Protein AF-0000000077055969 (afdb_homodimer)

Secondary structure (DSSP, 8-state):
----TT-HHHHHHHHHHHHT--HHHHHHHTB---SSSSEEE--BGGGTB--EEEEE-SSS-SS-SS---PPPHHHHHHHT-HHHHHHHHHHHHHHHHHTT-SEEE--B-SS---STT-TTGGGS--SSHHHHHHHHHHHHHHHHHTT-EEEEEEETT---STT-S-EE-TTS-EEPPPEEE--HHHIIIIISHHHHHHHHTT-SEEEEPSSEETTEEGGG-TIIIIIIIIIIS---SEEE--TT----SHHHHHTT--BBSS-S-TTSTT--SSHHHHHHHHHTTSS-HHHHHHHHHHHHHHHHHTTTTSSPPPBPTTHHHHTT--GGG-SS---B--SS----TTHHHHHHHHHHHT-EEEEEGGG-PSP---SEEEEESTTSS--SS-S-GGG-TT-TTT--SSS---S-BSTT----S----HHHHHHHHHHHTSS--EEEEE--HHHHHTT-GGGG-SSSS-SEEEEEEEE--BTTB--S-SSPTTTHHHHHHHHHHH-SSEEEEEEESS----TTTT-TTEEEEEE-----TTHHHHHHHHHTTSS------SS-B-SSGGGGGGG-----HHHHT---TT--EEE-TTTT--THHHHHHTT---SB-TT----SS-EEEEEEEEEES--S---SSPPP---BTTB-GGGG-EEEEEEEEEEE-SSS-EEE--EEEEE----TT-----S-EEEEE--EEE-TT-EEEEEEEEEGGGG-EEETTTTEEE--SS-EEEEEESSTT-EEEEEEE-TT-/----TT-HHHHHHHHHHHHT--HHHHHHHTB---SSSSEEE--BGGGTB--EEEEE-SSS-SS-SS---PPPHHHHHHHT-HHHHHHHHHHHHHHHHHTT-SEEE--B-SS---STT-TTGGGS--SSHHHHHHHHHHHHHHHHHTT-EEEEEEETT---STT-S-EE-TTS-EEPPPEEE--HHHIIIIISHHHHHHHHTT-SEEEEPSSEETTEEGGG-HIIIIIIIIIIS---SEEE--TT----SHHHHHTT--BBSS-S-TTSTT--SSHHHHHHHHHTTSS-HHHHHHHHHHHHHHHHHTTTTSSPPPBPTTHHHHTT--GGG-SS---B--SS----TTHHHHHHHHHHHT-EEEEEGGG-PSP---SEEEEESTTSS--SS-S-GGG-TT-TTT--SSS---S-BSTT----S----HHHHHHHHHHHTSS--EEEEE--HHHHHTT-SGGG-SSSS-SEEEEEEEE--BTTB--S-SSPTTTHHHHHHHHHHH-SSEEEEEEESS----TTTT-TTEEEEEE-----TTHHHHHHHHHTTSS------SS-B-SSGGGGGGG-----HHHHT---TT--EEE-TTTT--THHHHHHTT---SB-TT----SS-EEEEEEEEEES--S---SSPPP---BTTB-GGGG-EEEEEEEEEEE-SSS-EEE--EEEEE----TT-----S-EEEEE--EEE-TT-EEEEEEEEEGGGG-EEETTTTEEE--SS-EEEEEESSTT-EEEEEEE-TT-

Radius of gyration: 39.45 Å; Cα contacts (8 Å, |Δi|>4): 4148; chains: 2; bounding box: 65×119×87 Å

Foldseek 3Di:
DFDCVVLNVLLVVLLVVLVPDDLQLLLQQQFWFDDLAQTWGFADVVVLRQTAHEAEADQWRALAFQTFGFAAQQLLLLLLALVLLLVSLQLRLLVCQQQQHQEYADQECVVVAQFQQAQQLRSFHFQFLQSRLSSRLSSQLNNLVSLHAYEYDDPFDNNHQVQLQWDAAPVRFIAGGFEEEFDDQLCPNGTCSSVLSCLVSPHQEYEYGQHHYNHHQRLQALCRAVNVACAFQVRNAAYEYDANRDDAAVSSLVSHHQHYPNQDDPPDPPDGNTNPVSVVCCVVVVHPVVSSSSSSSRHSSSCVSSPVSPPGHFRAPCSNVSVPHDNVPGPHDGGYDYHPDNSHPVVLVSLLVSLLSSKFWQFAAPCPPQPDLFQEEEEEAQQQAADPVAQRQAVPPPCPQAHDGHYHFQFAADSHGHGHPAAQGQNNLCVVVSVVSPPNHDYHYDHQLVCLLVVNRQVVDPPPDGPAYEYEFEEHGYRNDTHPAQATHPPSLSSQVSNLVGALHYEYEYAYSGHHQRLCLPPRSHRIYMYSHNSTRHSNSSVNCPNNVVAWHATFRSFFAFNDPVVSVLRDDPDDPDSSNDSDSNPNYRYPPLRNQGTLLVCVVVVPDGSGAGLDGDTPFDKAKADKDKAFPDPDADAFFFDDDDADNSRGVQQFDFGMKIKMKMATQTAAKHKAKKWKWKQADDDPPDDNGGRIGTQDIDIDIAGHGGMDMDMDTGGNNNQWGQDPVVRGTGHDQDKMKMFIASGPPGTRDIDIDGRRD/DFDCVVLNVLLVVLLVVLVPDDLQLLLQQQFWFDDLAQTWGFADVVSLRQTAHEAEADQWRALAFQTFGFAAQQLLLLLLALVLLLVSLQLRLLLCQQQQHQEYADQECVVVAQFQQAQQLRSFHFQFLQSRLSSRLSSQLNNLVSLHAYEYDDPFDNNHQPQLQWDAAPVRFIAGRFEEEFDDQLCPNGTCSSVLSCLVSPHQEYEFGQHHYNHHQRLQALCRAVNVACAFQVHNAAYEYDANRDDAAVSSLVSHHQHYPNQDDPPDPPDGNTNPVVVVCCVVVVHPVVSSSSSSSRHSSSCVSSPVSPPGHFRAPCSNVSVPHDNVPGPHDGGYDYHPDNSHPVCLVSLLVSLLSSKFWQFAAPCPPQPDLFQEEEEEAQQQAADPVAQRQAVPPPCPQAHDGHYHFQFAADSHGHGHPAAQGQNNLCVVVSVVSPPNHDYHYDHQLVCLLVVNRQVVDPPPDGPAYEYEFEEHGYRNDTHPAQATHPPSLSSQVSNLVGALHYEYEYAYSGHHQRLCLPPRSHRIYMYSHNSTRHSNSSVNCGNNVVAWHATFRSFFAFNDPVVSVLSDDPDDPPSSNDSDSNPNYRYPPLRNQGTLLVCVVVVPDGSGAGLDGDTSFDKAKADKDKAFPDPDADAFFFDDDDADNSRGVQQFDFGMKIKMKMATQTAAKHKAKKWKWKQADDDPPDDNGGRIHTQDIDIDIAGHGGMDMDMDTGGNNNQWGQDPVVRGTGHDQDKMKMFIASGPPGTRDIDIDGRRD

InterPro domains:
  IPR001764 Glycoside hydrolase, family 3, N-terminal [PF00933] (67-301)
  IPR001764 Glycoside hydrolase, family 3, N-terminal [PR00133] (46-62)
  IPR001764 Glycoside hydrolase, family 3, N-terminal [PR00133] (70-89)
  IPR001764 Glycoside hydrolase, family 3, N-terminal [PR00133] (117-133)
  IPR001764 Glycoside hydrolase, family 3, N-terminal [PR00133] (148-164)
  IPR001764 Glycoside hydrolase, family 3, N-terminal [PR00133] (228-246)
  IPR002772 Glycoside hydrolase family 3 C-terminal domain [PF01915] (359-620)
  IPR013783 Immunoglobulin-like fold [G3DSA:2.60.40.10] (623-758)
  IPR017853 Glycoside hydrolase superfamily [SSF51445] (7-317)
  IPR026891 Fibronectin type III-like domain [PF14310] (677-748)
  IPR026891 Fibronectin type III-like domain [SM01217] (676-748)
  IPR036881 Glycoside hydrolase family 3 C-terminal domain superfamily [G3DSA:3.40.50.1700] (344-622)
  IPR036881 Glycoside hydrolase family 3 C-terminal domain superfamily [SSF52279] (359-623)
  IPR036962 Glycoside hydrolase, family 3, N-terminal domain superfamily [G3DSA:3.20.20.300] (1-311)
  IPR050288 Cellulose-degrading glycosyl hydrolase 3 [PTHR42715] (7-758)

Solvent-accessible surface area (backbone atoms only — not comparable to full-atom values): 74194 Å² total; per-residue (Å²): 135,69,78,25,81,97,38,52,71,22,32,52,52,17,49,55,53,52,72,72,49,50,69,66,53,49,28,39,62,30,19,23,38,70,50,48,41,83,30,20,30,54,44,42,70,96,76,71,36,61,45,45,28,29,35,42,16,61,34,15,61,26,68,46,52,53,38,57,34,37,39,25,32,28,24,48,36,10,26,55,36,66,66,58,31,21,49,51,15,30,54,49,12,47,34,35,30,66,40,21,30,44,30,39,49,21,51,41,54,31,24,42,41,64,21,81,42,31,14,48,37,28,54,5,34,25,57,44,38,52,63,27,14,51,48,49,22,30,25,42,43,20,15,37,74,50,42,17,35,26,23,43,23,27,42,58,72,39,49,55,37,63,48,28,56,61,47,62,37,95,88,64,48,66,29,48,29,28,17,36,33,68,54,70,46,35,39,52,71,40,70,42,39,26,51,31,36,29,32,48,56,57,41,32,24,36,23,27,12,52,24,18,44,66,78,29,39,31,31,44,22,38,62,58,37,42,37,49,40,35,54,50,21,24,42,53,40,28,31,29,35,35,79,77,20,64,88,50,34,65,64,16,42,74,15,42,38,28,31,39,31,46,26,58,41,80,100,42,87,82,39,33,50,38,36,68,49,42,50,51,29,38,74,72,60,77,32,57,64,67,58,53,50,48,30,46,28,20,55,37,17,48,42,48,61,40,40,55,82,55,92,53,55,44,27,31,46,45,29,24,60,63,63,74,40,59,76,88,72,33,87,51,68,70,62,66,38,66,54,70,54,73,51,38,85,70,48,65,62,55,27,24,50,48,21,30,35,12,21,20,31,74,40,61,48,90,59,56,58,46,47,78,74,70,54,33,36,30,41,31,22,28,27,23,38,67,51,31,79,30,52,18,63,80,33,40,81,80,31,75,90,69,46,75,74,53,17,41,50,34,63,53,37,45,71,48,18,42,33,42,57,55,68,41,22,41,44,60,33,46,55,55,54,45,64,68,62,73,73,76,41,40,66,46,48,37,23,38,39,68,50,37,55,69,67,38,41,66,60,37,50,65,78,70,63,40,73,34,33,38,37,29,34,35,32,74,31,20,58,78,34,48,48,92,62,42,56,49,42,83,60,34,65,54,35,52,53,48,49,29,74,64,22,69,42,20,33,40,38,35,24,24,38,59,73,46,40,55,88,60,70,78,38,83,21,42,25,28,32,36,46,41,28,22,14,12,37,31,36,9,53,13,50,47,31,38,47,54,45,81,36,48,33,36,3,24,33,45,52,47,30,41,64,46,71,75,76,50,58,80,40,56,78,76,76,47,73,64,66,74,67,46,86,53,40,76,66,44,66,39,70,50,80,49,56,67,36,46,60,50,27,35,34,57,59,68,65,52,84,54,68,42,53,28,32,36,50,43,53,81,42,44,69,48,78,43,72,77,42,81,41,70,67,56,93,62,79,46,68,47,53,66,69,91,57,75,62,34,52,38,8,48,59,52,38,67,40,62,42,33,37,40,34,32,33,40,31,25,72,29,88,45,61,40,40,44,48,53,32,33,29,32,29,57,62,54,61,94,90,46,87,78,50,42,63,49,43,67,68,41,71,52,59,47,74,31,45,54,69,33,68,48,77,46,79,40,70,35,25,42,51,74,63,32,38,65,34,77,85,81,67,42,56,30,40,57,89,64,64,29,39,36,36,35,20,54,26,80,81,45,67,75,44,80,49,71,47,59,72,65,100,135,69,77,26,80,97,37,52,69,22,32,52,52,18,48,55,52,52,73,72,50,52,68,67,54,50,28,39,62,31,19,24,39,72,50,47,41,83,31,20,30,55,42,43,70,96,75,71,38,59,45,45,30,30,36,41,15,60,34,15,60,25,70,48,53,54,36,58,32,37,39,24,32,29,24,47,37,9,26,55,37,66,67,57,31,20,49,51,15,30,55,48,11,47,33,35,29,66,41,21,31,44,29,38,50,19,50,42,56,32,25,42,41,66,22,82,40,31,15,49,36,27,53,6,32,24,57,44,35,52,63,27,16,51,49,49,23,28,26,41,42,20,15,38,75,50,39,17,35,26,22,42,22,27,42,60,73,40,47,55,38,63,49,26,56,62,49,60,38,96,88,63,48,66,29,50,29,29,16,35,32,66,55,71,44,36,39,53,69,40,72,44,41,26,51,32,37,30,31,48,56,57,42,32,25,35,23,27,11,51,24,19,45,66,77,30,39,31,32,43,22,38,61,58,37,42,38,48,40,35,54,50,21,24,42,52,41,29,30,29,36,36,79,77,19,62,90,52,33,64,63,17,42,74,16,43,38,29,30,39,31,45,24,59,42,79,102,42,86,83,39,33,51,39,37,69,48,43,51,51,30,38,74,71,60,77,30,58,64,66,58,52,49,48,30,47,28,20,55,37,17,48,42,47,62,41,40,55,82,54,92,52,54,43,27,30,48,43,28,24,61,63,63,74,40,60,77,89,72,33,87,48,68,70,62,66,38,65,57,72,54,73,50,38,82,72,47,64,61,54,26,24,51,47,24,31,35,13,21,20,33,75,40,59,48,90,59,55,56,45,47,79,72,70,53,33,36,30,41,32,23,28,25,22,37,65,52,31,78,31,52,17,63,80,34,39,82,79,31,74,90,69,45,75,73,53,16,42,49,34,64,54,38,46,70,47,17,42,33,42,56,57,67,41,21,41,45,58,34,46,56,54,53,46,65,68,61,72,71,76,43,41,66,46,50,38,25,38,41,69,50,36,53,69,67,38,40,66,60,37,52,66,76,69,63,39,74,34,32,37,37,30,35,36,30,74,30,21,56,78,34,50,48,92,63,43,57,50,43,84,59,33,65,54,33,50,53,50,49,30,74,62,21,68,41,19,32,39,38,34,24,23,40,60,70,47,38,55,89,60,70,78,40,82,21,42,25,28,32,35,45,39,28,20,15,11,37,31,37,8,50,14,51,46,31,38,46,54,46,81,36,48,33,35,3,24,34,44,51,47,30,42,64,47,72,73,74,50,58,79,40,57,78,76,76,49,73,66,65,74,66,47,87,54,38,75,65,42,67,38,71,50,80,48,56,67,37,46,61,49,28,34,33,58,58,68,65,51,85,55,70,41,52,29,34,37,48,42,53,80,42,44,70,48,78,45,72,78,44,79,42,70,67,56,92,62,80,46,67,47,52,66,70,90,55,76,64,36,51,38,7,48,58,53,40,66,40,61,43,34,36,40,35,32,33,39,30,24,72,29,87,46,62,40,41,45,46,51,30,33,29,33,28,56,61,55,61,94,90,47,87,79,51,44,63,50,43,68,70,42,69,52,61,47,76,32,47,52,70,34,68,48,76,45,79,38,70,34,25,41,51,73,62,33,38,63,35,77,84,81,68,43,55,30,41,56,89,63,62,30,40,37,36,35,19,55,26,79,79,46,65,76,42,80,50,71,47,58,73,65,101

Organism: Zymoseptoria tritici (strain CBS 115943 / IPO323) (NCBI:txid336722)

pLDDT: mean 96.11, std 5.22, range [54.56, 98.94]

Nearest PDB structures (foldseek):
  4i8d-assembly1_A  TM=9.399E-01  e=2.768E-88  Trichoderma reesei
  7ms2-assembly1_A  TM=8.892E-01  e=9.272E-70  Acetivibrio thermocellus AD2
  7ms2-assembly1_B  TM=8.950E-01  e=7.472E-69  Acetivibrio thermocellus AD2
  8j9f-assembly2_A  TM=8.873E-01  e=6.009E-66  Paenibacillus relictisesami
  5wab-assembly1_A  TM=9.094E-01  e=1.252E-63  Bifidobacterium adolescentis ATCC 15703

Structure (mmCIF, N/CA/C/O backbone):
data_AF-0000000077055969-model_v1
#
loop_
_entity.id
_entity.type
_entity.pdbx_description
1 polymer 'Probable beta-glucosidase G'
#
loop_
_atom_site.group_PDB
_atom_site.id
_atom_site.type_symbol
_atom_site.label_atom_id
_atom_site.label_alt_id
_atom_site.label_comp_id
_atom_site.label_asym_id
_atom_site.label_entity_id
_atom_site.label_seq_id
_atom_site.pdbx_PDB_ins_code
_atom_site.Cartn_x
_atom_site.Cartn_y
_atom_site.Cartn_z
_atom_site.occupancy
_atom_site.B_iso_or_equiv
_atom_site.auth_seq_id
_atom_site.auth_comp_id
_atom_site.auth_asym_id
_atom_site.auth_atom_id
_atom_site.pdbx_PDB_model_num
ATOM 1 N N . ASN A 1 1 ? 8.477 51.219 23.203 1 72 1 ASN A N 1
ATOM 2 C CA . ASN A 1 1 ? 7.367 51.188 24.156 1 72 1 ASN A CA 1
ATOM 3 C C . ASN A 1 1 ? 7.348 49.906 24.969 1 72 1 ASN A C 1
ATOM 5 O O . ASN A 1 1 ? 6.375 49.625 25.672 1 72 1 ASN A O 1
ATOM 9 N N . ALA A 1 2 ? 8.266 49 24.688 1 85.5 2 ALA A N 1
ATOM 10 C CA . ALA A 1 2 ? 8.273 47.781 25.516 1 85.5 2 ALA A CA 1
ATOM 11 C C . ALA A 1 2 ? 8.734 48.125 26.938 1 85.5 2 ALA A C 1
ATOM 13 O O . ALA A 1 2 ? 9.695 48.844 27.141 1 85.5 2 ALA A O 1
ATOM 14 N N . THR A 1 3 ? 7.949 47.594 27.844 1 85.44 3 THR A N 1
ATOM 15 C CA . THR A 1 3 ? 8.266 47.844 29.25 1 85.44 3 THR A CA 1
ATOM 16 C C . THR A 1 3 ? 8.727 46.562 29.938 1 85.44 3 THR A C 1
ATOM 18 O O . THR A 1 3 ? 9.281 46.594 31.047 1 85.44 3 THR A O 1
ATOM 21 N N . GLY A 1 4 ? 8.516 45.531 29.297 1 88.25 4 GLY A N 1
ATOM 22 C CA . GLY A 1 4 ? 8.828 44.219 29.891 1 88.25 4 GLY A CA 1
ATOM 23 C C . GLY A 1 4 ? 7.742 43.719 30.812 1 88.25 4 GLY A C 1
ATOM 24 O O . GLY A 1 4 ? 7.965 42.781 31.578 1 88.25 4 GLY A O 1
ATOM 25 N N . SER A 1 5 ? 6.629 44.281 30.781 1 88.12 5 SER A N 1
ATOM 26 C CA . SER A 1 5 ? 5.535 43.844 31.656 1 88.12 5 SER A CA 1
ATOM 27 C C . SER A 1 5 ? 5.301 42.344 31.562 1 88.12 5 SER A C 1
ATOM 29 O O . SER A 1 5 ? 5.109 41.812 30.469 1 88.12 5 SER A O 1
ATOM 31 N N . GLY A 1 6 ? 5.359 41.719 32.688 1 87.69 6 GLY A N 1
ATOM 32 C CA . GLY A 1 6 ? 5.203 40.281 32.75 1 87.69 6 GLY A CA 1
ATOM 33 C C . GLY A 1 6 ? 6.516 39.531 32.594 1 87.69 6 GLY A C 1
ATOM 34 O O . GLY A 1 6 ? 6.59 38.312 32.875 1 87.69 6 GLY A O 1
ATOM 35 N N . TRP A 1 7 ? 7.551 40.219 32.031 1 96.62 7 TRP A N 1
ATOM 36 C CA . TRP A 1 7 ? 8.875 39.625 31.828 1 96.62 7 TRP A CA 1
ATOM 37 C C . TRP A 1 7 ? 9.961 40.5 32.438 1 96.62 7 TRP A C 1
ATOM 39 O O . TRP A 1 7 ? 11.023 40.688 31.859 1 96.62 7 TRP A O 1
ATOM 49 N N . ASP A 1 8 ? 9.719 41.031 33.531 1 96.25 8 ASP A N 1
ATOM 50 C CA . ASP A 1 8 ? 10.516 42.125 34.125 1 96.25 8 ASP A CA 1
ATOM 51 C C . ASP A 1 8 ? 11.977 41.688 34.281 1 96.25 8 ASP A C 1
ATOM 53 O O . ASP A 1 8 ? 12.891 42.406 33.875 1 96.25 8 ASP A O 1
ATOM 57 N N . GLU A 1 9 ? 12.164 40.562 34.906 1 97.25 9 GLU A N 1
ATOM 58 C CA . GLU A 1 9 ? 13.531 40.094 35.125 1 97.25 9 GLU A CA 1
ATOM 59 C C . GLU A 1 9 ? 14.266 39.875 33.812 1 97.25 9 GLU A C 1
ATOM 61 O O . GLU A 1 9 ? 15.422 40.281 33.656 1 97.25 9 GLU A O 1
ATOM 66 N N . ALA A 1 10 ? 13.625 39.219 32.875 1 98.06 10 ALA A N 1
ATOM 67 C CA . ALA A 1 10 ? 14.219 38.938 31.578 1 98.06 10 ALA A CA 1
ATOM 68 C C . ALA A 1 10 ? 14.469 40.25 30.812 1 98.06 10 ALA A C 1
ATOM 70 O O . ALA A 1 10 ? 15.477 40.375 30.109 1 98.06 10 ALA A O 1
ATOM 71 N N . PHE A 1 11 ? 13.555 41.156 30.938 1 97.81 11 PHE A N 1
ATOM 72 C CA . PHE A 1 11 ? 13.68 42.438 30.281 1 97.81 11 PHE A CA 1
ATOM 73 C C . PHE A 1 11 ? 14.898 43.188 30.797 1 97.81 11 PHE A C 1
ATOM 75 O O . PHE A 1 11 ? 15.641 43.812 30.031 1 97.81 11 PHE A O 1
ATOM 82 N N . ALA A 1 12 ? 15.133 43.188 32.062 1 98 12 ALA A N 1
ATOM 83 C CA . ALA A 1 12 ? 16.297 43.812 32.656 1 98 12 ALA A CA 1
ATOM 84 C C . ALA A 1 12 ? 17.594 43.156 32.188 1 98 12 ALA A C 1
ATOM 86 O O . ALA A 1 12 ? 18.562 43.844 31.859 1 98 12 ALA A O 1
ATOM 87 N N . LYS A 1 13 ? 17.516 41.875 32.188 1 98.06 13 LYS A N 1
ATOM 88 C CA . LYS A 1 13 ? 18.688 41.125 31.719 1 98.06 13 LYS A CA 1
ATOM 89 C C . LYS A 1 13 ? 18.984 41.469 30.25 1 98.06 13 LYS A C 1
ATOM 91 O O . LYS A 1 13 ? 20.141 41.625 29.859 1 98.06 13 LYS A O 1
ATOM 96 N N . ALA A 1 14 ? 17.953 41.531 29.453 1 98.5 14 ALA A N 1
ATOM 97 C CA . ALA A 1 14 ? 18.094 41.875 28.047 1 98.5 14 ALA A CA 1
ATOM 98 C C . ALA A 1 14 ? 18.672 43.281 27.891 1 98.5 14 ALA A C 1
ATOM 100 O O . ALA A 1 14 ? 19.484 43.531 27 1 98.5 14 ALA A O 1
ATOM 101 N N . SER A 1 15 ? 18.25 44.188 28.734 1 97.88 15 SER A N 1
ATOM 102 C CA . SER A 1 15 ? 18.734 45.562 28.672 1 97.88 15 SER A CA 1
ATOM 103 C C . SER A 1 15 ? 20.234 45.625 28.969 1 97.88 15 SER A C 1
ATOM 105 O O . SER A 1 15 ? 20.969 46.375 28.312 1 97.88 15 SER A O 1
ATOM 107 N N . VAL A 1 16 ? 20.609 44.906 29.938 1 98.19 16 VAL A N 1
ATOM 108 C CA . VAL A 1 16 ? 22.031 44.844 30.25 1 98.19 16 VAL A CA 1
ATOM 109 C C . VAL A 1 16 ? 22.797 44.25 29.062 1 98.19 16 VAL A C 1
ATOM 111 O O . VAL A 1 16 ? 23.875 44.75 28.703 1 98.19 16 VAL A O 1
ATOM 114 N N . PHE A 1 17 ? 22.312 43.25 28.516 1 98 17 PHE A N 1
ATOM 115 C CA . PHE A 1 17 ? 22.938 42.625 27.359 1 98 17 PHE A CA 1
ATOM 116 C C . PHE A 1 17 ? 23.094 43.625 26.219 1 98 17 PHE A C 1
ATOM 118 O O . PHE A 1 17 ? 24.156 43.688 25.609 1 98 17 PHE A O 1
ATOM 125 N N . VAL A 1 18 ? 22.016 44.344 25.906 1 97.94 18 VAL A N 1
ATOM 126 C CA . VAL A 1 18 ? 22 45.344 24.812 1 97.94 18 VAL A CA 1
ATOM 127 C C . VAL A 1 18 ? 23.078 46.375 25.047 1 97.94 18 VAL A C 1
ATOM 129 O O . VAL A 1 18 ? 23.766 46.781 24.109 1 97.94 18 VAL A O 1
ATOM 132 N N . SER A 1 19 ? 23.266 46.781 26.234 1 97.88 19 SER A N 1
ATOM 133 C CA . SER A 1 19 ? 24.203 47.844 26.562 1 97.88 19 SER A CA 1
ATOM 134 C C . SER A 1 19 ? 25.656 47.406 26.328 1 97.88 19 SER A C 1
ATOM 136 O O . SER A 1 19 ? 26.547 48.25 26.219 1 97.88 19 SER A O 1
ATOM 138 N N . ARG A 1 20 ? 25.859 46.156 26.219 1 98.31 20 ARG A N 1
ATOM 139 C CA . ARG A 1 20 ? 27.203 45.625 26.078 1 98.31 20 ARG A CA 1
ATOM 140 C C . ARG A 1 20 ? 27.547 45.375 24.625 1 98.31 20 ARG A C 1
ATOM 142 O O . ARG A 1 20 ? 28.672 45.031 24.281 1 98.31 20 ARG A O 1
ATOM 149 N N . LEU A 1 21 ? 26.609 45.531 23.734 1 98.5 21 LEU A N 1
ATOM 150 C CA . LEU A 1 21 ? 26.797 45.188 22.312 1 98.5 21 LEU A CA 1
ATOM 151 C C . LEU A 1 21 ? 27.359 46.406 21.547 1 98.5 21 LEU A C 1
ATOM 153 O O . LEU A 1 21 ? 27.016 47.531 21.828 1 98.5 21 LEU A O 1
ATOM 157 N N . THR A 1 22 ? 28.188 46.125 20.578 1 97.88 22 THR A N 1
ATOM 158 C CA . THR A 1 22 ? 28.578 47.125 19.609 1 97.88 22 THR A CA 1
ATOM 159 C C . THR A 1 22 ? 27.469 47.375 18.594 1 97.88 22 THR A C 1
ATOM 161 O O . THR A 1 22 ? 26.516 46.594 18.516 1 97.88 22 THR A O 1
ATOM 164 N N . LEU A 1 23 ? 27.594 48.469 17.875 1 97.75 23 LEU A N 1
ATOM 165 C CA . LEU A 1 23 ? 26.609 48.781 16.828 1 97.75 23 LEU A CA 1
ATOM 166 C C . LEU A 1 23 ? 26.516 47.625 15.82 1 97.75 23 LEU A C 1
ATOM 168 O O . LEU A 1 23 ? 25.406 47.25 15.406 1 97.75 23 LEU A O 1
ATOM 172 N N . GLU A 1 24 ? 27.641 47.062 15.445 1 96.06 24 GLU A N 1
ATOM 173 C CA . GLU A 1 24 ? 27.672 45.969 14.477 1 96.06 24 GLU A CA 1
ATOM 174 C C . GLU A 1 24 ? 27.016 44.719 15.047 1 96.06 24 GLU A C 1
ATOM 176 O O . GLU A 1 24 ? 26.281 44.031 14.336 1 96.06 24 GLU A O 1
ATOM 181 N N . GLU A 1 25 ? 27.266 44.469 16.266 1 97.19 25 GLU A N 1
ATOM 182 C CA . GLU A 1 25 ? 26.672 43.312 16.922 1 97.19 25 GLU A CA 1
ATOM 183 C C . GLU A 1 25 ? 25.156 43.438 17.031 1 97.19 25 GLU A C 1
ATOM 185 O O . GLU A 1 25 ? 24.406 42.469 16.875 1 97.19 25 GLU A O 1
ATOM 190 N N . LYS A 1 26 ? 24.688 44.625 17.344 1 97.88 26 LYS A N 1
ATOM 191 C CA . LYS A 1 26 ? 23.25 44.906 17.359 1 97.88 26 LYS A CA 1
ATOM 192 C C . LYS A 1 26 ? 22.625 44.625 15.992 1 97.88 26 LYS A C 1
ATOM 194 O O . LYS A 1 26 ? 21.578 44 15.898 1 97.88 26 LYS A O 1
ATOM 199 N N . ALA A 1 27 ? 23.25 45.125 14.969 1 96.69 27 ALA A N 1
ATOM 200 C CA . ALA A 1 27 ? 22.75 44.969 13.602 1 96.69 27 ALA A CA 1
ATOM 201 C C . ALA A 1 27 ? 22.672 43.469 13.219 1 96.69 27 ALA A C 1
ATOM 203 O O . ALA A 1 27 ? 21.719 43.062 12.555 1 96.69 27 ALA A O 1
ATOM 204 N N . THR A 1 28 ? 23.578 42.719 13.664 1 93.44 28 THR A N 1
ATOM 205 C CA . THR A 1 28 ? 23.625 41.312 13.32 1 93.44 28 THR A CA 1
ATOM 206 C C . THR A 1 28 ? 22.562 40.531 14.094 1 93.44 28 THR A C 1
ATOM 208 O O . THR A 1 28 ? 22 39.562 13.586 1 93.44 28 THR A O 1
ATOM 211 N N . LEU A 1 29 ? 22.266 40.906 15.219 1 97.06 29 LEU A N 1
ATOM 212 C CA . LEU A 1 29 ? 21.328 40.219 16.094 1 97.06 29 LEU A CA 1
ATOM 213 C C . LEU A 1 29 ? 19.891 40.375 15.578 1 97.06 29 LEU A C 1
ATOM 215 O O . LEU A 1 29 ? 19.016 39.594 15.953 1 97.06 29 LEU A O 1
ATOM 219 N N . VAL A 1 30 ? 19.625 41.406 14.773 1 98.12 30 VAL A N 1
ATOM 220 C CA . VAL A 1 30 ? 18.266 41.625 14.281 1 98.12 30 VAL A CA 1
ATOM 221 C C . VAL A 1 30 ? 18.172 41.156 12.828 1 98.12 30 VAL A C 1
ATOM 223 O O . VAL A 1 30 ? 17.141 41.375 12.18 1 98.12 30 VAL A O 1
ATOM 226 N N . THR A 1 31 ? 19.266 40.562 12.273 1 97.38 31 THR A N 1
ATOM 227 C CA . THR A 1 31 ? 19.359 40.156 10.875 1 97.38 31 THR A CA 1
ATOM 228 C C . THR A 1 31 ? 19.625 38.656 10.766 1 97.38 31 THR A C 1
ATOM 230 O O . THR A 1 31 ? 20.656 38.156 11.258 1 97.38 31 THR A O 1
ATOM 233 N N . GLY A 1 32 ? 18.688 37.938 10.102 1 96.62 32 GLY A N 1
ATOM 234 C CA . GLY A 1 32 ? 18.938 36.531 9.852 1 96.62 32 GLY A CA 1
ATOM 235 C C . GLY A 1 32 ? 20.219 36.281 9.07 1 96.62 32 GLY A C 1
ATOM 236 O O . GLY A 1 32 ? 20.656 37.125 8.289 1 96.62 32 GLY A O 1
ATOM 237 N N . THR A 1 33 ? 20.797 35.125 9.289 1 94.19 33 THR A N 1
ATOM 238 C CA . THR A 1 33 ? 22.016 34.719 8.594 1 94.19 33 THR A CA 1
ATOM 239 C C . THR A 1 33 ? 21.953 33.25 8.195 1 94.19 33 THR A C 1
ATOM 241 O O . THR A 1 33 ? 21.094 32.5 8.664 1 94.19 33 THR A O 1
ATOM 244 N N . GLY A 1 34 ? 22.844 32.875 7.281 1 92.75 34 GLY A N 1
ATOM 245 C CA . GLY A 1 34 ? 22.984 31.453 7 1 92.75 34 GLY A CA 1
ATOM 246 C C . GLY A 1 34 ? 23.438 30.656 8.211 1 92.75 34 GLY A C 1
ATOM 247 O O . GLY A 1 34 ? 24.25 31.125 9.008 1 92.75 34 GLY A O 1
ATOM 248 N N . GLY A 1 35 ? 22.938 29.484 8.344 1 95.19 35 GLY A N 1
ATOM 249 C CA . GLY A 1 35 ? 23.234 28.609 9.469 1 95.19 35 GLY A CA 1
ATOM 250 C C . GLY A 1 35 ? 22.547 27.25 9.375 1 95.19 35 GLY A C 1
ATOM 251 O O . GLY A 1 35 ? 22.062 26.875 8.305 1 95.19 35 GLY A O 1
ATOM 252 N N . PRO A 1 36 ? 22.547 26.484 10.492 1 96.25 36 PRO A N 1
ATOM 253 C CA . PRO A 1 36 ? 22.094 25.094 10.453 1 96.25 36 PRO A CA 1
ATOM 254 C C . PRO A 1 36 ? 20.562 24.969 10.359 1 96.25 36 PRO A C 1
ATOM 256 O O . PRO A 1 36 ? 20.047 23.922 9.984 1 96.25 36 PRO A O 1
ATOM 259 N N . CYS A 1 37 ? 19.875 25.969 10.742 1 97.19 37 CYS A N 1
ATOM 260 C CA . CYS A 1 37 ? 18.422 25.875 10.82 1 97.19 37 CYS A CA 1
ATOM 261 C C . CYS A 1 37 ? 17.75 26.656 9.688 1 97.19 37 CYS A C 1
ATOM 263 O O . CYS A 1 37 ? 18.438 27.25 8.867 1 97.19 37 CYS A O 1
ATOM 265 N N . VAL A 1 38 ? 16.406 26.578 9.57 1 96.69 38 VAL A N 1
ATOM 266 C CA . VAL A 1 38 ? 15.688 27.312 8.531 1 96.69 38 VAL A CA 1
ATOM 267 C C . VAL A 1 38 ? 15.992 28.797 8.641 1 96.69 38 VAL A C 1
ATOM 269 O O . VAL A 1 38 ? 16.234 29.469 7.629 1 96.69 38 VAL A O 1
ATOM 272 N N . GLY A 1 39 ? 15.938 29.312 9.859 1 97 39 GLY A N 1
ATOM 273 C CA . GLY A 1 39 ? 16.375 30.656 10.211 1 97 39 GLY A CA 1
ATOM 274 C C . GLY A 1 39 ? 17.391 30.672 11.344 1 97 39 GLY A C 1
ATOM 275 O O . GLY A 1 39 ? 17.328 29.828 12.25 1 97 39 GLY A O 1
ATOM 276 N N . ASN A 1 40 ? 18.375 31.672 11.25 1 97.19 40 ASN A N 1
ATOM 277 C CA . ASN A 1 40 ? 19.453 31.734 12.242 1 97.19 40 ASN A CA 1
ATOM 278 C C . ASN A 1 40 ? 19.797 33.188 12.609 1 97.19 40 ASN A C 1
ATOM 280 O O . ASN A 1 40 ? 19.797 34.062 11.75 1 97.19 40 ASN A O 1
ATOM 284 N N . ILE A 1 41 ? 20.094 33.344 13.875 1 97.44 41 ILE A N 1
ATOM 285 C CA . ILE A 1 41 ? 20.766 34.531 14.359 1 97.44 41 ILE A CA 1
ATOM 286 C C . ILE A 1 41 ? 22.188 34.188 14.781 1 97.44 41 ILE A C 1
ATOM 288 O O . ILE A 1 41 ? 22.422 33.188 15.469 1 97.44 41 ILE A O 1
ATOM 292 N N . GLY A 1 42 ? 23.109 34.969 14.375 1 95.5 42 GLY A N 1
ATOM 293 C CA . GLY A 1 42 ? 24.516 34.719 14.641 1 95.5 42 GLY A CA 1
ATOM 294 C C . GLY A 1 42 ? 24.875 34.844 16.109 1 95.5 42 GLY A C 1
ATOM 295 O O . GLY A 1 42 ? 24.172 35.5 16.875 1 95.5 42 GLY A O 1
ATOM 296 N N . SER A 1 43 ? 26.031 34.312 16.453 1 95.75 43 SER A N 1
ATOM 297 C CA . SER A 1 43 ? 26.516 34.281 17.828 1 95.75 43 SER A CA 1
ATOM 298 C C . SER A 1 43 ? 27.266 35.594 18.156 1 95.75 43 SER A C 1
ATOM 300 O O . SER A 1 43 ? 27.672 36.312 17.25 1 95.75 43 SER A O 1
ATOM 302 N N . VAL A 1 44 ? 27.328 35.875 19.422 1 96.06 44 VAL A N 1
ATOM 303 C CA . VAL A 1 44 ? 28.203 36.875 20.016 1 96.06 44 VAL A CA 1
ATOM 304 C C . VAL A 1 44 ? 29.094 36.219 21.078 1 96.06 44 VAL A C 1
ATOM 306 O O . VAL A 1 44 ? 28.812 36.344 22.281 1 96.06 44 VAL A O 1
ATOM 309 N N . PRO A 1 45 ? 30.172 35.688 20.688 1 93.38 45 PRO A N 1
ATOM 310 C CA . PRO A 1 45 ? 30.969 34.844 21.578 1 93.38 45 PRO A CA 1
ATOM 311 C C . PRO A 1 45 ? 31.469 35.562 22.812 1 93.38 45 PRO A C 1
ATOM 313 O O . PRO A 1 45 ? 31.516 35 23.906 1 93.38 45 PRO A O 1
ATOM 316 N N . ARG A 1 46 ? 31.875 36.812 22.625 1 94.31 46 ARG A N 1
ATOM 317 C CA . ARG A 1 46 ? 32.438 37.562 23.734 1 94.31 46 ARG A CA 1
ATOM 318 C C . ARG A 1 46 ? 31.438 37.719 24.875 1 94.31 46 ARG A C 1
ATOM 320 O O . ARG A 1 46 ? 31.828 37.875 26.031 1 94.31 46 ARG A O 1
ATOM 327 N N . LEU A 1 47 ? 30.172 37.594 24.516 1 95.81 47 LEU A N 1
ATOM 328 C CA . LEU A 1 47 ? 29.141 37.75 25.531 1 95.81 47 LEU A CA 1
ATOM 329 C C . LEU A 1 47 ? 28.469 36.406 25.844 1 95.81 47 LEU A C 1
ATOM 331 O O . LEU A 1 47 ? 27.438 36.375 26.516 1 95.81 47 LEU A O 1
ATOM 335 N N . GLY A 1 48 ? 28.938 35.312 25.266 1 93.38 48 GLY A N 1
ATOM 336 C CA . GLY A 1 48 ? 28.422 33.969 25.531 1 93.38 48 GLY A CA 1
ATOM 337 C C . GLY A 1 48 ? 27.109 33.688 24.859 1 93.38 48 GLY A C 1
ATOM 338 O O . GLY A 1 48 ? 26.359 32.812 25.266 1 93.38 48 GLY A O 1
ATOM 339 N N . PHE A 1 49 ? 26.688 34.469 23.922 1 96.19 49 PHE A N 1
ATOM 340 C CA . PHE A 1 49 ? 25.484 34.219 23.141 1 96.19 49 PHE A CA 1
ATOM 341 C C . PHE A 1 49 ? 25.797 33.375 21.922 1 96.19 49 PHE A C 1
ATOM 343 O O . PHE A 1 49 ? 26.562 33.781 21.047 1 96.19 49 PHE A O 1
ATOM 350 N N . ASN A 1 50 ? 25.219 32.219 21.859 1 94.81 50 ASN A N 1
ATOM 351 C CA . ASN A 1 50 ? 25.578 31.234 20.859 1 94.81 50 ASN A CA 1
ATOM 352 C C . ASN A 1 50 ? 24.672 31.312 19.641 1 94.81 50 ASN A C 1
ATOM 354 O O . ASN A 1 50 ? 24.75 30.484 18.734 1 94.81 50 ASN A O 1
ATOM 358 N N . GLY A 1 51 ? 23.797 32.312 19.609 1 96.44 51 GLY A N 1
ATOM 359 C CA . GLY A 1 51 ? 22.875 32.469 18.484 1 96.44 51 GLY A CA 1
ATOM 360 C C . GLY A 1 51 ? 21.516 31.828 18.766 1 96.44 51 GLY A C 1
ATOM 361 O O . GLY A 1 51 ? 21.25 31.391 19.891 1 96.44 51 GLY A O 1
ATOM 362 N N . MET A 1 52 ? 20.641 31.828 17.719 1 97.75 52 MET A N 1
ATOM 363 C CA . MET A 1 52 ? 19.297 31.25 17.812 1 97.75 52 MET A CA 1
ATOM 364 C C . MET A 1 52 ? 18.984 30.422 16.578 1 97.75 52 MET A C 1
ATOM 366 O O . MET A 1 52 ? 19.359 30.797 15.461 1 97.75 52 MET A O 1
ATOM 370 N N . CYS A 1 53 ? 18.344 29.344 16.844 1 97.81 53 CYS A N 1
ATOM 371 C CA . CYS A 1 53 ? 17.859 28.438 15.812 1 97.81 53 CYS A CA 1
ATOM 372 C C . CYS A 1 53 ? 16.344 28.5 15.68 1 97.81 53 CYS A C 1
ATOM 374 O O . CYS A 1 53 ? 15.617 28.188 16.625 1 97.81 53 CYS A O 1
ATOM 376 N N . LEU A 1 54 ? 15.828 28.953 14.5 1 98.38 54 LEU A N 1
ATOM 377 C CA . LEU A 1 54 ? 14.406 28.953 14.18 1 98.38 54 LEU A CA 1
ATOM 378 C C . LEU A 1 54 ? 14.055 27.812 13.219 1 98.38 54 LEU A C 1
ATOM 380 O O . LEU A 1 54 ? 14.719 27.641 12.195 1 98.38 54 LEU A O 1
ATOM 384 N N . GLN A 1 55 ? 13.047 27.062 13.57 1 98.19 55 GLN A N 1
ATOM 385 C CA . GLN A 1 55 ? 12.609 25.984 12.703 1 98.19 55 GLN A CA 1
ATOM 386 C C . GLN A 1 55 ? 11.117 26.078 12.398 1 98.19 55 GLN A C 1
ATOM 388 O O . GLN A 1 55 ? 10.352 26.609 13.203 1 98.19 55 GLN A O 1
ATOM 393 N N . ASP A 1 56 ? 10.758 25.516 11.273 1 97.31 56 ASP A N 1
ATOM 394 C CA . ASP A 1 56 ? 9.367 25.5 10.828 1 97.31 56 ASP A CA 1
ATOM 395 C C . ASP A 1 56 ? 8.516 24.609 11.727 1 97.31 56 ASP A C 1
ATOM 397 O O . ASP A 1 56 ? 8.945 23.531 12.148 1 97.31 56 ASP A O 1
ATOM 401 N N . GLY A 1 57 ? 7.375 25.125 12.109 1 93.38 57 GLY A N 1
ATOM 402 C CA . GLY A 1 57 ? 6.184 24.406 12.516 1 93.38 57 GLY A CA 1
ATOM 403 C C . GLY A 1 57 ? 5.062 24.469 11.492 1 93.38 57 GLY A C 1
ATOM 404 O O . GLY A 1 57 ? 5.309 24.75 10.312 1 93.38 57 GLY A O 1
ATOM 405 N N . PRO A 1 58 ? 3.717 24.156 11.672 1 94.94 58 PRO A N 1
ATOM 406 C CA . PRO A 1 58 ? 3.162 24.234 13.023 1 94.94 58 PRO A CA 1
ATOM 407 C C . PRO A 1 58 ? 2.848 22.859 13.609 1 94.94 58 PRO A C 1
ATOM 409 O O . PRO A 1 58 ? 2.566 22.734 14.805 1 94.94 58 PRO A O 1
ATOM 412 N N . LEU A 1 59 ? 2.84 21.781 12.75 1 98.12 59 LEU A N 1
ATOM 413 C CA . LEU A 1 59 ? 2.35 20.516 13.281 1 98.12 59 LEU A CA 1
ATOM 414 C C . LEU A 1 59 ? 3.506 19.562 13.586 1 98.12 59 LEU A C 1
ATOM 416 O O . LEU A 1 59 ? 3.299 18.484 14.148 1 98.12 59 LEU A O 1
ATOM 420 N N . ALA A 1 60 ? 4.707 19.984 13.234 1 98.5 60 ALA A N 1
ATOM 421 C CA . ALA A 1 60 ? 5.938 19.234 13.453 1 98.5 60 ALA A CA 1
ATOM 422 C C . ALA A 1 60 ? 7.16 20.141 13.336 1 98.5 60 ALA A C 1
ATOM 424 O O . ALA A 1 60 ? 7.074 21.25 12.789 1 98.5 60 ALA A O 1
ATOM 425 N N . ILE A 1 61 ? 8.289 19.719 13.969 1 98.31 61 ILE A N 1
ATOM 426 C CA . ILE A 1 61 ? 9.539 20.297 13.492 1 98.31 61 ILE A CA 1
ATOM 427 C C . ILE A 1 61 ? 9.852 19.766 12.094 1 98.31 61 ILE A C 1
ATOM 429 O O . ILE A 1 61 ? 10.25 18.609 11.938 1 98.31 61 ILE A O 1
ATOM 433 N N . ARG A 1 62 ? 9.562 20.547 11.117 1 96.31 62 ARG A N 1
ATOM 434 C CA . ARG A 1 62 ? 9.531 20.078 9.727 1 96.31 62 ARG A CA 1
ATOM 435 C C . ARG A 1 62 ? 10.891 19.516 9.305 1 96.31 62 ARG A C 1
ATOM 437 O O . ARG A 1 62 ? 10.961 18.438 8.742 1 96.31 62 ARG A O 1
ATOM 444 N N . VAL A 1 63 ? 11.938 20.281 9.57 1 93.88 63 VAL A N 1
ATOM 445 C CA . VAL A 1 63 ? 13.273 19.906 9.109 1 93.88 63 VAL A CA 1
ATOM 446 C C . VAL A 1 63 ? 13.992 19.125 10.211 1 93.88 63 VAL A C 1
ATOM 448 O O . VAL A 1 63 ? 14.945 19.609 10.805 1 93.88 63 VAL A O 1
ATOM 451 N N . ALA A 1 64 ? 13.531 17.969 10.406 1 96.44 64 ALA A N 1
ATOM 452 C CA . ALA A 1 64 ? 14.086 17.078 11.422 1 96.44 64 ALA A CA 1
ATOM 453 C C . ALA A 1 64 ? 13.898 15.609 11.031 1 96.44 64 ALA A C 1
ATOM 455 O O . ALA A 1 64 ? 12.961 15.273 10.305 1 96.44 64 ALA A O 1
ATOM 456 N N . ASP A 1 65 ? 14.836 14.805 11.414 1 96.12 65 ASP A N 1
ATOM 457 C CA . ASP A 1 65 ? 14.68 13.352 11.43 1 96.12 65 ASP A CA 1
ATOM 458 C C . ASP A 1 65 ? 14.336 12.852 12.828 1 96.12 65 ASP A C 1
ATOM 460 O O . ASP A 1 65 ? 14.531 13.562 13.812 1 96.12 65 ASP A O 1
ATOM 464 N N . TYR A 1 66 ? 13.734 11.734 12.953 1 97.19 66 TYR A N 1
ATOM 465 C CA . TYR A 1 66 ? 13.375 11.117 14.219 1 97.19 66 TYR A CA 1
ATOM 466 C C . TYR A 1 66 ? 12.531 12.055 15.07 1 97.19 66 TYR A C 1
ATOM 468 O O . TYR A 1 66 ? 12.812 12.258 16.25 1 97.19 66 TYR A O 1
ATOM 476 N N . ALA A 1 67 ? 11.594 12.703 14.484 1 98.12 67 ALA A N 1
ATOM 477 C CA . ALA A 1 67 ? 10.57 13.539 15.117 1 98.12 67 ALA A CA 1
ATOM 478 C C . ALA A 1 67 ? 9.172 13.094 14.711 1 98.12 67 ALA A C 1
ATOM 480 O O . ALA A 1 67 ? 9.016 12.258 13.812 1 98.12 67 ALA A O 1
ATOM 481 N N . SER A 1 68 ? 8.133 13.555 15.398 1 98.5 68 SER A N 1
ATOM 482 C CA . SER A 1 68 ? 6.75 13.148 15.148 1 98.5 68 SER A CA 1
ATOM 483 C C . SER A 1 68 ? 6.035 14.141 14.234 1 98.5 68 SER A C 1
ATOM 485 O O . SER A 1 68 ? 6.457 15.289 14.102 1 98.5 68 SER A O 1
ATOM 487 N N . VAL A 1 69 ? 5.055 13.664 13.57 1 98.75 69 VAL A N 1
ATOM 488 C CA . VAL A 1 69 ? 4.109 14.508 12.844 1 98.75 69 VAL A CA 1
ATOM 489 C C . VAL A 1 69 ? 2.746 14.461 13.523 1 98.75 69 VAL A C 1
ATOM 491 O O . VAL A 1 69 ? 2.084 13.422 13.531 1 98.75 69 VAL A O 1
ATOM 494 N N . PHE A 1 70 ? 2.324 15.523 14.062 1 98.88 70 PHE A N 1
ATOM 495 C CA . PHE A 1 70 ? 1.117 15.641 14.875 1 98.88 70 PHE A CA 1
ATOM 496 C C . PHE A 1 70 ? -0.077 16.047 14.023 1 98.88 70 PHE A C 1
ATOM 498 O O . PHE A 1 70 ? 0.085 16.406 12.852 1 98.88 70 PHE A O 1
ATOM 505 N N . PRO A 1 71 ? -1.326 15.953 14.555 1 98.81 71 PRO A N 1
ATOM 506 C CA . PRO A 1 71 ? -2.502 16.438 13.82 1 98.81 71 PRO A CA 1
ATOM 507 C C . PRO A 1 71 ? -2.43 17.922 13.5 1 98.81 71 PRO A C 1
ATOM 509 O O . PRO A 1 71 ? -1.912 18.703 14.297 1 98.81 71 PRO A O 1
ATOM 512 N N . ALA A 1 72 ? -2.98 18.312 12.383 1 98.69 72 ALA A N 1
ATOM 513 C CA . ALA A 1 72 ? -2.977 19.703 11.914 1 98.69 72 ALA A CA 1
ATOM 514 C C . ALA A 1 72 ? -3.842 20.578 12.805 1 98.69 72 ALA A C 1
ATOM 516 O O . ALA A 1 72 ? -4.684 20.078 13.555 1 98.69 72 ALA A O 1
ATOM 517 N N . GLY A 1 73 ? -3.59 21.891 12.703 1 98.56 73 GLY A N 1
ATOM 518 C CA . GLY A 1 73 ? -4.383 22.844 13.469 1 98.56 73 GLY A CA 1
ATOM 519 C C . GLY A 1 73 ? -5.879 22.656 13.281 1 98.56 73 GLY A C 1
ATOM 520 O O . GLY A 1 73 ? -6.641 22.719 14.242 1 98.56 73 GLY A O 1
ATOM 521 N N . LEU A 1 74 ? -6.258 22.406 12.109 1 98.5 74 LEU A N 1
ATOM 522 C CA . LEU A 1 74 ? -7.668 22.172 11.797 1 98.5 74 LEU A CA 1
ATOM 523 C C . LEU A 1 74 ? -8.211 21 12.594 1 98.5 74 LEU A C 1
ATOM 525 O O . LEU A 1 74 ? -9.328 21.062 13.117 1 98.5 74 LEU A O 1
ATOM 529 N N . THR A 1 75 ? -7.441 19.922 12.656 1 98.75 75 THR A N 1
ATOM 530 C CA . THR A 1 75 ? -7.84 18.734 13.398 1 98.75 75 THR A CA 1
ATOM 531 C C . THR A 1 75 ? -7.922 19.016 14.898 1 98.75 75 THR A C 1
ATOM 533 O O . THR A 1 75 ? -8.82 18.531 15.586 1 98.75 75 THR A O 1
ATOM 536 N N . VAL A 1 76 ? -7.02 19.828 15.367 1 98.75 76 VAL A N 1
ATOM 537 C CA . VAL A 1 76 ? -7.035 20.25 16.766 1 98.75 76 VAL A CA 1
ATOM 538 C C . VAL A 1 76 ? -8.32 21.016 17.062 1 98.75 76 VAL A C 1
ATOM 540 O O . VAL A 1 76 ? -8.984 20.75 18.078 1 98.75 76 VAL A O 1
ATOM 543 N N . ALA A 1 77 ? -8.648 21.922 16.188 1 98.81 77 ALA A N 1
ATOM 544 C CA . ALA A 1 77 ? -9.867 22.688 16.375 1 98.81 77 ALA A CA 1
ATOM 545 C C . ALA A 1 77 ? -11.102 21.797 16.328 1 98.81 77 ALA A C 1
ATOM 547 O O . ALA A 1 77 ? -12.062 22.016 17.078 1 98.81 77 ALA A O 1
ATOM 548 N N . ALA A 1 78 ? -11.062 20.812 15.508 1 98.88 78 ALA A N 1
ATOM 549 C CA . ALA A 1 78 ? -12.195 19.906 15.375 1 98.88 78 ALA A CA 1
ATOM 550 C C . ALA A 1 78 ? -12.391 19.094 16.656 1 98.88 78 ALA A C 1
ATOM 552 O O . ALA A 1 78 ? -13.492 18.578 16.906 1 98.88 78 ALA A O 1
ATOM 553 N N . SER A 1 79 ? -11.391 18.953 17.438 1 98.81 79 SER A N 1
ATOM 554 C CA . SER A 1 79 ? -11.508 18.234 18.703 1 98.81 79 SER A CA 1
ATOM 555 C C . SER A 1 79 ? -12.234 19.078 19.75 1 98.81 79 SER A C 1
ATOM 557 O O . SER A 1 79 ? -12.766 18.531 20.734 1 98.81 79 SER A O 1
ATOM 559 N N . TRP A 1 80 ? -12.141 20.453 19.625 1 98.81 80 TRP A N 1
ATOM 560 C CA . TRP A 1 80 ? -12.695 21.391 20.594 1 98.81 80 TRP A CA 1
ATOM 561 C C . TRP A 1 80 ? -12.18 21.078 22 1 98.81 80 TRP A C 1
ATOM 563 O O . TRP A 1 80 ? -12.914 21.203 22.984 1 98.81 80 TRP A O 1
ATOM 573 N N . ASP A 1 81 ? -11.008 20.547 22.109 1 98.81 81 ASP A N 1
ATOM 574 C CA . ASP A 1 81 ? -10.445 20.094 23.375 1 98.81 81 ASP A CA 1
ATOM 575 C C . ASP A 1 81 ? -9.242 20.938 23.781 1 98.81 81 ASP A C 1
ATOM 577 O O . ASP A 1 81 ? -8.125 20.719 23.297 1 98.81 81 ASP A O 1
ATOM 581 N N . ARG A 1 82 ? -9.438 21.812 24.797 1 98 82 ARG A N 1
ATOM 582 C CA . ARG A 1 82 ? -8.391 22.719 25.25 1 98 82 ARG A CA 1
ATOM 583 C C . ARG A 1 82 ? -7.191 21.953 25.797 1 98 82 ARG A C 1
ATOM 585 O O . ARG A 1 82 ? -6.043 22.359 25.578 1 98 82 ARG A O 1
ATOM 592 N N . LYS A 1 83 ? -7.445 20.922 26.453 1 98.5 83 LYS A N 1
ATOM 593 C CA . LYS A 1 83 ? -6.383 20.141 27.094 1 98.5 83 LYS A CA 1
ATOM 594 C C . LYS A 1 83 ? -5.512 19.453 26.047 1 98.5 83 LYS A C 1
ATOM 596 O O . LYS A 1 83 ? -4.289 19.391 26.188 1 98.5 83 LYS A O 1
ATOM 601 N N . LEU A 1 84 ? -6.152 18.906 25.031 1 98.69 84 LEU A N 1
ATOM 602 C CA . LEU A 1 84 ? -5.395 18.234 23.984 1 98.69 84 LEU A CA 1
ATOM 603 C C . LEU A 1 84 ? -4.594 19.234 23.156 1 98.69 84 LEU A C 1
ATOM 605 O O . LEU A 1 84 ? -3.494 18.922 22.688 1 98.69 84 LEU A O 1
ATOM 609 N N . ALA A 1 85 ? -5.145 20.438 22.938 1 98.81 85 ALA A N 1
ATOM 610 C CA . ALA A 1 85 ? -4.387 21.484 22.25 1 98.81 85 ALA A CA 1
ATOM 611 C C . ALA A 1 85 ? -3.127 21.828 23.031 1 98.81 85 ALA A C 1
ATOM 613 O O . ALA A 1 85 ? -2.045 21.953 22.453 1 98.81 85 ALA A O 1
ATOM 614 N N . TYR A 1 86 ? -3.293 21.969 24.328 1 98.88 86 TYR A N 1
ATOM 615 C CA . TYR A 1 86 ? -2.172 22.281 25.219 1 98.88 86 TYR A CA 1
ATOM 616 C C . TYR A 1 86 ? -1.143 21.156 25.203 1 98.88 86 TYR A C 1
ATOM 618 O O . TYR A 1 86 ? 0.059 21.406 25.078 1 98.88 86 TYR A O 1
ATOM 626 N N . GLN A 1 87 ? -1.628 19.938 25.281 1 98.81 87 GLN A N 1
ATOM 627 C CA . GLN A 1 87 ? -0.743 18.766 25.281 1 98.81 87 GLN A CA 1
ATOM 628 C C . GLN A 1 87 ? 0.038 18.688 23.969 1 98.81 87 GLN A C 1
ATOM 630 O O . GLN A 1 87 ? 1.232 18.375 23.969 1 98.81 87 GLN A O 1
ATOM 635 N N . ARG A 1 88 ? -0.602 18.906 22.859 1 98.75 88 ARG A N 1
ATOM 636 C CA . ARG A 1 88 ? 0.098 18.953 21.594 1 98.75 88 ARG A CA 1
ATOM 637 C C . ARG A 1 88 ? 1.174 20.031 21.594 1 98.75 88 ARG A C 1
ATOM 639 O O . ARG A 1 88 ? 2.273 19.812 21.078 1 98.75 88 ARG A O 1
ATOM 646 N N . GLY A 1 89 ? 0.838 21.188 22.156 1 98.81 89 GLY A N 1
ATOM 647 C CA . GLY A 1 89 ? 1.83 22.234 22.312 1 98.81 89 GLY A CA 1
ATOM 648 C C . GLY A 1 89 ? 3.043 21.797 23.109 1 98.81 89 GLY A C 1
ATOM 649 O O . GLY A 1 89 ? 4.18 22.078 22.734 1 98.81 89 GLY A O 1
ATOM 650 N N . GLN A 1 90 ? 2.775 21.062 24.172 1 98.81 90 GLN A N 1
ATOM 651 C CA . GLN A 1 90 ? 3.867 20.562 25 1 98.81 90 GLN A CA 1
ATOM 652 C C . GLN A 1 90 ? 4.742 19.578 24.219 1 98.81 90 GLN A C 1
ATOM 654 O O . GLN A 1 90 ? 5.973 19.656 24.281 1 98.81 90 GLN A O 1
ATOM 659 N N . ASN A 1 91 ? 4.094 18.672 23.531 1 98.81 91 ASN A N 1
ATOM 660 C CA . ASN A 1 91 ? 4.836 17.688 22.75 1 98.81 91 ASN A CA 1
ATOM 661 C C . ASN A 1 91 ? 5.691 18.344 21.672 1 98.81 91 ASN A C 1
ATOM 663 O O . ASN A 1 91 ? 6.84 17.953 21.469 1 98.81 91 ASN A O 1
ATOM 667 N N . LEU A 1 92 ? 5.137 19.328 21.016 1 98.81 92 LEU A N 1
ATOM 668 C CA . LEU A 1 92 ? 5.898 20.109 20.047 1 98.81 92 LEU A CA 1
ATOM 669 C C . LEU A 1 92 ? 7.059 20.828 20.703 1 98.81 92 LEU A C 1
ATOM 671 O O . LEU A 1 92 ? 8.188 20.797 20.219 1 98.81 92 LEU A O 1
ATOM 675 N N . GLY A 1 93 ? 6.781 21.5 21.797 1 98.75 93 GLY A N 1
ATOM 676 C CA . GLY A 1 93 ? 7.832 22.188 22.547 1 98.75 93 GLY A CA 1
ATOM 677 C C . GLY A 1 93 ? 8.992 21.281 22.906 1 98.75 93 GLY A C 1
ATOM 678 O O . GLY A 1 93 ? 10.156 21.641 22.75 1 98.75 93 GLY A O 1
ATOM 679 N N . ASP A 1 94 ? 8.641 20.047 23.359 1 98.75 94 ASP A N 1
ATOM 680 C CA . ASP A 1 94 ? 9.656 19.062 23.719 1 98.75 94 ASP A CA 1
ATOM 681 C C . ASP A 1 94 ? 10.523 18.703 22.516 1 98.75 94 ASP A C 1
ATOM 683 O O . ASP A 1 94 ? 11.75 18.625 22.625 1 98.75 94 ASP A O 1
ATOM 687 N N . GLU A 1 95 ? 9.891 18.484 21.438 1 98.75 95 GLU A N 1
ATOM 688 C CA . GLU A 1 95 ? 10.664 18.062 20.266 1 98.75 95 GLU A CA 1
ATOM 689 C C . GLU A 1 95 ? 11.523 19.188 19.734 1 98.75 95 GLU A C 1
ATOM 691 O O . GLU A 1 95 ? 12.68 18.984 19.359 1 98.75 95 GLU A O 1
ATOM 696 N N . PHE A 1 96 ? 11 20.391 19.672 1 98.81 96 PHE A N 1
ATOM 697 C CA . PHE A 1 96 ? 11.781 21.531 19.219 1 98.81 96 PHE A CA 1
ATOM 698 C C . PHE A 1 96 ? 12.977 21.766 20.156 1 98.81 96 PHE A C 1
ATOM 700 O O . PHE A 1 96 ? 14.109 21.906 19.688 1 98.81 96 PHE A O 1
ATOM 707 N N . LYS A 1 97 ? 12.75 21.781 21.422 1 98.69 97 LYS A N 1
ATOM 708 C CA . LYS A 1 97 ? 13.812 22.016 22.391 1 98.69 97 LYS A CA 1
ATOM 709 C C . LYS A 1 97 ? 14.898 20.953 22.297 1 98.69 97 LYS A C 1
ATOM 711 O O . LYS A 1 97 ? 16.078 21.266 22.219 1 98.69 97 LYS A O 1
ATOM 716 N N . ASN A 1 98 ? 14.453 19.734 22.219 1 98.5 98 ASN A N 1
ATOM 717 C CA . ASN A 1 98 ? 15.414 18.641 22.266 1 98.5 98 ASN A CA 1
ATOM 718 C C . ASN A 1 98 ? 16.156 18.484 20.953 1 98.5 98 ASN A C 1
ATOM 720 O O . ASN A 1 98 ? 17.188 17.812 20.891 1 98.5 98 ASN A O 1
ATOM 724 N N . LYS A 1 99 ? 15.68 19.156 19.922 1 98.56 99 LYS A N 1
ATOM 725 C CA . LYS A 1 99 ? 16.422 19.25 18.672 1 98.56 99 LYS A CA 1
ATOM 726 C C . LYS A 1 99 ? 17.312 20.484 18.641 1 98.56 99 LYS A C 1
ATOM 728 O O . LYS A 1 99 ? 18.016 20.734 17.656 1 98.56 99 LYS A O 1
ATOM 733 N N . GLY A 1 100 ? 17.266 21.281 19.672 1 98.31 100 GLY A N 1
ATOM 734 C CA . GLY A 1 100 ? 18.109 22.453 19.828 1 98.31 100 GLY A CA 1
ATOM 735 C C . GLY A 1 100 ? 17.516 23.688 19.172 1 98.31 100 GLY A C 1
ATOM 736 O O . GLY A 1 100 ? 18.234 24.688 18.953 1 98.31 100 GLY A O 1
ATOM 737 N N . ALA A 1 101 ? 16.297 23.641 18.781 1 98.5 101 ALA A N 1
ATOM 738 C CA . ALA A 1 101 ? 15.641 24.812 18.188 1 98.5 101 ALA A CA 1
ATOM 739 C C . ALA A 1 101 ? 15.102 25.75 19.266 1 98.5 101 ALA A C 1
ATOM 741 O O . ALA A 1 101 ? 14.508 25.312 20.25 1 98.5 101 ALA A O 1
ATOM 742 N N . HIS A 1 102 ? 15.305 27 19.094 1 98.62 102 HIS A N 1
ATOM 743 C CA . HIS A 1 102 ? 14.883 28 20.062 1 98.62 102 HIS A CA 1
ATOM 744 C C . HIS A 1 102 ? 13.461 28.469 19.781 1 98.62 102 HIS A C 1
ATOM 746 O O . HIS A 1 102 ? 12.734 28.859 20.703 1 98.62 102 HIS A O 1
ATOM 752 N N . VAL A 1 103 ? 13.117 28.516 18.5 1 98.81 103 VAL A N 1
ATOM 753 C CA . VAL A 1 103 ? 11.859 29.125 18.078 1 98.81 103 VAL A CA 1
ATOM 754 C C . VAL A 1 103 ? 11.078 28.141 17.203 1 98.81 103 VAL A C 1
ATOM 756 O O . VAL A 1 103 ? 11.609 27.594 16.234 1 98.81 103 VAL A O 1
ATOM 759 N N . MET A 1 104 ? 9.867 27.859 17.578 1 98.75 104 MET A N 1
ATOM 760 C CA . MET A 1 104 ? 8.891 27.188 16.75 1 98.75 104 MET A CA 1
ATOM 761 C C . MET A 1 104 ? 8.109 28.172 15.898 1 98.75 104 MET A C 1
ATOM 763 O O . MET A 1 104 ? 7.344 28.984 16.438 1 98.75 104 MET A O 1
ATOM 767 N N . LEU A 1 105 ? 8.312 28.156 14.609 1 98.62 105 LEU A N 1
ATOM 768 C CA . LEU A 1 105 ? 7.543 29.031 13.734 1 98.62 105 LEU A CA 1
ATOM 769 C C . LEU A 1 105 ? 6.102 28.547 13.602 1 98.62 105 LEU A C 1
ATOM 771 O O . LEU A 1 105 ? 5.719 27.984 12.57 1 98.62 105 LEU A O 1
ATOM 775 N N . GLY A 1 106 ? 5.273 28.797 14.547 1 97.75 106 GLY A N 1
ATOM 776 C CA . GLY A 1 106 ? 3.891 28.438 14.789 1 97.75 106 GLY A CA 1
ATOM 777 C C . GLY A 1 106 ? 3.439 28.703 16.203 1 97.75 106 GLY A C 1
ATOM 778 O O . GLY A 1 106 ? 4.262 29 17.078 1 97.75 106 GLY A O 1
ATOM 779 N N . PRO A 1 107 ? 2.186 28.641 16.422 1 98.31 107 PRO A N 1
ATOM 780 C CA . PRO A 1 107 ? 1.058 28.141 15.633 1 98.31 107 PRO A CA 1
ATOM 781 C C . PRO A 1 107 ? 0.503 29.188 14.672 1 98.31 107 PRO A C 1
ATOM 783 O O . PRO A 1 107 ? 1.049 30.281 14.562 1 98.31 107 PRO A O 1
ATOM 786 N N . VAL A 1 108 ? -0.63 28.812 13.953 1 98.5 108 VAL A N 1
ATOM 787 C CA . VAL A 1 108 ? -1.097 29.625 12.836 1 98.5 108 VAL A CA 1
ATOM 788 C C . VAL A 1 108 ? -2.531 30.078 13.094 1 98.5 108 VAL A C 1
ATOM 790 O O . VAL A 1 108 ? -3.404 29.25 13.398 1 98.5 108 VAL A O 1
ATOM 793 N N . ALA A 1 109 ? -2.738 31.375 12.977 1 97.38 109 ALA A N 1
ATOM 794 C CA . ALA A 1 109 ? -4.09 31.938 12.977 1 97.38 109 ALA A CA 1
ATOM 795 C C . ALA A 1 109 ? -4.348 32.75 11.719 1 97.38 109 ALA A C 1
ATOM 797 O O . ALA A 1 109 ? -5.465 33.219 11.492 1 97.38 109 ALA A O 1
ATOM 798 N N . GLY A 1 110 ? -3.309 33.156 10.977 1 93.5 110 GLY A N 1
ATOM 799 C CA . GLY A 1 110 ? -3.352 33.719 9.641 1 93.5 110 GLY A CA 1
ATOM 800 C C . GLY A 1 110 ? -2.873 32.75 8.57 1 93.5 110 GLY A C 1
ATOM 801 O O . GLY A 1 110 ? -1.672 32.656 8.305 1 93.5 110 GLY A O 1
ATOM 802 N N . PRO A 1 111 ? -3.732 32.062 7.789 1 95.88 111 PRO A N 1
ATOM 803 C CA . PRO A 1 111 ? -5.094 32.562 7.543 1 95.88 111 PRO A CA 1
ATOM 804 C C . PRO A 1 111 ? -6.062 32.188 8.664 1 95.88 111 PRO A C 1
ATOM 806 O O . PRO A 1 111 ? -5.875 31.156 9.328 1 95.88 111 PRO A O 1
ATOM 809 N N . LEU A 1 112 ? -6.988 33 8.82 1 97.62 112 LEU A N 1
ATOM 810 C CA . LEU A 1 112 ? -8.102 32.688 9.703 1 97.62 112 LEU A CA 1
ATOM 811 C C . LEU A 1 112 ? -9.07 31.719 9.023 1 97.62 112 LEU A C 1
ATOM 813 O O . LEU A 1 112 ? -9.695 30.891 9.688 1 97.62 112 LEU A O 1
ATOM 817 N N . GLY A 1 113 ? -9.227 31.828 7.809 1 96.94 113 GLY A N 1
ATOM 818 C CA . GLY A 1 113 ? -10.094 30.938 7.055 1 96.94 113 GLY A CA 1
ATOM 819 C C . GLY A 1 113 ? -11.25 31.656 6.391 1 96.94 113 GLY A C 1
ATOM 820 O O . GLY A 1 113 ? -12.367 31.141 6.348 1 96.94 113 GLY A O 1
ATOM 821 N N . ARG A 1 114 ? -10.945 32.875 5.91 1 96.25 114 ARG A N 1
ATOM 822 C CA . ARG A 1 114 ? -11.922 33.688 5.199 1 96.25 114 ARG A CA 1
ATOM 823 C C . ARG A 1 114 ? -12.484 32.938 3.992 1 96.25 114 ARG A C 1
ATOM 825 O O . ARG A 1 114 ? -13.695 32.844 3.809 1 96.25 114 ARG A O 1
ATOM 832 N N . SER A 1 115 ? -11.609 32.469 3.199 1 97.69 115 SER A N 1
ATOM 833 C CA . SER A 1 115 ? -12 31.734 1.996 1 97.69 115 SER A CA 1
ATOM 834 C C . SER A 1 115 ? -11.93 30.234 2.219 1 97.69 115 SER A C 1
ATOM 836 O O . SER A 1 115 ? -10.922 29.719 2.705 1 97.69 115 SER A O 1
ATOM 838 N N . ALA A 1 116 ? -12.961 29.578 1.733 1 97.5 116 ALA A N 1
ATOM 839 C CA . ALA A 1 116 ? -13 28.125 1.839 1 97.5 116 ALA A CA 1
ATOM 840 C C . ALA A 1 116 ? -11.906 27.484 0.985 1 97.5 116 ALA A C 1
ATOM 842 O O . ALA A 1 116 ? -11.516 26.344 1.22 1 97.5 116 ALA A O 1
ATOM 843 N N . TYR A 1 117 ? -11.328 28.234 0.053 1 97.38 117 TYR A N 1
ATOM 844 C CA . TYR A 1 117 ? -10.398 27.703 -0.941 1 97.38 117 TYR A CA 1
ATOM 845 C C . TYR A 1 117 ? -8.953 27.906 -0.491 1 97.38 117 TYR A C 1
ATOM 847 O O . TYR A 1 117 ? -8.023 27.469 -1.168 1 97.38 117 TYR A O 1
ATOM 855 N N . GLY A 1 118 ? -8.75 28.5 0.66 1 97.06 118 GLY A N 1
ATOM 856 C CA . GLY A 1 118 ? -7.398 28.797 1.101 1 97.06 118 GLY A CA 1
ATOM 857 C C . GLY A 1 118 ? -6.504 27.578 1.173 1 97.06 118 GLY A C 1
ATOM 858 O O . GLY A 1 118 ? -6.895 26.547 1.733 1 97.06 118 GLY A O 1
ATOM 859 N N . GLY A 1 119 ? -5.34 27.672 0.649 1 96.19 119 GLY A N 1
ATOM 860 C CA . GLY A 1 119 ? -4.422 26.547 0.553 1 96.19 119 GLY A CA 1
ATOM 861 C C . GLY A 1 119 ? -3.76 26.203 1.874 1 96.19 119 GLY A C 1
ATOM 862 O O . GLY A 1 119 ? -3.252 25.094 2.049 1 96.19 119 GLY A O 1
ATOM 863 N N . ARG A 1 120 ? -3.75 27.109 2.824 1 96.94 120 ARG A N 1
ATOM 864 C CA . ARG A 1 120 ? -3.066 26.875 4.094 1 96.94 120 ARG A CA 1
ATOM 865 C C . ARG A 1 120 ? -4.059 26.844 5.25 1 96.94 120 ARG A C 1
ATOM 867 O O . ARG A 1 120 ? -3.658 26.906 6.418 1 96.94 120 ARG A O 1
ATOM 874 N N . ASN A 1 121 ? -5.352 26.688 4.914 1 97.81 121 ASN A N 1
ATOM 875 C CA . ASN A 1 121 ? -6.367 26.672 5.965 1 97.81 121 ASN A CA 1
ATOM 876 C C . ASN A 1 121 ? -6.125 25.547 6.969 1 97.81 121 ASN A C 1
ATOM 878 O O . ASN A 1 121 ? -6.441 25.688 8.148 1 97.81 121 ASN A O 1
ATOM 882 N N . TRP A 1 122 ? -5.535 24.438 6.504 1 97.69 122 TRP A N 1
ATOM 883 C CA . TRP A 1 122 ? -5.348 23.266 7.363 1 97.69 122 TRP A CA 1
ATOM 884 C C . TRP A 1 122 ? -4.352 23.562 8.477 1 97.69 122 TRP A C 1
ATOM 886 O O . TRP A 1 122 ? -4.352 22.906 9.516 1 97.69 122 TRP A O 1
ATOM 896 N N . GLU A 1 123 ? -3.465 24.562 8.273 1 97.88 123 GLU A 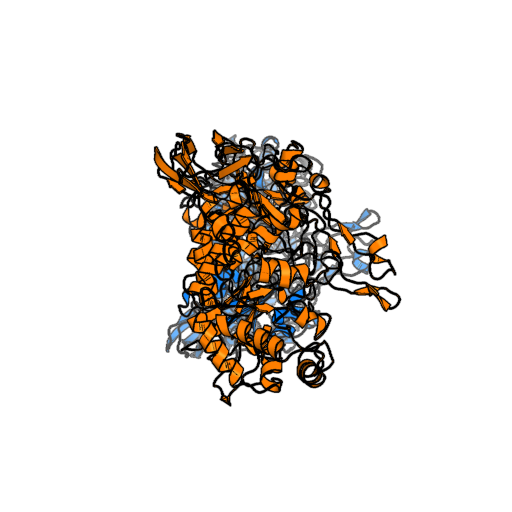N 1
ATOM 897 C CA . GLU A 1 123 ? -2.459 24.922 9.273 1 97.88 123 GLU A CA 1
ATOM 898 C C . GLU A 1 123 ? -3.09 25.656 10.445 1 97.88 123 GLU A C 1
ATOM 900 O O . GLU A 1 123 ? -2.586 25.594 11.57 1 97.88 123 GLU A O 1
ATOM 905 N N . GLY A 1 124 ? -4.148 26.406 10.125 1 97.5 124 GLY A N 1
ATOM 906 C CA . GLY A 1 124 ? -4.852 27.156 11.1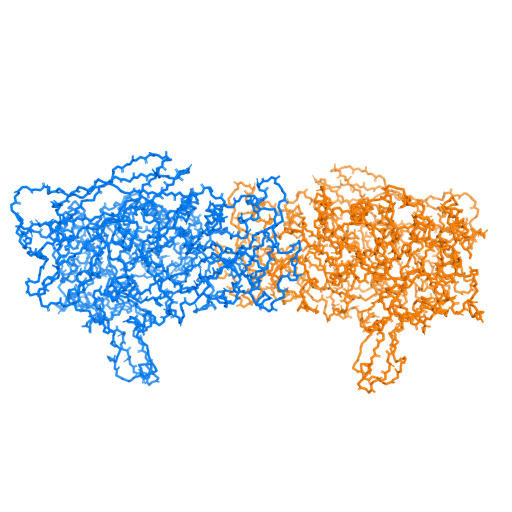64 1 97.5 124 GLY A CA 1
ATOM 907 C C . GLY A 1 124 ? -5.844 26.297 11.93 1 97.5 124 GLY A C 1
ATOM 908 O O . GLY A 1 124 ? -5.734 25.062 11.945 1 97.5 124 GLY A O 1
ATOM 909 N N . PHE A 1 125 ? -6.758 26.938 12.633 1 98.44 125 PHE A N 1
ATOM 910 C CA . PHE A 1 125 ? -7.68 26.203 13.492 1 98.44 125 PHE A CA 1
ATOM 911 C C . PHE A 1 125 ? -9.102 26.266 12.938 1 98.44 125 PHE A C 1
ATOM 913 O O . PHE A 1 125 ? -9.648 25.25 12.508 1 98.44 125 PHE A O 1
ATOM 920 N N . SER A 1 126 ? -9.641 27.469 12.898 1 98.62 126 SER A N 1
ATOM 921 C CA . SER A 1 126 ? -11.039 27.672 12.531 1 98.62 126 SER A CA 1
ATOM 922 C C . SER A 1 126 ? -11.281 29.094 12.031 1 98.62 126 SER A C 1
ATOM 924 O O . SER A 1 126 ? -10.586 30.031 12.438 1 98.62 126 SER A O 1
ATOM 926 N N . PRO A 1 127 ? -12.281 29.266 11.164 1 98.25 127 PRO A N 1
ATOM 927 C CA . PRO A 1 127 ? -12.68 30.641 10.805 1 98.25 127 PRO A CA 1
ATOM 928 C C . PRO A 1 127 ? -13.352 31.375 11.953 1 98.25 127 PRO A C 1
ATOM 930 O O . PRO A 1 127 ? -13.547 32.594 11.883 1 98.25 127 PRO A O 1
ATOM 933 N N . ASP A 1 128 ? -13.734 30.703 12.938 1 98.69 128 ASP A N 1
ATOM 934 C CA . ASP A 1 128 ? -14.273 31.375 14.125 1 98.69 128 ASP A CA 1
ATOM 935 C C . ASP A 1 128 ? -13.148 31.953 14.984 1 98.69 128 ASP A C 1
ATOM 937 O O . ASP A 1 128 ? -12.273 31.219 15.445 1 98.69 128 ASP A O 1
ATOM 941 N N . PRO A 1 129 ? -13.195 33.25 15.242 1 98.38 129 PRO A N 1
ATOM 942 C CA . PRO A 1 129 ? -12.07 33.875 15.945 1 98.38 129 PRO A CA 1
ATOM 943 C C . PRO A 1 129 ? -11.953 33.438 17.406 1 98.38 129 PRO A C 1
ATOM 945 O O . PRO A 1 129 ? -10.852 33.375 17.938 1 98.38 129 PRO A O 1
ATOM 948 N N . HIS A 1 130 ? -13.07 33.094 18.062 1 98.62 130 HIS A N 1
ATOM 949 C CA . HIS A 1 130 ? -13.023 32.656 19.453 1 98.62 130 HIS A CA 1
ATOM 950 C C . HIS A 1 130 ? -12.398 31.266 19.562 1 98.62 130 HIS A C 1
ATOM 952 O O . HIS A 1 130 ? -11.523 31.047 20.406 1 98.62 130 HIS A O 1
ATOM 958 N N . LEU A 1 131 ? -12.891 30.328 18.734 1 98.81 131 LEU A N 1
ATOM 959 C CA . LEU A 1 131 ? -12.305 28.984 18.734 1 98.81 131 LEU A CA 1
ATOM 960 C C . LEU A 1 131 ? -10.812 29.047 18.422 1 98.81 131 LEU A C 1
ATOM 962 O O . LEU A 1 131 ? -10.008 28.391 19.078 1 98.81 131 LEU A O 1
ATOM 966 N N . THR A 1 132 ? -10.477 29.797 17.406 1 98.81 132 THR A N 1
ATOM 967 C CA . THR A 1 132 ? -9.07 29.953 17.031 1 98.81 132 THR A CA 1
ATOM 968 C C . THR A 1 132 ? -8.281 30.594 18.188 1 98.81 132 THR A C 1
ATOM 970 O O . THR A 1 132 ? -7.164 30.172 18.469 1 98.81 132 THR A O 1
ATOM 973 N N . ALA A 1 133 ? -8.852 31.578 18.797 1 98.75 133 ALA A N 1
ATOM 974 C CA . ALA A 1 133 ? -8.164 32.25 19.891 1 98.75 133 ALA A CA 1
ATOM 975 C C . ALA A 1 133 ? -7.805 31.281 21.016 1 98.75 133 ALA A C 1
ATOM 977 O O . ALA A 1 133 ? -6.68 31.297 21.516 1 98.75 133 ALA A O 1
ATOM 978 N N . VAL A 1 134 ? -8.734 30.438 21.359 1 98.62 134 VAL A N 1
ATOM 979 C CA . VAL A 1 134 ? -8.531 29.516 22.469 1 98.62 134 VAL A CA 1
ATOM 980 C C . VAL A 1 134 ? -7.488 28.469 22.078 1 98.62 134 VAL A C 1
ATOM 982 O O . VAL A 1 134 ? -6.574 28.172 22.844 1 98.62 134 VAL A O 1
ATOM 985 N N . MET A 1 135 ? -7.613 27.875 20.906 1 98.75 135 MET A N 1
ATOM 986 C CA . MET A 1 135 ? -6.672 26.859 20.469 1 98.75 135 MET A CA 1
ATOM 987 C C . MET A 1 135 ? -5.277 27.438 20.281 1 98.75 135 MET A C 1
ATOM 989 O O . MET A 1 135 ? -4.277 26.781 20.578 1 98.75 135 MET A O 1
ATOM 993 N N . PHE A 1 136 ? -5.262 28.641 19.781 1 98.56 136 PHE A N 1
ATOM 994 C CA . PHE A 1 136 ? -4.031 29.391 19.578 1 98.56 136 PHE A CA 1
ATOM 995 C C . PHE A 1 136 ? -3.322 29.625 20.906 1 98.56 136 PHE A C 1
ATOM 997 O O . PHE A 1 136 ? -2.139 29.312 21.062 1 98.56 136 PHE A O 1
ATOM 1004 N N . GLU A 1 137 ? -4.07 30.078 21.875 1 98.69 137 GLU A N 1
ATOM 1005 C CA . GLU A 1 137 ? -3.584 30.375 23.219 1 98.69 137 GLU A CA 1
ATOM 1006 C C . GLU A 1 137 ? -3.045 29.109 23.891 1 98.69 137 GLU A C 1
ATOM 1008 O O . GLU A 1 137 ? -1.921 29.109 24.406 1 98.69 137 GLU A O 1
ATOM 1013 N N . GLU A 1 138 ? -3.814 28.031 23.859 1 98.81 138 GLU A N 1
ATOM 1014 C CA . GLU A 1 138 ? -3.43 26.781 24.516 1 98.81 138 GLU A CA 1
ATOM 1015 C C . GLU A 1 138 ? -2.164 26.203 23.891 1 98.81 138 GLU A C 1
ATOM 1017 O O . GLU A 1 138 ? -1.31 25.656 24.609 1 98.81 138 GLU A O 1
ATOM 1022 N N . THR A 1 139 ? -2.031 26.25 22.609 1 98.81 139 THR A N 1
ATOM 1023 C CA . THR A 1 139 ? -0.846 25.75 21.922 1 98.81 139 THR A CA 1
ATOM 1024 C C . THR A 1 139 ? 0.392 26.547 22.328 1 98.81 139 THR A C 1
ATOM 1026 O O . THR A 1 139 ? 1.452 25.969 22.578 1 98.81 139 THR A O 1
ATOM 1029 N N . ILE A 1 140 ? 0.268 27.875 22.375 1 98.88 140 ILE A N 1
ATOM 1030 C CA . ILE A 1 140 ? 1.375 28.75 22.734 1 98.88 140 ILE A CA 1
ATOM 1031 C C . ILE A 1 140 ? 1.819 28.469 24.172 1 98.88 140 ILE A C 1
ATOM 1033 O O . ILE A 1 140 ? 3.014 28.312 24.438 1 98.88 140 ILE A O 1
ATOM 1037 N N . LEU A 1 141 ? 0.826 28.359 25.047 1 98.88 141 LEU A N 1
ATOM 1038 C CA . LEU A 1 141 ? 1.135 28.062 26.453 1 98.88 141 LEU A CA 1
ATOM 1039 C C . LEU A 1 141 ? 1.863 26.719 26.562 1 98.88 141 LEU A C 1
ATOM 1041 O O . LEU A 1 141 ? 2.881 26.625 27.25 1 98.88 141 LEU A O 1
ATOM 1045 N N . GLY A 1 142 ? 1.387 25.734 25.875 1 98.81 142 GLY A N 1
ATOM 1046 C CA . GLY A 1 142 ? 2.004 24.422 25.922 1 98.81 142 GLY A CA 1
ATOM 1047 C C . GLY A 1 142 ? 3.443 24.422 25.438 1 98.81 142 GLY A C 1
ATOM 1048 O O . GLY A 1 142 ? 4.324 23.875 26.109 1 98.81 142 GLY A O 1
ATOM 1049 N N . ALA A 1 143 ? 3.697 25 24.328 1 98.75 143 ALA A N 1
ATOM 1050 C CA . ALA A 1 143 ? 5.035 25.016 23.75 1 98.75 143 ALA A CA 1
ATOM 1051 C C . ALA A 1 143 ? 6.008 25.797 24.641 1 98.75 143 ALA A C 1
ATOM 1053 O O . ALA A 1 143 ? 7.125 25.328 24.891 1 98.75 143 ALA A O 1
ATOM 1054 N N . GLN A 1 144 ? 5.582 26.969 25.109 1 98.75 144 GLN A N 1
ATOM 1055 C CA . GLN A 1 144 ? 6.477 27.844 25.859 1 98.75 144 GLN A CA 1
ATOM 1056 C C . GLN A 1 144 ? 6.699 27.328 27.281 1 98.75 144 GLN A C 1
ATOM 1058 O O . GLN A 1 144 ? 7.711 27.641 27.906 1 98.75 144 GLN A O 1
ATOM 1063 N N . ASP A 1 145 ? 5.742 26.469 27.781 1 98.62 145 ASP A N 1
ATOM 1064 C CA . ASP A 1 145 ? 5.953 25.781 29.047 1 98.62 145 ASP A CA 1
ATOM 1065 C C . ASP A 1 145 ? 7.164 24.859 28.984 1 98.62 145 ASP A C 1
ATOM 1067 O O . ASP A 1 145 ? 7.754 24.516 30.016 1 98.62 145 ASP A O 1
ATOM 1071 N N . ARG A 1 146 ? 7.52 24.547 27.766 1 98.31 146 ARG A N 1
ATOM 1072 C CA . ARG A 1 146 ? 8.656 23.656 27.578 1 98.31 146 ARG A CA 1
ATOM 1073 C C . ARG A 1 146 ? 9.914 24.438 27.234 1 98.31 146 ARG A C 1
ATOM 1075 O O . ARG A 1 146 ? 10.953 23.844 26.922 1 98.31 146 ARG A O 1
ATOM 1082 N N . GLY A 1 147 ? 9.82 25.734 27.219 1 98.44 147 GLY A N 1
ATOM 1083 C CA . GLY A 1 147 ? 11 26.562 27.078 1 98.44 147 GLY A CA 1
ATOM 1084 C C . GLY A 1 147 ? 11.289 26.953 25.641 1 98.44 147 GLY A C 1
ATOM 1085 O O . GLY A 1 147 ? 12.383 27.422 25.328 1 98.44 147 GLY A O 1
ATOM 1086 N N . VAL A 1 148 ? 10.383 26.75 24.766 1 98.69 148 VAL A N 1
ATOM 1087 C CA . VAL A 1 148 ? 10.547 27.109 23.359 1 98.69 148 VAL A CA 1
ATOM 1088 C C . VAL A 1 148 ? 9.719 28.344 23.031 1 98.69 148 VAL A C 1
ATOM 1090 O O . VAL A 1 148 ? 8.609 28.516 23.547 1 98.69 148 VAL A O 1
ATOM 1093 N N . GLN A 1 149 ? 10.289 29.203 22.203 1 98.81 149 GLN A N 1
ATOM 1094 C CA . GLN A 1 149 ? 9.547 30.391 21.781 1 98.81 149 GLN A CA 1
ATOM 1095 C C . GLN A 1 149 ? 8.5 30.047 20.734 1 98.81 149 GLN A C 1
ATOM 1097 O O . GLN A 1 149 ? 8.805 29.406 19.734 1 98.81 149 GLN A O 1
ATOM 1102 N N . ALA A 1 150 ? 7.293 30.438 20.969 1 98.75 150 ALA A N 1
ATOM 1103 C CA . ALA A 1 150 ? 6.258 30.344 19.953 1 98.75 150 ALA A CA 1
ATOM 1104 C C . ALA A 1 150 ? 6.262 31.578 19.062 1 98.75 150 ALA A C 1
ATOM 1106 O O . ALA A 1 150 ? 6.496 32.688 19.531 1 98.75 150 ALA A O 1
ATOM 1107 N N . CYS A 1 151 ? 6.051 31.391 17.828 1 98.81 151 CYS A N 1
ATOM 1108 C CA . CYS A 1 151 ? 5.891 32.469 16.844 1 98.81 151 CYS A CA 1
ATOM 1109 C C . CYS A 1 151 ? 4.488 32.438 16.25 1 98.81 151 CYS A C 1
ATOM 1111 O O . CYS A 1 151 ? 4.23 31.75 15.266 1 98.81 151 CYS A O 1
ATOM 1113 N N . ALA A 1 152 ? 3.617 33.219 16.797 1 98.62 152 ALA A N 1
ATOM 1114 C CA . ALA A 1 152 ? 2.24 33.281 16.328 1 98.62 152 ALA A CA 1
ATOM 1115 C C . ALA A 1 152 ? 2.18 33.906 14.93 1 98.62 152 ALA A C 1
ATOM 1117 O O . ALA A 1 152 ? 2.734 35 14.703 1 98.62 152 ALA A O 1
ATOM 1118 N N . LYS A 1 153 ? 1.54 33.281 13.969 1 98.12 153 LYS A N 1
ATOM 1119 C CA . LYS A 1 153 ? 1.636 33.719 12.578 1 98.12 153 LYS A CA 1
ATOM 1120 C C . LYS A 1 153 ? 0.353 33.406 11.812 1 98.12 153 LYS A C 1
ATOM 1122 O O . LYS A 1 153 ? -0.451 32.594 12.242 1 98.12 153 LYS A O 1
ATOM 1127 N N . HIS A 1 154 ? 0.181 33.969 10.672 1 98 154 HIS A N 1
ATOM 1128 C CA . HIS A 1 154 ? 0.812 35.188 10.148 1 98 154 HIS A CA 1
ATOM 1129 C C . HIS A 1 154 ? 0.012 36.438 10.516 1 98 154 HIS A C 1
ATOM 1131 O O . HIS A 1 154 ? -1.198 36.469 10.281 1 98 154 HIS A O 1
ATOM 1137 N N . TYR A 1 155 ? 0.702 37.312 10.953 1 98.44 155 TYR A N 1
ATOM 1138 C CA . TYR A 1 155 ? 0.078 38.562 11.383 1 98.44 155 TYR A CA 1
ATOM 1139 C C . TYR A 1 155 ? 0.127 39.625 10.281 1 98.44 155 TYR A C 1
ATOM 1141 O O . TYR A 1 155 ? 1.208 40.062 9.898 1 98.44 155 TYR A O 1
ATOM 1149 N N . ILE A 1 156 ? -0.908 40.062 9.586 1 97.62 156 ILE A N 1
ATOM 1150 C CA . ILE A 1 156 ? -2.332 39.781 9.734 1 97.62 156 ILE A CA 1
ATOM 1151 C C . ILE A 1 156 ? -3.027 39.875 8.383 1 97.62 156 ILE A C 1
ATOM 1153 O O . ILE A 1 156 ? -2.504 40.5 7.457 1 97.62 156 ILE A O 1
ATOM 1157 N N . GLY A 1 157 ? -4.004 39.188 8.156 1 97.56 157 GLY A N 1
ATOM 1158 C CA . GLY A 1 157 ? -4.812 39.281 6.957 1 97.56 157 GLY A CA 1
ATOM 1159 C C . GLY A 1 157 ? -4.289 38.406 5.82 1 97.56 157 GLY A C 1
ATOM 1160 O O . GLY A 1 157 ? -4.605 38.656 4.652 1 97.56 157 GLY A O 1
ATOM 1161 N N . ASN A 1 158 ? -3.438 37.438 6.09 1 97.69 158 ASN A N 1
ATOM 1162 C CA . ASN A 1 158 ? -2.885 36.5 5.109 1 97.69 158 ASN A CA 1
ATOM 1163 C C . ASN A 1 158 ? -3.9 35.438 4.715 1 97.69 158 ASN A C 1
ATOM 1165 O O . ASN A 1 158 ? -3.758 34.281 5.09 1 97.69 158 ASN A O 1
ATOM 1169 N N . GLU A 1 159 ? -4.828 35.75 3.834 1 98 159 GLU A N 1
ATOM 1170 C CA . GLU A 1 159 ? -6.02 34.906 3.68 1 98 159 GLU A CA 1
ATOM 1171 C C . GLU A 1 159 ? -6.027 34.188 2.332 1 98 159 GLU A C 1
ATOM 1173 O O . GLU A 1 159 ? -6.969 33.469 2.014 1 98 159 GLU A O 1
ATOM 1178 N N . GLN A 1 160 ? -4.988 34.375 1.43 1 97.94 160 GLN A N 1
ATOM 1179 C CA . GLN A 1 160 ? -4.844 33.625 0.19 1 97.94 160 GLN A CA 1
ATOM 1180 C C . GLN A 1 160 ? -3.375 33.469 -0.195 1 97.94 160 GLN A C 1
ATOM 1182 O O . GLN A 1 160 ? -2.527 34.25 0.26 1 97.94 160 GLN A O 1
ATOM 1187 N N . GLU A 1 161 ? -3.066 32.406 -0.988 1 97.12 161 GLU A N 1
ATOM 1188 C CA . GLU A 1 161 ? -1.716 32.156 -1.476 1 97.12 161 GLU A CA 1
ATOM 1189 C C . GLU A 1 161 ? -1.458 32.875 -2.799 1 97.12 161 GLU A C 1
ATOM 1191 O O . GLU A 1 161 ? -0.345 33.344 -3.051 1 97.12 161 GLU A O 1
ATOM 1196 N N . VAL A 1 162 ? -2.479 33 -3.605 1 96.69 162 VAL A N 1
ATOM 1197 C CA . VAL A 1 162 ? -2.348 33.625 -4.914 1 96.69 162 VAL A CA 1
ATOM 1198 C C . VAL A 1 162 ? -1.866 35.062 -4.75 1 96.69 162 VAL A C 1
ATOM 1200 O O . VAL A 1 162 ? -2.477 35.844 -4.023 1 96.69 162 VAL A O 1
ATOM 1203 N N . GLN A 1 163 ? -0.794 35.438 -5.383 1 97.06 163 GLN A N 1
ATOM 1204 C CA . GLN A 1 163 ? -0.186 36.75 -5.422 1 97.06 163 GLN A CA 1
ATOM 1205 C C . GLN A 1 163 ? 0.143 37.25 -4.016 1 97.06 163 GLN A C 1
ATOM 1207 O O . GLN A 1 163 ? 0.135 38.438 -3.762 1 97.06 163 GLN A O 1
ATOM 1212 N N . ARG A 1 164 ? 0.391 36.375 -3.09 1 96.25 164 ARG A N 1
ATOM 1213 C CA . ARG A 1 164 ? 0.753 36.781 -1.731 1 96.25 164 ARG A CA 1
ATOM 1214 C C . ARG A 1 164 ? 2.098 37.5 -1.71 1 96.25 164 ARG A C 1
ATOM 1216 O O . ARG A 1 164 ? 2.355 38.312 -0.821 1 96.25 164 ARG A O 1
ATOM 1223 N N . ASN A 1 165 ? 2.955 37.219 -2.615 1 96.25 165 ASN A N 1
ATOM 1224 C CA . ASN A 1 165 ? 4.223 37.906 -2.855 1 96.25 165 ASN A CA 1
ATOM 1225 C C . ASN A 1 165 ? 4.207 38.656 -4.172 1 96.25 165 ASN A C 1
ATOM 1227 O O . ASN A 1 165 ? 3.469 38.312 -5.094 1 96.25 165 ASN A O 1
ATOM 1231 N N . PRO A 1 166 ? 5.016 39.719 -4.215 1 96.12 166 PRO A N 1
ATOM 1232 C CA . PRO A 1 166 ? 5.09 40.438 -5.492 1 96.12 166 PRO A CA 1
ATOM 1233 C C . PRO A 1 166 ? 5.746 39.594 -6.594 1 96.12 166 PRO A C 1
ATOM 1235 O O . PRO A 1 166 ? 6.488 38.656 -6.297 1 96.12 166 PRO A O 1
ATOM 1238 N N . GLY A 1 167 ? 5.277 39.875 -7.82 1 93.31 167 GLY A N 1
ATOM 1239 C CA . GLY A 1 167 ? 5.867 39.25 -8.992 1 93.31 167 GLY A CA 1
ATOM 1240 C C . GLY A 1 167 ? 6.148 40.219 -10.117 1 93.31 167 GLY A C 1
ATOM 1241 O O . GLY A 1 167 ? 6.152 41.438 -9.914 1 93.31 167 GLY A O 1
ATOM 1242 N N . ASN A 1 168 ? 6.613 39.594 -11.211 1 93.75 168 ASN A N 1
ATOM 1243 C CA . ASN A 1 168 ? 6.805 40.406 -12.43 1 93.75 168 ASN A CA 1
ATOM 1244 C C . ASN A 1 168 ? 5.855 39.938 -13.539 1 93.75 168 ASN A C 1
ATOM 1246 O O . ASN A 1 168 ? 5.566 38.75 -13.672 1 93.75 168 ASN A O 1
ATOM 1250 N N . ASN A 1 169 ? 5.348 40.906 -14.188 1 92.12 169 ASN A N 1
ATOM 1251 C CA . ASN A 1 169 ? 4.551 40.5 -15.352 1 92.12 169 ASN A CA 1
ATOM 1252 C C . ASN A 1 169 ? 5.438 40.156 -16.547 1 92.12 169 ASN A C 1
ATOM 1254 O O . ASN A 1 169 ? 6.66 40.094 -16.406 1 92.12 169 ASN A O 1
ATOM 1258 N N . ASP A 1 170 ? 4.805 39.906 -17.641 1 89.62 170 ASP A N 1
ATOM 1259 C CA . ASP A 1 170 ? 5.516 39.438 -18.828 1 89.62 170 ASP A CA 1
ATOM 1260 C C . ASP A 1 170 ? 6.48 40.469 -19.359 1 89.62 170 ASP A C 1
ATOM 1262 O O . ASP A 1 170 ? 7.469 40.156 -20.016 1 89.62 170 ASP A O 1
ATOM 1266 N N . ASN A 1 171 ? 6.254 41.781 -19.109 1 91.75 171 ASN A N 1
ATOM 1267 C CA . ASN A 1 171 ? 7.102 42.875 -19.562 1 91.75 171 ASN A CA 1
ATOM 1268 C C . ASN A 1 171 ? 8.203 43.188 -18.562 1 91.75 171 ASN A C 1
ATOM 1270 O O . ASN A 1 171 ? 8.969 44.125 -18.734 1 91.75 171 ASN A O 1
ATOM 1274 N N . GLY A 1 172 ? 8.164 42.469 -17.438 1 92.25 172 GLY A N 1
ATOM 1275 C CA . GLY A 1 172 ? 9.195 42.625 -16.438 1 92.25 172 GLY A CA 1
ATOM 1276 C C . GLY A 1 172 ? 8.844 43.656 -15.383 1 92.25 172 GLY A C 1
ATOM 1277 O O . GLY A 1 172 ? 9.664 44 -14.523 1 92.25 172 GLY A O 1
ATOM 1278 N N . GLU A 1 173 ? 7.773 44.25 -15.5 1 93.44 173 GLU A N 1
ATOM 1279 C CA . GLU A 1 173 ? 7.332 45.219 -14.516 1 93.44 173 GLU A CA 1
ATOM 1280 C C . GLU A 1 173 ? 6.914 44.531 -13.211 1 93.44 173 GLU A C 1
ATOM 1282 O O . GLU A 1 173 ? 6.273 43.5 -13.234 1 93.44 173 GLU A O 1
ATOM 1287 N N . ARG A 1 174 ? 7.328 45.156 -12.102 1 95.5 174 ARG A N 1
ATOM 1288 C CA . ARG A 1 174 ? 6.973 44.625 -10.797 1 95.5 174 ARG A CA 1
ATOM 1289 C C . ARG A 1 174 ? 5.488 44.812 -10.508 1 95.5 174 ARG A C 1
ATOM 1291 O O . ARG A 1 174 ? 4.961 45.906 -10.664 1 95.5 174 ARG A O 1
ATOM 1298 N N . ILE A 1 175 ? 4.844 43.75 -10.25 1 97.12 175 ILE A N 1
ATOM 1299 C CA . ILE A 1 175 ? 3.461 43.75 -9.781 1 97.12 175 ILE A CA 1
ATOM 1300 C C . ILE A 1 175 ? 3.42 43.438 -8.289 1 97.12 175 ILE A C 1
ATOM 1302 O O . ILE A 1 175 ? 3.895 42.375 -7.855 1 97.12 175 ILE A O 1
ATOM 1306 N N . GLU A 1 176 ? 2.861 44.312 -7.445 1 97.75 176 GLU A N 1
ATOM 1307 C CA . GLU A 1 176 ? 2.883 44.219 -5.992 1 97.75 176 GLU A CA 1
ATOM 1308 C C . GLU A 1 176 ? 1.981 43.062 -5.52 1 97.75 176 GLU A C 1
ATOM 1310 O O . GLU A 1 176 ? 1.083 42.625 -6.246 1 97.75 176 GLU A O 1
ATOM 1315 N N . ALA A 1 177 ? 2.236 42.625 -4.348 1 98.19 177 ALA A N 1
ATOM 1316 C CA . ALA A 1 177 ? 1.412 41.625 -3.717 1 98.19 177 ALA A CA 1
ATOM 1317 C C . ALA A 1 177 ? -0.019 42.094 -3.516 1 98.19 177 ALA A C 1
ATOM 1319 O O . ALA A 1 177 ? -0.276 43.312 -3.533 1 98.19 177 ALA A O 1
ATOM 1320 N N . VAL A 1 178 ? -0.903 41.156 -3.387 1 98.5 178 VAL A N 1
ATOM 1321 C CA . VAL A 1 178 ? -2.307 41.469 -3.152 1 98.5 178 VAL A CA 1
ATOM 1322 C C . VAL A 1 178 ? -2.443 42.281 -1.867 1 98.5 178 VAL A C 1
ATOM 1324 O O . VAL A 1 178 ? -1.696 42.094 -0.909 1 98.5 178 VAL A O 1
ATOM 1327 N N . SER A 1 179 ? -3.342 43.281 -1.847 1 98.69 179 SER A N 1
ATOM 1328 C CA . SER A 1 179 ? -3.658 44.062 -0.648 1 98.69 179 SER A CA 1
ATOM 1329 C C . SER A 1 179 ? -4.949 43.562 -0.001 1 98.69 179 SER A C 1
ATOM 1331 O O . SER A 1 179 ? -6.023 43.656 -0.598 1 98.69 179 SER A O 1
ATOM 1333 N N . SER A 1 180 ? -4.84 43 1.128 1 98.69 180 SER A N 1
ATOM 1334 C CA . SER A 1 180 ? -6.02 42.719 1.939 1 98.69 180 SER A CA 1
ATOM 1335 C C . SER A 1 180 ? -6.574 44 2.551 1 98.69 180 SER A C 1
ATOM 1337 O O . SER A 1 180 ? -5.969 44.562 3.461 1 98.69 180 SER A O 1
ATOM 1339 N N . ASN A 1 181 ? -7.664 44.375 2.072 1 98.75 181 ASN A N 1
ATOM 1340 C CA . ASN A 1 181 ? -8.273 45.594 2.557 1 98.75 181 ASN A CA 1
ATOM 1341 C C . ASN A 1 181 ? -9.391 45.312 3.561 1 98.75 181 ASN A C 1
ATOM 1343 O O . ASN A 1 181 ? -10.469 44.875 3.18 1 98.75 181 ASN A O 1
ATOM 1347 N N . ILE A 1 182 ? -9.117 45.656 4.809 1 98.44 182 ILE A N 1
ATOM 1348 C CA . ILE A 1 182 ? -9.969 45.281 5.93 1 98.44 182 ILE A CA 1
ATOM 1349 C C . ILE A 1 182 ? -10.43 46.531 6.676 1 98.44 182 ILE A C 1
ATOM 1351 O O . ILE A 1 182 ? -9.617 47.375 7.031 1 98.44 182 ILE A O 1
ATOM 1355 N N . ASP A 1 183 ? -11.734 46.656 6.883 1 97.12 183 ASP A N 1
ATOM 1356 C CA . ASP A 1 183 ? -12.227 47.812 7.641 1 97.12 183 ASP A CA 1
ATOM 1357 C C . ASP A 1 183 ? -11.914 47.656 9.125 1 97.12 183 ASP A C 1
ATOM 1359 O O . ASP A 1 183 ? -11.578 46.562 9.594 1 97.12 183 ASP A O 1
ATOM 1363 N N . ASP A 1 184 ? -12.086 48.688 9.891 1 97.19 184 ASP A N 1
ATOM 1364 C CA . ASP A 1 184 ? -11.617 48.812 11.266 1 97.19 184 ASP A CA 1
ATOM 1365 C C . ASP A 1 184 ? -12.352 47.844 12.188 1 97.19 184 ASP A C 1
ATOM 1367 O O . ASP A 1 184 ? -11.727 47.156 13.008 1 97.19 184 ASP A O 1
ATOM 1371 N N . ARG A 1 185 ? -13.633 47.75 12.141 1 97 185 ARG A N 1
ATOM 1372 C CA . ARG A 1 185 ? -14.414 46.844 12.992 1 97 185 ARG A CA 1
ATOM 1373 C C . ARG A 1 185 ? -14.07 45.375 12.719 1 97 185 ARG A C 1
ATOM 1375 O O . ARG A 1 185 ? -13.883 44.594 13.648 1 97 185 ARG A O 1
ATOM 1382 N N . THR A 1 186 ? -14.055 45.094 11.43 1 97.69 186 THR A N 1
ATOM 1383 C CA . THR A 1 186 ? -13.703 43.719 11.023 1 97.69 186 THR A CA 1
ATOM 1384 C C . THR A 1 186 ? -12.305 43.344 11.516 1 97.69 186 THR A C 1
ATOM 1386 O O . THR A 1 186 ? -12.094 42.25 12 1 97.69 186 THR A O 1
ATOM 1389 N N . MET A 1 187 ? -11.352 44.25 11.391 1 98.31 187 MET A N 1
ATOM 1390 C CA . MET A 1 187 ? -9.992 44 11.867 1 98.31 187 MET A CA 1
ATOM 1391 C C . MET A 1 187 ? -9.992 43.625 13.344 1 98.31 187 MET A C 1
ATOM 1393 O O . MET A 1 187 ? -9.375 42.625 13.719 1 98.31 187 MET A O 1
ATOM 1397 N N . HIS A 1 188 ? -10.734 44.312 14.172 1 98.06 188 HIS A N 1
ATOM 1398 C CA . HIS A 1 188 ? -10.688 44.125 15.617 1 98.06 188 HIS A CA 1
ATOM 1399 C C . HIS A 1 188 ? -11.492 42.906 16.047 1 98.06 188 HIS A C 1
ATOM 1401 O O . HIS A 1 188 ? -11.039 42.125 16.875 1 98.06 188 HIS A O 1
ATOM 1407 N N . GLU A 1 189 ? -12.648 42.719 15.477 1 97.56 189 GLU A N 1
ATOM 1408 C CA . GLU A 1 189 ? -13.586 41.719 15.977 1 97.56 189 GLU A CA 1
ATOM 1409 C C . GLU A 1 189 ? -13.281 40.344 15.391 1 97.56 189 GLU A C 1
ATOM 1411 O O . GLU A 1 189 ? -13.734 39.312 15.914 1 97.56 189 GLU A O 1
ATOM 1416 N N . LEU A 1 190 ? -12.531 40.344 14.289 1 97.69 190 LEU A N 1
ATOM 1417 C CA . LEU A 1 190 ? -12.289 39.062 13.625 1 97.69 190 LEU A CA 1
ATOM 1418 C C . LEU A 1 190 ? -10.797 38.75 13.609 1 97.69 190 LEU A C 1
ATOM 1420 O O . LEU A 1 190 ? -10.352 37.844 14.344 1 97.69 190 LEU A O 1
ATOM 1424 N N . TYR A 1 191 ? -10 39.469 12.945 1 98.5 191 TYR A N 1
ATOM 1425 C CA . TYR A 1 191 ? -8.648 39.062 12.594 1 98.5 191 TYR A CA 1
ATOM 1426 C C . TYR A 1 191 ? -7.676 39.344 13.727 1 98.5 191 TYR A C 1
ATOM 1428 O O . TYR A 1 191 ? -6.75 38.562 13.969 1 98.5 191 TYR A O 1
ATOM 1436 N N . LEU A 1 192 ? -7.836 40.406 14.445 1 98.62 192 LEU A N 1
ATOM 1437 C CA . LEU A 1 192 ? -6.957 40.781 15.555 1 98.62 192 LEU A CA 1
ATOM 1438 C C . LEU A 1 192 ? -7.32 40 16.812 1 98.62 192 LEU A C 1
ATOM 1440 O O . LEU A 1 192 ? -6.488 39.844 17.703 1 98.62 192 LEU A O 1
ATOM 1444 N N . TYR A 1 193 ? -8.516 39.531 16.859 1 98.25 193 TYR A N 1
ATOM 1445 C CA . TYR A 1 193 ? -9.117 38.906 18.047 1 98.25 193 TYR A CA 1
ATOM 1446 C C . TYR A 1 193 ? -8.258 37.781 18.562 1 98.25 193 TYR A C 1
ATOM 1448 O O . TYR A 1 193 ? -7.879 37.75 19.734 1 98.25 193 TYR A O 1
ATOM 1456 N N . PRO A 1 194 ? -7.852 36.781 17.734 1 98.69 194 PRO A N 1
ATOM 1457 C CA . PRO A 1 194 ? -7.02 35.688 18.234 1 98.69 194 PRO A CA 1
ATOM 1458 C C . PRO A 1 194 ? -5.637 36.156 18.688 1 98.69 194 PRO A C 1
ATOM 1460 O O . PRO A 1 194 ? -5.055 35.562 19.609 1 98.69 194 PRO A O 1
ATOM 1463 N N . PHE A 1 195 ? -5.117 37.125 18.062 1 98.81 195 PHE A N 1
ATOM 1464 C CA . PHE A 1 195 ? -3.781 37.594 18.406 1 98.81 195 PHE A CA 1
ATOM 1465 C C . PHE A 1 195 ? -3.775 38.281 19.766 1 98.81 195 PHE A C 1
ATOM 1467 O O . PHE A 1 195 ? -2.762 38.281 20.469 1 98.81 195 PHE A O 1
ATOM 1474 N N . ALA A 1 196 ? -4.902 38.875 20.141 1 98.75 196 ALA A N 1
ATOM 1475 C CA . ALA A 1 196 ? -4.992 39.375 21.5 1 98.75 196 ALA A CA 1
ATOM 1476 C C . ALA A 1 196 ? -4.762 38.281 22.516 1 98.75 196 ALA A C 1
ATOM 1478 O O . ALA A 1 196 ? -4.062 38.469 23.516 1 98.75 196 ALA A O 1
ATOM 1479 N N . ASN A 1 197 ? -5.352 37.156 22.25 1 98.62 197 ASN A N 1
ATOM 1480 C CA . ASN A 1 197 ? -5.148 36 23.094 1 98.62 197 ASN A CA 1
ATOM 1481 C C . ASN A 1 197 ? -3.697 35.531 23.078 1 98.62 197 ASN A C 1
ATOM 1483 O O . ASN A 1 197 ? -3.141 35.156 24.125 1 98.62 197 ASN A O 1
ATOM 1487 N N . ALA A 1 198 ? -3.119 35.469 21.906 1 98.62 198 ALA A N 1
ATOM 1488 C CA . ALA A 1 198 ? -1.726 35.062 21.781 1 98.62 198 ALA A CA 1
ATOM 1489 C C . ALA A 1 198 ? -0.804 35.938 22.609 1 98.62 198 ALA A C 1
ATOM 1491 O O . ALA A 1 198 ? 0.095 35.438 23.297 1 98.62 198 ALA A O 1
ATOM 1492 N N . ILE A 1 199 ? -1.036 37.219 22.547 1 98.25 199 ILE A N 1
ATOM 1493 C CA . ILE A 1 199 ? -0.19 38.188 23.25 1 98.25 199 ILE A CA 1
ATOM 1494 C C . ILE A 1 199 ? -0.42 38.094 24.75 1 98.25 199 ILE A C 1
ATOM 1496 O O . ILE A 1 199 ? 0.528 38.125 25.547 1 98.25 199 ILE A O 1
ATOM 1500 N N . ARG A 1 200 ? -1.669 37.906 25.078 1 97.88 200 ARG A N 1
ATOM 1501 C CA . ARG A 1 200 ? -1.977 37.688 26.5 1 97.88 200 ARG A CA 1
ATOM 1502 C C . ARG A 1 200 ? -1.308 36.438 27.016 1 97.88 200 ARG A C 1
ATOM 1504 O O . ARG A 1 200 ? -0.87 36.406 28.172 1 97.88 200 ARG A O 1
ATOM 1511 N N . ALA A 1 201 ? -1.217 35.438 26.188 1 97.81 201 ALA A N 1
ATOM 1512 C CA . ALA A 1 201 ? -0.6 34.188 26.547 1 97.81 201 ALA A CA 1
ATOM 1513 C C . ALA A 1 201 ? 0.92 34.281 26.594 1 97.81 201 ALA A C 1
ATOM 1515 O O . ALA A 1 201 ? 1.609 33.375 27.031 1 97.81 201 ALA A O 1
ATOM 1516 N N . GLY A 1 202 ? 1.419 35.406 26.172 1 97.81 202 GLY A N 1
ATOM 1517 C CA . GLY A 1 202 ? 2.852 35.656 26.25 1 97.81 202 GLY A CA 1
ATOM 1518 C C . GLY A 1 202 ? 3.604 35.156 25.031 1 97.81 202 GLY A C 1
ATOM 1519 O O . GLY A 1 202 ? 4.734 34.688 25.141 1 97.81 202 GLY A O 1
ATOM 1520 N N . ALA A 1 203 ? 2.986 35.188 23.875 1 98.5 203 ALA A N 1
ATOM 1521 C CA . ALA A 1 203 ? 3.713 34.781 22.672 1 98.5 203 ALA A CA 1
ATOM 1522 C C . ALA A 1 203 ? 5.051 35.5 22.562 1 98.5 203 ALA A C 1
ATOM 1524 O O . ALA A 1 203 ? 5.109 36.75 22.703 1 98.5 203 ALA A O 1
ATOM 1525 N N . ALA A 1 204 ? 6.039 34.75 22.297 1 98.69 204 ALA A N 1
ATOM 1526 C CA . ALA A 1 204 ? 7.391 35.312 22.234 1 98.69 204 ALA A CA 1
ATOM 1527 C C . ALA A 1 204 ? 7.574 36.188 21 1 98.69 204 ALA A C 1
ATOM 1529 O O . ALA A 1 204 ? 8.266 37.188 21.047 1 98.69 204 ALA A O 1
ATOM 1530 N N . SER A 1 205 ? 7.008 35.719 19.969 1 98.75 205 SER A N 1
ATOM 1531 C CA . SER A 1 205 ? 7.191 36.438 18.703 1 98.75 205 SER A CA 1
ATOM 1532 C C . SER A 1 205 ? 5.938 36.375 17.844 1 98.75 205 SER A C 1
ATOM 1534 O O . SER A 1 205 ? 5.074 35.5 18.062 1 98.75 205 SER A O 1
ATOM 1536 N N . ILE A 1 206 ? 5.836 37.344 16.969 1 98.69 206 ILE A N 1
ATOM 1537 C CA . ILE A 1 206 ? 4.785 37.438 15.953 1 98.69 206 ILE A CA 1
ATOM 1538 C C . ILE A 1 206 ? 5.41 37.5 14.562 1 98.69 206 ILE A C 1
ATOM 1540 O O . ILE A 1 206 ? 6.398 38.219 14.352 1 98.69 206 ILE A O 1
ATOM 1544 N N . MET A 1 207 ? 4.863 36.719 13.672 1 98.81 207 MET A N 1
ATOM 1545 C CA . MET A 1 207 ? 5.34 36.781 12.289 1 98.81 207 MET A CA 1
ATOM 1546 C C . MET A 1 207 ? 4.43 37.688 11.445 1 98.81 207 MET A C 1
ATOM 1548 O O . MET A 1 207 ? 3.24 37.406 11.305 1 98.81 207 MET A O 1
ATOM 1552 N N . CYS A 1 208 ? 5.008 38.719 10.906 1 98.38 208 CYS A N 1
ATOM 1553 C CA . CYS A 1 208 ? 4.227 39.594 10.031 1 98.38 208 CYS A CA 1
ATOM 1554 C C . CYS A 1 208 ? 3.922 38.875 8.711 1 98.38 208 CYS A C 1
ATOM 1556 O O . CYS A 1 208 ? 4.602 37.938 8.336 1 98.38 208 CYS A O 1
ATOM 1558 N N . SER A 1 209 ? 2.887 39.312 8.055 1 97.62 209 SER A N 1
ATOM 1559 C CA . SER A 1 209 ? 2.396 38.625 6.863 1 97.62 209 SER A CA 1
ATOM 1560 C C . SER A 1 209 ? 3.1 39.125 5.609 1 97.62 209 SER A C 1
ATOM 1562 O O . SER A 1 209 ? 3.771 40.156 5.641 1 97.62 209 SER A O 1
ATOM 1564 N N . TYR A 1 210 ? 2.883 38.469 4.508 1 97.31 210 TYR A N 1
ATOM 1565 C CA . TYR A 1 210 ? 3.553 38.719 3.24 1 97.31 210 TYR A CA 1
ATOM 1566 C C . TYR A 1 210 ? 2.9 39.906 2.51 1 97.31 210 TYR A C 1
ATOM 1568 O O . TYR A 1 210 ? 3.588 40.812 2.039 1 97.31 210 TYR A O 1
ATOM 1576 N N . GLN A 1 211 ? 1.619 39.812 2.463 1 97.75 211 GLN A N 1
ATOM 1577 C CA . GLN A 1 211 ? 0.838 40.656 1.557 1 97.75 211 GLN A CA 1
ATOM 1578 C C . GLN A 1 211 ? 0.693 42.062 2.102 1 97.75 211 GLN A C 1
ATOM 1580 O O . GLN A 1 211 ? 1.191 42.375 3.188 1 97.75 211 GLN A O 1
ATOM 1585 N N . ARG A 1 212 ? 0.111 42.875 1.262 1 98.44 212 ARG A N 1
ATOM 1586 C CA . ARG A 1 212 ? -0.225 44.219 1.73 1 98.44 212 ARG A CA 1
ATOM 1587 C C . ARG A 1 212 ? -1.514 44.219 2.547 1 98.44 212 ARG A C 1
ATOM 1589 O O . ARG A 1 212 ? -2.391 43.375 2.318 1 98.44 212 ARG A O 1
ATOM 1596 N N . VAL A 1 213 ? -1.545 45.062 3.545 1 98.56 213 VAL A N 1
ATOM 1597 C CA . VAL A 1 213 ? -2.732 45.281 4.359 1 98.56 213 VAL A CA 1
ATOM 1598 C C . VAL A 1 213 ? -3.154 46.75 4.258 1 98.56 213 VAL A C 1
ATOM 1600 O O . VAL A 1 213 ? -2.439 47.625 4.719 1 98.56 213 VAL A O 1
ATOM 1603 N N . ASN A 1 214 ? -4.281 46.938 3.623 1 98.25 214 ASN A N 1
ATOM 1604 C CA . ASN A 1 214 ? -4.785 48.281 3.361 1 98.25 214 ASN A CA 1
ATOM 1605 C C . ASN A 1 214 ? -3.738 49.125 2.662 1 98.25 214 ASN A C 1
ATOM 1607 O O . ASN A 1 214 ? -3.518 50.281 3.049 1 98.25 214 ASN A O 1
ATOM 1611 N N . GLY A 1 215 ? -3.041 48.531 1.852 1 97.38 215 GLY A N 1
ATOM 1612 C CA . GLY A 1 215 ? -2.205 49.281 0.927 1 97.38 215 GLY A CA 1
ATOM 1613 C C . GLY A 1 215 ? -0.73 49.219 1.282 1 97.38 215 GLY A C 1
ATOM 1614 O O . GLY A 1 215 ? 0.121 49.594 0.477 1 97.38 215 GLY A O 1
ATOM 1615 N N . SER A 1 216 ? -0.425 48.719 2.449 1 97.62 216 SER A N 1
ATOM 1616 C CA . SER A 1 216 ? 0.969 48.656 2.877 1 97.62 216 SER A CA 1
ATOM 1617 C C . SER A 1 216 ? 1.376 47.25 3.225 1 97.62 216 SER A C 1
ATOM 1619 O O . SER A 1 216 ? 0.579 46.469 3.777 1 97.62 216 SER A O 1
ATOM 1621 N N . TYR A 1 217 ? 2.641 46.906 2.918 1 98.25 217 TYR A N 1
ATOM 1622 C CA . TYR A 1 217 ? 3.102 45.562 3.199 1 98.25 217 TYR A CA 1
ATOM 1623 C C . TYR A 1 217 ? 3.008 45.25 4.688 1 98.25 217 TYR A C 1
ATOM 1625 O O . TYR A 1 217 ? 3.297 46.094 5.527 1 98.25 217 TYR A O 1
ATOM 1633 N N . GLY A 1 218 ? 2.617 44 4.992 1 98.38 218 GLY A N 1
ATOM 1634 C CA . GLY A 1 218 ? 2.4 43.594 6.371 1 98.38 218 GLY A CA 1
ATOM 1635 C C . GLY A 1 218 ? 3.615 43.812 7.254 1 98.38 218 GLY A C 1
ATOM 1636 O O . GLY A 1 218 ? 3.482 44.188 8.422 1 98.38 218 GLY A O 1
ATOM 1637 N N . CYS A 1 219 ? 4.805 43.656 6.754 1 98.38 219 CYS A N 1
ATOM 1638 C CA . CYS A 1 219 ? 6.035 43.75 7.527 1 98.38 219 CYS A CA 1
ATOM 1639 C C . CYS A 1 219 ? 6.547 45.188 7.539 1 98.38 219 CYS A C 1
ATOM 1641 O O . CYS A 1 219 ? 7.617 45.469 8.086 1 98.38 219 CYS A O 1
ATOM 1643 N N . GLN A 1 220 ? 5.824 46.062 6.938 1 98.06 220 GLN A N 1
ATOM 1644 C CA . GLN A 1 220 ? 6.125 47.5 6.922 1 98.06 220 GLN A CA 1
ATOM 1645 C C . GLN A 1 220 ? 4.863 48.312 7.121 1 98.06 220 GLN A C 1
ATOM 1647 O O . GLN A 1 220 ? 4.645 49.312 6.414 1 98.06 220 GLN A O 1
ATOM 1652 N N . ASN A 1 221 ? 4.059 47.875 7.918 1 98.56 221 ASN A N 1
ATOM 1653 C CA . ASN A 1 221 ? 2.789 48.531 8.195 1 98.56 221 ASN A CA 1
ATOM 1654 C C . ASN A 1 221 ? 2.736 49.062 9.625 1 98.56 221 ASN A C 1
ATOM 1656 O O . ASN A 1 221 ? 2.359 48.344 10.547 1 98.56 221 ASN A O 1
ATOM 1660 N N . SER A 1 222 ? 3.01 50.312 9.82 1 98.38 222 SER A N 1
ATOM 1661 C CA . SER A 1 222 ? 3.123 50.906 11.156 1 98.38 222 SER A CA 1
ATOM 1662 C C . SER A 1 222 ? 1.789 50.844 11.898 1 98.38 222 SER A C 1
ATOM 1664 O O . SER A 1 222 ? 1.755 50.656 13.117 1 98.38 222 SER A O 1
ATOM 1666 N N . LYS A 1 223 ? 0.723 51 11.203 1 98.19 223 LYS A N 1
ATOM 1667 C CA . LYS A 1 223 ? -0.587 50.938 11.844 1 98.19 223 LYS A CA 1
ATOM 1668 C C . LYS A 1 223 ? -0.829 49.562 12.469 1 98.19 223 LYS A C 1
ATOM 1670 O O . LYS A 1 223 ? -1.296 49.469 13.602 1 98.19 223 LYS A O 1
ATOM 1675 N N . THR A 1 224 ? -0.54 48.531 11.75 1 98.5 224 THR A N 1
ATOM 1676 C CA . THR A 1 224 ? -0.804 47.188 12.25 1 98.5 224 THR A CA 1
ATOM 1677 C C . THR A 1 224 ? 0.26 46.75 13.266 1 98.5 224 THR A C 1
ATOM 1679 O O . THR A 1 224 ? -0.053 46.125 14.281 1 98.5 224 THR A O 1
ATOM 1682 N N . LEU A 1 225 ? 1.54 47.094 13.078 1 98.69 225 LEU A N 1
ATOM 1683 C CA . LEU A 1 225 ? 2.615 46.625 13.938 1 98.69 225 LEU A CA 1
ATOM 1684 C C . LEU A 1 225 ? 2.771 47.5 15.164 1 98.69 225 LEU A C 1
ATOM 1686 O O . LEU A 1 225 ? 2.494 47.094 16.281 1 98.69 225 LEU A O 1
ATOM 1690 N N . ASN A 1 226 ? 3.113 48.75 14.953 1 98.38 226 ASN A N 1
ATOM 1691 C CA . ASN A 1 226 ? 3.277 49.656 16.094 1 98.38 226 ASN A CA 1
ATOM 1692 C C . ASN A 1 226 ? 1.938 50 16.75 1 98.38 226 ASN A C 1
ATOM 1694 O O . ASN A 1 226 ? 1.83 50.031 17.969 1 98.38 226 ASN A O 1
ATOM 1698 N N . GLY A 1 227 ? 0.952 50.219 15.953 1 98.25 227 GLY A N 1
ATOM 1699 C CA . GLY A 1 227 ? -0.348 50.656 16.438 1 98.25 227 GLY A CA 1
ATOM 1700 C C . GLY A 1 227 ? -1.135 49.531 17.094 1 98.25 227 GLY A C 1
ATOM 1701 O O . GLY A 1 227 ? -1.149 49.406 18.328 1 98.25 227 GLY A O 1
ATOM 1702 N N . LEU A 1 228 ? -1.653 48.656 16.344 1 98.56 228 LEU A N 1
ATOM 1703 C CA . LEU A 1 228 ? -2.545 47.625 16.828 1 98.56 228 LEU A CA 1
ATOM 1704 C C . LEU A 1 228 ? -1.781 46.625 17.688 1 98.56 228 LEU A C 1
ATOM 1706 O O . LEU A 1 228 ? -2.191 46.312 18.812 1 98.56 228 LEU A O 1
ATOM 1710 N N . LEU A 1 229 ? -0.678 46.094 17.266 1 98.56 229 LEU A N 1
ATOM 1711 C CA . LEU A 1 229 ? 0.04 45 17.906 1 98.56 229 LEU A CA 1
ATOM 1712 C C . LEU A 1 229 ? 0.781 45.5 19.156 1 98.56 229 LEU A C 1
ATOM 1714 O O . LEU A 1 229 ? 0.527 45.031 20.266 1 98.56 229 LEU A O 1
ATOM 1718 N N . LYS A 1 230 ? 1.691 46.5 19.031 1 98.19 230 LYS A N 1
ATOM 1719 C CA . LYS A 1 230 ? 2.57 46.875 20.125 1 98.19 230 LYS A CA 1
ATOM 1720 C C . LYS A 1 230 ? 1.867 47.875 21.078 1 98.19 230 LYS A C 1
ATOM 1722 O O . LYS A 1 230 ? 1.943 47.719 22.297 1 98.19 230 LYS A O 1
ATOM 1727 N N . ASP A 1 231 ? 1.145 48.844 20.5 1 97.44 231 ASP A N 1
ATOM 1728 C CA . ASP A 1 231 ? 0.518 49.844 21.344 1 97.44 231 ASP A CA 1
ATOM 1729 C C . ASP A 1 231 ? -0.801 49.344 21.922 1 97.44 231 ASP A C 1
ATOM 1731 O O . ASP A 1 231 ? -0.969 49.281 23.141 1 97.44 231 ASP A O 1
ATOM 1735 N N . GLU A 1 232 ? -1.674 48.938 21.094 1 97.5 232 GLU A N 1
ATOM 1736 C CA . GLU A 1 232 ? -3.014 48.594 21.547 1 97.5 232 GLU A CA 1
ATOM 1737 C C . GLU A 1 232 ? -3.006 47.281 22.312 1 97.5 232 GLU A C 1
ATOM 1739 O O . GLU A 1 232 ? -3.637 47.156 23.375 1 97.5 232 GLU A O 1
ATOM 1744 N N . LEU A 1 233 ? -2.297 46.219 21.828 1 98.06 233 LEU A N 1
ATOM 1745 C CA . LEU A 1 233 ? -2.332 44.906 22.453 1 98.06 233 LEU A CA 1
ATOM 1746 C C . LEU A 1 233 ? -1.184 44.75 23.438 1 98.06 233 LEU A C 1
ATOM 1748 O O . LEU A 1 233 ? -1.123 43.75 24.156 1 98.06 233 LEU A O 1
ATOM 1752 N N . GLY A 1 234 ? -0.295 45.719 23.453 1 97.38 234 GLY A N 1
ATOM 1753 C CA . GLY A 1 234 ? 0.774 45.688 24.438 1 97.38 234 GLY A CA 1
ATOM 1754 C C . GLY A 1 234 ? 1.796 44.594 24.188 1 97.38 234 GLY A C 1
ATOM 1755 O O . GLY A 1 234 ? 2.297 44 25.141 1 97.38 234 GLY A O 1
ATOM 1756 N N . PHE A 1 235 ? 2.064 44.312 23.016 1 98 235 PHE A N 1
ATOM 1757 C CA . PHE A 1 235 ? 3.012 43.25 22.688 1 98 235 PHE A CA 1
ATOM 1758 C C . PHE A 1 235 ? 4.418 43.625 23.141 1 98 235 PHE A C 1
ATOM 1760 O O . PHE A 1 235 ? 4.906 44.719 22.828 1 98 235 PHE A O 1
ATOM 1767 N N . GLN A 1 236 ? 5.02 42.656 23.844 1 97 236 GLN A N 1
ATOM 1768 C CA . GLN A 1 236 ? 6.324 42.906 24.438 1 97 236 GLN A CA 1
ATOM 1769 C C . GLN A 1 236 ? 7.426 42.156 23.703 1 97 236 GLN A C 1
ATOM 1771 O O . GLN A 1 236 ? 8.609 42.469 23.859 1 97 236 GLN A O 1
ATOM 1776 N N . GLY A 1 237 ? 7.062 41.156 22.875 1 98.31 237 GLY A N 1
ATOM 1777 C CA . GLY A 1 237 ? 8.031 40.344 22.156 1 98.31 237 GLY A CA 1
ATOM 1778 C C . GLY A 1 237 ? 8.508 41 20.875 1 98.31 237 GLY A C 1
ATOM 1779 O O . GLY A 1 237 ? 8.602 42.219 20.797 1 98.31 237 GLY A O 1
ATOM 1780 N N . TYR A 1 238 ? 8.906 40.219 19.906 1 98.75 238 TYR A N 1
ATOM 1781 C CA . TYR A 1 238 ? 9.469 40.781 18.688 1 98.75 238 TYR A CA 1
ATOM 1782 C C . TYR A 1 238 ? 8.688 40.344 17.453 1 98.75 238 TYR A C 1
ATOM 1784 O O . TYR A 1 238 ? 8.086 39.281 17.438 1 98.75 238 TYR A O 1
ATOM 1792 N N . VAL A 1 239 ? 8.672 41.219 16.438 1 98.81 239 VAL A N 1
ATOM 1793 C CA . VAL A 1 239 ? 8.062 40.938 15.148 1 98.81 239 VAL A CA 1
ATOM 1794 C C . VAL A 1 239 ? 9.133 40.438 14.172 1 98.81 239 VAL A C 1
ATOM 1796 O O . VAL A 1 239 ? 10.133 41.125 13.938 1 98.81 239 VAL A O 1
ATOM 1799 N N . VAL A 1 240 ? 8.906 39.25 13.68 1 98.81 240 VAL A N 1
ATOM 1800 C CA . VAL A 1 240 ? 9.828 38.688 12.703 1 98.81 240 VAL A CA 1
ATOM 1801 C C . VAL A 1 240 ? 9.141 38.562 11.344 1 98.81 240 VAL A C 1
ATOM 1803 O O . VAL A 1 240 ? 7.941 38.281 11.266 1 98.81 240 VAL A O 1
ATOM 1806 N N . SER A 1 241 ? 9.906 38.812 10.281 1 98.12 241 SER A N 1
ATOM 1807 C CA . SER A 1 241 ? 9.352 38.594 8.945 1 98.12 241 SER A CA 1
ATOM 1808 C C . SER A 1 241 ? 9.305 37.125 8.586 1 98.12 241 SER A C 1
ATOM 1810 O O . SER A 1 241 ? 10.07 36.312 9.133 1 98.12 241 SER A O 1
ATOM 1812 N N . ASP A 1 242 ? 8.391 36.781 7.723 1 96.44 242 ASP A N 1
ATOM 1813 C CA . ASP A 1 242 ? 8.531 35.531 6.992 1 96.44 242 ASP A CA 1
ATOM 1814 C C . ASP A 1 242 ? 9.578 35.656 5.891 1 96.44 242 ASP A C 1
ATOM 1816 O O . ASP A 1 242 ? 10.062 36.75 5.605 1 96.44 242 ASP A O 1
ATOM 1820 N N . TRP A 1 243 ? 10.039 34.562 5.43 1 95.06 243 TRP A N 1
ATOM 1821 C CA . TRP A 1 243 ? 11.055 34.531 4.379 1 95.06 243 TRP A CA 1
ATOM 1822 C C . TRP A 1 243 ? 10.555 35.219 3.109 1 95.06 243 TRP A C 1
ATOM 1824 O O . TRP A 1 243 ? 9.602 34.719 2.48 1 95.06 243 TRP A O 1
ATOM 1834 N N . GLY A 1 244 ? 11.133 36.312 2.834 1 90.38 244 GLY A N 1
ATOM 1835 C CA . GLY A 1 244 ? 10.727 37.094 1.684 1 90.38 244 GLY A CA 1
ATOM 1836 C C . GLY A 1 244 ? 9.656 38.125 2.012 1 90.38 244 GLY A C 1
ATOM 1837 O O . GLY A 1 244 ? 9.18 38.844 1.126 1 90.38 244 GLY A O 1
ATOM 1838 N N . GLY A 1 245 ? 9.328 38.312 3.316 1 95.44 245 GLY A N 1
ATOM 1839 C CA . GLY A 1 245 ? 8.25 39.188 3.711 1 95.44 245 GLY A CA 1
ATOM 1840 C C . GLY A 1 245 ? 8.711 40.625 3.889 1 95.44 245 GLY A C 1
ATOM 1841 O O . GLY A 1 245 ? 7.895 41.562 3.92 1 95.44 245 GLY A O 1
ATOM 1842 N N . THR A 1 246 ? 10.016 40.875 4.031 1 96.69 246 THR A N 1
ATOM 1843 C CA . THR A 1 246 ? 10.578 42.219 4.184 1 96.69 246 THR A CA 1
ATOM 1844 C C . THR A 1 246 ? 10.891 42.844 2.824 1 96.69 246 THR A C 1
ATOM 1846 O O . THR A 1 246 ? 11.531 42.219 1.981 1 96.69 246 THR A O 1
ATOM 1849 N N . HIS A 1 247 ? 10.523 44.156 2.65 1 95.38 247 HIS A N 1
ATOM 1850 C CA . HIS A 1 247 ? 10.711 44.781 1.343 1 95.38 247 HIS A CA 1
ATOM 1851 C C . HIS A 1 247 ? 11.492 46.062 1.454 1 95.38 247 HIS A C 1
ATOM 1853 O O . HIS A 1 247 ? 11.656 46.781 0.463 1 95.38 247 HIS A O 1
ATOM 1859 N N . SER A 1 248 ? 11.93 46.438 2.674 1 95.06 248 SER A N 1
ATOM 1860 C CA . SER A 1 248 ? 12.711 47.656 2.869 1 95.06 248 SER A CA 1
ATOM 1861 C C . SER A 1 248 ? 13.602 47.531 4.102 1 95.06 248 SER A C 1
ATOM 1863 O O . SER A 1 248 ? 13.547 46.562 4.832 1 95.06 248 SER A O 1
ATOM 1865 N N . GLY A 1 249 ? 14.43 48.625 4.289 1 95.25 249 GLY A N 1
ATOM 1866 C CA . GLY A 1 249 ? 15.352 48.625 5.414 1 95.25 249 GLY A CA 1
ATOM 1867 C C . GLY A 1 249 ? 14.805 49.344 6.633 1 95.25 249 GLY A C 1
ATOM 1868 O O . GLY A 1 249 ? 13.859 48.875 7.27 1 95.25 249 GLY A O 1
ATOM 1869 N N . TYR A 1 250 ? 15.328 50.562 6.863 1 95.94 250 TYR A N 1
ATOM 1870 C CA . TYR A 1 250 ? 14.984 51.281 8.086 1 95.94 250 TYR A CA 1
ATOM 1871 C C . TYR A 1 250 ? 13.508 51.656 8.109 1 95.94 250 TYR A C 1
ATOM 1873 O O . TYR A 1 250 ? 12.922 51.812 9.188 1 95.94 250 TYR A O 1
ATOM 1881 N N . GLN A 1 251 ? 12.812 51.688 6.922 1 96.81 251 GLN A N 1
ATOM 1882 C CA . GLN A 1 251 ? 11.383 51.969 6.902 1 96.81 251 GLN A CA 1
ATOM 1883 C C . GLN A 1 251 ? 10.602 50.844 7.582 1 96.81 251 GLN A C 1
ATOM 1885 O O . GLN A 1 251 ? 9.672 51.094 8.352 1 96.81 251 GLN A O 1
ATOM 1890 N N . ALA A 1 252 ? 10.953 49.594 7.242 1 98.12 252 ALA A N 1
ATOM 1891 C CA . ALA A 1 252 ? 10.312 48.469 7.887 1 98.12 252 ALA A CA 1
ATOM 1892 C C . ALA A 1 252 ? 10.617 48.438 9.383 1 98.12 252 ALA A C 1
ATOM 1894 O O . ALA A 1 252 ? 9.742 48.094 10.188 1 98.12 252 ALA A O 1
ATOM 1895 N N . ILE A 1 253 ? 11.844 48.781 9.742 1 98.44 253 ILE A N 1
ATOM 1896 C CA . ILE A 1 253 ? 12.266 48.812 11.133 1 98.44 253 ILE A CA 1
ATOM 1897 C C . ILE A 1 253 ? 11.422 49.844 11.898 1 98.44 253 ILE A C 1
ATOM 1899 O O . ILE A 1 253 ? 10.867 49.531 12.961 1 98.44 253 ILE A O 1
ATOM 1903 N N . ASN A 1 254 ? 11.32 50.969 11.312 1 98.06 254 ASN A N 1
ATOM 1904 C CA . ASN A 1 254 ? 10.57 52.031 11.977 1 98.06 254 ASN A CA 1
ATOM 1905 C C . ASN A 1 254 ? 9.078 51.719 12.016 1 98.06 254 ASN A C 1
ATOM 1907 O O . ASN A 1 254 ? 8.359 52.219 12.883 1 98.06 254 ASN A O 1
ATOM 1911 N N . ALA A 1 255 ? 8.672 50.875 11.062 1 98.31 255 ALA A N 1
ATOM 1912 C CA . ALA A 1 255 ? 7.266 50.5 11.016 1 98.31 255 ALA A CA 1
ATOM 1913 C C . ALA A 1 255 ? 6.965 49.406 12.039 1 98.31 255 ALA A C 1
ATOM 1915 O O . ALA A 1 255 ? 5.805 49.062 12.258 1 98.31 255 ALA A O 1
ATOM 1916 N N . GLY A 1 256 ? 7.938 48.875 12.688 1 98.25 256 GLY A N 1
ATOM 1917 C CA . GLY A 1 256 ? 7.668 47.969 13.805 1 98.25 256 GLY A CA 1
ATOM 1918 C C . GLY A 1 256 ? 8.32 46.625 13.656 1 98.25 256 GLY A C 1
ATOM 1919 O O . GLY A 1 256 ? 8.297 45.812 14.586 1 98.25 256 GLY A O 1
ATOM 1920 N N . GLN A 1 257 ? 8.938 46.281 12.531 1 98.62 257 GLN A N 1
ATOM 1921 C CA . GLN A 1 257 ? 9.625 45 12.375 1 98.62 257 GLN A CA 1
ATOM 1922 C C . GLN A 1 257 ? 10.883 44.938 13.234 1 98.62 257 GLN A C 1
ATOM 1924 O O . GLN A 1 257 ? 11.617 45.938 13.336 1 98.62 257 GLN A O 1
ATOM 1929 N N . ASP A 1 258 ? 11.156 43.812 13.797 1 98.69 258 ASP A N 1
ATOM 1930 C CA . ASP A 1 258 ? 12.258 43.719 14.75 1 98.69 258 ASP A CA 1
ATOM 1931 C C . ASP A 1 258 ? 13.344 42.781 14.234 1 98.69 258 ASP A C 1
ATOM 1933 O O . ASP A 1 258 ? 14.516 42.906 14.609 1 98.69 258 ASP A O 1
ATOM 1937 N N . MET A 1 259 ? 12.969 41.812 13.508 1 98.62 259 MET A N 1
ATOM 1938 C CA . MET A 1 259 ? 13.898 40.812 12.977 1 98.62 259 MET A CA 1
ATOM 1939 C C . MET A 1 259 ? 13.602 40.5 11.508 1 98.62 259 MET A C 1
ATOM 1941 O O . MET A 1 259 ? 12.445 40.312 11.141 1 98.62 259 MET A O 1
ATOM 1945 N N . ASP A 1 260 ? 14.633 40.5 10.688 1 97.81 260 ASP A N 1
ATOM 1946 C CA . ASP A 1 260 ? 14.492 40.188 9.273 1 97.81 260 ASP A CA 1
ATOM 1947 C C . ASP A 1 260 ? 14.984 38.781 8.969 1 97.81 260 ASP A C 1
ATOM 1949 O O . ASP A 1 260 ? 16.156 38.469 9.203 1 97.81 260 ASP A O 1
ATOM 1953 N N . MET A 1 261 ? 14.094 37.938 8.5 1 96.31 261 MET A N 1
ATOM 1954 C CA . MET A 1 261 ? 14.477 36.625 8.031 1 96.31 261 MET A CA 1
ATOM 1955 C C . MET A 1 261 ? 14.242 36.469 6.527 1 96.31 261 MET A C 1
ATOM 1957 O O . MET A 1 261 ? 13.25 37 6.004 1 96.31 261 MET A O 1
ATOM 1961 N N . PRO A 1 262 ? 15.055 35.781 5.75 1 93.81 262 PRO A N 1
ATOM 1962 C CA . PRO A 1 262 ? 16.25 35.156 6.312 1 93.81 262 PRO A CA 1
ATOM 1963 C C . PRO A 1 262 ? 17.438 36.094 6.402 1 93.81 262 PRO A C 1
ATOM 1965 O O . PRO A 1 262 ? 18.562 35.656 6.625 1 93.81 262 PRO A O 1
ATOM 1968 N N . GLY A 1 263 ? 17.219 37.406 6.176 1 92.5 263 GLY A N 1
ATOM 1969 C CA . GLY A 1 263 ? 18.25 38.438 6.266 1 92.5 263 GLY A CA 1
ATOM 1970 C C . GLY A 1 263 ? 18.891 38.75 4.93 1 92.5 263 GLY A C 1
ATOM 1971 O O . GLY A 1 263 ? 18.984 39.906 4.539 1 92.5 263 GLY A O 1
ATOM 1972 N N . SER A 1 264 ? 19.266 37.781 4.242 1 83.06 264 SER A N 1
ATOM 1973 C CA . SER A 1 264 ? 19.938 37.938 2.961 1 83.06 264 SER A CA 1
ATOM 1974 C C . SER A 1 264 ? 18.938 38.125 1.826 1 83.06 264 SER A C 1
ATOM 1976 O O . SER A 1 264 ? 17.812 37.594 1.894 1 83.06 264 SER A O 1
ATOM 1978 N N . LEU A 1 265 ? 19.359 39.031 0.946 1 72.44 265 LEU A N 1
ATOM 1979 C CA . LEU A 1 265 ? 18.547 39.219 -0.256 1 72.44 265 LEU A CA 1
ATOM 1980 C C . LEU A 1 265 ? 19.016 38.312 -1.382 1 72.44 265 LEU A C 1
ATOM 1982 O O . LEU A 1 265 ? 20.156 38.406 -1.837 1 72.44 265 LEU A O 1
ATOM 1986 N N . GLY A 1 266 ? 18.172 37.312 -1.651 1 62.44 266 GLY A N 1
ATOM 1987 C CA . GLY A 1 266 ? 18.406 36.375 -2.729 1 62.44 266 GLY A CA 1
ATOM 1988 C C . GLY A 1 266 ? 19.656 36.688 -3.537 1 62.44 266 GLY A C 1
ATOM 1989 O O . GLY A 1 266 ? 19.969 37.844 -3.773 1 62.44 266 GLY A O 1
ATOM 1990 N N . GLY A 1 267 ? 20.594 35.844 -4.207 1 54.56 267 GLY A N 1
ATOM 1991 C CA . GLY A 1 267 ? 21.656 35.812 -5.191 1 54.56 267 GLY A CA 1
ATOM 1992 C C . GLY A 1 267 ? 22.828 36.719 -4.816 1 54.56 267 GLY A C 1
ATOM 1993 O O . GLY A 1 267 ? 23.891 36.625 -5.438 1 54.56 267 GLY A O 1
ATOM 1994 N N . SER A 1 268 ? 22.578 37.781 -3.975 1 56.41 268 SER A N 1
ATOM 1995 C CA . SER A 1 268 ? 23.703 38.656 -3.715 1 56.41 268 SER A CA 1
ATOM 1996 C C . SER A 1 268 ? 24.203 38.5 -2.281 1 56.41 268 SER A C 1
ATOM 1998 O O . SER A 1 268 ? 23.547 38.969 -1.341 1 56.41 268 SER A O 1
ATOM 2000 N N . PRO A 1 269 ? 25.188 37.812 -2.117 1 56.91 269 PRO A N 1
ATOM 2001 C CA . PRO A 1 269 ? 25.781 37.656 -0.788 1 56.91 269 PRO A CA 1
ATOM 2002 C C . PRO A 1 269 ? 26.031 38.969 -0.08 1 56.91 269 PRO A C 1
ATOM 2004 O O . PRO A 1 269 ? 26.484 39.938 -0.703 1 56.91 269 PRO A O 1
ATOM 2007 N N . GLY A 1 270 ? 25.469 39.094 1.058 1 62.72 270 GLY A N 1
ATOM 2008 C CA . G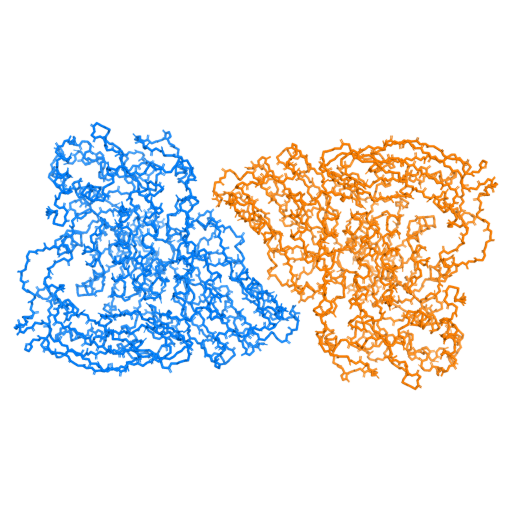LY A 1 270 ? 25.75 40.25 1.894 1 62.72 270 GLY A CA 1
ATOM 2009 C C . GLY A 1 270 ? 24.688 41.344 1.791 1 62.72 270 GLY A C 1
ATOM 2010 O O . GLY A 1 270 ? 24.594 42.219 2.654 1 62.72 270 GLY A O 1
ATOM 2011 N N . ALA A 1 271 ? 23.953 41.219 0.742 1 80.38 271 ALA A N 1
ATOM 2012 C CA . ALA A 1 271 ? 22.906 42.219 0.62 1 80.38 271 ALA A CA 1
ATOM 2013 C C . ALA A 1 271 ? 21.719 41.938 1.543 1 80.38 271 ALA A C 1
ATOM 2015 O O . ALA A 1 271 ? 21.281 40.781 1.627 1 80.38 271 ALA A O 1
ATOM 2016 N N . SER A 1 272 ? 21.391 42.812 2.264 1 92.06 272 SER A N 1
ATOM 2017 C CA . SER A 1 272 ? 20.297 42.75 3.225 1 92.06 272 SER A CA 1
ATOM 2018 C C . SER A 1 272 ? 19.578 44.062 3.35 1 92.06 272 SER A C 1
ATOM 2020 O O . SER A 1 272 ? 20.188 45.125 3.148 1 92.06 272 SER A O 1
ATOM 2022 N N . PHE A 1 273 ? 18.266 43.969 3.484 1 95.06 273 PHE A N 1
ATOM 2023 C CA . PHE A 1 273 ? 17.562 45.188 3.848 1 95.06 273 PHE A CA 1
ATOM 2024 C C . PHE A 1 273 ? 18.016 45.688 5.219 1 95.06 273 PHE A C 1
ATOM 2026 O O . PHE A 1 273 ? 17.938 46.875 5.508 1 95.06 273 PHE A O 1
ATOM 2033 N N . PHE A 1 274 ? 18.422 44.844 6.035 1 96.88 274 PHE A N 1
ATOM 2034 C CA . PHE A 1 274 ? 18.953 45.125 7.363 1 96.88 274 PHE A CA 1
ATOM 2035 C C . PHE A 1 274 ? 20.469 45.062 7.363 1 96.88 274 PHE A C 1
ATOM 2037 O O . PHE A 1 274 ? 21.125 45.875 6.695 1 96.88 274 PHE A O 1
ATOM 2044 N N . GLY A 1 275 ? 21.078 44.125 8.125 1 93.75 275 GLY A N 1
ATOM 2045 C CA . GLY A 1 275 ? 22.531 43.906 8.117 1 93.75 275 GLY A CA 1
ATOM 2046 C C . GLY A 1 275 ? 23.312 45.219 8.133 1 93.75 275 GLY A C 1
ATOM 2047 O O . GLY A 1 275 ? 23.047 46.094 8.945 1 93.75 275 GLY A O 1
ATOM 2048 N N . GLY A 1 276 ? 24.297 45.25 7.266 1 93.88 276 GLY A N 1
ATOM 2049 C CA . GLY A 1 276 ? 25.188 46.406 7.199 1 93.88 276 GLY A CA 1
ATOM 2050 C C . GLY A 1 276 ? 24.438 47.719 6.957 1 93.88 276 GLY A C 1
ATOM 2051 O O . GLY A 1 276 ? 24.891 48.781 7.379 1 93.88 276 GLY A O 1
ATOM 2052 N N . ASN A 1 277 ? 23.328 47.688 6.371 1 96 277 ASN A N 1
ATOM 2053 C CA . ASN A 1 277 ? 22.531 48.875 6.121 1 96 277 ASN A CA 1
ATOM 2054 C C . ASN A 1 277 ? 22.062 49.5 7.426 1 96 277 ASN A C 1
ATOM 2056 O O . ASN A 1 277 ? 21.906 50.719 7.508 1 96 277 ASN A O 1
ATOM 2060 N N . ILE A 1 278 ? 21.859 48.688 8.414 1 97.31 278 ILE A N 1
ATOM 2061 C CA . ILE A 1 278 ? 21.453 49.219 9.711 1 97.31 278 ILE A CA 1
ATOM 2062 C C . ILE A 1 278 ? 22.578 50.062 10.297 1 97.31 278 ILE A C 1
ATOM 2064 O O . ILE A 1 278 ? 22.328 51.188 10.789 1 97.31 278 ILE A O 1
ATOM 2068 N N . THR A 1 279 ? 23.797 49.594 10.266 1 96.62 279 THR A N 1
ATOM 2069 C CA . THR A 1 279 ? 24.938 50.344 10.758 1 96.62 279 THR A CA 1
ATOM 2070 C C . THR A 1 279 ? 25.047 51.688 10.039 1 96.62 279 THR A C 1
ATOM 2072 O O . THR A 1 279 ? 25.25 52.719 10.672 1 96.62 279 THR A O 1
ATOM 2075 N N . ILE A 1 280 ? 24.891 51.625 8.766 1 96.56 280 ILE A N 1
ATOM 2076 C CA . ILE A 1 280 ? 24.984 52.812 7.941 1 96.56 280 ILE A CA 1
ATOM 2077 C C . ILE A 1 280 ? 23.859 53.781 8.328 1 96.56 280 ILE A C 1
ATOM 2079 O O . ILE A 1 280 ? 24.109 55 8.5 1 96.56 280 ILE A O 1
ATOM 2083 N N . ASN A 1 281 ? 22.688 53.312 8.461 1 97.56 281 ASN A N 1
ATOM 2084 C CA . ASN A 1 281 ? 21.531 54.125 8.734 1 97.56 281 ASN A CA 1
ATOM 2085 C C . ASN A 1 281 ? 21.594 54.75 10.125 1 97.56 281 ASN A C 1
ATOM 2087 O O . ASN A 1 281 ? 21.125 55.875 10.328 1 97.56 281 ASN A O 1
ATOM 2091 N N . VAL A 1 282 ? 22.141 54.062 11.086 1 97.81 282 VAL A N 1
ATOM 2092 C CA . VAL A 1 282 ? 22.312 54.625 12.414 1 97.81 282 VAL A CA 1
ATOM 2093 C C . VAL A 1 282 ? 23.359 55.75 12.352 1 97.81 282 VAL A C 1
ATOM 2095 O O . VAL A 1 282 ? 23.172 56.812 12.945 1 97.81 282 VAL A O 1
ATOM 2098 N N . GLN A 1 283 ? 24.391 55.531 11.672 1 97.5 283 GLN A N 1
ATOM 2099 C CA . GLN A 1 283 ? 25.484 56.5 11.57 1 97.5 283 GLN A CA 1
ATOM 2100 C C . GLN A 1 283 ? 25.062 57.75 10.836 1 97.5 283 GLN A C 1
ATOM 2102 O O . GLN A 1 283 ? 25.5 58.844 11.164 1 97.5 283 GLN A O 1
ATOM 2107 N N . ASN A 1 284 ? 24.219 57.531 9.891 1 97.12 284 ASN A N 1
ATOM 2108 C CA . ASN A 1 284 ? 23.828 58.719 9.125 1 97.12 284 ASN A CA 1
ATOM 2109 C C . ASN A 1 284 ? 22.562 59.344 9.68 1 97.12 284 ASN A C 1
ATOM 2111 O O . ASN A 1 284 ? 22.047 60.312 9.117 1 97.12 284 ASN A O 1
ATOM 2115 N N . GLY A 1 285 ? 21.969 58.719 10.711 1 96.06 285 GLY A N 1
ATOM 2116 C CA . GLY A 1 285 ? 20.875 59.344 11.445 1 96.06 285 GLY A CA 1
ATOM 2117 C C . GLY A 1 285 ? 19.516 58.906 10.945 1 96.06 285 GLY A C 1
ATOM 2118 O O . GLY A 1 285 ? 18.484 59.25 11.539 1 96.06 285 GLY A O 1
ATOM 2119 N N . SER A 1 286 ? 19.406 58.125 9.883 1 95.62 286 SER A N 1
ATOM 2120 C CA . SER A 1 286 ? 18.125 57.688 9.328 1 95.62 286 SER A CA 1
ATOM 2121 C C . SER A 1 286 ? 17.438 56.719 10.273 1 95.62 286 SER A C 1
ATOM 2123 O O . SER A 1 286 ? 16.219 56.531 10.211 1 95.62 286 SER A O 1
ATOM 2125 N N . LEU A 1 287 ? 18.156 56.062 11.086 1 97.81 287 LEU A N 1
ATOM 2126 C CA . LEU A 1 287 ? 17.672 55.156 12.109 1 97.81 287 LEU A CA 1
ATOM 2127 C C . LEU A 1 287 ? 18.281 55.469 13.469 1 97.81 287 LEU A C 1
ATOM 2129 O O . LEU A 1 287 ? 19.5 55.688 13.586 1 97.81 287 LEU A O 1
ATOM 2133 N N . SER A 1 288 ? 17.422 55.625 14.477 1 97.88 288 SER A N 1
ATOM 2134 C CA . SER A 1 288 ? 17.938 55.969 15.797 1 97.88 288 SER A CA 1
ATOM 2135 C C . SER A 1 288 ? 18.562 54.75 16.469 1 97.88 288 SER A C 1
ATOM 2137 O O . SER A 1 288 ? 18.062 53.625 16.312 1 97.88 288 SER A O 1
ATOM 2139 N N . ILE A 1 289 ? 19.578 54.906 17.219 1 97.44 289 ILE A N 1
ATOM 2140 C CA . ILE A 1 289 ? 20.219 53.812 17.953 1 97.44 289 ILE A CA 1
ATOM 2141 C C . ILE A 1 289 ? 19.234 53.281 18.984 1 97.44 289 ILE A C 1
ATOM 2143 O O . ILE A 1 289 ? 19.25 52.094 19.281 1 97.44 289 ILE A O 1
ATOM 2147 N N . GLU A 1 290 ? 18.344 54.125 19.516 1 97.19 290 GLU A N 1
ATOM 2148 C CA . GLU A 1 290 ? 17.359 53.688 20.5 1 97.19 290 GLU A CA 1
ATOM 2149 C C . GLU A 1 290 ? 16.391 52.688 19.906 1 97.19 290 GLU A C 1
ATOM 2151 O O . GLU A 1 290 ? 15.977 51.75 20.578 1 97.19 290 GLU A O 1
ATOM 2156 N N . ARG A 1 291 ? 16.016 52.906 18.672 1 97.88 291 ARG A N 1
ATOM 2157 C CA . ARG A 1 291 ? 15.133 51.969 17.984 1 97.88 291 ARG A CA 1
ATOM 2158 C C . ARG A 1 291 ? 15.82 50.625 17.766 1 97.88 291 ARG A C 1
ATOM 2160 O O . ARG A 1 291 ? 15.203 49.594 17.938 1 97.88 291 ARG A O 1
ATOM 2167 N N . LEU A 1 292 ? 17.016 50.656 17.375 1 98.31 292 LEU A N 1
ATOM 2168 C CA . LEU A 1 292 ? 17.797 49.438 17.234 1 98.31 292 LEU A CA 1
ATOM 2169 C C . LEU A 1 292 ? 17.938 48.688 18.562 1 98.31 292 LEU A C 1
ATOM 2171 O O . LEU A 1 292 ? 17.797 47.469 18.625 1 98.31 292 LEU A O 1
ATOM 2175 N N . ASP A 1 293 ? 18.266 49.469 19.594 1 98.25 293 ASP A N 1
ATOM 2176 C CA . ASP A 1 293 ? 18.328 48.906 20.938 1 98.25 293 ASP A CA 1
ATOM 2177 C C . ASP A 1 293 ? 17.016 48.219 21.312 1 98.25 293 ASP A C 1
ATOM 2179 O O . ASP A 1 293 ? 17.016 47.156 21.922 1 98.25 293 ASP A O 1
ATOM 2183 N N . ASP A 1 294 ? 15.977 48.844 20.953 1 98.19 294 ASP A N 1
ATOM 2184 C CA . ASP A 1 294 ? 14.648 48.281 21.234 1 98.19 294 ASP A CA 1
ATOM 2185 C C . ASP A 1 294 ? 14.445 46.969 20.516 1 98.19 294 ASP A C 1
ATOM 2187 O O . ASP A 1 294 ? 13.898 46.031 21.078 1 98.19 294 ASP A O 1
ATOM 2191 N N . GLN A 1 295 ? 14.836 46.875 19.219 1 98.5 295 GLN A N 1
ATOM 2192 C CA . GLN A 1 295 ? 14.75 45.625 18.469 1 98.5 295 GLN A CA 1
ATOM 2193 C C . GLN A 1 295 ? 15.469 44.5 19.203 1 98.5 295 GLN A C 1
ATOM 2195 O O . GLN A 1 295 ? 14.898 43.438 19.422 1 98.5 295 GLN A O 1
ATOM 2200 N N . VAL A 1 296 ? 16.688 44.75 19.562 1 98.56 296 VAL A N 1
ATOM 2201 C CA . VAL A 1 296 ? 17.531 43.719 20.203 1 98.56 296 VAL A CA 1
ATOM 2202 C C . VAL A 1 296 ? 16.938 43.312 21.547 1 98.56 296 VAL A C 1
ATOM 2204 O O . VAL A 1 296 ? 16.906 42.156 21.906 1 98.56 296 VAL A O 1
ATOM 2207 N N . ARG A 1 297 ? 16.516 44.25 22.297 1 98.38 297 ARG A N 1
ATOM 2208 C CA . ARG A 1 297 ? 15.938 43.969 23.609 1 98.38 297 ARG A CA 1
ATOM 2209 C C . ARG A 1 297 ? 14.703 43.094 23.469 1 98.38 297 ARG A C 1
ATOM 2211 O O . ARG A 1 297 ? 14.516 42.156 24.25 1 98.38 297 ARG A O 1
ATOM 2218 N N . ARG A 1 298 ? 13.844 43.375 22.547 1 98.5 298 ARG A N 1
ATOM 2219 C CA . ARG A 1 298 ? 12.641 42.594 22.297 1 98.5 298 ARG A CA 1
ATOM 2220 C C . ARG A 1 298 ? 13 41.156 21.938 1 98.5 298 ARG A C 1
ATOM 2222 O O . ARG A 1 298 ? 12.297 40.219 22.312 1 98.5 298 ARG A O 1
ATOM 2229 N N . ILE A 1 299 ? 14.031 41 21.156 1 98.69 299 ILE A N 1
ATOM 2230 C CA . ILE A 1 299 ? 14.453 39.688 20.703 1 98.69 299 ILE A CA 1
ATOM 2231 C C . ILE A 1 299 ? 15.039 38.875 21.859 1 98.69 299 ILE A C 1
ATOM 2233 O O . ILE A 1 299 ? 14.75 37.688 22.031 1 98.69 299 ILE A O 1
ATOM 2237 N N . MET A 1 300 ? 15.781 39.531 22.719 1 98.5 300 MET A N 1
ATOM 2238 C CA . MET A 1 300 ? 16.531 38.844 23.766 1 98.5 300 MET A CA 1
ATOM 2239 C C . MET A 1 300 ? 15.656 38.594 25 1 98.5 300 MET A C 1
ATOM 2241 O O . MET A 1 300 ? 15.938 37.719 25.812 1 98.5 300 MET A O 1
ATOM 2245 N N . THR A 1 301 ? 14.617 39.375 25.172 1 98.5 301 THR A N 1
ATOM 2246 C CA . THR A 1 301 ? 13.766 39.219 26.344 1 98.5 301 THR A CA 1
ATOM 2247 C C . THR A 1 301 ? 13.141 37.844 26.406 1 98.5 301 THR A C 1
ATOM 2249 O O . THR A 1 301 ? 13.266 37.125 27.406 1 98.5 301 THR A O 1
ATOM 2252 N N . PRO A 1 302 ? 12.43 37.375 25.391 1 98.38 302 PRO A N 1
ATOM 2253 C CA . PRO A 1 302 ? 11.906 36 25.469 1 98.38 302 PRO A CA 1
ATOM 2254 C C . PRO A 1 302 ? 13.008 34.969 25.562 1 98.38 302 PRO A C 1
ATOM 2256 O O . PRO A 1 302 ? 12.82 33.906 26.188 1 98.38 302 PRO A O 1
ATOM 2259 N N . TYR A 1 303 ? 14.172 35.188 24.953 1 98.38 303 TYR A N 1
ATOM 2260 C CA . TYR A 1 303 ? 15.328 34.281 25.062 1 98.38 303 TYR A CA 1
ATOM 2261 C C . TYR A 1 303 ? 15.688 34.062 26.516 1 98.38 303 TYR A C 1
ATOM 2263 O O . TYR A 1 303 ? 15.883 32.906 26.938 1 98.38 303 TYR A O 1
ATOM 2271 N N . PHE A 1 304 ? 15.734 35.125 27.297 1 98.31 304 PHE A N 1
ATOM 2272 C CA . PHE A 1 304 ? 16.078 35.031 28.719 1 98.31 304 PHE A CA 1
ATOM 2273 C C . PHE A 1 304 ? 14.883 34.531 29.531 1 98.31 304 PHE A C 1
ATOM 2275 O O . PHE A 1 304 ? 15.055 33.781 30.5 1 98.31 304 PHE A O 1
ATOM 2282 N N . HIS A 1 305 ? 13.688 34.969 29.188 1 98.06 305 HIS A N 1
ATOM 2283 C CA . HIS A 1 305 ? 12.484 34.594 29.922 1 98.06 305 HIS A CA 1
ATOM 2284 C C . HIS A 1 305 ? 12.273 33.094 29.906 1 98.06 305 HIS A C 1
ATOM 2286 O O . HIS A 1 305 ? 11.891 32.5 30.922 1 98.06 305 HIS A O 1
ATOM 2292 N N . LEU A 1 306 ? 12.523 32.469 28.797 1 98.31 306 LEU A N 1
ATOM 2293 C CA . LEU A 1 306 ? 12.297 31.047 28.625 1 98.31 306 LEU A CA 1
ATOM 2294 C C . LEU A 1 306 ? 13.562 30.25 28.938 1 98.31 306 LEU A C 1
ATOM 2296 O O . LEU A 1 306 ? 13.641 29.062 28.625 1 98.31 306 LEU A O 1
ATOM 2300 N N . LYS A 1 307 ? 14.531 30.922 29.453 1 97.88 307 LYS A N 1
ATOM 2301 C CA . LYS A 1 307 ? 15.758 30.328 29.984 1 97.88 307 LYS A CA 1
ATOM 2302 C C . LYS A 1 307 ? 16.531 29.594 28.891 1 97.88 307 LYS A C 1
ATOM 2304 O O . LYS A 1 307 ? 17.031 28.484 29.109 1 97.88 307 LYS A O 1
ATOM 2309 N N . GLN A 1 308 ? 16.562 30.156 27.75 1 98.12 308 GLN A N 1
ATOM 2310 C CA . GLN A 1 308 ? 17.281 29.547 26.641 1 98.12 308 GLN A CA 1
ATOM 2311 C C . GLN A 1 308 ? 18.781 29.797 26.75 1 98.12 308 GLN A C 1
ATOM 2313 O O . GLN A 1 308 ? 19.562 29.203 26 1 98.12 308 GLN A O 1
ATOM 2318 N N . ASP A 1 309 ? 19.172 30.562 27.75 1 95.88 309 ASP A N 1
ATOM 2319 C CA . ASP A 1 309 ? 20.578 30.844 28.016 1 95.88 309 ASP A CA 1
ATOM 2320 C C . ASP A 1 309 ? 21.156 29.875 29.031 1 95.88 309 ASP A C 1
ATOM 2322 O O . ASP A 1 309 ? 22.359 29.875 29.281 1 95.88 309 ASP A O 1
ATOM 2326 N N . THR A 1 310 ? 20.328 29.062 29.594 1 94 310 THR A N 1
ATOM 2327 C CA . THR A 1 310 ? 20.766 28.156 30.641 1 94 310 THR A CA 1
ATOM 2328 C C . THR A 1 310 ? 20.484 26.703 30.281 1 94 310 THR A C 1
ATOM 2330 O O . THR A 1 310 ? 19.328 26.281 30.297 1 94 310 THR A O 1
ATOM 2333 N N . ASP A 1 311 ? 21.438 25.906 30.078 1 93.38 311 ASP A N 1
ATOM 2334 C CA . ASP A 1 311 ? 21.375 24.469 29.875 1 93.38 311 ASP A CA 1
ATOM 2335 C C . ASP A 1 311 ? 20.406 24.125 28.734 1 93.38 311 ASP A C 1
ATOM 2337 O O . ASP A 1 311 ? 19.609 23.188 28.859 1 93.38 311 ASP A O 1
ATOM 2341 N N . TYR A 1 312 ? 20.312 24.938 27.75 1 96.88 312 TYR A N 1
ATOM 2342 C CA . TYR A 1 312 ? 19.516 24.625 26.562 1 96.88 312 TYR A CA 1
ATOM 2343 C C . TYR A 1 312 ? 20.25 23.641 25.672 1 96.88 312 TYR A C 1
ATOM 2345 O O . TYR A 1 312 ? 21.438 23.781 25.422 1 96.88 312 TYR A O 1
ATOM 2353 N N . PRO A 1 313 ? 19.562 22.609 25.172 1 97.88 313 PRO A N 1
ATOM 2354 C CA . PRO A 1 313 ? 20.25 21.594 24.359 1 97.88 313 PRO A CA 1
ATOM 2355 C C . PRO A 1 313 ? 20.875 22.156 23.094 1 97.88 313 PRO A C 1
ATOM 2357 O O . PRO A 1 313 ? 20.328 23.094 22.5 1 97.88 313 PRO A O 1
ATOM 2360 N N . PRO A 1 314 ? 22.016 21.609 22.688 1 97.56 314 PRO A N 1
ATOM 2361 C CA . PRO A 1 314 ? 22.609 22.062 21.422 1 97.56 314 PRO A CA 1
ATOM 2362 C C . PRO A 1 314 ? 21.781 21.672 20.203 1 97.56 314 PRO A C 1
ATOM 2364 O O . PRO A 1 314 ? 20.906 20.797 20.297 1 97.56 314 PRO A O 1
ATOM 2367 N N . ILE A 1 315 ? 22.062 22.281 19.078 1 97.88 315 ILE A N 1
ATOM 2368 C CA . ILE A 1 315 ? 21.375 22 17.812 1 97.88 315 ILE A CA 1
ATOM 2369 C C . ILE A 1 315 ? 21.734 20.594 17.344 1 97.88 315 ILE A C 1
ATOM 2371 O O . ILE A 1 315 ? 22.906 20.203 17.344 1 97.88 315 ILE A O 1
ATOM 2375 N N . ASP A 1 316 ? 20.75 19.797 16.938 1 98.06 316 ASP A N 1
ATOM 2376 C CA . ASP A 1 316 ? 20.953 18.469 16.375 1 98.06 316 ASP A CA 1
ATOM 2377 C C . ASP A 1 316 ? 21.969 18.5 15.234 1 98.06 316 ASP A C 1
ATOM 2379 O O . ASP A 1 316 ? 21.812 19.281 14.297 1 98.06 316 ASP A O 1
ATOM 2383 N N . GLY A 1 317 ? 22.922 17.609 15.32 1 97.25 317 GLY A N 1
ATOM 2384 C CA . GLY A 1 317 ? 23.984 17.594 14.328 1 97.25 317 GLY A CA 1
ATOM 2385 C C . GLY A 1 317 ? 23.484 17.297 12.922 1 97.25 317 GLY A C 1
ATOM 2386 O O . GLY A 1 317 ? 24.188 17.578 11.938 1 97.25 317 GLY A O 1
ATOM 2387 N N . SER A 1 318 ? 22.234 16.875 12.742 1 96.81 318 SER A N 1
ATOM 2388 C CA . SER A 1 318 ? 21.656 16.562 11.445 1 96.81 318 SER A CA 1
ATOM 2389 C C . SER A 1 318 ? 21.047 17.797 10.789 1 96.81 318 SER A C 1
ATOM 2391 O O . SER A 1 318 ? 20.75 17.797 9.594 1 96.81 318 SER A O 1
ATOM 2393 N N . SER A 1 319 ? 20.891 18.859 11.484 1 96.94 319 SER A N 1
ATOM 2394 C CA . SER A 1 319 ? 20.125 20.016 11.047 1 96.94 319 SER A CA 1
ATOM 2395 C C . SER A 1 319 ? 20.719 20.641 9.789 1 96.94 319 SER A C 1
ATOM 2397 O O . SER A 1 319 ? 19.984 20.969 8.852 1 96.94 319 SER A O 1
ATOM 2399 N N . PRO A 1 320 ? 22.094 20.844 9.719 1 95.94 320 PRO A N 1
ATOM 2400 C CA . PRO A 1 320 ? 22.641 21.453 8.508 1 95.94 320 PRO A CA 1
ATOM 2401 C C . PRO A 1 320 ? 22.312 20.656 7.246 1 95.94 320 PRO A C 1
ATOM 2403 O O . PRO A 1 320 ? 21.859 21.219 6.25 1 95.94 320 PRO A O 1
ATOM 2406 N N . ALA A 1 321 ? 22.453 19.344 7.332 1 94.12 321 ALA A N 1
ATOM 2407 C CA . ALA A 1 321 ? 22.203 18.484 6.176 1 94.12 321 ALA A CA 1
ATOM 2408 C C . ALA A 1 321 ? 20.719 18.484 5.809 1 94.12 321 ALA A C 1
ATOM 2410 O O . ALA A 1 321 ? 20.359 18.453 4.625 1 94.12 321 ALA A O 1
ATOM 2411 N N . LEU A 1 322 ? 19.875 18.516 6.738 1 94.19 322 LEU A N 1
ATOM 2412 C CA . LEU A 1 322 ? 18.438 18.516 6.535 1 94.19 322 LEU A CA 1
ATOM 2413 C C . LEU A 1 322 ? 17.984 19.797 5.855 1 94.19 322 LEU A C 1
ATOM 2415 O O . LEU A 1 322 ? 16.953 19.812 5.172 1 94.19 322 LEU A O 1
ATOM 2419 N N . ASN A 1 323 ? 18.719 20.797 6.082 1 90 323 ASN A N 1
ATOM 2420 C CA . ASN A 1 323 ? 18.406 22.078 5.461 1 90 323 ASN A CA 1
ATOM 2421 C C . ASN A 1 323 ? 19.25 22.312 4.203 1 90 323 ASN A C 1
ATOM 2423 O O . ASN A 1 323 ? 19.297 23.422 3.678 1 90 323 ASN A O 1
ATOM 2427 N N . ASN A 1 324 ? 19.969 21.219 3.771 1 83.5 324 ASN A N 1
ATOM 2428 C CA . ASN A 1 324 ? 20.844 21.25 2.596 1 83.5 324 ASN A CA 1
ATOM 2429 C C . ASN A 1 324 ? 21.859 22.375 2.688 1 83.5 324 ASN A C 1
ATOM 2431 O O . ASN A 1 324 ? 22.016 23.172 1.749 1 83.5 324 ASN A O 1
ATOM 2435 N N . ARG A 1 325 ? 22.438 22.5 3.865 1 88.69 325 ARG A N 1
ATOM 2436 C CA . ARG A 1 325 ? 23.406 23.547 4.105 1 88.69 325 ARG A CA 1
ATOM 2437 C C . ARG A 1 325 ? 24.781 22.953 4.43 1 88.69 325 ARG A C 1
ATOM 2439 O O . ARG A 1 325 ? 24.875 21.859 4.988 1 88.69 325 ARG A O 1
ATOM 2446 N N . ASN A 1 326 ? 25.828 23.688 4.047 1 90.06 326 ASN A N 1
ATOM 2447 C CA . ASN A 1 326 ? 27.203 23.359 4.359 1 90.06 326 ASN A CA 1
ATOM 2448 C C . ASN A 1 326 ? 27.75 24.219 5.492 1 90.06 326 ASN A C 1
ATOM 2450 O O . ASN A 1 326 ? 27.922 25.422 5.328 1 90.06 326 ASN A O 1
ATOM 2454 N N . PRO A 1 327 ? 28.078 23.594 6.531 1 90.56 327 PRO A N 1
ATOM 2455 C CA . PRO A 1 327 ? 28.547 24.359 7.684 1 90.56 327 PRO A CA 1
ATOM 2456 C C . PRO A 1 327 ? 29.719 25.266 7.344 1 90.56 327 PRO A C 1
ATOM 2458 O O . PRO A 1 327 ? 29.891 26.328 7.969 1 90.56 327 PRO A O 1
ATOM 2461 N N . SER A 1 328 ? 30.516 24.922 6.371 1 90.94 328 SER A N 1
ATOM 2462 C CA . SER A 1 328 ? 31.688 25.719 6 1 90.94 328 SER A CA 1
ATOM 2463 C C . SER A 1 328 ? 31.281 27.062 5.434 1 90.94 328 SER A C 1
ATOM 2465 O O . SER A 1 328 ? 32.094 27.984 5.363 1 90.94 328 SER A O 1
ATOM 2467 N N . SER A 1 329 ? 30.047 27.219 5.188 1 89.69 329 SER A N 1
ATOM 2468 C CA . SER A 1 329 ? 29.578 28.453 4.562 1 89.69 329 SER A CA 1
ATOM 2469 C C . SER A 1 329 ? 28.984 29.406 5.598 1 89.69 329 SER A C 1
ATOM 2471 O O . SER A 1 329 ? 28.578 30.516 5.262 1 89.69 329 SER A O 1
ATOM 2473 N N . PHE A 1 330 ? 28.984 28.953 6.836 1 92.44 330 PHE A N 1
ATOM 2474 C CA . PHE A 1 330 ? 28.359 29.781 7.859 1 92.44 330 PHE A CA 1
ATOM 2475 C C . PHE A 1 330 ? 29.266 30.922 8.266 1 92.44 330 PHE A C 1
ATOM 2477 O O . PHE A 1 330 ? 30.484 30.75 8.367 1 92.44 330 PHE A O 1
ATOM 2484 N N . ASN A 1 331 ? 28.672 32.031 8.5 1 90 331 ASN A N 1
ATOM 2485 C CA . ASN A 1 331 ? 29.422 33.188 8.93 1 90 331 ASN A CA 1
ATOM 2486 C C . ASN A 1 331 ? 29.688 33.188 10.43 1 90 331 ASN A C 1
ATOM 2488 O O . ASN A 1 331 ? 30.531 33.938 10.922 1 90 331 ASN A O 1
ATOM 2492 N N . TYR A 1 332 ? 28.938 32.312 11.102 1 93 332 TYR A N 1
ATOM 2493 C CA . TYR A 1 332 ? 29.031 32.25 12.555 1 93 332 TYR A CA 1
ATOM 2494 C C . TYR A 1 332 ? 29.188 30.812 13.031 1 93 332 TYR A C 1
ATOM 2496 O O . TYR A 1 332 ? 28.938 29.875 12.273 1 93 332 TYR A O 1
ATOM 2504 N N . THR A 1 333 ? 29.688 30.719 14.227 1 90.81 333 THR A N 1
ATOM 2505 C CA . THR A 1 333 ? 29.797 29.406 14.844 1 90.81 333 THR A CA 1
ATOM 2506 C C . THR A 1 333 ? 28.516 29.047 15.594 1 90.81 333 THR A C 1
ATOM 2508 O O . THR A 1 333 ? 27.953 29.875 16.297 1 90.81 333 THR A O 1
ATOM 2511 N N . PHE A 1 334 ? 28.062 27.906 15.375 1 94.25 334 PHE A N 1
ATOM 2512 C CA . PHE A 1 334 ? 26.906 27.359 16.078 1 94.25 334 PHE A CA 1
ATOM 2513 C C . PHE A 1 334 ? 27.297 26.125 16.875 1 94.25 334 PHE A C 1
ATOM 2515 O O . PHE A 1 334 ? 28.266 25.438 16.547 1 94.25 334 PHE A O 1
ATOM 2522 N N . THR A 1 335 ? 26.641 25.844 17.969 1 93.69 335 THR A N 1
ATOM 2523 C CA . THR A 1 335 ? 26.922 24.688 18.812 1 93.69 335 THR A CA 1
ATOM 2524 C C . THR A 1 335 ? 26.094 23.484 18.375 1 93.69 335 THR A C 1
ATOM 2526 O O . THR A 1 335 ? 24.859 23.531 18.406 1 93.69 335 THR A O 1
ATOM 2529 N N . PHE A 1 336 ? 26.797 22.453 18.062 1 95.75 336 PHE A N 1
ATOM 2530 C CA . PHE A 1 336 ? 26.141 21.234 17.578 1 95.75 336 PHE A CA 1
ATOM 2531 C C . PHE A 1 336 ? 26.203 20.141 18.641 1 95.75 336 PHE A C 1
ATOM 2533 O O . PHE A 1 336 ? 27.219 20 19.328 1 95.75 336 PHE A O 1
ATOM 2540 N N . GLY A 1 337 ? 25.109 19.469 18.797 1 97.19 337 GLY A N 1
ATOM 2541 C CA . GLY A 1 337 ? 25.094 18.219 19.516 1 97.19 337 GLY A CA 1
ATOM 2542 C C . GLY A 1 337 ? 25.219 17 18.609 1 97.19 337 GLY A C 1
ATOM 2543 O O . GLY A 1 337 ? 25.641 17.125 17.469 1 97.19 337 GLY A O 1
ATOM 2544 N N . PRO A 1 338 ? 24.953 15.805 19.234 1 97.12 338 PRO A N 1
ATOM 2545 C CA . PRO A 1 338 ? 24.953 14.602 18.391 1 97.12 338 PRO A CA 1
ATOM 2546 C C . PRO A 1 338 ? 23.938 14.695 17.25 1 97.12 338 PRO A C 1
ATOM 2548 O O . PRO A 1 338 ? 22.969 15.438 17.328 1 97.12 338 PRO A O 1
ATOM 2551 N N . ALA A 1 339 ? 24.188 14 16.172 1 96.56 339 ALA A N 1
ATOM 2552 C CA . ALA A 1 339 ? 23.234 13.891 15.07 1 96.56 339 ALA A CA 1
ATOM 2553 C C . ALA A 1 339 ? 22.141 12.859 15.391 1 96.56 339 ALA A C 1
ATOM 2555 O O . ALA A 1 339 ? 22.359 11.961 16.203 1 96.56 339 ALA A O 1
ATOM 2556 N N . ASP A 1 340 ? 20.953 13.047 14.773 1 96.44 340 ASP A N 1
ATOM 2557 C CA . ASP A 1 340 ? 19.891 12.055 14.781 1 96.44 340 ASP A CA 1
ATOM 2558 C C . ASP A 1 340 ? 19.328 11.852 16.188 1 96.44 340 ASP A C 1
ATOM 2560 O O . ASP A 1 340 ? 19.094 10.719 16.609 1 96.44 340 ASP A O 1
ATOM 2564 N N . VAL A 1 341 ? 19.203 12.938 16.906 1 97.31 341 VAL A N 1
ATOM 2565 C CA . VAL A 1 341 ? 18.578 12.859 18.219 1 97.31 341 VAL A CA 1
ATOM 2566 C C . VAL A 1 341 ? 17.125 12.43 18.078 1 97.31 341 VAL A C 1
ATOM 2568 O O . VAL A 1 341 ? 16.344 13.07 17.375 1 97.31 341 VAL A O 1
ATOM 2571 N N . ASP A 1 342 ? 16.75 11.297 18.734 1 96.94 342 ASP A N 1
ATOM 2572 C CA . ASP A 1 342 ? 15.375 10.797 18.703 1 96.94 342 ASP A CA 1
ATOM 2573 C C . ASP A 1 342 ? 14.508 11.523 19.734 1 96.94 342 ASP A C 1
ATOM 2575 O O . ASP A 1 342 ? 14.719 11.383 20.938 1 96.94 342 ASP A O 1
ATOM 2579 N N . VAL A 1 343 ? 13.562 12.305 19.25 1 98.38 343 VAL A N 1
ATOM 2580 C CA . VAL A 1 343 ? 12.75 13.109 20.156 1 98.38 343 VAL A CA 1
ATOM 2581 C C . VAL A 1 343 ? 11.297 12.633 20.125 1 98.38 343 VAL A C 1
ATOM 2583 O O . VAL A 1 343 ? 10.398 13.32 20.609 1 98.38 343 VAL A O 1
ATOM 2586 N N . ARG A 1 344 ? 10.969 11.508 19.75 1 97.88 344 ARG A N 1
ATOM 2587 C CA . ARG A 1 344 ? 9.617 11.031 19.5 1 97.88 344 ARG A CA 1
ATOM 2588 C C . ARG A 1 344 ? 8.938 10.594 20.797 1 97.88 344 ARG A C 1
ATOM 2590 O O . ARG A 1 344 ? 7.727 10.758 20.953 1 97.88 344 ARG A O 1
ATOM 2597 N N . GLU A 1 345 ? 9.672 9.969 21.594 1 97.06 345 GLU A N 1
ATOM 2598 C CA . GLU A 1 345 ? 9.164 9.469 22.875 1 97.06 345 GLU A CA 1
ATOM 2599 C C . GLU A 1 345 ? 7.887 8.656 22.672 1 97.06 345 GLU A C 1
ATOM 2601 O O . GLU A 1 345 ? 7.84 7.758 21.844 1 97.06 345 GLU A O 1
ATOM 2606 N N . ASN A 1 346 ? 6.836 8.906 23.547 1 96.88 346 ASN A N 1
ATOM 2607 C CA . ASN A 1 346 ? 5.559 8.219 23.406 1 96.88 346 ASN A CA 1
ATOM 2608 C C . ASN A 1 346 ? 4.512 9.102 22.734 1 96.88 346 ASN A C 1
ATOM 2610 O O . ASN A 1 346 ? 3.311 8.93 22.953 1 96.88 346 ASN A O 1
ATOM 2614 N N . HIS A 1 347 ? 4.977 10.016 21.906 1 98.5 347 HIS A N 1
ATOM 2615 C CA . HIS A 1 347 ? 4.074 10.992 21.297 1 98.5 347 HIS A CA 1
ATOM 2616 C C . HIS A 1 347 ? 3.037 10.312 20.422 1 98.5 347 HIS A C 1
ATOM 2618 O O . HIS A 1 347 ? 1.951 10.852 20.203 1 98.5 347 HIS A O 1
ATOM 2624 N N . ALA A 1 348 ? 3.314 9.102 19.938 1 98.06 348 ALA A N 1
ATOM 2625 C CA . ALA A 1 348 ? 2.383 8.352 19.109 1 98.06 348 ALA A CA 1
ATOM 2626 C C . ALA A 1 348 ? 1.036 8.18 19.797 1 98.06 348 ALA A C 1
ATOM 2628 O O . ALA A 1 348 ? -0.015 8.242 19.156 1 98.06 348 ALA A O 1
ATOM 2629 N N . ASP A 1 349 ? 1.038 7.969 21.094 1 98.5 349 ASP A N 1
ATOM 2630 C CA . ASP A 1 349 ? -0.187 7.777 21.875 1 98.5 349 ASP A CA 1
ATOM 2631 C C . ASP A 1 349 ? -1.045 9.039 21.859 1 98.5 349 ASP A C 1
ATOM 2633 O O . ASP A 1 349 ? -2.262 8.969 21.672 1 98.5 349 ASP A O 1
ATOM 2637 N N . HIS A 1 350 ? -0.407 10.133 22.031 1 98.56 350 HIS A N 1
ATOM 2638 C CA . HIS A 1 350 ? -1.119 11.406 22.062 1 98.56 350 HIS A CA 1
ATOM 2639 C C . HIS A 1 350 ? -1.616 11.797 20.672 1 98.56 350 HIS A C 1
ATOM 2641 O O . HIS A 1 350 ? -2.688 12.391 20.531 1 98.56 350 HIS A O 1
ATOM 2647 N N . ILE A 1 351 ? -0.815 11.477 19.656 1 98.88 351 ILE A N 1
ATOM 2648 C CA . ILE A 1 351 ? -1.214 11.75 18.266 1 98.88 351 ILE A CA 1
ATOM 2649 C C . ILE A 1 351 ? -2.465 10.938 17.938 1 98.88 351 ILE A C 1
ATOM 2651 O O . ILE A 1 351 ? -3.406 11.469 17.328 1 98.88 351 ILE A O 1
ATOM 2655 N N . ARG A 1 352 ? -2.477 9.664 18.312 1 98.88 352 ARG A N 1
ATOM 2656 C CA . ARG A 1 352 ? -3.629 8.797 18.094 1 98.88 352 ARG A CA 1
ATOM 2657 C C . ARG A 1 352 ? -4.855 9.32 18.828 1 98.88 352 ARG A C 1
ATOM 2659 O O . ARG A 1 352 ? -5.949 9.383 18.266 1 98.88 352 ARG A O 1
ATOM 2666 N N . GLU A 1 353 ? -4.668 9.734 20.047 1 98.81 353 GLU A N 1
ATOM 2667 C CA . GLU A 1 353 ? -5.762 10.242 20.875 1 98.81 353 GLU A CA 1
ATOM 2668 C C . GLU A 1 353 ? -6.352 11.516 20.266 1 98.81 353 GLU A C 1
ATOM 2670 O O . GLU A 1 353 ? -7.574 11.633 20.141 1 98.81 353 GLU A O 1
ATOM 2675 N N . LEU A 1 354 ? -5.5 12.445 19.906 1 98.88 354 LEU A N 1
ATOM 2676 C CA . LEU A 1 354 ? -5.961 13.719 19.359 1 98.88 354 LEU A CA 1
ATOM 2677 C C . LEU A 1 354 ? -6.602 13.516 18 1 98.88 354 LEU A C 1
ATOM 2679 O O . LEU A 1 354 ? -7.602 14.164 17.672 1 98.88 354 LEU A O 1
ATOM 2683 N N . GLY A 1 355 ? -5.957 12.641 17.203 1 98.88 355 GLY A N 1
ATOM 2684 C CA . GLY A 1 355 ? -6.566 12.328 15.914 1 98.88 355 GLY A CA 1
ATOM 2685 C C . GLY A 1 355 ? -7.988 11.812 16.047 1 98.88 355 GLY A C 1
ATOM 2686 O O . GLY A 1 355 ? -8.883 12.266 15.328 1 98.88 355 GLY A O 1
ATOM 2687 N N . ALA A 1 356 ? -8.195 10.93 16.953 1 98.88 356 ALA A N 1
ATOM 2688 C CA . ALA A 1 356 ? -9.523 10.359 17.172 1 98.88 356 ALA A CA 1
ATOM 2689 C C . ALA A 1 356 ? -10.484 11.398 17.734 1 98.88 356 ALA A C 1
ATOM 2691 O O . ALA A 1 356 ? -11.641 11.469 17.312 1 98.88 356 ALA A O 1
ATOM 2692 N N . ALA A 1 357 ? -10 12.25 18.594 1 98.88 357 ALA A N 1
ATOM 2693 C CA . ALA A 1 357 ? -10.82 13.281 19.219 1 98.88 357 ALA A CA 1
ATOM 2694 C C . ALA A 1 357 ? -11.297 14.305 18.203 1 98.88 357 ALA A C 1
ATOM 2696 O O . ALA A 1 357 ? -12.344 14.93 18.375 1 98.88 357 ALA A O 1
ATOM 2697 N N . GLY A 1 358 ? -10.516 14.438 17.125 1 98.75 358 GLY A N 1
ATOM 2698 C CA . GLY A 1 358 ? -10.82 15.453 16.125 1 98.75 358 GLY A CA 1
ATOM 2699 C C . GLY A 1 358 ? -11.688 14.93 14.992 1 98.75 358 GLY A C 1
ATOM 2700 O O . GLY A 1 358 ? -12.117 15.695 14.133 1 98.75 358 GLY A O 1
ATOM 2701 N N . ILE A 1 359 ? -11.969 13.641 14.961 1 98.88 359 ILE A N 1
ATOM 2702 C CA . ILE A 1 359 ? -12.812 13.078 13.914 1 98.88 359 ILE A CA 1
ATOM 2703 C C . ILE A 1 359 ? -14.266 13.469 14.164 1 98.88 359 ILE A C 1
ATOM 2705 O O . ILE A 1 359 ? -14.781 13.305 15.273 1 98.88 359 ILE A O 1
ATOM 2709 N N . VAL A 1 360 ? -14.953 14 13.141 1 98.94 360 VAL A N 1
ATOM 2710 C CA . VAL A 1 360 ? -16.344 14.438 13.25 1 98.94 360 VAL A CA 1
ATOM 2711 C C . VAL A 1 360 ? -17.25 13.438 12.547 1 98.94 360 VAL A C 1
ATOM 2713 O O . VAL A 1 360 ? -17.109 13.18 11.352 1 98.94 360 VAL A O 1
ATOM 2716 N N . LEU A 1 361 ? -18.141 12.828 13.297 1 98.88 361 LEU A N 1
ATOM 2717 C CA . LEU A 1 361 ? -19.188 12 12.711 1 98.88 361 LEU A CA 1
ATOM 2718 C C . LEU A 1 361 ? -20.312 12.867 12.148 1 98.88 361 LEU A C 1
ATOM 2720 O O . LEU A 1 361 ? -21.016 13.539 12.906 1 98.88 361 LEU A O 1
ATOM 2724 N N . LEU A 1 362 ? -20.469 12.805 10.883 1 98.81 362 LEU A N 1
ATOM 2725 C CA . LEU A 1 362 ? -21.391 13.719 10.211 1 98.81 362 LEU A CA 1
ATOM 2726 C C . LEU A 1 362 ? -22.734 13.047 9.945 1 98.81 362 LEU A C 1
ATOM 2728 O O . LEU A 1 362 ? -23.766 13.719 9.867 1 98.81 362 LEU A O 1
ATOM 2732 N N . LYS A 1 363 ? -22.672 11.789 9.727 1 98.81 363 LYS A N 1
ATOM 2733 C CA . LYS A 1 363 ? -23.844 10.984 9.422 1 98.81 363 LYS A CA 1
ATOM 2734 C C . LYS A 1 363 ? -23.734 9.586 10.031 1 98.81 363 LYS A C 1
ATOM 2736 O O . LYS A 1 363 ? -22.656 8.992 10.047 1 98.81 363 LYS A O 1
ATOM 2741 N N . ASN A 1 364 ? -24.766 9.125 10.555 1 98.62 364 ASN A N 1
ATOM 2742 C CA . ASN A 1 364 ? -24.828 7.773 11.094 1 98.62 364 ASN A CA 1
ATOM 2743 C C . ASN A 1 364 ? -26.266 7.246 11.125 1 98.62 364 ASN A C 1
ATOM 2745 O O . ASN A 1 364 ? -26.906 7.25 12.172 1 98.62 364 ASN A O 1
ATOM 2749 N N . VAL A 1 365 ? -26.625 6.715 10.062 1 96.75 365 VAL A N 1
ATOM 2750 C CA . VAL A 1 365 ? -28 6.23 9.961 1 96.75 365 VAL A CA 1
ATOM 2751 C C . VAL A 1 365 ? -28.062 4.781 10.438 1 96.75 365 VAL A C 1
ATOM 2753 O O . VAL A 1 365 ? -27.125 4.012 10.25 1 96.75 365 VAL A O 1
ATOM 2756 N N . ASN A 1 366 ? -29.094 4.379 11.141 1 92.62 366 ASN A N 1
ATOM 2757 C CA . ASN A 1 366 ? -29.375 3.023 11.609 1 92.62 366 ASN A CA 1
ATOM 2758 C C . ASN A 1 366 ? -28.281 2.512 12.531 1 92.62 366 ASN A C 1
ATOM 2760 O O . ASN A 1 366 ? -28 1.312 12.562 1 92.62 366 ASN A O 1
ATOM 2764 N N . ASN A 1 367 ? -27.578 3.453 13.172 1 94.38 367 ASN A N 1
ATOM 2765 C CA . ASN A 1 367 ? -26.484 3.064 14.055 1 94.38 367 ASN A CA 1
ATOM 2766 C C . ASN A 1 367 ? -25.516 2.125 13.359 1 94.38 367 ASN A C 1
ATOM 2768 O O . ASN A 1 367 ? -25.125 1.096 13.922 1 94.38 367 ASN A O 1
ATOM 2772 N N . THR A 1 368 ? -25.312 2.508 12.133 1 96.38 368 THR A N 1
ATOM 2773 C CA . THR A 1 368 ? -24.328 1.749 11.375 1 96.38 368 THR A CA 1
ATOM 2774 C C . THR A 1 368 ? -23.016 1.661 12.141 1 96.38 368 THR A C 1
ATOM 2776 O O . THR A 1 368 ? -22.359 0.621 12.125 1 96.38 368 THR A O 1
ATOM 2779 N N . LEU A 1 369 ? -22.562 2.75 12.719 1 98.44 369 LEU A N 1
ATOM 2780 C CA . LEU A 1 369 ? -21.391 2.799 13.586 1 98.44 369 LEU A CA 1
ATOM 2781 C C . LEU A 1 369 ? -21.797 2.877 15.055 1 98.44 369 LEU A C 1
ATOM 2783 O O . LEU A 1 369 ? -22.828 3.477 15.383 1 98.44 369 LEU A O 1
ATOM 2787 N N . PRO A 1 370 ? -21 2.295 15.922 1 98.38 370 PRO A N 1
ATOM 2788 C CA . PRO A 1 370 ? -19.734 1.597 15.641 1 98.38 370 PRO A CA 1
ATOM 2789 C C . PRO A 1 370 ? -19.953 0.227 15 1 98.38 370 PRO A C 1
ATOM 2791 O O . PRO A 1 370 ? -21.031 -0.359 15.141 1 98.38 370 PRO A O 1
ATOM 2794 N N . LEU A 1 371 ? -18.953 -0.225 14.328 1 98.38 371 LEU A N 1
ATOM 2795 C CA . LEU A 1 371 ? -19 -1.517 13.648 1 98.38 371 LEU A CA 1
ATOM 2796 C C . LEU A 1 371 ? -19.094 -2.654 14.664 1 98.38 371 LEU A C 1
ATOM 2798 O O . LEU A 1 371 ? -18.438 -2.619 15.703 1 98.38 371 LEU A O 1
ATOM 2802 N N . GLN A 1 372 ? -19.875 -3.57 14.406 1 95.12 372 GLN A N 1
ATOM 2803 C CA . GLN A 1 372 ? -20.094 -4.738 15.25 1 95.12 372 GLN A CA 1
ATOM 2804 C C . GLN A 1 372 ? -19.531 -6 14.602 1 95.12 372 GLN A C 1
ATOM 2806 O O . GLN A 1 372 ? -20.281 -6.891 14.203 1 95.12 372 GLN A O 1
ATOM 2811 N N . LYS A 1 373 ? -18.266 -6.199 14.477 1 95.75 373 LYS A N 1
ATOM 2812 C CA . LYS A 1 373 ? -17.484 -7.348 14.023 1 95.75 373 LYS A CA 1
ATOM 2813 C C . LYS A 1 373 ? -17.953 -7.84 12.664 1 95.75 373 LYS A C 1
ATOM 2815 O O . LYS A 1 373 ? -18.25 -9.023 12.492 1 95.75 373 LYS A O 1
ATOM 2820 N N . PRO A 1 374 ? -17.984 -6.895 11.664 1 97.56 374 PRO A N 1
ATOM 2821 C CA . PRO A 1 374 ? -18.359 -7.371 10.328 1 97.56 374 PRO A CA 1
ATOM 2822 C C . PRO A 1 374 ? -17.453 -8.5 9.828 1 97.56 374 PRO A C 1
ATOM 2824 O O . PRO A 1 374 ? -16.25 -8.484 10.078 1 97.56 374 PRO A O 1
ATOM 2827 N N . LYS A 1 375 ? -18.078 -9.484 9.102 1 96.69 375 LYS A N 1
ATOM 2828 C CA . LYS A 1 375 ? -17.359 -10.656 8.625 1 96.69 375 LYS A CA 1
ATOM 2829 C C . LYS A 1 375 ? -16.797 -10.43 7.219 1 96.69 375 LYS A C 1
ATOM 2831 O O . LYS A 1 375 ? -15.891 -11.141 6.781 1 96.69 375 LYS A O 1
ATOM 2836 N N . ASN A 1 376 ? -17.406 -9.508 6.426 1 97.38 376 ASN A N 1
ATOM 2837 C CA . ASN A 1 376 ? -17 -9.164 5.07 1 97.38 376 ASN A CA 1
ATOM 2838 C C . ASN A 1 376 ? -16.906 -7.652 4.879 1 97.38 376 ASN A C 1
ATOM 2840 O O . ASN A 1 376 ? -17.922 -6.98 4.727 1 97.38 376 ASN A O 1
ATOM 2844 N N . ILE A 1 377 ? -15.672 -7.145 4.848 1 98.44 377 ILE A N 1
ATOM 2845 C CA . ILE A 1 377 ? -15.398 -5.711 4.828 1 98.44 377 ILE A CA 1
ATOM 2846 C C . ILE A 1 377 ? -14.836 -5.309 3.467 1 98.44 377 ILE A C 1
ATOM 2848 O O . ILE A 1 377 ? -13.906 -5.941 2.957 1 98.44 377 ILE A O 1
ATOM 2852 N N . GLY A 1 378 ? -15.414 -4.371 2.801 1 98.38 378 GLY A N 1
ATOM 2853 C CA . GLY A 1 378 ? -14.875 -3.76 1.599 1 98.38 378 GLY A CA 1
ATOM 2854 C C . GLY A 1 378 ? -14.211 -2.418 1.856 1 98.38 378 GLY A C 1
ATOM 2855 O O . GLY A 1 378 ? -14.789 -1.554 2.52 1 98.38 378 GLY A O 1
ATOM 2856 N N . VAL A 1 379 ? -12.969 -2.217 1.458 1 98.81 379 VAL A N 1
ATOM 2857 C CA . VAL A 1 379 ? -12.234 -0.961 1.578 1 98.81 379 VAL A CA 1
ATOM 2858 C C . VAL A 1 379 ? -11.938 -0.403 0.189 1 98.81 379 VAL A C 1
ATOM 2860 O O . VAL A 1 379 ? -11.305 -1.069 -0.63 1 98.81 379 VAL A O 1
ATOM 2863 N N . PHE A 1 380 ? -12.375 0.8 -0.084 1 98.5 380 PHE A N 1
ATOM 2864 C CA . PHE A 1 380 ? -12.234 1.416 -1.398 1 98.5 380 PHE A CA 1
ATOM 2865 C C . PHE A 1 380 ? -11.562 2.779 -1.288 1 98.5 380 PHE A C 1
ATOM 2867 O O . PHE A 1 380 ? -11.742 3.49 -0.298 1 98.5 380 PHE A O 1
ATOM 2874 N N . GLY A 1 381 ? -10.773 3.162 -2.332 1 98.56 381 GLY A N 1
ATOM 2875 C CA . GLY A 1 381 ? -10.281 4.523 -2.471 1 98.56 381 GLY A CA 1
ATOM 2876 C C . GLY A 1 381 ? -8.773 4.629 -2.322 1 98.56 381 GLY A C 1
ATOM 2877 O O . GLY A 1 381 ? -8.172 3.898 -1.535 1 98.56 381 GLY A O 1
ATOM 2878 N N . ASN A 1 382 ? -8.188 5.609 -3 1 98.38 382 ASN A N 1
ATOM 2879 C CA . ASN A 1 382 ? -6.742 5.754 -3.127 1 98.38 382 ASN A CA 1
ATOM 2880 C C . ASN A 1 382 ? -6.129 6.375 -1.877 1 98.38 382 ASN A C 1
ATOM 2882 O O . ASN A 1 382 ? -4.91 6.523 -1.789 1 98.38 382 ASN A O 1
ATOM 2886 N N . ASP A 1 383 ? -6.969 6.676 -0.882 1 98.56 383 ASP A N 1
ATOM 2887 C CA . ASP A 1 383 ? -6.465 7.25 0.362 1 98.56 383 ASP A CA 1
ATOM 2888 C C . ASP A 1 383 ? -6.281 6.172 1.429 1 98.56 383 ASP A C 1
ATOM 2890 O O . ASP A 1 383 ? -5.824 6.461 2.537 1 98.56 383 ASP A O 1
ATOM 2894 N N . ALA A 1 384 ? -6.57 4.945 1.154 1 98.81 384 ALA A N 1
ATOM 2895 C CA . ALA A 1 384 ? -6.648 3.926 2.197 1 98.81 384 ALA A CA 1
ATOM 2896 C C . ALA A 1 384 ? -5.277 3.312 2.467 1 98.81 384 ALA A C 1
ATOM 2898 O O . ALA A 1 384 ? -4.988 2.887 3.588 1 98.81 384 ALA A O 1
ATOM 2899 N N . GLY A 1 385 ? -4.422 3.268 1.501 1 98.56 385 GLY A N 1
ATOM 2900 C CA . GLY A 1 385 ? -3.201 2.486 1.604 1 98.56 385 GLY A CA 1
ATOM 2901 C C . GLY A 1 385 ? -1.989 3.318 1.977 1 98.56 385 GLY A C 1
ATOM 2902 O O . GLY A 1 385 ? -2.115 4.508 2.271 1 98.56 385 GLY A O 1
ATOM 2903 N N . ASP A 1 386 ? -0.716 2.689 1.957 1 97.81 386 ASP A N 1
ATOM 2904 C CA . ASP A 1 386 ? 0.559 3.352 2.219 1 97.81 386 ASP A CA 1
ATOM 2905 C C . ASP A 1 386 ? 0.904 4.34 1.104 1 97.81 386 ASP A C 1
ATOM 2907 O O . ASP A 1 386 ? 0.423 4.203 -0.023 1 97.81 386 ASP A O 1
ATOM 2911 N N . LEU A 1 387 ? 1.782 5.254 1.442 1 97.06 387 LEU A N 1
ATOM 2912 C CA . LEU A 1 387 ? 2.219 6.27 0.488 1 97.06 387 LEU A CA 1
ATOM 2913 C C . LEU A 1 387 ? 3.109 5.652 -0.586 1 97.06 387 LEU A C 1
ATOM 2915 O O . LEU A 1 387 ? 4.082 4.961 -0.272 1 97.06 387 LEU A O 1
ATOM 2919 N N . THR A 1 388 ? 2.799 5.957 -1.86 1 96.19 388 THR A N 1
ATOM 2920 C CA . THR A 1 388 ? 3.66 5.445 -2.92 1 96.19 388 THR A CA 1
ATOM 2921 C C . THR A 1 388 ? 4.84 6.383 -3.16 1 96.19 388 THR A C 1
ATOM 2923 O O . THR A 1 388 ? 5.902 5.949 -3.609 1 96.19 388 THR A O 1
ATOM 2926 N N . ASP A 1 389 ? 4.664 7.688 -2.766 1 95.12 389 ASP A N 1
ATOM 2927 C CA . ASP A 1 389 ? 5.648 8.695 -3.139 1 95.12 389 ASP A CA 1
ATOM 2928 C C . ASP A 1 389 ? 6.574 9.023 -1.968 1 95.12 389 ASP A C 1
ATOM 2930 O O . ASP A 1 389 ? 7.371 9.961 -2.041 1 95.12 389 ASP A O 1
ATOM 2934 N N . GLY A 1 390 ? 6.438 8.297 -0.89 1 95.06 390 GLY A N 1
ATOM 2935 C CA . GLY A 1 390 ? 7.383 8.438 0.207 1 95.06 390 GLY A CA 1
ATOM 2936 C C . GLY A 1 390 ? 6.816 9.211 1.386 1 95.06 390 GLY A C 1
ATOM 2937 O O . GLY A 1 390 ? 5.668 9.648 1.353 1 95.06 390 GLY A O 1
ATOM 2938 N N . LEU A 1 391 ? 7.594 9.469 2.395 1 96.62 391 LEU A N 1
ATOM 2939 C CA . LEU A 1 391 ? 7.117 9.859 3.715 1 96.62 391 LEU A CA 1
ATOM 2940 C C . LEU A 1 391 ? 7.344 11.352 3.949 1 96.62 391 LEU A C 1
ATOM 2942 O O . LEU A 1 391 ? 7.152 11.844 5.062 1 96.62 391 LEU A O 1
ATOM 2946 N N . TYR A 1 392 ? 7.797 12.055 2.898 1 95.69 392 TYR A N 1
ATOM 2947 C CA . TYR A 1 392 ? 8.047 13.484 3.045 1 95.69 392 TYR A CA 1
ATOM 2948 C C . TYR A 1 392 ? 7.633 14.242 1.788 1 95.69 392 TYR A C 1
ATOM 2950 O O . TYR A 1 392 ? 8.336 14.203 0.774 1 95.69 392 TYR A O 1
ATOM 2958 N N . SER A 1 393 ? 6.574 14.93 1.816 1 89.69 393 SER A N 1
ATOM 2959 C CA . SER A 1 393 ? 5.988 15.578 0.644 1 89.69 393 SER A CA 1
ATOM 2960 C C . SER A 1 393 ? 6.895 16.688 0.112 1 89.69 393 SER A C 1
ATOM 2962 O O . SER A 1 393 ? 6.934 16.938 -1.094 1 89.69 393 SER A O 1
ATOM 2964 N N . ALA A 1 394 ? 7.648 17.344 0.978 1 86.75 394 ALA A N 1
ATOM 2965 C CA . ALA A 1 394 ? 8.469 18.469 0.541 1 86.75 394 ALA A CA 1
ATOM 2966 C C . ALA A 1 394 ? 9.695 17.984 -0.226 1 86.75 394 ALA A C 1
ATOM 2968 O O . ALA A 1 394 ? 10.359 18.766 -0.906 1 86.75 394 ALA A O 1
ATOM 2969 N N . GLY A 1 395 ? 9.961 16.719 -0.108 1 82.12 395 GLY A N 1
ATOM 2970 C CA . GLY A 1 395 ? 11.07 16.156 -0.857 1 82.12 395 GLY A CA 1
ATOM 2971 C C . GLY A 1 395 ? 10.703 15.781 -2.281 1 82.12 395 GLY A C 1
ATOM 2972 O O . GLY A 1 395 ? 11.57 15.453 -3.09 1 82.12 395 GLY A O 1
ATOM 2973 N N . ASN A 1 396 ? 9.414 15.82 -2.523 1 81.31 396 ASN A N 1
ATOM 2974 C CA . ASN A 1 396 ? 8.906 15.508 -3.857 1 81.31 396 ASN A CA 1
ATOM 2975 C C . ASN A 1 396 ? 8.453 16.766 -4.59 1 81.31 396 ASN A C 1
ATOM 2977 O O . ASN A 1 396 ? 7.293 17.172 -4.496 1 81.31 396 ASN A O 1
ATOM 2981 N N . ARG A 1 397 ? 9.195 17.328 -5.406 1 72.81 397 ARG A N 1
ATOM 2982 C CA . ARG A 1 397 ? 8.961 18.594 -6.086 1 72.81 397 ARG A CA 1
ATOM 2983 C C . ARG A 1 397 ? 7.84 18.469 -7.113 1 72.81 397 ARG A C 1
ATOM 2985 O O . ARG A 1 397 ? 7.305 19.469 -7.586 1 72.81 397 ARG A O 1
ATOM 2992 N N . ASP A 1 398 ? 7.438 17.203 -7.355 1 73.25 398 ASP A N 1
ATOM 2993 C CA . ASP A 1 398 ? 6.465 16.984 -8.422 1 73.25 398 ASP A CA 1
ATOM 2994 C C . ASP A 1 398 ? 5.035 17.047 -7.879 1 73.25 398 ASP A C 1
ATOM 2996 O O . ASP A 1 398 ? 4.074 17.078 -8.648 1 73.25 398 ASP A O 1
ATOM 3000 N N . LEU A 1 399 ? 4.852 17.062 -6.59 1 81.25 399 LEU A N 1
ATOM 3001 C CA . LEU A 1 399 ? 3.508 17.047 -6.027 1 81.25 399 LEU A CA 1
ATOM 3002 C C . LEU A 1 399 ? 2.738 18.297 -6.441 1 81.25 399 LEU A C 1
ATOM 3004 O O . LEU A 1 399 ? 1.535 18.234 -6.707 1 81.25 399 LEU A O 1
ATOM 3008 N N . GLY A 1 400 ? 3.514 19.531 -6.504 1 77.88 400 GLY A N 1
ATOM 3009 C CA . GLY A 1 400 ? 2.867 20.781 -6.879 1 77.88 400 GLY A CA 1
ATOM 3010 C C . GLY A 1 400 ? 1.549 21 -6.164 1 77.88 400 GLY A C 1
ATOM 3011 O O . GLY A 1 400 ? 1.467 20.859 -4.945 1 77.88 400 GLY A O 1
ATOM 3012 N N . ASN A 1 401 ? 0.506 21.422 -6.984 1 83 401 ASN A N 1
ATOM 3013 C CA . ASN A 1 401 ? -0.808 21.734 -6.438 1 83 401 ASN A CA 1
ATOM 3014 C C . ASN A 1 401 ? -1.752 20.531 -6.52 1 83 401 ASN A C 1
ATOM 3016 O O . ASN A 1 401 ? -2.938 20.656 -6.203 1 83 401 ASN A O 1
ATOM 3020 N N . VAL A 1 402 ? -1.231 19.391 -6.855 1 86.44 402 VAL A N 1
ATOM 3021 C CA . VAL A 1 402 ? -2.133 18.281 -7.129 1 86.44 402 VAL A CA 1
ATOM 3022 C C . VAL A 1 402 ? -1.974 17.203 -6.055 1 86.44 402 VAL A C 1
ATOM 3024 O O . VAL A 1 402 ? -2.91 16.453 -5.777 1 86.44 402 VAL A O 1
ATOM 3027 N N . GLY A 1 403 ? -0.806 17.141 -5.441 1 92.38 403 GLY A N 1
ATOM 3028 C CA . GLY A 1 403 ? -0.553 16.078 -4.488 1 92.38 403 GLY A CA 1
ATOM 3029 C C . GLY A 1 403 ? -0.166 14.766 -5.145 1 92.38 403 GLY A C 1
ATOM 3030 O O . GLY A 1 403 ? 0.532 14.758 -6.16 1 92.38 403 GLY A O 1
ATOM 3031 N N . TYR A 1 404 ? -0.444 13.609 -4.512 1 92.94 404 TYR A N 1
ATOM 3032 C CA . TYR A 1 404 ? -0.124 12.297 -5.062 1 92.94 404 TYR A CA 1
ATOM 3033 C C . TYR A 1 404 ? -1.355 11.398 -5.086 1 92.94 404 TYR A C 1
ATOM 3035 O O . TYR A 1 404 ? -2.266 11.562 -4.27 1 92.94 404 TYR A O 1
ATOM 3043 N N . ASP A 1 405 ? -1.411 10.453 -5.949 1 94 405 ASP A N 1
ATOM 3044 C CA . ASP A 1 405 ? -2.604 9.648 -6.203 1 94 405 ASP A CA 1
ATOM 3045 C C . ASP A 1 405 ? -2.779 8.578 -5.133 1 94 405 ASP A C 1
ATOM 3047 O O . ASP A 1 405 ? -3.744 8.609 -4.367 1 94 405 ASP A O 1
ATOM 3051 N N . PHE A 1 406 ? -1.778 7.66 -4.934 1 97.06 406 PHE A N 1
ATOM 3052 C CA . PHE A 1 406 ? -2.006 6.516 -4.059 1 97.06 406 PHE A CA 1
ATOM 3053 C C . PHE A 1 406 ? -1.291 6.703 -2.727 1 97.06 406 PHE A C 1
ATOM 3055 O O . PHE A 1 406 ? -0.077 6.918 -2.693 1 97.06 406 PHE A O 1
ATOM 3062 N N . GLY A 1 407 ? -2.105 6.539 -1.626 1 98 407 GLY A N 1
ATOM 3063 C CA . GLY A 1 407 ? -1.589 6.621 -0.27 1 98 407 GLY A CA 1
ATOM 3064 C C . GLY A 1 407 ? -2.379 7.566 0.613 1 98 407 GLY A C 1
ATOM 3065 O O . GLY A 1 407 ? -2.908 8.57 0.136 1 98 407 GLY A O 1
ATOM 3066 N N . VAL A 1 408 ? -2.391 7.297 1.881 1 98.44 408 VAL A N 1
ATOM 3067 C CA . VAL A 1 408 ? -3.1 8.102 2.867 1 98.44 408 VAL A CA 1
ATOM 3068 C C . VAL A 1 408 ? -2.512 9.516 2.898 1 98.44 408 VAL A C 1
ATOM 3070 O O . VAL A 1 408 ? -1.33 9.703 2.605 1 98.44 408 VAL A O 1
ATOM 3073 N N . LEU A 1 409 ? -3.365 10.484 3.215 1 97.88 409 LEU A N 1
ATOM 3074 C CA . LEU A 1 409 ? -2.943 11.875 3.314 1 97.88 409 LEU A CA 1
ATOM 3075 C C . LEU A 1 409 ? -2.99 12.359 4.762 1 97.88 409 LEU A C 1
ATOM 3077 O O . LEU A 1 409 ? -3.957 13 5.176 1 97.88 409 LEU A O 1
ATOM 3081 N N . PRO A 1 410 ? -1.875 12.242 5.5 1 97.88 410 PRO A N 1
ATOM 3082 C CA . PRO A 1 410 ? -1.869 12.594 6.922 1 97.88 410 PRO A CA 1
ATOM 3083 C C . PRO A 1 410 ? -1.503 14.055 7.168 1 97.88 410 PRO A C 1
ATOM 3085 O O . PRO A 1 410 ? -1.678 14.562 8.281 1 97.88 410 PRO A O 1
ATOM 3088 N N . VAL A 1 411 ? -0.966 14.758 6.195 1 97.44 411 VAL A N 1
ATOM 3089 C CA . VAL A 1 411 ? -0.436 16.109 6.332 1 97.44 411 VAL A CA 1
ATOM 3090 C C . VAL A 1 411 ? -0.414 16.797 4.969 1 97.44 411 VAL A C 1
ATOM 3092 O O . VAL A 1 411 ? -0.341 16.141 3.932 1 97.44 411 VAL A O 1
ATOM 3095 N N . GLY A 1 412 ? -0.486 18.141 4.949 1 96.38 412 GLY A N 1
ATOM 3096 C CA . GLY A 1 412 ? -0.445 18.906 3.715 1 96.38 412 GLY A CA 1
ATOM 3097 C C . GLY A 1 412 ? 0.965 19.234 3.26 1 96.38 412 GLY A C 1
ATOM 3098 O O . GLY A 1 412 ? 1.919 18.562 3.645 1 96.38 412 GLY A O 1
ATOM 3099 N N . GLY A 1 413 ? 1.104 20.203 2.293 1 95.56 413 GLY A N 1
ATOM 3100 C CA . GLY A 1 413 ? 2.389 20.578 1.724 1 95.56 413 GLY A CA 1
ATOM 3101 C C . GLY A 1 413 ? 2.875 21.938 2.184 1 95.56 413 GLY A C 1
ATOM 3102 O O . GLY A 1 413 ? 2.219 22.594 2.994 1 95.56 413 GLY A O 1
ATOM 3103 N N . GLY A 1 414 ? 4.051 22.312 1.763 1 94.56 414 GLY A N 1
ATOM 3104 C CA . GLY A 1 414 ? 4.621 23.609 2.1 1 94.56 414 GLY A CA 1
ATOM 3105 C C . GLY A 1 414 ? 5.477 23.578 3.352 1 94.56 414 GLY A C 1
ATOM 3106 O O . GLY A 1 414 ? 5.852 22.5 3.828 1 94.56 414 GLY A O 1
ATOM 3107 N N . SER A 1 415 ? 5.77 24.688 3.885 1 93.88 415 SER A N 1
ATOM 3108 C CA . SER A 1 415 ? 6.66 24.812 5.035 1 93.88 415 SER A CA 1
ATOM 3109 C C . SER A 1 415 ? 6 24.281 6.301 1 93.88 415 SER A C 1
ATOM 3111 O O . SER A 1 415 ? 6.68 24 7.293 1 93.88 415 SER A O 1
ATOM 3113 N N . GLY A 1 416 ? 4.668 24.094 6.254 1 95.31 416 GLY A N 1
ATOM 3114 C CA . GLY A 1 416 ? 3.959 23.609 7.426 1 95.31 416 GLY A CA 1
ATOM 3115 C C . GLY A 1 416 ? 3.895 22.094 7.492 1 95.31 416 GLY A C 1
ATOM 3116 O O . GLY A 1 416 ? 3.357 21.531 8.445 1 95.31 416 GLY A O 1
ATOM 3117 N N . THR A 1 417 ? 4.484 21.406 6.523 1 96.56 417 THR A N 1
ATOM 3118 C CA . THR A 1 417 ? 4.418 19.953 6.473 1 96.56 417 THR A CA 1
ATOM 3119 C C . THR A 1 417 ? 5.332 19.328 7.527 1 96.56 417 THR A C 1
ATOM 3121 O O . THR A 1 417 ? 5.852 20.031 8.398 1 96.56 417 THR A O 1
ATOM 3124 N N . GLY A 1 418 ? 5.406 18 7.609 1 96.88 418 GLY A N 1
ATOM 3125 C CA . GLY A 1 418 ? 6.312 17.25 8.469 1 96.88 418 GLY A CA 1
ATOM 3126 C C . GLY A 1 418 ? 6.879 16.016 7.801 1 96.88 418 GLY A C 1
ATOM 3127 O O . GLY A 1 418 ? 6.242 15.43 6.922 1 96.88 418 GLY A O 1
ATOM 3128 N N . ARG A 1 419 ? 8.047 15.742 8.219 1 96.75 419 ARG A N 1
ATOM 3129 C CA . ARG A 1 419 ? 8.664 14.5 7.766 1 96.75 419 ARG A CA 1
ATOM 3130 C C . ARG A 1 419 ? 8.203 13.32 8.609 1 96.75 419 ARG A C 1
ATOM 3132 O O . ARG A 1 419 ? 8.531 13.227 9.797 1 96.75 419 ARG A O 1
ATOM 3139 N N . LEU A 1 420 ? 7.52 12.406 7.961 1 97.75 420 LEU A N 1
ATOM 3140 C CA . LEU A 1 420 ? 7.043 11.227 8.68 1 97.75 420 LEU A CA 1
ATOM 3141 C C . LEU A 1 420 ? 8.18 10.242 8.914 1 97.75 420 LEU A C 1
ATOM 3143 O O . LEU A 1 420 ? 8.977 9.977 8.008 1 97.75 420 LEU A O 1
ATOM 3147 N N . THR A 1 421 ? 8.289 9.766 10.172 1 96.88 421 THR A N 1
ATOM 3148 C CA . THR A 1 421 ? 9.18 8.641 10.43 1 96.88 421 THR A CA 1
ATOM 3149 C C . THR A 1 421 ? 8.484 7.312 10.125 1 96.88 421 THR A C 1
ATOM 3151 O O . THR A 1 421 ? 9.141 6.285 9.945 1 96.88 421 THR A O 1
ATOM 3154 N N . TYR A 1 422 ? 7.215 7.293 10.164 1 96.94 422 TYR A N 1
ATOM 3155 C CA . TYR A 1 422 ? 6.293 6.246 9.742 1 96.94 422 TYR A CA 1
ATOM 3156 C C . TYR A 1 422 ? 4.875 6.789 9.609 1 96.94 422 TYR A C 1
ATOM 3158 O O . TYR A 1 422 ? 4.602 7.93 9.992 1 96.94 422 TYR A O 1
ATOM 3166 N N . VAL A 1 423 ? 4 6.09 9.016 1 97.94 423 VAL A N 1
ATOM 3167 C CA . VAL A 1 423 ? 2.572 6.395 9.023 1 97.94 423 VAL A CA 1
ATOM 3168 C C . VAL A 1 423 ? 1.765 5.102 9.07 1 97.94 423 VAL A C 1
ATOM 3170 O O . VAL A 1 423 ? 2.154 4.098 8.469 1 97.94 423 VAL A O 1
ATOM 3173 N N . ILE A 1 424 ? 0.72 5.066 9.867 1 98.56 424 ILE A N 1
ATOM 3174 C CA . ILE A 1 424 ? -0.25 3.979 9.844 1 98.56 424 ILE A CA 1
ATOM 3175 C C . ILE A 1 424 ? -1.411 4.344 8.922 1 98.56 424 ILE A C 1
ATOM 3177 O O . ILE A 1 424 ? -2.17 5.273 9.203 1 98.56 424 ILE A O 1
ATOM 3181 N N . SER A 1 425 ? -1.557 3.645 7.793 1 98.69 425 SER A N 1
ATOM 3182 C CA . SER A 1 425 ? -2.629 3.922 6.844 1 98.69 425 SER A CA 1
ATOM 3183 C C . SER A 1 425 ? -3.951 3.318 7.312 1 98.69 425 SER A C 1
ATOM 3185 O O . SER A 1 425 ? -3.963 2.416 8.148 1 98.69 425 SER A O 1
ATOM 3187 N N . PRO A 1 426 ? -5.09 3.793 6.789 1 98.88 426 PRO A N 1
ATOM 3188 C CA . PRO A 1 426 ? -6.383 3.201 7.129 1 98.88 426 PRO A CA 1
ATOM 3189 C C . PRO A 1 426 ? -6.453 1.709 6.809 1 98.88 426 PRO A C 1
ATOM 3191 O O . PRO A 1 426 ? -6.941 0.921 7.625 1 98.88 426 PRO A O 1
ATOM 3194 N N . LEU A 1 427 ? -5.949 1.297 5.66 1 98.88 427 LEU A N 1
ATOM 3195 C CA . LEU A 1 427 ? -6.004 -0.111 5.285 1 98.88 427 LEU A CA 1
ATOM 3196 C C . LEU A 1 427 ? -5.207 -0.967 6.262 1 98.88 427 LEU A C 1
ATOM 3198 O O . LEU A 1 427 ? -5.664 -2.031 6.68 1 98.88 427 LEU A O 1
ATOM 3202 N N . GLU A 1 428 ? -3.979 -0.535 6.57 1 98.5 428 GLU A N 1
ATOM 3203 C CA . GLU A 1 428 ? -3.15 -1.247 7.539 1 98.5 428 GLU A CA 1
ATOM 3204 C C . GLU A 1 428 ? -3.871 -1.398 8.875 1 98.5 428 GLU A C 1
ATOM 3206 O O . GLU A 1 428 ? -3.875 -2.482 9.469 1 98.5 428 GLU A O 1
ATOM 3211 N N . ALA A 1 429 ? -4.461 -0.311 9.375 1 98.75 429 ALA A N 1
ATOM 3212 C CA . ALA A 1 429 ? -5.16 -0.324 10.656 1 98.75 429 ALA A CA 1
ATOM 3213 C C . ALA A 1 429 ? -6.395 -1.221 10.594 1 98.75 429 ALA A C 1
ATOM 3215 O O . ALA A 1 429 ? -6.707 -1.922 11.562 1 98.75 429 ALA A O 1
ATOM 3216 N N . ILE A 1 430 ? -7.148 -1.191 9.508 1 98.81 430 ILE A N 1
ATOM 3217 C CA . ILE A 1 430 ? -8.352 -1.991 9.336 1 98.81 430 ILE A CA 1
ATOM 3218 C C . ILE A 1 430 ? -7.992 -3.475 9.312 1 98.81 430 ILE A C 1
ATOM 3220 O O . ILE A 1 430 ? -8.656 -4.293 9.953 1 98.81 430 ILE A O 1
ATOM 3224 N N . LYS A 1 431 ? -6.965 -3.854 8.492 1 98.25 431 LYS A N 1
ATOM 3225 C CA . LYS A 1 431 ? -6.504 -5.238 8.469 1 98.25 431 LYS A CA 1
ATOM 3226 C C . LYS A 1 431 ? -6.18 -5.734 9.875 1 98.25 431 LYS A C 1
ATOM 3228 O O . LYS A 1 431 ? -6.586 -6.832 10.258 1 98.25 431 LYS A O 1
ATOM 3233 N N . THR A 1 432 ? -5.457 -4.918 10.648 1 97.56 432 THR A N 1
ATOM 3234 C CA . THR A 1 432 ? -5.031 -5.285 11.992 1 97.56 432 THR A CA 1
ATOM 3235 C C . THR A 1 432 ? -6.234 -5.438 12.922 1 97.56 432 THR A C 1
ATOM 3237 O O . THR A 1 432 ? -6.359 -6.438 13.633 1 97.56 432 THR A O 1
ATOM 3240 N N . ARG A 1 433 ? -7.133 -4.426 12.906 1 97.94 433 ARG A N 1
ATOM 3241 C CA . ARG A 1 433 ? -8.289 -4.441 13.789 1 97.94 433 ARG A CA 1
ATOM 3242 C C . ARG A 1 433 ? -9.227 -5.594 13.453 1 97.94 433 ARG A C 1
ATOM 3244 O O . ARG A 1 433 ? -9.789 -6.234 14.344 1 97.94 433 ARG A O 1
ATOM 3251 N N . ALA A 1 434 ? -9.461 -5.801 12.148 1 97.62 434 ALA A N 1
ATOM 3252 C CA . ALA A 1 434 ? -10.305 -6.91 11.711 1 97.62 434 ALA A CA 1
ATOM 3253 C C . ALA A 1 434 ? -9.766 -8.242 12.219 1 97.62 434 ALA A C 1
ATOM 3255 O O . ALA A 1 434 ? -10.523 -9.102 12.664 1 97.62 434 ALA A O 1
ATOM 3256 N N . ALA A 1 435 ? -8.484 -8.438 12.117 1 95.38 435 ALA A N 1
ATOM 3257 C CA . ALA A 1 435 ? -7.855 -9.672 12.578 1 95.38 435 ALA A CA 1
ATOM 3258 C C . ALA A 1 435 ? -8.086 -9.883 14.078 1 95.38 435 ALA A C 1
ATOM 3260 O O . ALA A 1 435 ? -8.195 -11.016 14.539 1 95.38 435 ALA A O 1
ATOM 3261 N N . GLU A 1 436 ? -8.25 -8.852 14.805 1 96.06 436 GLU A N 1
ATOM 3262 C CA . GLU A 1 436 ? -8.406 -8.891 16.25 1 96.06 436 GLU A CA 1
ATOM 3263 C C . GLU A 1 436 ? -9.836 -9.242 16.656 1 96.06 436 GLU A C 1
ATOM 3265 O O . GLU A 1 436 ? -10.102 -9.602 17.797 1 96.06 436 GLU A O 1
ATOM 3270 N N . GLN A 1 437 ? -10.797 -9.195 15.68 1 94 437 GLN A N 1
ATOM 3271 C CA . GLN A 1 437 ? -12.211 -9.422 15.969 1 94 437 GLN A CA 1
ATOM 3272 C C . GLN A 1 437 ? -12.445 -10.852 16.453 1 94 437 GLN A C 1
ATOM 3274 O O . GLN A 1 437 ? -13.438 -11.125 17.141 1 94 437 GLN A O 1
ATOM 3279 N N . GLY A 1 438 ? -11.633 -11.867 15.992 1 90 438 GLY A N 1
ATOM 3280 C CA . GLY A 1 438 ? -11.75 -13.258 16.406 1 90 438 GLY A CA 1
ATOM 3281 C C . GLY A 1 438 ? -12.719 -14.055 15.555 1 90 438 GLY A C 1
ATOM 3282 O O . GLY A 1 438 ? -12.844 -15.273 15.727 1 90 438 GLY A O 1
ATOM 3283 N N . ASN A 1 439 ? -13.492 -13.461 14.648 1 93.19 439 ASN A N 1
ATOM 3284 C CA . ASN A 1 439 ? -14.461 -14.18 13.836 1 93.19 439 ASN A CA 1
ATOM 3285 C C . ASN A 1 439 ? -13.961 -14.375 12.406 1 93.19 439 ASN A C 1
ATOM 3287 O O . ASN A 1 439 ? -14.758 -14.477 11.469 1 93.19 439 ASN A O 1
ATOM 3291 N N . LYS A 1 440 ? -12.711 -14.25 12.07 1 89.44 440 LYS A N 1
ATOM 3292 C CA . LYS A 1 440 ? -12.008 -14.5 10.812 1 89.44 440 LYS A CA 1
ATOM 3293 C C . LYS A 1 440 ? -12.609 -13.68 9.672 1 89.44 440 LYS A C 1
ATOM 3295 O O . LYS A 1 440 ? -12.953 -14.219 8.625 1 89.44 440 LYS A O 1
ATOM 3300 N N . PRO A 1 441 ? -12.641 -12.383 9.773 1 95.25 441 PRO A N 1
ATOM 3301 C CA . PRO A 1 441 ? -13.242 -11.555 8.727 1 95.25 441 PRO A CA 1
ATOM 3302 C C . PRO A 1 441 ? -12.398 -11.516 7.453 1 95.25 441 PRO A C 1
ATOM 3304 O O . PRO A 1 441 ? -11.195 -11.766 7.496 1 95.25 441 PRO A O 1
ATOM 3307 N N . LEU A 1 442 ? -13.094 -11.305 6.27 1 96.81 442 LEU A N 1
ATOM 3308 C CA . LEU A 1 442 ? -12.438 -10.953 5.016 1 96.81 442 LEU A CA 1
ATOM 3309 C C . LEU A 1 442 ? -12.336 -9.438 4.867 1 96.81 442 LEU A C 1
ATOM 3311 O O . LEU A 1 442 ? -13.32 -8.727 5.062 1 96.81 442 LEU A O 1
ATOM 3315 N N . VAL A 1 443 ? -11.141 -8.953 4.68 1 98.31 443 VAL A N 1
ATOM 3316 C CA . VAL A 1 443 ? -10.938 -7.562 4.27 1 98.31 443 VAL A CA 1
ATOM 3317 C C . VAL A 1 443 ? -10.602 -7.508 2.781 1 98.31 443 VAL A C 1
ATOM 3319 O O . VAL A 1 443 ? -9.484 -7.84 2.381 1 98.31 443 VAL A O 1
ATOM 3322 N N . GLN A 1 444 ? -11.531 -7.133 1.941 1 97.88 444 GLN A N 1
ATOM 3323 C CA . GLN A 1 444 ? -11.344 -6.957 0.506 1 97.88 444 GLN A CA 1
ATOM 3324 C C . GLN A 1 444 ? -11.156 -5.484 0.152 1 97.88 444 GLN A C 1
ATOM 3326 O O . GLN A 1 444 ? -11.742 -4.605 0.787 1 97.88 444 GLN A O 1
ATOM 3331 N N . TYR A 1 445 ? -10.25 -5.195 -0.826 1 97.94 445 TYR A N 1
ATOM 3332 C CA . TYR A 1 445 ? -10.031 -3.777 -1.086 1 97.94 445 TYR A CA 1
ATOM 3333 C C . TYR A 1 445 ? -9.719 -3.535 -2.557 1 97.94 445 TYR A C 1
ATOM 3335 O O . TYR A 1 445 ? -9.195 -4.418 -3.24 1 97.94 445 TYR A O 1
ATOM 3343 N N . VAL A 1 446 ? -10.094 -2.469 -3.127 1 97.56 446 VAL A N 1
ATOM 3344 C CA . VAL A 1 446 ? -9.727 -1.863 -4.402 1 97.56 446 VAL A CA 1
ATOM 3345 C C . VAL A 1 446 ? -9.383 -0.389 -4.195 1 97.56 446 VAL A C 1
ATOM 3347 O O . VAL A 1 446 ? -10.273 0.433 -3.967 1 97.56 446 VAL A O 1
ATOM 3350 N N . LEU A 1 447 ? -8.148 -0.027 -4.316 1 98 447 LEU A N 1
ATOM 3351 C CA . LEU A 1 447 ? -7.676 1.296 -3.924 1 98 447 LEU A CA 1
ATOM 3352 C C . LEU A 1 447 ? -7.625 2.234 -5.125 1 98 447 LEU A C 1
ATOM 3354 O O . LEU A 1 447 ? -7.535 3.453 -4.961 1 98 447 LEU A O 1
ATOM 3358 N N . ASN A 1 448 ? -7.715 1.702 -6.344 1 96.75 448 ASN A N 1
ATOM 3359 C CA . ASN A 1 448 ? -7.66 2.455 -7.594 1 96.75 448 ASN A CA 1
ATOM 3360 C C . ASN A 1 448 ? -9.016 3.064 -7.938 1 96.75 448 ASN A C 1
ATOM 3362 O O . ASN A 1 448 ? -9.891 2.381 -8.469 1 96.75 448 ASN A O 1
ATOM 3366 N N . ASN A 1 449 ? -9.164 4.418 -7.715 1 97.5 449 ASN A N 1
ATOM 3367 C CA . ASN A 1 449 ? -10.438 5.094 -7.949 1 97.5 449 ASN A CA 1
ATOM 3368 C C . ASN A 1 449 ? -10.93 4.883 -9.375 1 97.5 449 ASN A C 1
ATOM 3370 O O . ASN A 1 449 ? -12.125 4.652 -9.602 1 97.5 449 ASN A O 1
ATOM 3374 N N . THR A 1 450 ? -10.016 4.996 -10.32 1 95.31 450 THR A N 1
ATOM 3375 C CA . THR A 1 450 ? -10.367 4.887 -11.727 1 95.31 450 THR A CA 1
ATOM 3376 C C . THR A 1 450 ? -10.961 3.514 -12.031 1 95.31 450 THR A C 1
ATOM 3378 O O . THR A 1 450 ? -11.977 3.408 -12.734 1 95.31 450 THR A O 1
ATOM 3381 N N . LEU A 1 451 ? -10.328 2.459 -11.492 1 94.38 451 LEU A N 1
ATOM 3382 C CA . LEU A 1 451 ? -10.805 1.096 -11.703 1 94.38 451 LEU A CA 1
ATOM 3383 C C . LEU A 1 451 ? -12.203 0.917 -11.125 1 94.38 451 LEU A C 1
ATOM 3385 O O . LEU A 1 451 ? -13.062 0.296 -11.75 1 94.38 451 LEU A O 1
ATOM 3389 N N . VAL A 1 452 ? -12.477 1.444 -9.938 1 95.56 452 VAL A N 1
ATOM 3390 C CA . VAL A 1 452 ? -13.773 1.313 -9.289 1 95.56 452 VAL A CA 1
ATOM 3391 C C . VAL A 1 452 ? -14.82 2.105 -10.07 1 95.56 452 VAL A C 1
ATOM 3393 O O . VAL A 1 452 ? -15.938 1.624 -10.289 1 95.56 452 VAL A O 1
ATOM 3396 N N . ASN A 1 453 ? -14.477 3.357 -10.469 1 94.19 453 ASN A N 1
ATOM 3397 C CA . ASN A 1 453 ? -15.406 4.254 -11.148 1 94.19 453 ASN A CA 1
ATOM 3398 C C . ASN A 1 453 ? -15.883 3.668 -12.469 1 94.19 453 ASN A C 1
ATOM 3400 O O . ASN A 1 453 ? -17 3.955 -12.914 1 94.19 453 ASN A O 1
ATOM 3404 N N . LEU A 1 454 ? -15.109 2.859 -13.062 1 87.12 454 LEU A N 1
ATOM 3405 C CA . LEU A 1 454 ? -15.5 2.234 -14.32 1 87.12 454 LEU A CA 1
ATOM 3406 C C . LEU A 1 454 ? -16.312 0.967 -14.062 1 87.12 454 LEU A C 1
ATOM 3408 O O . LEU A 1 454 ? -16.516 0.167 -14.977 1 87.12 454 LEU A O 1
ATOM 3412 N N . SER A 1 455 ? -16.812 0.779 -12.883 1 67.94 455 SER A N 1
ATOM 3413 C CA . SER A 1 455 ? -17.672 -0.306 -12.414 1 67.94 455 SER A CA 1
ATOM 3414 C C . SER A 1 455 ? -16.984 -1.656 -12.547 1 67.94 455 SER A C 1
ATOM 3416 O O . SER A 1 455 ? -17.641 -2.699 -12.57 1 67.94 455 SER A O 1
ATOM 3418 N N . ARG A 1 456 ? -15.812 -1.596 -12.539 1 74.31 456 ARG A N 1
ATOM 3419 C CA . ARG A 1 456 ? -15.055 -2.832 -12.688 1 74.31 456 ARG A CA 1
ATOM 3420 C C . ARG A 1 456 ? -14.5 -3.303 -11.352 1 74.31 456 ARG A C 1
ATOM 3422 O O . ARG A 1 456 ? -14.102 -4.461 -11.211 1 74.31 456 ARG A O 1
ATOM 3429 N N . GLY A 1 457 ? -14.547 -2.443 -10.422 1 76.75 457 GLY A N 1
ATOM 3430 C CA . GLY A 1 457 ? -13.945 -2.746 -9.141 1 76.75 457 GLY A CA 1
ATOM 3431 C C . GLY A 1 457 ? -14.719 -3.787 -8.352 1 76.75 457 GLY A C 1
ATOM 3432 O O . GLY A 1 457 ? -14.125 -4.586 -7.621 1 76.75 457 GLY A O 1
ATOM 3433 N N . PHE A 1 458 ? -15.977 -3.838 -8.484 1 84.25 458 PHE A N 1
ATOM 3434 C CA . PHE A 1 458 ? -16.781 -4.75 -7.684 1 84.25 458 PHE A CA 1
ATOM 3435 C C . PHE A 1 458 ? -16.688 -6.176 -8.219 1 84.25 458 PHE A C 1
ATOM 3437 O O . PHE A 1 458 ? -16.938 -7.137 -7.496 1 84.25 458 PHE A O 1
ATOM 3444 N N . ASN A 1 459 ? -16.281 -6.324 -9.469 1 85.12 459 ASN A N 1
ATOM 3445 C CA . ASN A 1 459 ? -16.078 -7.656 -10.031 1 85.12 459 ASN A CA 1
ATOM 3446 C C . ASN A 1 459 ? -14.891 -8.367 -9.398 1 85.12 459 ASN A C 1
ATOM 3448 O O . ASN A 1 459 ? -14.766 -9.586 -9.492 1 85.12 459 ASN A O 1
ATOM 3452 N N . ILE A 1 460 ? -14.148 -7.602 -8.773 1 91.31 460 ILE A N 1
ATOM 3453 C CA . ILE A 1 460 ? -12.93 -8.117 -8.156 1 91.31 460 ILE A CA 1
ATOM 3454 C C . ILE A 1 460 ? -13.258 -8.742 -6.801 1 91.31 460 ILE A C 1
ATOM 3456 O O . ILE A 1 460 ? -12.539 -9.617 -6.324 1 91.31 460 ILE A O 1
ATOM 3460 N N . LEU A 1 461 ? -14.359 -8.328 -6.211 1 94.25 461 LEU A N 1
ATOM 3461 C CA . LEU A 1 461 ? -14.711 -8.75 -4.855 1 94.25 461 LEU A CA 1
ATOM 3462 C C . LEU A 1 461 ? -15.57 -10.008 -4.879 1 94.25 461 LEU A C 1
ATOM 3464 O O . LEU A 1 461 ? -16.422 -10.172 -5.762 1 94.25 461 LEU A O 1
ATOM 3468 N N . PHE A 1 462 ? -15.352 -10.852 -3.902 1 95 462 PHE A N 1
ATOM 3469 C CA . PHE A 1 462 ? -16.25 -11.953 -3.576 1 95 462 PHE A CA 1
ATOM 3470 C C . PHE A 1 462 ? -15.992 -12.469 -2.166 1 95 462 PHE A C 1
ATOM 3472 O O . PHE A 1 462 ? -14.836 -12.664 -1.775 1 95 462 PHE A O 1
ATOM 3479 N N . PRO A 1 463 ? -17.016 -12.711 -1.391 1 94.88 463 PRO A N 1
ATOM 3480 C CA . PRO A 1 463 ? -18.438 -12.469 -1.665 1 94.88 463 PRO A CA 1
ATOM 3481 C C . PRO A 1 463 ? -18.766 -10.984 -1.832 1 94.88 463 PRO A C 1
ATOM 3483 O O . PRO A 1 463 ? -18.031 -10.133 -1.341 1 94.88 463 PRO A O 1
ATOM 3486 N N . ARG A 1 464 ? -19.766 -10.633 -2.596 1 92 464 ARG A N 1
ATOM 3487 C CA . ARG A 1 464 ? -20.203 -9.258 -2.797 1 92 464 ARG A CA 1
ATOM 3488 C C . ARG A 1 464 ? -21.734 -9.156 -2.748 1 92 464 ARG A C 1
ATOM 3490 O O . ARG A 1 464 ? -22.438 -10.102 -3.107 1 92 464 ARG A O 1
ATOM 3497 N N . PRO A 1 465 ? -22.281 -8.133 -2.283 1 94 465 PRO A N 1
ATOM 3498 C CA . PRO A 1 465 ? -21.5 -7.02 -1.731 1 94 465 PRO A CA 1
ATOM 3499 C C . PRO A 1 465 ? -21 -7.293 -0.315 1 94 465 PRO A C 1
ATOM 3501 O O . PRO A 1 465 ? -21.562 -8.133 0.393 1 94 465 PRO A O 1
ATOM 3504 N N . PRO A 1 466 ? -19.922 -6.57 0.079 1 96.69 466 PRO A N 1
ATOM 3505 C CA . PRO A 1 466 ? -19.531 -6.656 1.487 1 96.69 466 PRO A CA 1
ATOM 3506 C C . PRO A 1 466 ? -20.641 -6.207 2.439 1 96.69 466 PRO A C 1
ATOM 3508 O O . PRO A 1 466 ? -21.531 -5.453 2.043 1 96.69 466 PRO A O 1
ATOM 3511 N N . GLU A 1 467 ? -20.516 -6.75 3.707 1 97.25 467 GLU A N 1
ATOM 3512 C CA . GLU A 1 467 ? -21.453 -6.312 4.734 1 97.25 467 GLU A CA 1
ATOM 3513 C C . GLU A 1 467 ? -21.344 -4.809 4.973 1 97.25 467 GLU A C 1
ATOM 3515 O O . GLU A 1 467 ? -22.344 -4.156 5.297 1 97.25 467 GLU A O 1
ATOM 3520 N N . VAL A 1 468 ? -20.172 -4.277 4.816 1 98.25 468 VAL A N 1
ATOM 3521 C CA . VAL A 1 468 ? -19.891 -2.85 4.957 1 98.25 468 VAL A CA 1
ATOM 3522 C C . VAL A 1 468 ? -18.844 -2.426 3.938 1 98.25 468 VAL A C 1
ATOM 3524 O O . VAL A 1 468 ? -17.875 -3.158 3.688 1 98.25 468 VAL A O 1
ATOM 3527 N N . CYS A 1 469 ? -19.094 -1.358 3.229 1 98.5 469 CYS A N 1
ATOM 3528 C CA . CYS A 1 469 ? -18.141 -0.746 2.311 1 98.5 469 CYS A CA 1
ATOM 3529 C C . CYS A 1 469 ? -17.625 0.574 2.867 1 98.5 469 CYS A C 1
ATOM 3531 O O . CYS A 1 469 ? -18.406 1.478 3.17 1 98.5 469 CYS A O 1
ATOM 3533 N N . MET A 1 470 ? -16.359 0.664 3.051 1 98.88 470 MET A N 1
ATOM 3534 C CA . MET A 1 470 ? -15.719 1.897 3.508 1 98.88 470 MET A CA 1
ATOM 3535 C C . MET A 1 470 ? -14.984 2.59 2.363 1 98.88 470 MET A C 1
ATOM 3537 O O . MET A 1 470 ? -14.148 1.978 1.697 1 98.88 470 MET A O 1
ATOM 3541 N N . VAL A 1 471 ? -15.266 3.791 2.109 1 98.88 471 VAL A N 1
ATOM 3542 C CA . VAL A 1 471 ? -14.664 4.582 1.043 1 98.88 471 VAL A CA 1
ATOM 3543 C C . VAL A 1 471 ? -13.781 5.672 1.645 1 98.88 471 VAL A C 1
ATOM 3545 O O . VAL A 1 471 ? -14.266 6.531 2.389 1 98.88 471 VAL A O 1
ATOM 3548 N N . PHE A 1 472 ? -12.5 5.648 1.302 1 98.94 472 PHE A N 1
ATOM 3549 C CA . PHE A 1 472 ? -11.539 6.617 1.819 1 98.94 472 PHE A CA 1
ATOM 3550 C C . PHE A 1 472 ? -11.195 7.66 0.761 1 98.94 472 PHE A C 1
ATOM 3552 O O . PHE A 1 472 ? -10.688 7.32 -0.309 1 98.94 472 PHE A O 1
ATOM 3559 N N . LEU A 1 473 ? -11.453 8.914 1.082 1 98.75 473 LEU A N 1
ATOM 3560 C CA . LEU A 1 473 ? -11.258 10.062 0.197 1 98.75 473 LEU A CA 1
ATOM 3561 C C . LEU A 1 473 ? -10.234 11.031 0.773 1 98.75 473 LEU A C 1
ATOM 3563 O O . LEU A 1 473 ? -9.969 11.016 1.977 1 98.75 473 LEU A O 1
ATOM 3567 N N . LYS A 1 474 ? -9.656 11.875 -0.11 1 98.19 474 LYS A N 1
ATOM 3568 C CA . LYS A 1 474 ? -8.688 12.844 0.378 1 98.19 474 LYS A CA 1
ATOM 3569 C C . LYS A 1 474 ? -8.742 14.133 -0.436 1 98.19 474 LYS A C 1
ATOM 3571 O O . LYS A 1 474 ? -9.234 14.141 -1.564 1 98.19 474 LYS A O 1
ATOM 3576 N N . THR A 1 475 ? -8.258 15.219 0.102 1 98.06 475 THR A N 1
ATOM 3577 C CA . THR A 1 475 ? -8.07 16.516 -0.551 1 98.06 475 THR A CA 1
ATOM 3578 C C . THR A 1 475 ? -6.73 17.125 -0.152 1 98.06 475 THR A C 1
ATOM 3580 O O . THR A 1 475 ? -6.48 17.375 1.03 1 98.06 475 THR A O 1
ATOM 3583 N N . TRP A 1 476 ? -5.922 17.375 -1.123 1 97.25 476 TRP A N 1
ATOM 3584 C CA . TRP A 1 476 ? -4.594 17.969 -0.975 1 97.25 476 TRP A CA 1
ATOM 3585 C C . TRP A 1 476 ? -4.688 19.484 -0.77 1 97.25 476 TRP A C 1
ATOM 3587 O O . TRP A 1 476 ? -5.52 20.141 -1.389 1 97.25 476 TRP A O 1
ATOM 3597 N N . ALA A 1 477 ? -3.912 20.031 0.14 1 96.69 477 ALA A N 1
ATOM 3598 C CA . ALA A 1 477 ? -3.74 21.469 0.353 1 96.69 477 ALA A CA 1
ATOM 3599 C C . ALA A 1 477 ? -2.291 21.812 0.689 1 96.69 477 ALA A C 1
ATOM 3601 O O . ALA A 1 477 ? -1.623 21.062 1.404 1 96.69 477 ALA A O 1
ATOM 3602 N N . THR A 1 478 ? -1.789 22.953 0.165 1 96.25 478 THR A N 1
ATOM 3603 C CA . THR A 1 478 ? -0.371 23.25 0.323 1 96.25 478 THR A CA 1
ATOM 3604 C C . THR A 1 478 ? -0.13 24.766 0.269 1 96.25 478 THR A C 1
ATOM 3606 O O . THR A 1 478 ? -0.913 25.5 -0.333 1 96.25 478 THR A O 1
ATOM 3609 N N . GLU A 1 479 ? 0.92 25.172 0.943 1 95.56 479 GLU A N 1
ATOM 3610 C CA . GLU A 1 479 ? 1.451 26.516 0.75 1 95.56 479 GLU A CA 1
ATOM 3611 C C . GLU A 1 479 ? 1.822 26.766 -0.71 1 95.56 479 GLU A C 1
ATOM 3613 O O . GLU A 1 479 ? 2.355 25.875 -1.377 1 95.56 479 GLU A O 1
ATOM 3618 N N . GLY A 1 480 ? 1.505 27.922 -1.163 1 94.56 480 GLY A N 1
ATOM 3619 C CA . GLY A 1 480 ? 1.889 28.297 -2.514 1 94.56 480 GLY A CA 1
ATOM 3620 C C . GLY A 1 480 ? 0.748 28.203 -3.51 1 94.56 480 GLY A C 1
ATOM 3621 O O . GLY A 1 480 ? 0.788 28.812 -4.574 1 94.56 480 GLY A O 1
ATOM 3622 N N . ASP A 1 481 ? -0.337 27.469 -3.098 1 95.5 481 ASP A N 1
ATOM 3623 C CA . ASP A 1 481 ? -1.461 27.266 -4.008 1 95.5 481 ASP A CA 1
ATOM 3624 C C . ASP A 1 481 ? -2.783 27.219 -3.246 1 95.5 481 ASP A C 1
ATOM 3626 O O . ASP A 1 481 ? -2.926 26.469 -2.279 1 95.5 481 ASP A O 1
ATOM 3630 N N . ASP A 1 482 ? -3.754 28 -3.771 1 97.06 482 ASP A N 1
ATOM 3631 C CA . ASP A 1 482 ? -5.121 27.875 -3.273 1 97.06 482 ASP A CA 1
ATOM 3632 C C . ASP A 1 482 ? -5.871 26.781 -4.031 1 97.06 482 ASP A C 1
ATOM 3634 O O . ASP A 1 482 ? -5.543 26.469 -5.176 1 97.06 482 ASP A O 1
ATOM 3638 N N . ARG A 1 483 ? -6.793 26.141 -3.338 1 96.19 483 ARG A N 1
ATOM 3639 C CA . ARG A 1 483 ? -7.57 25.078 -3.967 1 96.19 483 ARG A CA 1
ATOM 3640 C C . ARG A 1 483 ? -8.469 25.625 -5.07 1 96.19 483 ARG A C 1
ATOM 3642 O O . ARG A 1 483 ? -8.938 26.766 -4.98 1 96.19 483 ARG A O 1
ATOM 3649 N N . THR A 1 484 ? -8.75 24.828 -6.062 1 94.5 484 THR A N 1
ATOM 3650 C CA . THR A 1 484 ? -9.562 25.266 -7.195 1 94.5 484 THR A CA 1
ATOM 3651 C C . THR A 1 484 ? -10.945 24.625 -7.145 1 94.5 484 THR A C 1
ATOM 3653 O O . THR A 1 484 ? -11.828 24.969 -7.93 1 94.5 484 THR A O 1
ATOM 3656 N N . SER A 1 485 ? -11.109 23.703 -6.25 1 96.25 485 SER A N 1
ATOM 3657 C CA . SER A 1 485 ? -12.367 23 -6.043 1 96.25 485 SER A CA 1
ATOM 3658 C C . SER A 1 485 ? -12.578 22.656 -4.57 1 96.25 485 SER A C 1
ATOM 3660 O O . SER A 1 485 ? -11.609 22.547 -3.814 1 96.25 485 SER A O 1
ATOM 3662 N N . LEU A 1 486 ? -13.828 22.609 -4.211 1 98 486 LEU A N 1
ATOM 3663 C CA . LEU A 1 486 ? -14.109 22.188 -2.842 1 98 486 LEU A CA 1
ATOM 3664 C C . LEU A 1 486 ? -14.648 20.766 -2.803 1 98 486 LEU A C 1
ATOM 3666 O O . LEU A 1 486 ? -15.078 20.281 -1.75 1 98 486 LEU A O 1
ATOM 3670 N N . LEU A 1 487 ? -14.625 20.047 -3.967 1 98.12 487 LEU A N 1
ATOM 3671 C CA . LEU A 1 487 ? -14.914 18.625 -4 1 98.12 487 LEU A CA 1
ATOM 3672 C C . LEU A 1 487 ? -13.711 17.812 -3.523 1 98.12 487 LEU A C 1
ATOM 3674 O O . LEU A 1 487 ? -12.586 18.312 -3.508 1 98.12 487 LEU A O 1
ATOM 3678 N N . VAL A 1 488 ? -13.992 16.609 -3.098 1 97.94 488 VAL A N 1
ATOM 3679 C CA . VAL A 1 488 ? -12.891 15.695 -2.803 1 97.94 488 VAL A CA 1
ATOM 3680 C C . VAL A 1 488 ? -12.117 15.391 -4.082 1 97.94 488 VAL A C 1
ATOM 3682 O O . VAL A 1 488 ? -12.688 15.383 -5.176 1 97.94 488 VAL A O 1
ATOM 3685 N N . ASP A 1 489 ? -10.812 15.125 -3.949 1 97.81 489 ASP A N 1
ATOM 3686 C CA . ASP A 1 489 ? -9.906 14.977 -5.082 1 97.81 489 ASP A CA 1
ATOM 3687 C C . ASP A 1 489 ? -10.062 13.609 -5.734 1 97.81 489 ASP A C 1
ATOM 3689 O O . ASP A 1 489 ? -10.695 12.719 -5.168 1 97.81 489 ASP A O 1
ATOM 3693 N N . TRP A 1 490 ? -9.492 13.414 -6.98 1 97.31 490 TRP A N 1
ATOM 3694 C CA . TRP A 1 490 ? -9.32 12.156 -7.711 1 97.31 490 TRP A CA 1
ATOM 3695 C C . TRP A 1 490 ? -10.664 11.516 -8.016 1 97.31 490 TRP A C 1
ATOM 3697 O O . TRP A 1 490 ? -10.836 10.305 -7.84 1 97.31 490 TRP A O 1
ATOM 3707 N N . ASN A 1 491 ? -11.656 12.367 -8.305 1 97.81 491 ASN A N 1
ATOM 3708 C CA . ASN A 1 491 ? -12.992 11.914 -8.664 1 97.81 491 ASN A CA 1
ATOM 3709 C C . ASN A 1 491 ? -13.625 11.102 -7.543 1 97.81 491 ASN A C 1
ATOM 3711 O O . ASN A 1 491 ? -14.25 10.07 -7.797 1 97.81 491 ASN A O 1
ATOM 3715 N N . GLY A 1 492 ? -13.414 11.57 -6.324 1 98.12 492 GLY A N 1
ATOM 3716 C CA . GLY A 1 492 ? -13.922 10.867 -5.156 1 98.12 492 GLY A CA 1
ATOM 3717 C C . GLY A 1 492 ? -15.438 10.828 -5.105 1 98.12 492 GLY A C 1
ATOM 3718 O O . GLY A 1 492 ? -16.031 9.867 -4.602 1 98.12 492 GLY A O 1
ATOM 3719 N N . THR A 1 493 ? -16.094 11.875 -5.594 1 98.44 493 THR A N 1
ATOM 3720 C CA . THR A 1 493 ? -17.547 11.891 -5.629 1 98.44 493 THR A CA 1
ATOM 3721 C C . THR A 1 493 ? -18.094 10.734 -6.469 1 98.44 493 THR A C 1
ATOM 3723 O O . THR A 1 493 ? -19.016 10.039 -6.055 1 98.44 493 THR A O 1
ATOM 3726 N N . ALA A 1 494 ? -17.484 10.531 -7.617 1 98 494 ALA A N 1
ATOM 3727 C CA . ALA A 1 494 ? -17.875 9.422 -8.477 1 98 494 ALA A CA 1
ATOM 3728 C C . ALA A 1 494 ? -17.609 8.078 -7.793 1 98 494 ALA A C 1
ATOM 3730 O O . ALA A 1 494 ? -18.406 7.141 -7.941 1 98 494 ALA A O 1
ATOM 3731 N N . LEU A 1 495 ? -16.531 7.98 -7.113 1 98.12 495 LEU A N 1
ATOM 3732 C CA . LEU A 1 495 ? -16.188 6.762 -6.383 1 98.12 495 LEU A CA 1
ATOM 3733 C C . LEU A 1 495 ? -17.281 6.414 -5.375 1 98.12 495 LEU A C 1
ATOM 3735 O O . LEU A 1 495 ? -17.734 5.266 -5.312 1 98.12 495 LEU A O 1
ATOM 3739 N N . VAL A 1 496 ? -17.734 7.402 -4.566 1 98.69 496 VAL A N 1
ATOM 3740 C CA . VAL A 1 496 ? -18.781 7.168 -3.562 1 98.69 496 VAL A CA 1
ATOM 3741 C C . VAL A 1 496 ? -20.062 6.707 -4.246 1 98.69 496 VAL A C 1
ATOM 3743 O O . VAL A 1 496 ? -20.703 5.75 -3.801 1 98.69 496 VAL A O 1
ATOM 3746 N N . ASN A 1 497 ? -20.422 7.395 -5.301 1 98.12 497 ASN A N 1
ATOM 3747 C CA . ASN A 1 497 ? -21.656 7.043 -6.008 1 98.12 497 ASN A CA 1
ATOM 3748 C C . ASN A 1 497 ? -21.594 5.617 -6.547 1 98.12 497 ASN A C 1
ATOM 3750 O O . ASN A 1 497 ? -22.578 4.879 -6.457 1 98.12 497 ASN A O 1
ATOM 3754 N N . THR A 1 498 ? -20.469 5.227 -7.105 1 97.56 498 THR A N 1
ATOM 3755 C CA . THR A 1 498 ? -20.312 3.887 -7.66 1 97.56 498 THR A CA 1
ATOM 3756 C C . THR A 1 498 ? -20.391 2.832 -6.559 1 97.56 498 THR A C 1
ATOM 3758 O O . THR A 1 498 ? -21.109 1.836 -6.695 1 97.56 498 THR A O 1
ATOM 3761 N N . VAL A 1 499 ? -19.672 3.041 -5.48 1 98.06 499 VAL A N 1
ATOM 3762 C CA . VAL A 1 499 ? -19.672 2.082 -4.379 1 98.06 499 VAL A CA 1
ATOM 3763 C C . VAL A 1 499 ? -21.062 2.012 -3.748 1 98.06 499 VAL A C 1
ATOM 3765 O O . VAL A 1 499 ? -21.578 0.921 -3.498 1 98.06 499 VAL A O 1
ATOM 3768 N N . ALA A 1 500 ? -21.703 3.152 -3.51 1 98 500 ALA A N 1
ATOM 3769 C CA . ALA A 1 500 ? -23 3.209 -2.857 1 98 500 ALA A CA 1
ATOM 3770 C C . ALA A 1 500 ? -24.078 2.566 -3.727 1 98 500 ALA A C 1
ATOM 3772 O O . ALA A 1 500 ? -25.094 2.066 -3.215 1 98 500 ALA A O 1
ATOM 3773 N N . SER A 1 501 ? -23.906 2.598 -5.004 1 96.81 501 SER A N 1
ATOM 3774 C CA . SER A 1 501 ? -24.875 1.969 -5.895 1 96.81 501 SER A CA 1
ATOM 3775 C C . SER A 1 501 ? -24.844 0.45 -5.766 1 96.81 501 SER A C 1
ATOM 3777 O O . SER A 1 501 ? -25.797 -0.232 -6.133 1 96.81 501 SER A O 1
ATOM 3779 N N . GLN A 1 502 ? -23.797 -0.092 -5.168 1 95.56 502 GLN A N 1
ATOM 3780 C CA . GLN A 1 502 ? -23.625 -1.539 -5.102 1 95.56 502 GLN A CA 1
ATOM 3781 C C . GLN A 1 502 ? -23.578 -2.023 -3.654 1 95.56 502 GLN A C 1
ATOM 3783 O O . GLN A 1 502 ? -23.594 -3.229 -3.396 1 95.56 502 GLN A O 1
ATOM 3788 N N . CYS A 1 503 ? -23.484 -1.139 -2.775 1 96.69 503 CYS A N 1
ATOM 3789 C CA . CYS A 1 503 ? -23.391 -1.438 -1.352 1 96.69 503 CYS A CA 1
ATOM 3790 C C . CYS A 1 503 ? -24.328 -0.541 -0.544 1 96.69 503 CYS A C 1
ATOM 3792 O O . CYS A 1 503 ? -24.094 0.665 -0.438 1 96.69 503 CYS A O 1
ATOM 3794 N N . SER A 1 504 ? -25.359 -1.076 0.116 1 97.81 504 SER A N 1
ATOM 3795 C CA . SER A 1 504 ? -26.391 -0.302 0.809 1 97.81 504 SER A CA 1
ATOM 3796 C C . SER A 1 504 ? -25.859 0.233 2.141 1 97.81 504 SER A C 1
ATOM 3798 O O . SER A 1 504 ? -26.484 1.114 2.742 1 97.81 504 SER A O 1
ATOM 3800 N N . ASN A 1 505 ? -24.75 -0.266 2.615 1 98.25 505 ASN A N 1
ATOM 3801 C CA . ASN A 1 505 ? -24.062 0.191 3.82 1 98.25 505 ASN A CA 1
ATOM 3802 C C . ASN A 1 505 ? -22.688 0.762 3.502 1 98.25 505 ASN A C 1
ATOM 3804 O O . ASN A 1 505 ? -21.672 0.102 3.725 1 98.25 505 ASN A O 1
ATOM 3808 N N . THR A 1 506 ? -22.672 1.973 2.963 1 98.69 506 THR A N 1
ATOM 3809 C CA . THR A 1 506 ? -21.453 2.654 2.555 1 98.69 506 THR A CA 1
ATOM 3810 C C . THR A 1 506 ? -21.047 3.707 3.584 1 98.69 506 THR A C 1
ATOM 3812 O O . THR A 1 506 ? -21.828 4.621 3.879 1 98.69 506 THR A O 1
ATOM 3815 N N . ILE A 1 507 ? -19.875 3.566 4.172 1 98.88 507 ILE A N 1
ATOM 3816 C CA . ILE A 1 507 ? -19.297 4.523 5.102 1 98.88 507 ILE A CA 1
ATOM 3817 C C . ILE A 1 507 ? -18.234 5.355 4.387 1 98.88 507 ILE A C 1
ATOM 3819 O O . ILE A 1 507 ? -17.297 4.805 3.789 1 98.88 507 ILE A O 1
ATOM 3823 N N . VAL A 1 508 ? -18.312 6.641 4.383 1 98.94 508 VAL A N 1
ATOM 3824 C CA . VAL A 1 508 ? -17.359 7.527 3.721 1 98.94 508 VAL A CA 1
ATOM 3825 C C . VAL A 1 508 ? -16.469 8.203 4.762 1 98.94 508 VAL A C 1
ATOM 3827 O O . VAL A 1 508 ? -16.969 8.75 5.754 1 98.94 508 VAL A O 1
ATOM 3830 N N . VAL A 1 509 ? -15.156 8.156 4.602 1 98.94 509 VAL A N 1
ATOM 3831 C CA . VAL A 1 509 ? -14.18 8.836 5.449 1 98.94 509 VAL A CA 1
ATOM 3832 C C . VAL A 1 509 ? -13.359 9.812 4.609 1 98.94 509 VAL A C 1
ATOM 3834 O O . VAL A 1 509 ? -12.812 9.438 3.566 1 98.94 509 VAL A O 1
ATOM 3837 N N . THR A 1 510 ? -13.203 11.031 5.02 1 98.69 510 THR A N 1
ATOM 3838 C CA . THR A 1 510 ? -12.43 12.023 4.285 1 98.69 510 THR A CA 1
ATOM 3839 C C . THR A 1 510 ? -11.203 12.453 5.09 1 98.69 510 THR A C 1
ATOM 3841 O O . THR A 1 510 ? -11.312 12.766 6.277 1 98.69 510 THR A O 1
ATOM 3844 N N . ASN A 1 511 ? -10.008 12.375 4.543 1 98.44 511 ASN A N 1
ATOM 3845 C CA . ASN A 1 511 ? -8.766 12.969 5.023 1 98.44 511 ASN A CA 1
ATOM 3846 C C . ASN A 1 511 ? -8.398 14.219 4.223 1 98.44 511 ASN A C 1
ATOM 3848 O O . ASN A 1 511 ? -7.602 14.141 3.285 1 98.44 511 ASN A O 1
ATOM 3852 N N . SER A 1 512 ? -8.914 15.398 4.66 1 96.94 512 SER A N 1
ATOM 3853 C CA . SER A 1 512 ? -8.883 16.594 3.818 1 96.94 512 SER A CA 1
ATOM 3854 C C . SER A 1 512 ? -8.25 17.766 4.559 1 96.94 512 SER A C 1
ATOM 3856 O O . SER A 1 512 ? -8.359 17.875 5.781 1 96.94 512 SER A O 1
ATOM 3858 N N . GLY A 1 513 ? -7.613 18.656 3.789 1 93.31 513 GLY A N 1
ATOM 3859 C CA . GLY A 1 513 ? -6.969 19.844 4.34 1 93.31 513 GLY A CA 1
ATOM 3860 C C . GLY A 1 513 ? -7.938 20.984 4.59 1 93.31 513 GLY A C 1
ATOM 3861 O O . GLY A 1 513 ? -7.52 22.094 4.91 1 93.31 513 GLY A O 1
ATOM 3862 N N . GLY A 1 514 ? -9.211 20.734 4.516 1 89.19 514 GLY A N 1
ATOM 3863 C CA . GLY A 1 514 ? -10.258 21.734 4.676 1 89.19 514 GLY A CA 1
ATOM 3864 C C . GLY A 1 514 ? -11.648 21.188 4.398 1 89.19 514 GLY A C 1
ATOM 3865 O O . GLY A 1 514 ? -11.828 19.969 4.277 1 89.19 514 GLY A O 1
ATOM 3866 N N . LEU A 1 515 ? -12.562 22.141 4.305 1 95.38 515 LEU A N 1
ATOM 3867 C CA . LEU A 1 515 ? -13.953 21.734 4.094 1 95.38 515 LEU A CA 1
ATOM 3868 C C . LEU A 1 515 ? -14.164 21.25 2.664 1 95.38 515 LEU A C 1
ATOM 3870 O O . LEU A 1 515 ? -13.531 21.75 1.732 1 95.38 515 LEU A O 1
ATOM 3874 N N . ASN A 1 516 ? -14.914 20.25 2.465 1 98.12 516 ASN A N 1
ATOM 3875 C CA . ASN A 1 516 ? -15.438 19.766 1.192 1 98.12 516 ASN A CA 1
ATOM 3876 C C . ASN A 1 516 ? -16.953 19.844 1.147 1 98.12 516 ASN A C 1
ATOM 3878 O O . ASN A 1 516 ? -17.625 19.594 2.152 1 98.12 516 ASN A O 1
ATOM 3882 N N . VAL A 1 517 ? -17.438 20.312 -0.005 1 98.44 517 VAL A N 1
ATOM 3883 C CA . VAL A 1 517 ? -18.844 19.984 -0.235 1 98.44 517 VAL A CA 1
ATOM 3884 C C . VAL A 1 517 ? -18.984 18.484 -0.497 1 98.44 517 VAL A C 1
ATOM 3886 O O . VAL A 1 517 ? -18.078 17.844 -1.027 1 98.44 517 VAL A O 1
ATOM 3889 N N . LEU A 1 518 ? -20.078 17.906 -0.038 1 98.5 518 LEU A N 1
ATOM 3890 C CA . LEU A 1 518 ? -20.281 16.453 -0.074 1 98.5 518 LEU A CA 1
ATOM 3891 C C . LEU A 1 518 ? -21.562 16.109 -0.821 1 98.5 518 LEU A C 1
ATOM 3893 O O . LEU A 1 518 ? -22.562 15.742 -0.204 1 98.5 518 LEU A O 1
ATOM 3897 N N . PRO A 1 519 ? -21.5 16.094 -2.113 1 98.25 519 PRO A N 1
ATOM 3898 C CA . PRO A 1 519 ? -22.719 15.867 -2.898 1 98.25 519 PRO A CA 1
ATOM 3899 C C . PRO A 1 519 ? -23.391 14.539 -2.57 1 98.25 519 PRO A C 1
ATOM 3901 O O . PRO A 1 519 ? -24.594 14.367 -2.824 1 98.25 519 PRO A O 1
ATOM 3904 N N . PHE A 1 520 ? -22.719 13.625 -1.954 1 98.5 520 PHE A N 1
ATOM 3905 C CA . PHE A 1 520 ? -23.219 12.289 -1.669 1 98.5 520 PHE A CA 1
ATOM 3906 C C . PHE A 1 520 ? -23.781 12.219 -0.254 1 98.5 520 PHE A C 1
ATOM 3908 O O . PHE A 1 520 ? -24.203 11.148 0.198 1 98.5 520 PHE A O 1
ATOM 3915 N N . ALA A 1 521 ? -23.859 13.289 0.495 1 98.44 521 ALA A N 1
ATOM 3916 C CA . ALA A 1 521 ? -24.188 13.273 1.916 1 98.44 521 ALA A CA 1
ATOM 3917 C C . ALA A 1 521 ? -25.609 12.742 2.145 1 98.44 521 ALA A C 1
ATOM 3919 O O . ALA A 1 521 ? -25.875 12.109 3.168 1 98.44 521 ALA A O 1
ATOM 3920 N N . ASP A 1 522 ? -26.516 12.969 1.202 1 97.56 522 ASP A N 1
ATOM 3921 C CA . ASP A 1 522 ? -27.906 12.578 1.39 1 97.56 522 ASP A CA 1
ATOM 3922 C C . ASP A 1 522 ? -28.203 11.266 0.676 1 97.56 522 ASP A C 1
ATOM 3924 O O . ASP A 1 522 ? -29.359 10.82 0.638 1 97.56 522 ASP A O 1
ATOM 3928 N N . HIS A 1 523 ? -27.219 10.664 0.056 1 98.19 523 HIS A N 1
ATOM 3929 C CA . HIS A 1 523 ? -27.422 9.383 -0.602 1 98.19 523 HIS A CA 1
ATOM 3930 C C . HIS A 1 523 ? -27.906 8.328 0.387 1 98.19 523 HIS A C 1
ATOM 3932 O O . HIS A 1 523 ? -27.312 8.156 1.456 1 98.19 523 HIS A O 1
ATOM 3938 N N . PRO A 1 524 ? -28.953 7.625 0.103 1 97.88 524 PRO A N 1
ATOM 3939 C CA . PRO A 1 524 ? -29.578 6.73 1.081 1 97.88 524 PRO A CA 1
ATOM 3940 C C . PRO A 1 524 ? -28.672 5.57 1.482 1 97.88 524 PRO A C 1
ATOM 3942 O O . PRO A 1 524 ? -28.781 5.043 2.59 1 97.88 524 PRO A O 1
ATOM 3945 N N . ASN A 1 525 ? -27.734 5.168 0.551 1 98.5 525 ASN A N 1
ATOM 3946 C CA . ASN A 1 525 ? -26.859 4.039 0.843 1 98.5 525 ASN A CA 1
ATOM 3947 C C . ASN A 1 525 ? -25.578 4.484 1.551 1 98.5 525 ASN A C 1
ATOM 3949 O O . ASN A 1 525 ? -24.781 3.65 1.974 1 98.5 525 ASN A O 1
ATOM 3953 N N . VAL A 1 526 ? -25.359 5.773 1.559 1 98.81 526 VAL A N 1
ATOM 3954 C CA . VAL A 1 526 ? -24.328 6.301 2.441 1 98.81 526 VAL A CA 1
ATOM 3955 C C . VAL A 1 526 ? -24.859 6.379 3.871 1 98.81 526 VAL A C 1
ATOM 3957 O O . VAL A 1 526 ? -25.625 7.285 4.203 1 98.81 526 VAL A O 1
ATOM 3960 N N . THR A 1 527 ? -24.375 5.484 4.664 1 98.75 527 THR A N 1
ATOM 3961 C CA . THR A 1 527 ? -25.031 5.305 5.957 1 98.75 527 THR A CA 1
ATOM 3962 C C . THR A 1 527 ? -24.266 6.039 7.055 1 98.75 527 THR A C 1
ATOM 3964 O O . THR A 1 527 ? -24.828 6.336 8.117 1 98.75 527 THR A O 1
ATOM 3967 N N . ALA A 1 528 ? -22.984 6.316 6.805 1 98.88 528 ALA A N 1
ATOM 3968 C CA . ALA A 1 528 ? -22.188 7.109 7.734 1 98.88 528 ALA A CA 1
ATOM 3969 C C . ALA A 1 528 ? -21.141 7.945 6.992 1 98.88 528 ALA A C 1
ATOM 3971 O O . ALA A 1 528 ? -20.688 7.559 5.914 1 98.88 528 ALA A O 1
ATOM 3972 N N . ILE A 1 529 ? -20.781 9.062 7.484 1 98.94 529 ILE A N 1
ATOM 3973 C CA . ILE A 1 529 ? -19.734 9.938 6.969 1 98.94 529 ILE A CA 1
ATOM 3974 C C . ILE A 1 529 ? -18.875 10.445 8.125 1 98.94 529 ILE A C 1
ATOM 3976 O O . ILE A 1 529 ? -19.391 10.938 9.125 1 98.94 529 ILE A O 1
ATOM 3980 N N . LEU A 1 530 ? -17.578 10.281 8.016 1 98.88 530 LEU A N 1
ATOM 3981 C CA . LEU A 1 530 ? -16.609 10.805 8.977 1 98.88 530 LEU A CA 1
ATOM 3982 C C . LEU A 1 530 ? -15.672 11.797 8.312 1 98.88 530 LEU A C 1
ATOM 3984 O O . LEU A 1 530 ? -15.109 11.516 7.25 1 98.88 530 LEU A O 1
ATOM 3988 N N . ALA A 1 531 ? -15.508 12.961 8.883 1 98.88 531 ALA A N 1
ATOM 3989 C CA . ALA A 1 531 ? -14.445 13.891 8.523 1 98.88 531 ALA A CA 1
ATOM 3990 C C . ALA A 1 531 ? -13.242 13.742 9.445 1 98.88 531 ALA A C 1
ATOM 3992 O O . ALA A 1 531 ? -13.297 14.133 10.617 1 98.88 531 ALA A O 1
ATOM 3993 N N . ALA A 1 532 ? -12.141 13.211 8.883 1 98.69 532 ALA A N 1
ATOM 3994 C CA . ALA A 1 532 ? -10.992 12.891 9.719 1 98.69 532 ALA A CA 1
ATOM 3995 C C . ALA A 1 532 ? -9.898 13.945 9.57 1 98.69 532 ALA A C 1
ATOM 3997 O O . ALA A 1 532 ? -8.992 14.031 10.406 1 98.69 532 ALA A O 1
ATOM 3998 N N . HIS A 1 533 ? -9.914 14.75 8.484 1 98.5 533 HIS A N 1
ATOM 3999 C CA . HIS A 1 533 ? -8.922 15.781 8.234 1 98.5 533 HIS A CA 1
ATOM 4000 C C . HIS A 1 533 ? -7.512 15.203 8.234 1 98.5 533 HIS A C 1
ATOM 4002 O O . HIS A 1 533 ? -7.297 14.086 7.758 1 98.5 533 HIS A O 1
ATOM 4008 N N . TYR A 1 534 ? -6.422 16.047 8.484 1 98.62 534 TYR A N 1
ATOM 4009 C CA . TYR A 1 534 ? -5.031 15.617 8.586 1 98.62 534 TYR A CA 1
ATOM 4010 C C . TYR A 1 534 ? -4.684 15.219 10.016 1 98.62 534 TYR A C 1
ATOM 4012 O O . TYR A 1 534 ? -4.355 16.078 10.836 1 98.62 534 TYR A O 1
ATOM 4020 N N . GLY A 1 535 ? -4.691 13.93 10.273 1 98.62 535 GLY A N 1
ATOM 4021 C CA . GLY A 1 535 ? -4.602 13.43 11.641 1 98.62 535 GLY A CA 1
ATOM 4022 C C . GLY A 1 535 ? -3.186 13.07 12.047 1 98.62 535 GLY A C 1
ATOM 4023 O O . GLY A 1 535 ? -2.943 12.688 13.195 1 98.62 535 GLY A O 1
ATOM 4024 N N . GLY A 1 536 ? -2.211 13.188 11.172 1 98.62 536 GLY A N 1
ATOM 4025 C CA . GLY A 1 536 ? -0.829 12.891 11.508 1 98.62 536 GLY A CA 1
ATOM 4026 C C . GLY A 1 536 ? -0.465 11.438 11.297 1 98.62 536 GLY A C 1
ATOM 4027 O O . GLY A 1 536 ? -1.114 10.734 10.523 1 98.62 536 GLY A O 1
ATOM 4028 N N . GLU A 1 537 ? 0.627 11.023 11.969 1 98.5 537 GLU A N 1
ATOM 4029 C CA . GLU A 1 537 ? 1.278 9.766 11.625 1 98.5 537 GLU A CA 1
ATOM 4030 C C . GLU A 1 537 ? 0.467 8.57 12.117 1 98.5 537 GLU A C 1
ATOM 4032 O O . GLU A 1 537 ? 0.719 7.434 11.719 1 98.5 537 GLU A O 1
ATOM 4037 N N . GLN A 1 538 ? -0.565 8.797 12.984 1 98.75 538 GLN A N 1
ATOM 4038 C CA . GLN A 1 538 ? -1.428 7.734 13.5 1 98.75 538 GLN A CA 1
ATOM 4039 C C . GLN A 1 538 ? -2.799 7.766 12.828 1 98.75 538 GLN A C 1
ATOM 4041 O O . GLN A 1 538 ? -3.775 7.254 13.383 1 98.75 538 GLN A O 1
ATOM 4046 N N . GLN A 1 539 ? -2.893 8.297 11.617 1 98.75 539 GLN A N 1
ATOM 4047 C CA . GLN A 1 539 ? -4.137 8.555 10.898 1 98.75 539 GLN A CA 1
ATOM 4048 C C . GLN A 1 539 ? -5.039 7.324 10.898 1 98.75 539 GLN A C 1
ATOM 4050 O O . GLN A 1 539 ? -6.215 7.406 11.25 1 98.75 539 GLN A O 1
ATOM 4055 N N . GLY A 1 540 ? -4.496 6.145 10.477 1 98.88 540 GLY A N 1
ATOM 4056 C CA . GLY A 1 540 ? -5.277 4.922 10.391 1 98.88 540 GLY A CA 1
ATOM 4057 C C . GLY A 1 540 ? -5.797 4.449 11.734 1 98.88 540 GLY A C 1
ATOM 4058 O O . GLY A 1 540 ? -6.969 4.078 11.859 1 98.88 540 GLY A O 1
ATOM 4059 N N . ASN A 1 541 ? -4.984 4.441 12.758 1 98.88 541 ASN A N 1
ATOM 4060 C CA . ASN A 1 541 ? -5.379 3.992 14.094 1 98.88 541 ASN A CA 1
ATOM 4061 C C . ASN A 1 541 ? -6.48 4.875 14.672 1 98.88 541 ASN A C 1
ATOM 4063 O O . ASN A 1 541 ? -7.414 4.375 15.297 1 98.88 541 ASN A O 1
ATOM 4067 N N . SER A 1 542 ? -6.336 6.199 14.5 1 98.94 542 SER A N 1
ATOM 4068 C CA . SER A 1 542 ? -7.359 7.113 14.992 1 98.94 542 SER A CA 1
ATOM 4069 C C . SER A 1 542 ? -8.719 6.816 14.359 1 98.94 542 SER A C 1
ATOM 4071 O O . SER A 1 542 ? -9.742 6.816 15.047 1 98.94 542 SER A O 1
ATOM 4073 N N . ILE A 1 543 ? -8.734 6.57 13.102 1 98.94 543 ILE A N 1
ATOM 4074 C CA . ILE A 1 543 ? -9.969 6.32 12.367 1 98.94 543 ILE A CA 1
ATOM 4075 C C . ILE A 1 543 ? -10.594 5.008 12.828 1 98.94 543 ILE A C 1
ATOM 4077 O O . ILE A 1 543 ? -11.797 4.941 13.086 1 98.94 543 ILE A O 1
ATOM 4081 N N . VAL A 1 544 ? -9.789 3.953 12.977 1 98.81 544 VAL A N 1
ATOM 4082 C CA . VAL A 1 544 ? -10.281 2.633 13.344 1 98.81 544 VAL A CA 1
ATOM 4083 C C . VAL A 1 544 ? -10.828 2.666 14.773 1 98.81 544 VAL A C 1
ATOM 4085 O O . VAL A 1 544 ? -11.812 1.989 15.086 1 98.81 544 VAL A O 1
ATOM 4088 N N . ASP A 1 545 ? -10.195 3.473 15.664 1 98.75 545 ASP A N 1
ATOM 4089 C CA . ASP A 1 545 ? -10.703 3.621 17.016 1 98.75 545 ASP A CA 1
ATOM 4090 C C . ASP A 1 545 ? -12.148 4.117 17.016 1 98.75 545 ASP A C 1
ATOM 4092 O O . ASP A 1 545 ? -12.961 3.689 17.844 1 98.75 545 ASP A O 1
ATOM 4096 N N . VAL A 1 546 ? -12.414 5.016 16.109 1 98.88 546 VAL A N 1
ATOM 4097 C CA . VAL A 1 546 ? -13.758 5.578 16.031 1 98.88 546 VAL A CA 1
ATOM 4098 C C . VAL A 1 546 ? -14.688 4.59 15.328 1 98.88 546 VAL A C 1
ATOM 4100 O O . VAL A 1 546 ? -15.805 4.336 15.789 1 98.88 546 VAL A O 1
ATOM 4103 N N . LEU A 1 547 ? -14.273 3.967 14.219 1 98.88 547 LEU A N 1
ATOM 4104 C CA . LEU A 1 547 ? -15.094 3.057 13.43 1 98.88 547 LEU A CA 1
ATOM 4105 C C . LEU A 1 547 ? -15.586 1.89 14.281 1 98.88 547 LEU A C 1
ATOM 4107 O O . LEU A 1 547 ? -16.734 1.458 14.156 1 98.88 547 LEU A O 1
ATOM 4111 N N . TRP A 1 548 ? -14.758 1.34 15.125 1 98.44 548 TRP A N 1
ATOM 4112 C CA . TRP A 1 548 ? -15.102 0.157 15.906 1 98.44 548 TRP A CA 1
ATOM 4113 C C . TRP A 1 548 ? -15.602 0.548 17.297 1 98.44 548 TRP A C 1
ATOM 4115 O O . TRP A 1 548 ? -15.977 -0.316 18.094 1 98.44 548 TRP A O 1
ATOM 4125 N N . GLY A 1 549 ? -15.523 1.865 17.719 1 98.25 549 GLY A N 1
ATOM 4126 C CA . GLY A 1 549 ? -16.156 2.359 18.922 1 98.25 549 GLY A CA 1
ATOM 4127 C C . GLY A 1 549 ? -15.258 2.324 20.141 1 98.25 549 GLY A C 1
ATOM 4128 O O . GLY A 1 549 ? -15.711 2.533 21.266 1 98.25 549 GLY A O 1
ATOM 4129 N N . ASP A 1 550 ? -13.961 1.992 19.875 1 97.81 550 ASP A N 1
ATOM 4130 C CA . ASP A 1 550 ? -13.031 2.164 20.984 1 97.81 550 ASP A CA 1
ATOM 4131 C C . ASP A 1 550 ? -13.039 3.605 21.5 1 97.81 550 ASP A C 1
ATOM 4133 O O . ASP A 1 550 ? -12.82 3.854 22.688 1 97.81 550 ASP A O 1
ATOM 4137 N N . VAL A 1 551 ? -13.273 4.516 20.578 1 98.5 551 VAL A N 1
ATOM 4138 C CA . VAL A 1 551 ? -13.477 5.926 20.891 1 98.5 551 VAL A CA 1
ATOM 4139 C C . VAL A 1 551 ? -14.844 6.375 20.391 1 98.5 551 VAL A C 1
ATOM 4141 O O . VAL A 1 551 ? -15.188 6.18 19.219 1 98.5 551 VAL A O 1
ATOM 4144 N N . ASN A 1 552 ? -15.695 6.852 21.328 1 98.81 552 ASN A N 1
ATOM 4145 C CA . ASN A 1 552 ? -16.922 7.527 20.938 1 98.81 552 ASN A CA 1
ATOM 4146 C C . ASN A 1 552 ? -16.641 8.891 20.312 1 98.81 552 ASN A C 1
ATOM 4148 O O . ASN A 1 552 ? -16.047 9.758 20.938 1 98.81 552 ASN A O 1
ATOM 4152 N N . PRO A 1 553 ? -17.016 9.031 19.031 1 98.69 553 PRO A N 1
ATOM 4153 C CA . PRO A 1 553 ? -16.688 10.305 18.391 1 98.69 553 PRO A CA 1
ATOM 4154 C C . PRO A 1 553 ? -17.25 11.508 19.156 1 98.69 553 PRO A C 1
ATOM 4156 O O . PRO A 1 553 ? -18.359 11.461 19.672 1 98.69 553 PRO A O 1
ATOM 4159 N N . SER A 1 554 ? -16.438 12.531 19.219 1 98.69 554 SER A N 1
ATOM 4160 C CA . SER A 1 554 ? -16.797 13.734 19.953 1 98.69 554 SER A CA 1
ATOM 4161 C C . SER A 1 554 ? -16.312 14.992 19.25 1 98.69 554 SER A C 1
ATOM 4163 O O . SER A 1 554 ? -16.359 16.094 19.812 1 98.69 554 SER A O 1
ATOM 4165 N N . GLY A 1 555 ? -15.703 14.852 18.062 1 98.81 555 GLY A N 1
ATOM 4166 C CA . GLY A 1 555 ? -15.312 16.016 17.281 1 98.81 555 GLY A CA 1
ATOM 4167 C C . GLY A 1 555 ? -16.484 16.859 16.828 1 98.81 555 GLY A C 1
ATOM 4168 O O . GLY A 1 555 ? -17.609 16.344 16.672 1 98.81 555 GLY A O 1
ATOM 4169 N N . ARG A 1 556 ? -16.312 18.125 16.672 1 98.88 556 ARG A N 1
ATOM 4170 C CA . ARG A 1 556 ? -17.281 19.062 16.125 1 98.88 556 ARG A CA 1
ATOM 4171 C C . ARG A 1 556 ? -16.672 19.859 14.969 1 98.88 556 ARG A C 1
ATOM 4173 O O . ARG A 1 556 ? -15.492 20.203 15 1 98.88 556 ARG A O 1
ATOM 4180 N N . LEU A 1 557 ? -17.469 20.156 14 1 98.88 557 LEU A N 1
ATOM 4181 C CA . LEU A 1 557 ? -16.969 20.906 12.852 1 98.88 557 LEU A CA 1
ATOM 4182 C C . LEU A 1 557 ? -16.469 22.281 13.273 1 98.88 557 LEU A C 1
ATOM 4184 O O . LEU A 1 557 ? -17.219 23.062 13.867 1 98.88 557 LEU A O 1
ATOM 4188 N N . PRO A 1 558 ? -15.258 22.578 12.914 1 98.69 558 PRO A N 1
ATOM 4189 C CA . PRO A 1 558 ? -14.766 23.938 13.148 1 98.69 558 PRO A CA 1
ATOM 4190 C C . PRO A 1 558 ? -15.062 24.875 11.984 1 98.69 558 PRO A C 1
ATOM 4192 O O . PRO A 1 558 ? -14.492 25.969 11.914 1 98.69 558 PRO A O 1
ATOM 4195 N N . TYR A 1 559 ? -15.852 24.516 11.023 1 98.62 559 TYR A N 1
ATOM 4196 C CA . TYR A 1 559 ? -16.328 25.25 9.867 1 98.62 559 TYR A CA 1
ATOM 4197 C C . TYR A 1 559 ? -17.703 24.734 9.438 1 98.62 559 TYR A C 1
ATOM 4199 O O . TYR A 1 559 ? -18.203 23.734 9.953 1 98.62 559 TYR A O 1
ATOM 4207 N N . THR A 1 560 ? -18.312 25.484 8.531 1 98.69 560 THR A N 1
ATOM 4208 C CA . THR A 1 560 ? -19.625 25.109 8 1 98.69 560 THR A CA 1
ATOM 4209 C C . THR A 1 560 ? -19.469 24.391 6.66 1 98.69 560 THR A C 1
ATOM 4211 O O . THR A 1 560 ? -18.656 24.797 5.824 1 98.69 560 THR A O 1
ATOM 4214 N N . VAL A 1 561 ? -20.156 23.297 6.484 1 98.75 561 VAL A N 1
ATOM 4215 C CA . VAL A 1 561 ? -20.219 22.641 5.184 1 98.75 561 VAL A CA 1
ATOM 4216 C C . VAL A 1 561 ? -21.516 23.031 4.477 1 98.75 561 VAL A C 1
ATOM 4218 O O . VAL A 1 561 ? -22.609 22.609 4.875 1 98.75 561 VAL A O 1
ATOM 4221 N N . ALA A 1 562 ? -21.375 23.797 3.455 1 98.44 562 ALA A N 1
ATOM 4222 C CA . ALA A 1 562 ? -22.531 24.203 2.666 1 98.44 562 ALA A CA 1
ATOM 4223 C C . ALA A 1 562 ? -22.953 23.125 1.683 1 98.44 562 ALA A C 1
ATOM 4225 O O . ALA A 1 562 ? -22.281 22.094 1.574 1 98.44 562 ALA A O 1
ATOM 4226 N N . LYS A 1 563 ? -24.078 23.344 1.013 1 97.94 563 LYS A N 1
ATOM 4227 C CA . LYS A 1 563 ? -24.594 22.359 0.07 1 97.94 563 LYS A CA 1
ATOM 4228 C C . LYS A 1 563 ? -23.828 22.422 -1.254 1 97.94 563 LYS A C 1
ATOM 4230 O O . LYS A 1 563 ? -23.594 21.391 -1.887 1 97.94 563 LYS A O 1
ATOM 4235 N N . ASN A 1 564 ? -23.484 23.688 -1.636 1 97.38 564 ASN A N 1
ATOM 4236 C CA . ASN A 1 564 ? -22.875 23.875 -2.945 1 97.38 564 ASN A CA 1
ATOM 4237 C C . ASN A 1 564 ? -21.594 24.703 -2.848 1 97.38 564 ASN A C 1
ATOM 4239 O O . ASN A 1 564 ? -21.453 25.547 -1.962 1 97.38 564 ASN A O 1
ATOM 4243 N N . GLU A 1 565 ? -20.703 24.438 -3.771 1 97.19 565 GLU A N 1
ATOM 4244 C CA . GLU A 1 565 ? -19.469 25.203 -3.836 1 97.19 565 GLU A CA 1
ATOM 4245 C C . GLU A 1 565 ? -19.766 26.703 -4 1 97.19 565 GLU A C 1
ATOM 4247 O O . GLU A 1 565 ? -19.078 27.531 -3.408 1 97.19 565 GLU A O 1
ATOM 4252 N N . SER A 1 566 ? -20.766 27.016 -4.785 1 97.38 566 SER A N 1
ATOM 4253 C CA . SER A 1 566 ? -21.094 28.406 -5.102 1 97.38 566 SER A CA 1
ATOM 4254 C C . SER A 1 566 ? -21.547 29.156 -3.859 1 97.38 566 SER A C 1
ATOM 4256 O O . SER A 1 566 ? -21.547 30.391 -3.846 1 97.38 566 SER A O 1
ATOM 4258 N N . ASP A 1 567 ? -21.922 28.438 -2.816 1 98.06 567 ASP A N 1
ATOM 4259 C CA . ASP A 1 567 ? -22.359 29.078 -1.579 1 98.06 567 ASP A CA 1
ATOM 4260 C C . ASP A 1 567 ? -21.188 29.812 -0.91 1 98.06 567 ASP A C 1
ATOM 4262 O O . ASP A 1 567 ? -21.406 30.641 -0.033 1 98.06 567 ASP A O 1
ATOM 4266 N N . TYR A 1 568 ? -19.984 29.531 -1.342 1 97.88 568 TYR A N 1
ATOM 4267 C CA . TYR A 1 568 ? -18.812 30.156 -0.736 1 97.88 568 TYR A CA 1
ATOM 4268 C C . TYR A 1 568 ? -18.312 31.312 -1.58 1 97.88 568 TYR A C 1
ATOM 4270 O O . TYR A 1 568 ? -17.25 31.891 -1.29 1 97.88 568 TYR A O 1
ATOM 4278 N N . ASP A 1 569 ? -19.047 31.766 -2.617 1 96.06 569 ASP A N 1
ATOM 4279 C CA . ASP A 1 569 ? -18.594 32.781 -3.574 1 96.06 569 ASP A CA 1
ATOM 4280 C C . ASP A 1 569 ? -18.484 34.156 -2.912 1 96.06 569 ASP A C 1
ATOM 4282 O O . ASP A 1 569 ? -17.844 35.062 -3.451 1 96.06 569 ASP A O 1
ATOM 4286 N N . PHE A 1 570 ? -19.062 34.281 -1.73 1 96.25 570 PHE A N 1
ATOM 4287 C CA . PHE A 1 570 ? -19.047 35.594 -1.045 1 96.25 570 PHE A CA 1
ATOM 4288 C C . PHE A 1 570 ? -17.641 35.969 -0.615 1 96.25 570 PHE A C 1
ATOM 4290 O O . PHE A 1 570 ? -17.328 37.125 -0.395 1 96.25 570 PHE A O 1
ATOM 4297 N N . ALA A 1 571 ? -16.75 35 -0.495 1 96.06 571 ALA A N 1
ATOM 4298 C CA . ALA A 1 571 ? -15.352 35.25 -0.12 1 96.06 571 ALA A CA 1
ATOM 4299 C C . ALA A 1 571 ? -14.398 34.438 -1.017 1 96.06 571 ALA A C 1
ATOM 4301 O O . ALA A 1 571 ? -13.555 33.688 -0.526 1 96.06 571 ALA A O 1
ATOM 4302 N N . ALA A 1 572 ? -14.469 34.656 -2.287 1 94.94 572 ALA A N 1
ATOM 4303 C CA . ALA A 1 572 ? -13.664 33.969 -3.281 1 94.94 572 ALA A CA 1
ATOM 4304 C C . ALA A 1 572 ? -12.211 34.438 -3.246 1 94.94 572 ALA A C 1
ATOM 4306 O O . ALA A 1 572 ? -11.93 35.531 -2.803 1 94.94 572 ALA A O 1
ATOM 4307 N N . ILE A 1 573 ? -11.312 33.562 -3.654 1 97.56 573 ILE A N 1
ATOM 4308 C CA . ILE A 1 573 ? -9.922 33.938 -3.861 1 97.56 573 ILE A CA 1
ATOM 4309 C C . ILE A 1 573 ? -9.844 35.031 -4.914 1 97.56 573 ILE A C 1
ATOM 4311 O O . ILE A 1 573 ? -10.438 34.938 -5.992 1 97.56 573 ILE A O 1
ATOM 4315 N N . THR A 1 574 ? -9.211 36.125 -4.59 1 97.5 574 THR A N 1
ATOM 4316 C CA . THR A 1 574 ? -8.992 37.156 -5.578 1 97.5 574 THR A CA 1
ATOM 4317 C C . THR A 1 574 ? -8.047 36.688 -6.676 1 97.5 574 THR A C 1
ATOM 4319 O O . THR A 1 574 ? -6.863 36.438 -6.426 1 97.5 574 THR A O 1
ATOM 4322 N N . ASN A 1 575 ? -8.641 36.469 -7.785 1 94.88 575 ASN A N 1
ATOM 4323 C CA . ASN A 1 575 ? -7.918 35.969 -8.953 1 94.88 575 ASN A CA 1
ATOM 4324 C C . ASN A 1 575 ? -8.734 36.156 -10.234 1 94.88 575 ASN A C 1
ATOM 4326 O O . ASN A 1 575 ? -9.953 35.969 -10.227 1 94.88 575 ASN A O 1
ATOM 4330 N N . SER A 1 576 ? -8.109 36.656 -11.312 1 93.31 576 SER A N 1
ATOM 4331 C CA . SER A 1 576 ? -8.727 36.75 -12.633 1 93.31 576 SER A CA 1
ATOM 4332 C C . SER A 1 576 ? -7.676 36.812 -13.734 1 93.31 576 SER A C 1
ATOM 4334 O O . SER A 1 576 ? -6.512 37.125 -13.469 1 93.31 576 SER A O 1
ATOM 4336 N N . THR A 1 577 ? -8.172 36.531 -14.906 1 92.25 577 THR A N 1
ATOM 4337 C CA . THR A 1 577 ? -7.297 36.688 -16.062 1 92.25 577 THR A CA 1
ATOM 4338 C C . THR A 1 577 ? -6.797 38.094 -16.203 1 92.25 577 THR A C 1
ATOM 4340 O O . THR A 1 577 ? -5.641 38.344 -16.578 1 92.25 577 THR A O 1
ATOM 4343 N N . ALA A 1 578 ? -7.664 39 -15.93 1 93.88 578 ALA A N 1
ATOM 4344 C CA . ALA A 1 578 ? -7.301 40.406 -16.031 1 93.88 578 ALA A CA 1
ATOM 4345 C C . ALA A 1 578 ? -6.211 40.781 -15.023 1 93.88 578 ALA A C 1
ATOM 4347 O O . ALA A 1 578 ? -5.285 41.531 -15.344 1 93.88 578 ALA A O 1
ATOM 4348 N N . LEU A 1 579 ? -6.316 40.344 -13.812 1 95.25 579 LEU A N 1
ATOM 4349 C CA . LEU A 1 579 ? -5.32 40.625 -12.781 1 95.25 579 LEU A CA 1
ATOM 4350 C C . LEU A 1 579 ? -3.984 39.969 -13.141 1 95.25 579 LEU A C 1
ATOM 4352 O O . LEU A 1 579 ? -2.93 40.594 -12.984 1 95.25 579 LEU A O 1
ATOM 4356 N N . LEU A 1 580 ? -4.004 38.75 -13.633 1 92.88 580 LEU A N 1
ATOM 4357 C CA . LEU A 1 580 ? -2.805 38 -14 1 92.88 580 LEU A CA 1
ATOM 4358 C C . LEU A 1 580 ? -2.061 38.719 -15.141 1 92.88 580 LEU A C 1
ATOM 4360 O O . LEU A 1 580 ? -0.84 38.594 -15.25 1 92.88 580 LEU A O 1
ATOM 4364 N N . ASN A 1 581 ? -2.783 39.562 -15.938 1 92.44 581 ASN A N 1
ATOM 4365 C CA . ASN A 1 581 ? -2.191 40.219 -17.094 1 92.44 581 ASN A CA 1
ATOM 4366 C C . ASN A 1 581 ? -2.053 41.719 -16.859 1 92.44 581 ASN A C 1
ATOM 4368 O O . ASN A 1 581 ? -1.768 42.469 -17.797 1 92.44 581 ASN A O 1
ATOM 4372 N N . SER A 1 582 ? -2.24 42.156 -15.688 1 94.81 582 SER A N 1
ATOM 4373 C CA . SER A 1 582 ? -2.246 43.594 -15.422 1 94.81 582 SER A CA 1
ATOM 4374 C C . SER A 1 582 ? -0.835 44.188 -15.469 1 94.81 582 SER A C 1
ATOM 4376 O O . SER A 1 582 ? 0.13 43.5 -15.117 1 94.81 582 SER A O 1
ATOM 4378 N N . SER A 1 583 ? -0.705 45.469 -15.844 1 94.81 583 SER A N 1
ATOM 4379 C CA . SER A 1 583 ? 0.55 46.219 -15.789 1 94.81 583 SER A CA 1
ATOM 4380 C C . SER A 1 583 ? 0.519 47.25 -14.688 1 94.81 583 SER A C 1
ATOM 4382 O O . SER A 1 583 ? 1.501 47.969 -14.477 1 94.81 583 SER A O 1
ATOM 4384 N N . ASP A 1 584 ? -0.565 47.438 -14.047 1 95.94 584 ASP A N 1
ATOM 4385 C CA . ASP A 1 584 ? -0.67 48.312 -12.883 1 95.94 584 ASP A CA 1
ATOM 4386 C C . ASP A 1 584 ? -0.055 47.656 -11.648 1 95.94 584 ASP A C 1
ATOM 4388 O O . ASP A 1 584 ? -0.551 46.625 -11.164 1 95.94 584 ASP A O 1
ATOM 4392 N N . PRO A 1 585 ? 0.958 48.219 -11.094 1 96.12 585 PRO A N 1
ATOM 4393 C CA . PRO A 1 585 ? 1.659 47.625 -9.953 1 96.12 585 PRO A CA 1
ATOM 4394 C C . PRO A 1 585 ? 0.747 47.406 -8.75 1 96.12 585 PRO A C 1
ATOM 4396 O O . PRO A 1 585 ? 1.016 46.5 -7.93 1 96.12 585 PRO A O 1
ATOM 4399 N N . ASN A 1 586 ? -0.294 48.094 -8.656 1 97.06 586 ASN A N 1
ATOM 4400 C CA . ASN A 1 586 ? -1.147 48 -7.473 1 97.06 586 ASN A CA 1
ATOM 4401 C C . ASN A 1 586 ? -2.51 47.406 -7.801 1 97.06 586 ASN A C 1
ATOM 4403 O O . ASN A 1 586 ? -3.477 47.625 -7.062 1 97.06 586 ASN A O 1
ATOM 4407 N N . ALA A 1 587 ? -2.561 46.625 -8.875 1 97.19 587 ALA A N 1
ATOM 4408 C CA . ALA A 1 587 ? -3.834 46.125 -9.398 1 97.19 587 ALA A CA 1
ATOM 4409 C C . ALA A 1 587 ? -4.488 45.156 -8.43 1 97.19 587 ALA A C 1
ATOM 4411 O O . ALA A 1 587 ? -5.719 45.062 -8.375 1 97.19 587 ALA A O 1
ATOM 4412 N N . TRP A 1 588 ? -3.742 44.438 -7.691 1 98.19 588 TRP A N 1
ATOM 4413 C CA . TRP A 1 588 ? -4.27 43.375 -6.863 1 98.19 588 TRP A CA 1
ATOM 4414 C C . TRP A 1 588 ? -4.824 43.906 -5.551 1 98.19 588 TRP A C 1
ATOM 4416 O O . TRP A 1 588 ? -4.074 44.188 -4.613 1 98.19 588 TRP A O 1
ATOM 4426 N N . GLN A 1 589 ? -6.133 44.062 -5.523 1 98.19 589 GLN A N 1
ATOM 4427 C CA . GLN A 1 589 ? -6.887 44.531 -4.363 1 98.19 589 GLN A CA 1
ATOM 4428 C C . GLN A 1 589 ? -7.902 43.469 -3.91 1 98.19 589 GLN A C 1
ATOM 4430 O O . GLN A 1 589 ? -8.805 43.125 -4.668 1 98.19 589 GLN A O 1
ATOM 4435 N N . SER A 1 590 ? -7.766 42.969 -2.789 1 98.44 590 SER A N 1
ATOM 4436 C CA . SER A 1 590 ? -8.75 42.062 -2.191 1 98.44 590 SER A CA 1
ATOM 4437 C C . SER A 1 590 ? -9.555 42.781 -1.105 1 98.44 590 SER A C 1
ATOM 4439 O O . SER A 1 590 ? -9.117 42.875 0.044 1 98.44 590 SER A O 1
ATOM 4441 N N . ASP A 1 591 ? -10.688 43.25 -1.475 1 98.19 591 ASP A N 1
ATOM 4442 C CA . ASP A 1 591 ? -11.562 43.938 -0.531 1 98.19 591 ASP A CA 1
ATOM 4443 C C . ASP A 1 591 ? -12.383 42.938 0.281 1 98.19 591 ASP A C 1
ATOM 4445 O O . ASP A 1 591 ? -13.102 42.094 -0.286 1 98.19 591 ASP A O 1
ATOM 4449 N N . PHE A 1 592 ? -12.211 43.031 1.566 1 97.94 592 PHE A N 1
ATOM 4450 C CA . PHE A 1 592 ? -12.977 42.156 2.451 1 97.94 592 PHE A CA 1
ATOM 4451 C C . PHE A 1 592 ? -14.391 42.656 2.639 1 97.94 592 PHE A C 1
ATOM 4453 O O . PHE A 1 592 ? -14.766 43.094 3.734 1 97.94 592 PHE A O 1
ATOM 4460 N N . LYS A 1 593 ? -15.203 42.438 1.674 1 96.81 593 LYS A N 1
ATOM 4461 C CA . LYS A 1 593 ? -16.531 43.031 1.602 1 96.81 593 LYS A CA 1
ATOM 4462 C C . LYS A 1 593 ? -17.516 42.344 2.523 1 96.81 593 LYS A C 1
ATOM 4464 O O . LYS A 1 593 ? -18.516 42.906 2.932 1 96.81 593 LYS A O 1
ATOM 4469 N N . GLU A 1 594 ? -17.219 41.094 2.834 1 96.94 594 GLU A N 1
ATOM 4470 C CA . GLU A 1 594 ? -18.094 40.312 3.707 1 96.94 594 GLU A CA 1
ATOM 4471 C C . GLU A 1 594 ? -17.984 40.781 5.156 1 96.94 594 GLU A C 1
ATOM 4473 O O . GLU A 1 594 ? -18.828 40.438 5.988 1 96.94 594 GLU A O 1
ATOM 4478 N N . ARG A 1 595 ? -16.906 41.562 5.453 1 96.69 595 ARG A N 1
ATOM 4479 C CA . ARG A 1 595 ? -16.688 42.125 6.781 1 96.69 595 ARG A CA 1
ATOM 4480 C C . ARG A 1 595 ? -16.734 41.062 7.855 1 96.69 595 ARG A C 1
ATOM 4482 O O . ARG A 1 595 ? -15.992 40.062 7.789 1 96.69 595 ARG A O 1
ATOM 4489 N N . LEU A 1 596 ? -17.703 41.156 8.812 1 97.25 596 LEU A N 1
ATOM 4490 C CA . LEU A 1 596 ? -17.719 40.219 9.945 1 97.25 596 LEU A CA 1
ATOM 4491 C C . LEU A 1 596 ? -18.375 38.906 9.555 1 97.25 596 LEU A C 1
ATOM 4493 O O . LEU A 1 596 ? -18.344 37.938 10.32 1 97.25 596 LEU A O 1
ATOM 4497 N N . LEU A 1 597 ? -18.891 38.844 8.352 1 98 597 LEU A N 1
ATOM 4498 C CA . LEU A 1 597 ? -19.672 37.688 7.953 1 98 597 LEU A CA 1
ATOM 4499 C C . LEU A 1 597 ? -18.828 36.688 7.184 1 98 597 LEU A C 1
ATOM 4501 O O . LEU A 1 597 ? -18.781 36.719 5.953 1 98 597 LEU A O 1
ATOM 4505 N N . ILE A 1 598 ? -18.172 35.781 7.879 1 97.56 598 ILE A N 1
ATOM 4506 C CA . ILE A 1 598 ? -17.531 34.656 7.246 1 97.56 598 ILE A CA 1
ATOM 4507 C C . ILE A 1 598 ? -18.031 33.344 7.883 1 97.56 598 ILE A C 1
ATOM 4509 O O . ILE A 1 598 ? -18.484 33.344 9.031 1 97.56 598 ILE A O 1
ATOM 4513 N N . ASP A 1 599 ? -18.016 32.281 7.098 1 97.81 599 ASP A N 1
ATOM 4514 C CA . ASP A 1 599 ? -18.438 30.969 7.547 1 97.81 599 ASP A CA 1
ATOM 4515 C C . ASP A 1 599 ? -19.859 31 8.125 1 97.81 599 ASP A C 1
ATOM 4517 O O . ASP A 1 599 ? -20.781 31.531 7.488 1 97.81 599 ASP A O 1
ATOM 4521 N N . TYR A 1 600 ? -20.078 30.406 9.352 1 98.25 600 TYR A N 1
ATOM 4522 C CA . TYR A 1 600 ? -21.438 30.281 9.867 1 98.25 600 TYR A CA 1
ATOM 4523 C C . TYR A 1 600 ? -22.062 31.656 10.078 1 98.25 600 TYR A C 1
ATOM 4525 O O . TYR A 1 600 ? -23.297 31.797 10.008 1 98.25 600 TYR A O 1
ATOM 4533 N N . ARG A 1 601 ? -21.25 32.688 10.336 1 98.19 601 ARG A N 1
ATOM 4534 C CA . ARG A 1 601 ? -21.766 34.031 10.508 1 98.19 601 ARG A CA 1
ATOM 4535 C C . ARG A 1 601 ? -22.484 34.531 9.242 1 98.19 601 ARG A C 1
ATOM 4537 O O . ARG A 1 601 ? -23.5 35.219 9.32 1 98.19 601 ARG A O 1
ATOM 4544 N N . TRP A 1 602 ? -21.906 34.188 8.109 1 98.25 602 TRP A N 1
ATOM 4545 C CA . TRP A 1 602 ? -22.531 34.5 6.828 1 98.25 602 TRP A CA 1
ATOM 4546 C C . TRP A 1 602 ? -23.812 33.688 6.645 1 98.25 602 TRP A C 1
ATOM 4548 O O . TRP A 1 602 ? -24.875 34.25 6.336 1 98.25 602 TRP A O 1
ATOM 4558 N N . PHE A 1 603 ? -23.75 32.406 6.828 1 98.38 603 PHE A N 1
ATOM 4559 C CA . PHE A 1 603 ? -24.859 31.516 6.547 1 98.38 603 PHE A CA 1
ATOM 4560 C C . PHE A 1 603 ? -26.031 31.766 7.5 1 98.38 603 PHE A C 1
ATOM 4562 O O . PHE A 1 603 ? -27.188 31.703 7.098 1 98.38 603 PHE A O 1
ATOM 4569 N N . ASP A 1 604 ? -25.734 32.031 8.742 1 97.44 604 ASP A N 1
ATOM 4570 C CA . ASP A 1 604 ? -26.781 32.312 9.711 1 97.44 604 ASP A CA 1
ATOM 4571 C C . ASP A 1 604 ? -27.422 33.688 9.445 1 97.44 604 ASP A C 1
ATOM 4573 O O . ASP A 1 604 ? -28.641 33.844 9.586 1 97.44 604 ASP A O 1
ATOM 4577 N N . TYR A 1 605 ? -26.594 34.688 9.156 1 97.12 605 TYR A N 1
ATOM 4578 C CA . TYR A 1 605 ? -27.078 36 8.859 1 97.12 605 TYR A CA 1
ATOM 4579 C C . TYR A 1 605 ? -28.094 35.969 7.719 1 97.12 605 TYR A C 1
ATOM 4581 O O . TYR A 1 605 ? -29.141 36.625 7.789 1 97.12 605 TYR A O 1
ATOM 4589 N N . PHE A 1 606 ? -27.812 35.219 6.703 1 97.31 606 PHE A N 1
ATOM 4590 C CA . PHE A 1 606 ? -28.688 35.156 5.535 1 97.31 606 PHE A CA 1
ATOM 4591 C C . PHE A 1 606 ? -29.625 33.969 5.621 1 97.31 606 PHE A C 1
ATOM 4593 O O . PHE A 1 606 ? -30.344 33.656 4.668 1 97.31 606 PHE A O 1
ATOM 4600 N N . ASN A 1 607 ? -29.594 33.281 6.691 1 96.44 607 ASN A N 1
ATOM 4601 C CA . ASN A 1 607 ? -30.438 32.125 6.941 1 96.44 607 ASN A CA 1
ATOM 4602 C C . ASN A 1 607 ? -30.359 31.125 5.793 1 96.44 607 ASN A C 1
ATOM 4604 O O . ASN A 1 607 ? -31.375 30.641 5.316 1 96.44 607 ASN A O 1
ATOM 4608 N N . THR A 1 608 ? -29.172 30.891 5.312 1 97.44 608 THR A N 1
ATOM 4609 C CA . THR A 1 608 ? -28.938 29.938 4.227 1 97.44 608 THR A CA 1
ATOM 4610 C C . THR A 1 608 ? -28.891 28.516 4.758 1 97.44 608 THR A C 1
ATOM 4612 O O . THR A 1 608 ? -28.25 28.234 5.766 1 97.44 608 THR A O 1
ATOM 4615 N N . THR A 1 609 ? -29.578 27.641 4.066 1 97.62 609 THR A N 1
ATOM 4616 C CA . THR A 1 609 ? -29.531 26.234 4.434 1 97.62 609 THR A CA 1
ATOM 4617 C C . THR A 1 609 ? -28.156 25.641 4.125 1 97.62 609 THR A C 1
ATOM 4619 O O . THR A 1 609 ? -27.625 25.859 3.041 1 97.62 609 THR A O 1
ATOM 4622 N N . VAL A 1 610 ? -27.578 24.906 5.074 1 98.44 610 VAL A N 1
ATOM 4623 C CA . VAL A 1 610 ? -26.266 24.281 4.898 1 98.44 610 VAL A CA 1
ATOM 4624 C C . VAL A 1 610 ? -26.375 22.781 5.09 1 98.44 610 VAL A C 1
ATOM 4626 O O . VAL A 1 610 ? -27.391 22.281 5.574 1 98.44 610 VAL A O 1
ATOM 4629 N N . GLN A 1 611 ? -25.422 22 4.609 1 98.56 611 GLN A N 1
ATOM 4630 C CA . GLN A 1 611 ? -25.375 20.547 4.809 1 98.56 611 GLN A CA 1
ATOM 4631 C C . GLN A 1 611 ? -25.094 20.203 6.266 1 98.56 611 GLN A C 1
ATOM 4633 O O . GLN A 1 611 ? -25.797 19.375 6.859 1 98.56 611 GLN A O 1
ATOM 4638 N N . TYR A 1 612 ? -24.078 20.781 6.824 1 98.75 612 TYR A N 1
ATOM 4639 C CA . TYR A 1 612 ? -23.703 20.656 8.234 1 98.75 612 TYR A CA 1
ATOM 4640 C C . TYR A 1 612 ? -23.297 22.016 8.812 1 98.75 612 TYR A C 1
ATOM 4642 O O . TYR A 1 612 ? -22.422 22.688 8.258 1 98.75 612 TYR A O 1
ATOM 4650 N N . GLU A 1 613 ? -23.875 22.438 9.953 1 98.75 613 GLU A N 1
ATOM 4651 C CA . GLU A 1 613 ? -23.625 23.75 10.555 1 98.75 613 GLU A CA 1
ATOM 4652 C C . GLU A 1 613 ? -22.344 23.734 11.383 1 98.75 613 GLU A C 1
ATOM 4654 O O . GLU A 1 613 ? -21.812 22.672 11.711 1 98.75 613 GLU A O 1
ATOM 4659 N N . PHE A 1 614 ? -21.859 24.891 11.695 1 98.69 614 PHE A N 1
ATOM 4660 C CA . PHE A 1 614 ? -20.703 25.078 12.57 1 98.69 614 PHE A CA 1
ATOM 4661 C C . PHE A 1 614 ? -20.969 24.453 13.938 1 98.69 614 PHE A C 1
ATOM 4663 O O . PHE A 1 614 ? -22.047 24.625 14.508 1 98.69 614 PHE A O 1
ATOM 4670 N N . GLY A 1 615 ? -20 23.641 14.383 1 98.81 615 GLY A N 1
ATOM 4671 C CA . GLY A 1 615 ? -20.109 23 15.688 1 98.81 615 GLY A CA 1
ATOM 4672 C C . GLY A 1 615 ? -20.828 21.672 15.648 1 98.81 615 GLY A C 1
ATOM 4673 O O . GLY A 1 615 ? -20.969 21 16.672 1 98.81 615 GLY A O 1
ATOM 4674 N N . PHE A 1 616 ? -21.25 21.266 14.492 1 98.69 616 PHE A N 1
ATOM 4675 C CA . PHE A 1 616 ? -22 20.031 14.32 1 98.69 616 PHE A CA 1
ATOM 4676 C C . PHE A 1 616 ? -21.109 18.812 14.531 1 98.69 616 PHE A C 1
ATOM 4678 O O . PHE A 1 616 ? -19.938 18.812 14.117 1 98.69 616 PHE A O 1
ATOM 4685 N N . GLY A 1 617 ? -21.609 17.781 15.023 1 98.81 617 GLY A N 1
ATOM 4686 C CA . GLY A 1 617 ? -21 16.453 15.141 1 98.81 617 GLY A CA 1
ATOM 4687 C C . GLY A 1 617 ? -21.828 15.484 15.945 1 98.81 617 GLY A C 1
ATOM 4688 O O . GLY A 1 617 ? -22.359 15.844 17 1 98.81 617 GLY A O 1
ATOM 4689 N N . LEU A 1 618 ? -21.922 14.289 15.453 1 98.69 618 LEU A N 1
ATOM 4690 C CA . LEU A 1 618 ? -22.703 13.258 16.109 1 98.69 618 LEU A CA 1
ATOM 4691 C C . LEU A 1 618 ? -21.875 12.492 17.125 1 98.69 618 LEU A C 1
ATOM 4693 O O . LEU A 1 618 ? -20.688 12.766 17.281 1 98.69 618 LEU A O 1
ATOM 4697 N N . SER A 1 619 ? -22.5 11.68 17.875 1 98.56 619 SER A N 1
ATOM 4698 C CA . SER A 1 619 ? -21.953 10.789 18.891 1 98.56 619 SER A CA 1
ATOM 4699 C C . SER A 1 619 ? -22.688 9.461 18.938 1 98.56 619 SER A C 1
ATOM 4701 O O . SER A 1 619 ? -23.781 9.336 18.375 1 98.56 619 SER A O 1
ATOM 4703 N N . TYR A 1 620 ? -22.062 8.422 19.516 1 98.44 620 TYR A N 1
ATOM 4704 C CA . TYR A 1 620 ? -22.75 7.137 19.688 1 98.44 620 TYR A CA 1
ATOM 4705 C C . TYR A 1 620 ? -23.656 7.16 20.906 1 98.44 620 TYR A C 1
ATOM 4707 O O . TYR A 1 620 ? -24.359 6.188 21.172 1 98.44 620 TYR A O 1
ATOM 4715 N N . THR A 1 621 ? -23.688 8.289 21.578 1 98.06 621 THR A N 1
ATOM 4716 C CA . THR A 1 621 ? -24.609 8.516 22.688 1 98.06 621 THR A CA 1
ATOM 4717 C C . THR A 1 621 ? -25.328 9.852 22.531 1 98.06 621 THR A C 1
ATOM 4719 O O . THR A 1 621 ? -25.266 10.469 21.453 1 98.06 621 THR A O 1
ATOM 4722 N N . THR A 1 622 ? -26.219 10.203 23.469 1 97.94 622 THR A N 1
ATOM 4723 C CA . THR A 1 622 ? -26.984 11.445 23.422 1 97.94 622 THR A CA 1
ATOM 4724 C C . THR A 1 622 ? -26.75 12.273 24.688 1 97.94 622 THR A C 1
ATOM 4726 O O . THR A 1 622 ? -26.344 11.734 25.719 1 97.94 622 THR A O 1
ATOM 4729 N N . PHE A 1 623 ? -26.938 13.5 24.547 1 98.62 623 PHE A N 1
ATOM 4730 C CA . PHE A 1 623 ? -26.75 14.422 25.672 1 98.62 623 PHE A CA 1
ATOM 4731 C C . PHE A 1 623 ? -27.891 15.422 25.75 1 98.62 623 PHE A C 1
ATOM 4733 O O . PHE A 1 623 ? -28.562 15.695 24.75 1 98.62 623 PHE A O 1
ATOM 4740 N N . SER A 1 624 ? -28.125 15.961 26.891 1 98.62 624 SER A N 1
ATOM 4741 C CA . SER A 1 624 ? -29.094 17.047 27.109 1 98.62 624 SER A CA 1
ATOM 4742 C C . SER A 1 624 ? -28.469 18.188 27.906 1 98.62 624 SER A C 1
ATOM 4744 O O . SER A 1 624 ? -27.438 18 28.547 1 98.62 624 SER A O 1
ATOM 4746 N N . LEU A 1 625 ? -29 19.344 27.766 1 98.69 625 LEU A N 1
ATOM 4747 C CA . LEU A 1 625 ? -28.641 20.531 28.531 1 98.69 625 LEU A CA 1
ATOM 4748 C C . LEU A 1 625 ? -29.828 21.016 29.375 1 98.69 625 LEU A C 1
ATOM 4750 O O . LEU A 1 625 ? -30.969 20.953 28.922 1 98.69 625 LEU A O 1
ATOM 4754 N N . ALA A 1 626 ? -29.469 21.484 30.562 1 98.38 626 ALA A N 1
ATOM 4755 C CA . ALA A 1 626 ? -30.516 22.031 31.453 1 98.38 626 ALA A CA 1
ATOM 4756 C C . ALA A 1 626 ? -29.938 23.062 32.406 1 98.38 626 ALA A C 1
ATOM 4758 O O . ALA A 1 626 ? -28.719 23.266 32.438 1 98.38 626 ALA A O 1
ATOM 4759 N N . ASP A 1 627 ? -30.781 23.828 33.062 1 97.75 627 ASP A N 1
ATOM 4760 C CA . ASP A 1 627 ? -30.438 24.672 34.219 1 97.75 627 ASP A CA 1
ATOM 4761 C C . ASP A 1 627 ? -29.562 25.844 33.812 1 97.75 627 ASP A C 1
ATOM 4763 O O . ASP A 1 627 ? -28.5 26.078 34.375 1 97.75 627 ASP A O 1
ATOM 4767 N N . LEU A 1 628 ? -30.062 26.547 32.812 1 98.44 628 LEU A N 1
ATOM 4768 C CA . LEU A 1 628 ? -29.312 27.734 32.406 1 98.44 628 LEU A CA 1
ATOM 4769 C C . LEU A 1 628 ? -29.375 28.812 33.469 1 98.44 628 LEU A C 1
ATOM 4771 O O . LEU A 1 628 ? -30.453 29.172 33.969 1 98.44 628 LEU A O 1
ATOM 4775 N N . ALA A 1 629 ? -28.234 29.203 33.906 1 98.38 629 ALA A N 1
ATOM 4776 C CA . ALA A 1 629 ? -28.125 30.312 34.844 1 98.38 629 ALA A CA 1
ATOM 4777 C C . ALA A 1 629 ? -27.141 31.359 34.344 1 98.38 629 ALA A C 1
ATOM 4779 O O . ALA A 1 629 ? -26.078 31.031 33.812 1 98.38 629 ALA A O 1
ATOM 4780 N N . ILE A 1 630 ? -27.562 32.594 34.406 1 97.69 630 ILE A N 1
ATOM 4781 C CA . ILE A 1 630 ? -26.719 33.75 34.062 1 97.69 630 ILE A CA 1
ATOM 4782 C C . ILE A 1 630 ? -26.547 34.625 35.281 1 97.69 630 ILE A C 1
ATOM 4784 O O . ILE A 1 630 ? -27.516 35.188 35.812 1 97.69 630 ILE A O 1
ATOM 4788 N N . THR A 1 631 ? -25.297 34.781 35.719 1 96.75 631 THR A N 1
ATOM 4789 C CA . THR A 1 631 ? -25.031 35.5 36.938 1 96.75 631 THR A CA 1
ATOM 4790 C C . THR A 1 631 ? -24.031 36.656 36.719 1 96.75 631 THR A C 1
ATOM 4792 O O . THR A 1 631 ? -22.969 36.438 36.125 1 96.75 631 THR A O 1
ATOM 4795 N N . ALA A 1 632 ? -24.344 37.812 37.125 1 95.44 632 ALA A N 1
ATOM 4796 C CA . ALA A 1 632 ? -23.375 38.906 37.125 1 95.44 632 ALA A CA 1
ATOM 4797 C C . ALA A 1 632 ? -22.297 38.688 38.188 1 95.44 632 ALA A C 1
ATOM 4799 O O . ALA A 1 632 ? -22.594 38.25 39.281 1 95.44 632 ALA A O 1
ATOM 4800 N N . LEU A 1 633 ? -21.109 38.875 37.875 1 94.94 633 LEU A N 1
ATOM 4801 C CA . LEU A 1 633 ? -20.016 38.562 38.781 1 94.94 633 LEU A CA 1
ATOM 4802 C C . LEU A 1 633 ? -19.609 39.812 39.562 1 94.94 633 LEU A C 1
ATOM 4804 O O . LEU A 1 633 ? -18.844 39.719 40.531 1 94.94 633 LEU A O 1
ATOM 4808 N N . SER A 1 634 ? -20 40.906 39.094 1 84.62 634 SER A N 1
ATOM 4809 C CA . SER A 1 634 ? -19.797 42.125 39.875 1 84.62 634 SER A CA 1
ATOM 4810 C C . SER A 1 634 ? -21.094 42.875 40.062 1 84.62 634 SER A C 1
ATOM 4812 O O . SER A 1 634 ? -21.984 42.812 39.219 1 84.62 634 SER A O 1
ATOM 4814 N N . THR A 1 635 ? -21.297 43.531 41.281 1 81.44 635 THR A N 1
ATOM 4815 C CA . THR A 1 635 ? -22.484 44.312 41.594 1 81.44 635 THR A CA 1
ATOM 4816 C C . THR A 1 635 ? -22.312 45.75 41.188 1 81.44 635 THR A C 1
ATOM 4818 O O . THR A 1 635 ? -23.266 46.531 41.25 1 81.44 635 THR A O 1
ATOM 4821 N N . SER A 1 636 ? -21.234 46.031 40.781 1 83.56 636 SER A N 1
ATOM 4822 C CA . SER A 1 636 ? -20.984 47.438 40.406 1 83.56 636 SER A CA 1
ATOM 4823 C C . SER A 1 636 ? -21.469 47.719 39 1 83.56 636 SER A C 1
ATOM 4825 O O . SER A 1 636 ? -21.562 46.812 38.156 1 83.56 636 SER A O 1
ATOM 4827 N N . ALA A 1 637 ? -21.828 49 38.906 1 86.25 637 ALA A N 1
ATOM 4828 C CA . ALA A 1 637 ? -22.234 49.406 37.562 1 86.25 637 ALA A CA 1
ATOM 4829 C C . ALA A 1 637 ? -21.109 49.219 36.562 1 86.25 637 ALA A C 1
ATOM 4831 O O . ALA A 1 637 ? -19.953 49.5 36.875 1 86.25 637 ALA A O 1
ATOM 4832 N N . VAL A 1 638 ? -21.438 48.625 35.406 1 91.5 638 VAL A N 1
ATOM 4833 C CA . VAL A 1 638 ? -20.484 48.406 34.312 1 91.5 638 VAL A CA 1
ATOM 4834 C C . VAL A 1 638 ? -20.609 49.5 33.281 1 91.5 638 VAL A C 1
ATOM 4836 O O . VAL A 1 638 ? -21.656 49.688 32.688 1 91.5 638 VAL A O 1
ATOM 4839 N N . PRO A 1 639 ? -19.625 50.344 33.125 1 93.5 639 PRO A N 1
ATOM 4840 C CA . PRO A 1 639 ? -19.703 51.375 32.094 1 93.5 639 PRO A CA 1
ATOM 4841 C C . PRO A 1 639 ? -19.672 50.781 30.688 1 93.5 639 PRO A C 1
ATOM 4843 O O . PRO A 1 639 ? -19.203 49.656 30.484 1 93.5 639 PRO A O 1
ATOM 4846 N N . SER A 1 640 ? -20.125 51.594 29.75 1 94.12 640 SER A N 1
ATOM 4847 C CA . SER A 1 640 ? -20.172 51.156 28.359 1 94.12 640 SER A CA 1
ATOM 4848 C C . SER A 1 640 ? -18.781 51 27.766 1 94.12 640 SER A C 1
ATOM 4850 O O . SER A 1 640 ? -18.531 50.094 26.953 1 94.12 640 SER A O 1
ATOM 4852 N N . THR A 1 641 ? -17.906 51.875 28.094 1 95.44 641 THR A N 1
ATOM 4853 C CA . THR A 1 641 ? -16.516 51.781 27.672 1 95.44 641 THR A CA 1
ATOM 4854 C C . THR A 1 641 ? -15.641 51.25 28.781 1 95.44 641 THR A C 1
ATOM 4856 O O . THR A 1 641 ? -15.898 51.5 29.969 1 95.44 641 THR A O 1
ATOM 4859 N N . PRO A 1 642 ? -14.695 50.5 28.406 1 96.12 642 PRO A N 1
ATOM 4860 C CA . PRO A 1 642 ? -13.836 49.969 29.469 1 96.12 642 PRO A CA 1
ATOM 4861 C C . PRO A 1 642 ? -13.07 51.062 30.219 1 96.12 642 PRO A C 1
ATOM 4863 O O . PRO A 1 642 ? -12.625 52.031 29.609 1 96.12 642 PRO A O 1
ATOM 4866 N N . PRO A 1 643 ? -12.953 50.875 31.547 1 94.75 643 PRO A N 1
ATOM 4867 C CA . PRO A 1 643 ? -12.102 51.812 32.281 1 94.75 643 PRO A CA 1
ATOM 4868 C C . PRO A 1 643 ? -10.68 51.875 31.719 1 94.75 643 PRO A C 1
ATOM 4870 O O . PRO A 1 643 ? -10.125 50.844 31.312 1 94.75 643 PRO A O 1
ATOM 4873 N N . ALA A 1 644 ? -10.172 53.031 31.734 1 93.44 644 ALA A N 1
ATOM 4874 C CA . ALA A 1 644 ? -8.82 53.219 31.219 1 93.44 644 ALA A CA 1
ATOM 4875 C C . ALA A 1 644 ? -7.785 52.656 32.188 1 93.44 644 ALA A C 1
ATOM 4877 O O . ALA A 1 644 ? -7.77 53 33.375 1 93.44 644 ALA A O 1
ATOM 4878 N N . HIS A 1 645 ? -7.125 51.719 31.719 1 93.75 645 HIS A N 1
ATOM 4879 C CA . HIS A 1 645 ? -5.992 51.156 32.438 1 93.75 645 HIS A CA 1
ATOM 4880 C C . HIS A 1 645 ? -4.723 51.219 31.578 1 93.75 645 HIS A C 1
ATOM 4882 O O . HIS A 1 645 ? -4.789 51.406 30.375 1 93.75 645 HIS A O 1
ATOM 4888 N N . SER A 1 646 ? -3.609 51.094 32.312 1 94.12 646 SER A N 1
ATOM 4889 C CA . SER A 1 646 ? -2.367 50.938 31.578 1 94.12 646 SER A CA 1
ATOM 4890 C C . SER A 1 646 ? -2.396 49.656 30.734 1 94.12 646 SER A C 1
ATOM 4892 O O . SER A 1 646 ? -2.854 48.625 31.203 1 94.12 646 SER A O 1
ATOM 4894 N N . ILE A 1 647 ? -1.933 49.781 29.547 1 95.06 647 ILE A N 1
ATOM 4895 C CA . ILE A 1 647 ? -1.945 48.656 28.609 1 95.06 647 ILE A CA 1
ATOM 4896 C C . ILE A 1 647 ? -1.001 47.562 29.078 1 95.06 647 ILE A C 1
ATOM 4898 O O . ILE A 1 647 ? 0.126 47.844 29.5 1 95.06 647 ILE A O 1
ATOM 4902 N N . ALA A 1 648 ? -1.449 46.344 29.125 1 95.06 648 ALA A N 1
ATOM 4903 C CA . ALA A 1 648 ? -0.709 45.125 29.391 1 95.06 648 ALA A CA 1
ATOM 4904 C C . ALA A 1 648 ? -0.807 44.156 28.203 1 95.06 648 ALA A C 1
ATOM 4906 O O . ALA A 1 648 ? -1.574 44.406 27.266 1 95.06 648 ALA A O 1
ATOM 4907 N N . PRO A 1 649 ? 0.068 43.125 28.234 1 96.38 649 PRO A N 1
ATOM 4908 C CA . PRO A 1 649 ? -0.095 42.156 27.156 1 96.38 649 PRO A CA 1
ATOM 4909 C C . PRO A 1 649 ? -1.534 41.656 27 1 96.38 649 PRO A C 1
ATOM 4911 O O . PRO A 1 649 ? -2.123 41.156 27.969 1 96.38 649 PRO A O 1
ATOM 4914 N N . GLY A 1 650 ? -2.053 41.75 25.797 1 96.81 650 GLY A N 1
ATOM 4915 C CA . GLY A 1 650 ? -3.449 41.469 25.531 1 96.81 650 GLY A CA 1
ATOM 4916 C C . GLY A 1 650 ? -4.324 42.719 25.469 1 96.81 650 GLY A C 1
ATOM 4917 O O . GLY A 1 650 ? -5.508 42.625 25.125 1 96.81 650 GLY A O 1
ATOM 4918 N N . GLY A 1 651 ? -3.721 43.875 25.781 1 96.88 651 GLY A N 1
ATOM 4919 C CA . GLY A 1 651 ? -4.422 45.156 25.719 1 96.88 651 GLY A CA 1
ATOM 4920 C C . GLY A 1 651 ? -4.926 45.625 27.062 1 96.88 651 GLY A C 1
ATOM 4921 O O . GLY A 1 651 ? -4.324 45.312 28.094 1 96.88 651 GLY A O 1
ATOM 4922 N N . ASN A 1 652 ? -6 46.406 27 1 97.5 652 ASN A N 1
ATOM 4923 C CA . ASN A 1 652 ? -6.621 46.906 28.219 1 97.5 652 ASN A CA 1
ATOM 4924 C C . ASN A 1 652 ? -7.09 45.781 29.125 1 97.5 652 ASN A C 1
ATOM 4926 O O . ASN A 1 652 ? -7.996 45.031 28.766 1 97.5 652 ASN A O 1
ATOM 4930 N N . PRO A 1 653 ? -6.477 45.688 30.328 1 97.19 653 PRO A N 1
ATOM 4931 C CA . PRO A 1 653 ? -6.82 44.562 31.219 1 97.19 653 PRO A CA 1
ATOM 4932 C C . PRO A 1 653 ? -8.312 44.5 31.531 1 97.19 653 PRO A C 1
ATOM 4934 O O . PRO A 1 653 ? -8.844 43.438 31.812 1 97.19 653 PRO A O 1
ATOM 4937 N N . ALA A 1 654 ? -8.984 45.594 31.438 1 96.75 654 ALA A N 1
ATOM 4938 C CA . ALA A 1 654 ? -10.414 45.625 31.734 1 96.75 654 ALA A CA 1
ATOM 4939 C C . ALA A 1 654 ? -11.203 44.75 30.766 1 96.75 654 ALA A C 1
ATOM 4941 O O . ALA A 1 654 ? -12.273 44.25 31.094 1 96.75 654 ALA A O 1
ATOM 4942 N N . LEU A 1 655 ? -10.68 44.594 29.625 1 97.69 655 LEU A N 1
ATOM 4943 C CA . LEU A 1 655 ? -11.359 43.812 28.609 1 97.69 655 LEU A CA 1
ATOM 4944 C C . LEU A 1 655 ? -11.414 42.344 29 1 97.69 655 LEU A C 1
ATOM 4946 O O . LEU A 1 655 ? -12.273 41.594 28.531 1 97.69 655 LEU A O 1
ATOM 4950 N N . TRP A 1 656 ? -10.531 41.938 29.844 1 97.56 656 TRP A N 1
ATOM 4951 C CA . TRP A 1 656 ? -10.406 40.531 30.188 1 97.56 656 TRP A CA 1
ATOM 4952 C C . TRP A 1 656 ? -11.117 40.219 31.516 1 97.56 656 TRP A C 1
ATOM 4954 O O . TRP A 1 656 ? -11.133 39.062 31.969 1 97.56 656 TRP A O 1
ATOM 4964 N N . GLN A 1 657 ? -11.688 41.219 32.125 1 95.94 657 GLN A N 1
ATOM 4965 C CA . GLN A 1 657 ? -12.43 41 33.375 1 95.94 657 GLN A CA 1
ATOM 4966 C C . GLN A 1 657 ? -13.727 40.25 33.125 1 95.94 657 GLN A C 1
ATOM 4968 O O . GLN A 1 657 ? -14.539 40.656 32.281 1 95.94 657 GLN A O 1
ATOM 4973 N N . ALA A 1 658 ? -13.867 39.156 33.844 1 96.94 658 ALA A N 1
ATOM 4974 C CA . ALA A 1 658 ? -15.133 38.438 33.75 1 96.94 658 ALA A CA 1
ATOM 4975 C C . ALA A 1 658 ? -16.266 39.25 34.375 1 96.94 658 ALA A C 1
ATOM 4977 O O . ALA A 1 658 ? -16.172 39.719 35.5 1 96.94 658 ALA A O 1
ATOM 4978 N N . LEU A 1 659 ? -17.344 39.438 33.594 1 96.38 659 LEU A N 1
ATOM 4979 C CA . LEU A 1 659 ? -18.469 40.25 34.062 1 96.38 659 LEU A CA 1
ATOM 4980 C C . LEU A 1 659 ? -19.672 39.344 34.375 1 96.38 659 LEU A C 1
ATOM 4982 O O . LEU A 1 659 ? -20.469 39.656 35.25 1 96.38 659 LEU A O 1
ATOM 4986 N N . PHE A 1 660 ? -19.844 38.344 33.656 1 97.25 660 PHE A N 1
ATOM 4987 C CA . PHE A 1 660 ? -20.953 37.406 33.812 1 97.25 660 PHE A CA 1
ATOM 4988 C C . PHE A 1 660 ? -20.453 35.969 33.781 1 97.25 660 PHE A C 1
ATOM 4990 O O . PHE A 1 660 ? -19.422 35.656 33.188 1 97.25 660 PHE A O 1
ATOM 4997 N N . ARG A 1 661 ? -21.062 35.094 34.438 1 98.31 661 ARG A N 1
ATOM 4998 C CA . ARG A 1 661 ? -20.875 33.656 34.375 1 98.31 661 ARG A CA 1
ATOM 4999 C C . ARG A 1 661 ? -22.156 32.938 33.906 1 98.31 661 ARG A C 1
ATOM 5001 O O . ARG A 1 661 ? -23.234 33.188 34.469 1 98.31 661 ARG A O 1
ATOM 5008 N N . VAL A 1 662 ? -22.078 32.219 32.875 1 98.44 662 VAL A N 1
ATOM 5009 C CA . VAL A 1 662 ? -23.172 31.375 32.375 1 98.44 662 VAL A CA 1
ATOM 5010 C C . VAL A 1 662 ? -22.922 29.922 32.75 1 98.44 662 VAL A C 1
ATOM 5012 O O . VAL A 1 662 ? -21.828 29.391 32.531 1 98.44 662 VAL A O 1
ATOM 5015 N N . THR A 1 663 ? -23.859 29.234 33.375 1 98.5 663 THR A N 1
ATOM 5016 C CA . THR A 1 663 ? -23.703 27.828 33.719 1 98.5 663 THR A CA 1
ATOM 5017 C C . THR A 1 663 ? -24.859 27.016 33.156 1 98.5 663 THR A C 1
ATOM 5019 O O . THR A 1 663 ? -25.969 27.531 32.969 1 98.5 663 THR A O 1
ATOM 5022 N N . THR A 1 664 ? -24.594 25.859 32.875 1 98.56 664 THR A N 1
ATOM 5023 C CA . THR A 1 664 ? -25.578 24.891 32.438 1 98.56 664 THR A CA 1
ATOM 5024 C C . THR A 1 664 ? -25.188 23.484 32.875 1 98.56 664 THR A C 1
ATOM 5026 O O . THR A 1 664 ? -24.031 23.25 33.25 1 98.56 664 THR A O 1
ATOM 5029 N N . THR A 1 665 ? -26.109 22.594 32.938 1 98.75 665 THR A N 1
ATOM 5030 C CA . THR A 1 665 ? -25.859 21.203 33.281 1 98.75 665 THR A CA 1
ATOM 5031 C C . THR A 1 665 ? -25.969 20.312 32.062 1 98.75 665 THR A C 1
ATOM 5033 O O . THR A 1 665 ? -26.969 20.359 31.328 1 98.75 665 THR A O 1
ATOM 5036 N N . VAL A 1 666 ? -24.922 19.578 31.766 1 98.75 666 VAL A N 1
ATOM 5037 C CA . VAL A 1 666 ? -24.922 18.609 30.672 1 98.75 666 VAL A CA 1
ATOM 5038 C C . VAL A 1 666 ? -25.125 17.203 31.219 1 98.75 666 VAL A C 1
ATOM 5040 O O . VAL A 1 666 ? -24.531 16.828 32.25 1 98.75 666 VAL A O 1
ATOM 5043 N N . THR A 1 667 ? -25.969 16.406 30.625 1 98.81 667 THR A N 1
ATOM 5044 C CA . THR A 1 667 ? -26.234 15.039 31.031 1 98.81 667 THR A CA 1
ATOM 5045 C C . THR A 1 667 ? -26.094 14.086 29.844 1 98.81 667 THR A C 1
ATOM 5047 O O . THR A 1 667 ? -26.594 14.359 28.766 1 98.81 667 THR A O 1
ATOM 5050 N N . ASN A 1 668 ? -25.297 12.984 30.016 1 98.75 668 ASN A N 1
ATOM 5051 C CA . ASN A 1 668 ? -25.328 11.891 29.047 1 98.75 668 ASN A CA 1
ATOM 5052 C C . ASN A 1 668 ? -26.594 11.07 29.156 1 98.75 668 ASN A C 1
ATOM 5054 O O . ASN A 1 668 ? -26.766 10.305 30.109 1 98.75 668 ASN A O 1
ATOM 5058 N N . THR A 1 669 ? -27.391 11.18 28.234 1 98.69 669 THR A N 1
ATOM 5059 C CA . THR A 1 669 ? -28.703 10.555 28.297 1 98.69 669 THR A CA 1
ATOM 5060 C C . THR A 1 669 ? -28.719 9.227 27.531 1 98.69 669 THR A C 1
ATOM 5062 O O . THR A 1 669 ? -29.75 8.57 27.438 1 98.69 669 THR A O 1
ATOM 5065 N N . GLY A 1 670 ? -27.562 8.922 26.969 1 98 670 GLY A N 1
ATOM 5066 C CA . GLY A 1 670 ? -27.484 7.684 26.203 1 98 670 GLY A CA 1
ATOM 5067 C C . GLY A 1 670 ? -26.953 6.52 27.016 1 98 670 GLY A C 1
ATOM 5068 O O . GLY A 1 670 ? -26.969 6.559 28.25 1 98 670 GLY A O 1
ATOM 5069 N N . SER A 1 671 ? -26.484 5.395 26.391 1 96.94 671 SER A N 1
ATOM 5070 C CA . SER A 1 671 ? -26.203 4.121 27.047 1 96.94 671 SER A CA 1
ATOM 5071 C C . SER A 1 671 ? -24.703 3.836 27.078 1 96.94 671 SER A C 1
ATOM 5073 O O . SER A 1 671 ? -24.266 2.859 27.688 1 96.94 671 SER A O 1
ATOM 5075 N N . VAL A 1 672 ? -23.844 4.656 26.391 1 98.06 672 VAL A N 1
ATOM 5076 C CA . VAL A 1 672 ? -22.406 4.453 26.391 1 98.06 672 VAL A CA 1
ATOM 5077 C C . VAL A 1 672 ? -21.703 5.742 26.812 1 98.06 672 VAL A C 1
ATOM 5079 O O . VAL A 1 672 ? -22.266 6.828 26.719 1 98.06 672 VAL A O 1
ATOM 5082 N N . PRO A 1 673 ? -20.469 5.57 27.391 1 98.5 673 PRO A N 1
ATOM 5083 C CA . PRO A 1 673 ? -19.734 6.785 27.734 1 98.5 673 PRO A CA 1
ATOM 5084 C C . PRO A 1 673 ? -19.359 7.613 26.5 1 98.5 673 PRO A C 1
ATOM 5086 O O . PRO A 1 673 ? -19.219 7.07 25.406 1 98.5 673 PRO A O 1
ATOM 5089 N N . GLY A 1 674 ? -19.281 8.875 26.656 1 98.5 674 GLY A N 1
ATOM 5090 C CA . GLY A 1 674 ? -18.891 9.758 25.578 1 98.5 674 GLY A CA 1
ATOM 5091 C C . GLY A 1 674 ? -18.625 11.18 26.016 1 98.5 674 GLY A C 1
ATOM 5092 O O . GLY A 1 674 ? -18.938 11.547 27.156 1 98.5 674 GLY A O 1
ATOM 5093 N N . ALA A 1 675 ? -17.984 11.867 25.172 1 98.75 675 ALA A N 1
ATOM 5094 C CA . ALA A 1 675 ? -17.734 13.281 25.391 1 98.75 675 ALA A CA 1
ATOM 5095 C C . ALA A 1 675 ? -18.594 14.156 24.484 1 98.75 675 ALA A C 1
ATOM 5097 O O . ALA A 1 675 ? -19 13.719 23.406 1 98.75 675 ALA A O 1
ATOM 5098 N N . THR A 1 676 ? -18.906 15.336 24.938 1 98.56 676 THR A N 1
ATOM 5099 C CA . THR A 1 676 ? -19.609 16.328 24.141 1 98.56 676 THR A CA 1
ATOM 5100 C C . THR A 1 676 ? -19.078 17.734 24.422 1 98.56 676 THR A C 1
ATOM 5102 O O . THR A 1 676 ? -18.188 17.906 25.266 1 98.56 676 THR A O 1
ATOM 5105 N N . VAL A 1 677 ? -19.531 18.688 23.609 1 98.81 677 VAL A N 1
ATOM 5106 C CA . VAL A 1 677 ? -19.047 20.062 23.719 1 98.81 677 VAL A CA 1
ATOM 5107 C C . VAL A 1 677 ? -20.234 21.016 23.812 1 98.81 677 VAL A C 1
ATOM 5109 O O . VAL A 1 677 ? -20.734 21.484 22.781 1 98.81 677 VAL A O 1
ATOM 5112 N N . PRO A 1 678 ? -20.719 21.359 25.031 1 98.75 678 PRO A N 1
ATOM 5113 C CA . PRO A 1 678 ? -21.609 22.516 25.109 1 98.75 678 PRO A CA 1
ATOM 5114 C C . PRO A 1 678 ? -20.984 23.797 24.547 1 98.75 678 PRO A C 1
ATOM 5116 O O . PRO A 1 678 ? -19.828 24.094 24.859 1 98.75 678 PRO A O 1
ATOM 5119 N N . GLN A 1 679 ? -21.734 24.5 23.719 1 98.81 679 GLN A N 1
ATOM 5120 C CA . GLN A 1 679 ? -21.281 25.703 23.047 1 98.81 679 GLN A CA 1
ATOM 5121 C C . GLN A 1 679 ? -22.141 26.906 23.422 1 98.81 679 GLN A C 1
ATOM 5123 O O . GLN A 1 679 ? -23.375 26.828 23.406 1 98.81 679 GLN A O 1
ATOM 5128 N N . LEU A 1 680 ? -21.531 28 23.781 1 98.88 680 LEU A N 1
ATOM 5129 C CA . LEU A 1 680 ? -22.234 29.219 24.141 1 98.88 680 LEU A CA 1
ATOM 5130 C C . LEU A 1 680 ? -22.109 30.266 23.031 1 98.88 680 LEU A C 1
ATOM 5132 O O . LEU A 1 680 ? -21 30.625 22.625 1 98.88 680 LEU A O 1
ATOM 5136 N N . TYR A 1 681 ? -23.219 30.734 22.562 1 98.69 681 TYR A N 1
ATOM 5137 C CA . TYR A 1 681 ? -23.281 31.781 21.547 1 98.69 681 TYR A CA 1
ATOM 5138 C C . TYR A 1 681 ? -23.969 33.031 22.094 1 98.69 681 TYR A C 1
ATOM 5140 O O . TYR A 1 681 ? -24.906 32.906 22.906 1 98.69 681 TYR A O 1
ATOM 5148 N N . LEU A 1 682 ? -23.547 34.188 21.656 1 98.31 682 LEU A N 1
ATOM 5149 C CA . LEU A 1 682 ? -24.172 35.438 22.031 1 98.31 682 LEU A CA 1
ATOM 5150 C C . LEU A 1 682 ? -24.719 36.156 20.812 1 98.31 682 LEU A C 1
ATOM 5152 O O . LEU A 1 682 ? -24.094 36.156 19.75 1 98.31 682 LEU A O 1
ATOM 5156 N N . ALA A 1 683 ? -25.891 36.656 20.953 1 96.69 683 ALA A N 1
ATOM 5157 C CA . ALA A 1 683 ? -26.438 37.625 19.984 1 96.69 683 ALA A CA 1
ATOM 5158 C C . ALA A 1 683 ? -26.062 39.031 20.391 1 96.69 683 ALA A C 1
ATOM 5160 O O . ALA A 1 683 ? -26.828 39.719 21.062 1 96.69 683 ALA A O 1
ATOM 5161 N N . LEU A 1 684 ? -24.953 39.469 19.953 1 94.44 684 LEU A N 1
ATOM 5162 C CA . LEU A 1 684 ? -24.406 40.781 20.328 1 94.44 684 LEU A CA 1
ATOM 5163 C C . LEU A 1 684 ? -25.047 41.906 19.516 1 94.44 684 LEU A C 1
ATOM 5165 O O . LEU A 1 684 ? -25.094 41.812 18.281 1 94.44 684 LEU A O 1
ATOM 5169 N N . PRO A 1 685 ? -25.578 42.844 20.219 1 90.44 685 PRO A N 1
ATOM 5170 C CA . PRO A 1 685 ? -26.016 44.031 19.453 1 90.44 685 PRO A CA 1
ATOM 5171 C C . PRO A 1 685 ? -24.844 44.781 18.828 1 90.44 685 PRO A C 1
ATOM 5173 O O . PRO A 1 685 ? -23.797 44.938 19.453 1 90.44 685 PRO A O 1
ATOM 5176 N N . GLY A 1 686 ? -24.938 45.156 17.562 1 83.69 686 GLY A N 1
ATOM 5177 C CA . GLY A 1 686 ? -23.938 46 16.906 1 83.69 686 GLY A CA 1
ATOM 5178 C C . GLY A 1 686 ? -24.172 47.469 17.109 1 83.69 686 GLY A C 1
ATOM 5179 O O . GLY A 1 686 ? -25.109 47.875 17.812 1 83.69 686 GLY A O 1
ATOM 5180 N N . PRO A 1 687 ? -23.25 48.188 16.547 1 87 687 PRO A N 1
ATOM 5181 C CA . PRO A 1 687 ? -23.469 49.625 16.594 1 87 687 PRO A CA 1
ATOM 5182 C C . PRO A 1 687 ? -24.75 50.031 15.883 1 87 687 PRO A C 1
ATOM 5184 O O . PRO A 1 687 ? -25.188 49.375 14.93 1 87 687 PRO A O 1
ATOM 5187 N N . PRO A 1 688 ? -25.469 51.094 16.359 1 78.88 688 PRO A N 1
ATOM 5188 C CA . PRO A 1 688 ? -26.75 51.5 15.789 1 78.88 688 PRO A CA 1
ATOM 5189 C C . PRO A 1 688 ? -26.672 51.75 14.281 1 78.88 688 PRO A C 1
ATOM 5191 O O . PRO A 1 688 ? -27.656 51.5 13.562 1 78.88 688 PRO A O 1
ATOM 5194 N N . ASN A 1 689 ? -25.672 52.125 13.711 1 74.38 689 ASN A N 1
ATOM 5195 C CA . ASN A 1 689 ? -25.641 52.469 12.297 1 74.38 689 ASN A CA 1
ATOM 5196 C C . ASN A 1 689 ? -24.859 51.438 11.484 1 74.38 689 ASN A C 1
ATOM 5198 O O . ASN A 1 689 ? -24.344 51.75 10.406 1 74.38 689 ASN A O 1
ATOM 5202 N N . ASP A 1 690 ? -24.719 50.312 12 1 71.88 690 ASP A N 1
ATOM 5203 C CA . ASP A 1 690 ? -24 49.281 11.25 1 71.88 690 ASP A CA 1
ATOM 5204 C C . ASP A 1 690 ? -24.844 48.031 11.094 1 71.88 690 ASP A C 1
ATOM 5206 O O . ASP A 1 690 ? -25.172 47.344 12.086 1 71.88 690 ASP A O 1
ATOM 5210 N N . ASP A 1 691 ? -24.984 47.719 9.859 1 70.5 691 ASP A N 1
ATOM 5211 C CA . ASP A 1 691 ? -25.938 46.656 9.555 1 70.5 691 ASP A CA 1
ATOM 5212 C C . ASP A 1 691 ? -25.234 45.312 9.422 1 70.5 691 ASP A C 1
ATOM 5214 O O . ASP A 1 691 ? -25.891 44.25 9.375 1 70.5 691 ASP A O 1
ATOM 5218 N N . ILE A 1 692 ? -24.078 45.25 9.469 1 89.25 692 ILE A N 1
ATOM 5219 C CA . ILE A 1 692 ? -23.406 43.969 9.273 1 89.25 692 ILE A CA 1
ATOM 5220 C C . ILE A 1 692 ? -22.938 43.406 10.617 1 89.25 692 ILE A C 1
ATOM 5222 O O . ILE A 1 692 ? -21.75 43.531 10.961 1 89.25 692 ILE A O 1
ATOM 5226 N N . THR A 1 693 ? -23.828 42.938 11.438 1 93.88 693 THR A N 1
ATOM 5227 C CA . THR A 1 693 ? -23.562 42.281 12.711 1 93.88 693 THR A CA 1
ATOM 5228 C C . THR A 1 693 ? -24.047 40.844 12.695 1 93.88 693 THR A C 1
ATOM 5230 O O . THR A 1 693 ? -25.219 40.562 12.422 1 93.88 693 THR A O 1
ATOM 5233 N N . PRO A 1 694 ? -23.156 39.906 12.93 1 96.56 694 PRO A N 1
ATOM 5234 C CA . PRO A 1 694 ? -23.562 38.5 12.953 1 96.56 694 PRO A CA 1
ATOM 5235 C C . PRO A 1 694 ? -24.719 38.25 13.93 1 96.56 694 PRO A C 1
ATOM 5237 O O . PRO A 1 694 ? -24.766 38.844 15 1 96.56 694 PRO A O 1
ATOM 5240 N N . VAL A 1 695 ? -25.609 37.25 13.641 1 95.31 695 VAL A N 1
ATOM 5241 C CA . VAL A 1 695 ? -26.797 36.938 14.438 1 95.31 695 VAL A CA 1
ATOM 5242 C C . VAL A 1 695 ? -26.375 36.312 15.758 1 95.31 695 VAL A C 1
ATOM 5244 O O . VAL A 1 695 ? -27.062 36.438 16.766 1 95.31 695 VAL A O 1
ATOM 5247 N N . ARG A 1 696 ? -25.312 35.625 15.742 1 97 696 ARG A N 1
ATOM 5248 C CA . ARG A 1 696 ? -24.734 34.969 16.906 1 97 696 ARG A CA 1
ATOM 5249 C C . ARG A 1 696 ? -23.234 34.75 16.734 1 97 696 ARG A C 1
ATOM 5251 O O . ARG A 1 696 ? -22.75 34.594 15.609 1 97 696 ARG A O 1
ATOM 5258 N N . VAL A 1 697 ? -22.5 34.781 17.797 1 98.19 697 VAL A N 1
ATOM 5259 C CA . VAL A 1 697 ? -21.062 34.562 17.766 1 98.19 697 VAL A CA 1
ATOM 5260 C C . VAL A 1 697 ? -20.656 33.656 18.938 1 98.19 697 VAL A C 1
ATOM 5262 O O . VAL A 1 697 ? -21.156 33.812 20.047 1 98.19 697 VAL A O 1
ATOM 5265 N N . LEU A 1 698 ? -19.812 32.594 18.672 1 98.81 698 LEU A N 1
ATOM 5266 C CA . LEU A 1 698 ? -19.297 31.703 19.703 1 98.81 698 LEU A CA 1
ATOM 5267 C C . LEU A 1 698 ? -18.484 32.5 20.734 1 98.81 698 LEU A C 1
ATOM 5269 O O . LEU A 1 698 ? -17.609 33.281 20.359 1 98.81 698 LEU A O 1
ATOM 5273 N N . LYS A 1 699 ? -18.766 32.312 22.016 1 98.69 699 LYS A N 1
ATOM 5274 C CA . LYS A 1 699 ? -18 33 23.062 1 98.69 699 LYS A CA 1
ATOM 5275 C C . LYS A 1 699 ? -17.656 32.062 24.203 1 98.69 699 LYS A C 1
ATOM 5277 O O . LYS A 1 699 ? -17.141 32.5 25.234 1 98.69 699 LYS A O 1
ATOM 5282 N N . GLY A 1 700 ? -17.891 30.766 24 1 98.5 700 GLY A N 1
ATOM 5283 C CA . GLY A 1 700 ? -17.516 29.781 25 1 98.5 700 GLY A CA 1
ATOM 5284 C C . GLY A 1 700 ? -17.734 28.344 24.562 1 98.5 700 GLY A C 1
ATOM 5285 O O . GLY A 1 700 ? -18.656 28.078 23.797 1 98.5 700 GLY A O 1
ATOM 5286 N N . PHE A 1 701 ? -17.016 27.422 25.094 1 98.69 701 PHE A N 1
ATOM 5287 C CA . PHE A 1 701 ? -17.188 25.984 24.922 1 98.69 701 PHE A CA 1
ATOM 5288 C C . PHE A 1 701 ? -16.391 25.219 25.969 1 98.69 701 PHE A C 1
ATOM 5290 O O . PHE A 1 701 ? -15.414 25.734 26.516 1 98.69 701 PHE A O 1
ATOM 5297 N N . GLU A 1 702 ? -16.812 24.062 26.25 1 98 702 GLU A N 1
ATOM 5298 C CA . GLU A 1 702 ? -16.125 23.156 27.156 1 98 702 GLU A CA 1
ATOM 5299 C C . GLU A 1 702 ? -16.422 21.688 26.828 1 98 702 GLU A C 1
ATOM 5301 O O . GLU A 1 702 ? -17.578 21.281 26.812 1 98 702 GLU A O 1
ATOM 5306 N N . LYS A 1 703 ? -15.375 20.891 26.5 1 98.44 703 LYS A N 1
ATOM 5307 C CA . LYS A 1 703 ? -15.57 19.469 26.266 1 98.44 703 LYS A CA 1
ATOM 5308 C C . LYS A 1 703 ? -15.672 18.688 27.578 1 98.44 703 LYS A C 1
ATOM 5310 O O . LYS A 1 703 ? -14.812 18.844 28.453 1 98.44 703 LYS A O 1
ATOM 5315 N N . VAL A 1 704 ? -16.641 17.844 27.719 1 98.12 704 VAL A N 1
ATOM 5316 C CA . VAL A 1 704 ? -16.859 17.094 28.953 1 98.12 704 VAL A CA 1
ATOM 5317 C C . VAL A 1 704 ? -17.109 15.625 28.609 1 98.12 704 VAL A C 1
ATOM 5319 O O . VAL A 1 704 ? -17.812 15.312 27.641 1 98.12 704 VAL A O 1
ATOM 5322 N N . PHE A 1 705 ? -16.469 14.75 29.297 1 98.5 705 PHE A N 1
ATOM 5323 C CA . PHE A 1 705 ? -16.672 13.312 29.172 1 98.5 705 PHE A CA 1
ATOM 5324 C C . PHE A 1 705 ? -17.578 12.797 30.281 1 98.5 705 PHE A C 1
ATOM 5326 O O . PHE A 1 705 ? -17.359 13.078 31.453 1 98.5 705 PHE A O 1
ATOM 5333 N N . LEU A 1 706 ? -18.625 12.047 29.969 1 98.75 706 LEU A N 1
ATOM 5334 C CA . LEU A 1 706 ? -19.641 11.633 30.938 1 98.75 706 LEU A CA 1
ATOM 5335 C C . LEU A 1 706 ? -20 10.164 30.766 1 98.75 706 LEU A C 1
ATOM 5337 O O . LEU A 1 706 ? -20.109 9.68 29.625 1 98.75 706 LEU A O 1
ATOM 5341 N N . GLN A 1 707 ? -20.141 9.5 31.844 1 98.62 707 GLN A N 1
ATOM 5342 C CA . GLN A 1 707 ? -20.734 8.164 31.844 1 98.62 707 GLN A CA 1
ATOM 5343 C C . GLN A 1 707 ? -22.234 8.234 31.578 1 98.62 707 GLN A C 1
ATOM 5345 O O . GLN A 1 707 ? -22.859 9.289 31.75 1 98.62 707 GLN A O 1
ATOM 5350 N N . PRO A 1 708 ? -22.797 7.102 31.203 1 98.5 708 PRO A N 1
ATOM 5351 C CA . PRO A 1 708 ? -24.25 7.098 31.047 1 98.5 708 PRO A CA 1
ATOM 5352 C C . PRO A 1 708 ? -24.984 7.57 32.312 1 98.5 708 PRO A C 1
ATOM 5354 O O . PRO A 1 708 ? -24.703 7.074 33.406 1 98.5 708 PRO A O 1
ATOM 5357 N N . GLY A 1 709 ? -25.781 8.539 32.156 1 98.5 709 GLY A N 1
ATOM 5358 C CA . GLY A 1 709 ? -26.578 9.039 33.25 1 98.5 709 GLY A CA 1
ATOM 5359 C C . GLY A 1 709 ? -25.859 10.094 34.094 1 98.5 709 GLY A C 1
ATOM 5360 O O . GLY A 1 709 ? -26.484 10.789 34.906 1 98.5 709 GLY A O 1
ATOM 5361 N N . GLU A 1 710 ? -24.641 10.242 33.844 1 98.75 710 GLU A N 1
ATOM 5362 C CA . GLU A 1 710 ? -23.844 11.203 34.594 1 98.75 710 GLU A CA 1
ATOM 5363 C C . GLU A 1 710 ? -24.125 12.633 34.156 1 98.75 710 GLU A C 1
ATOM 5365 O O . GLU A 1 710 ? -24.375 12.867 32.969 1 98.75 710 GLU A O 1
ATOM 5370 N N . SER A 1 711 ? -24.141 13.578 35.062 1 98.62 711 SER A N 1
ATOM 5371 C CA . SER A 1 711 ? -24.312 15.008 34.781 1 98.62 711 SER A CA 1
ATOM 5372 C C . SER A 1 711 ? -23.125 15.812 35.312 1 98.62 711 SER A C 1
ATOM 5374 O O . SER A 1 711 ? -22.5 15.43 36.312 1 98.62 711 SER A O 1
ATOM 5376 N N . GLN A 1 712 ? -22.844 16.875 34.688 1 98.56 712 GLN A N 1
ATOM 5377 C CA . GLN A 1 712 ? -21.797 17.797 35.094 1 98.56 712 GLN A CA 1
ATOM 5378 C C . GLN A 1 712 ? -22.172 19.234 34.75 1 98.56 712 GLN A C 1
ATOM 5380 O O . GLN A 1 712 ? -22.719 19.516 33.688 1 98.56 712 GLN A O 1
ATOM 5385 N N . GLU A 1 713 ? -21.953 20.094 35.625 1 98.44 713 GLU A N 1
ATOM 5386 C CA . GLU A 1 713 ? -22.125 21.516 35.375 1 98.44 713 GLU A CA 1
ATOM 5387 C C . GLU A 1 713 ? -20.953 22.078 34.562 1 98.44 713 GLU A C 1
ATOM 5389 O O . GLU A 1 713 ? -19.797 21.781 34.875 1 98.44 713 GLU A O 1
ATOM 5394 N N . VAL A 1 714 ? -21.297 22.797 33.594 1 98.19 714 VAL A N 1
ATOM 5395 C CA . VAL A 1 714 ? -20.312 23.516 32.781 1 98.19 714 VAL A CA 1
ATOM 5396 C C . VAL A 1 714 ? -20.438 25.016 33.031 1 98.19 714 VAL A C 1
ATOM 5398 O O . VAL A 1 714 ? -21.547 25.547 33.125 1 98.19 714 VAL A O 1
ATOM 5401 N N . CYS A 1 715 ? -19.328 25.625 33.094 1 97.62 715 CYS A N 1
ATOM 5402 C CA . CYS A 1 715 ? -19.266 27.047 33.375 1 97.62 715 CYS A CA 1
ATOM 5403 C C . CYS A 1 715 ? -18.562 27.812 32.25 1 97.62 715 CYS A C 1
ATOM 5405 O O . CYS A 1 715 ? -17.516 27.391 31.781 1 97.62 715 CYS A O 1
ATOM 5407 N N . PHE A 1 716 ? -19.188 28.984 31.844 1 98.25 716 PHE A N 1
ATOM 5408 C CA . PHE A 1 716 ? -18.609 29.922 30.891 1 98.25 716 PHE A CA 1
ATOM 5409 C C . PHE A 1 716 ? -18.484 31.312 31.516 1 98.25 716 PHE A C 1
ATOM 5411 O O . PHE A 1 716 ? -19.484 31.969 31.781 1 98.25 716 PHE A O 1
ATOM 5418 N N . ASP A 1 717 ? -17.281 31.719 31.75 1 97.81 717 ASP A N 1
ATOM 5419 C CA . ASP A 1 717 ? -17.062 33.094 32.156 1 97.81 717 ASP A CA 1
ATOM 5420 C C . ASP A 1 717 ? -16.969 34.031 30.969 1 97.81 717 ASP A C 1
ATOM 5422 O O . ASP A 1 717 ? -16.219 33.75 30.016 1 97.81 717 ASP A O 1
ATOM 5426 N N . LEU A 1 718 ? -17.734 35.062 30.969 1 97.94 718 LEU A N 1
ATOM 5427 C CA . LEU A 1 718 ? -17.75 36.031 29.875 1 97.94 718 LEU A CA 1
ATOM 5428 C C . LEU A 1 718 ? -16.969 37.312 30.281 1 97.94 718 LEU A C 1
ATOM 5430 O O . LEU A 1 718 ? -17.391 38.031 31.188 1 97.94 718 LEU A O 1
ATOM 5434 N N . ALA A 1 719 ? -15.922 37.531 29.578 1 97.62 719 ALA A N 1
ATOM 5435 C CA . ALA A 1 719 ? -15.133 38.75 29.781 1 97.62 719 ALA A CA 1
ATOM 5436 C C . ALA A 1 719 ? -15.82 39.938 29.172 1 97.62 719 ALA A C 1
ATOM 5438 O O . ALA A 1 719 ? -16.688 39.812 28.297 1 97.62 719 ALA A O 1
ATOM 5439 N N . ARG A 1 720 ? -15.484 41.125 29.609 1 96.75 720 ARG A N 1
ATOM 5440 C CA . ARG A 1 720 ? -16.016 42.375 29.047 1 96.75 720 ARG A CA 1
ATOM 5441 C C . ARG A 1 720 ? -15.898 42.375 27.516 1 96.75 720 ARG A C 1
ATOM 5443 O O . ARG A 1 720 ? -16.828 42.781 26.828 1 96.75 720 ARG A O 1
ATOM 5450 N N . ARG A 1 721 ? -14.727 41.969 27 1 97.56 721 ARG A N 1
ATOM 5451 C CA . ARG A 1 721 ? -14.492 41.906 25.562 1 97.56 721 ARG A CA 1
ATOM 5452 C C . ARG A 1 721 ? -15.547 41.062 24.859 1 97.56 721 ARG A C 1
ATOM 5454 O O . ARG A 1 721 ? -15.969 41.406 23.75 1 97.56 721 ARG A O 1
ATOM 5461 N N . ASP A 1 722 ? -15.945 39.969 25.516 1 97.56 722 ASP A N 1
ATOM 5462 C CA . ASP A 1 722 ? -16.906 39.031 24.922 1 97.56 722 ASP A CA 1
ATOM 5463 C C . ASP A 1 722 ? -18.266 39.688 24.75 1 97.56 722 ASP A C 1
ATOM 5465 O O . ASP A 1 722 ? -19.047 39.312 23.859 1 97.56 722 ASP A O 1
ATOM 5469 N N . LEU A 1 723 ? -18.531 40.688 25.516 1 96.94 723 LEU A N 1
ATOM 5470 C CA . LEU A 1 723 ? -19.844 41.344 25.531 1 96.94 723 LEU A CA 1
ATOM 5471 C C . LEU A 1 723 ? -19.797 42.656 24.75 1 96.94 723 LEU A C 1
ATOM 5473 O O . LEU A 1 723 ? -20.781 43.406 24.734 1 96.94 723 LEU A O 1
ATOM 5477 N N . SER A 1 724 ? -18.719 42.906 24.094 1 96.31 724 SER A N 1
ATOM 5478 C CA . SER A 1 724 ? -18.516 44.219 23.484 1 96.31 724 SER A CA 1
ATOM 5479 C C . SER A 1 724 ? -18.453 44.125 21.953 1 96.31 724 SER A C 1
ATOM 5481 O O . SER A 1 724 ? -18.156 43.031 21.422 1 96.31 724 SER A O 1
ATOM 5483 N N . TYR A 1 725 ? -18.781 45.188 21.281 1 95.44 725 TYR A N 1
ATOM 5484 C CA . TYR A 1 725 ? -18.438 45.406 19.875 1 95.44 725 TYR A CA 1
ATOM 5485 C C . TYR A 1 725 ? -17.391 46.5 19.734 1 95.44 725 TYR A C 1
ATOM 5487 O O . TYR A 1 725 ? -17.188 47.281 20.656 1 95.44 725 TYR A O 1
ATOM 5495 N N . TRP A 1 726 ? -16.656 46.5 18.641 1 96.25 726 TRP A N 1
ATOM 5496 C CA . TRP A 1 726 ? -15.695 47.562 18.391 1 96.25 726 TRP A CA 1
ATOM 5497 C C . TRP A 1 726 ? -16.391 48.781 17.812 1 96.25 726 TRP A C 1
ATOM 5499 O O . TRP A 1 726 ? -17.031 48.719 16.766 1 96.25 726 TRP A O 1
ATOM 5509 N N . ASP A 1 727 ? -16.25 49.844 18.469 1 95.06 727 ASP A N 1
ATOM 5510 C CA . ASP A 1 727 ? -16.812 51.125 18.016 1 95.06 727 ASP A CA 1
ATOM 5511 C C . ASP A 1 727 ? -15.781 51.938 17.219 1 95.06 727 ASP A C 1
ATOM 5513 O O . ASP A 1 727 ? -14.805 52.406 17.781 1 95.06 727 ASP A O 1
ATOM 5517 N N . VAL A 1 728 ? -16.047 52.188 16 1 94.12 728 VAL A N 1
ATOM 5518 C CA . VAL A 1 728 ? -15.078 52.781 15.094 1 94.12 728 VAL A CA 1
ATOM 5519 C C . VAL A 1 728 ? -14.977 54.281 15.375 1 94.12 728 VAL A C 1
ATOM 5521 O O . VAL A 1 728 ? -13.977 54.906 15.031 1 94.12 728 VAL A O 1
ATOM 5524 N N . VAL A 1 729 ? -15.953 54.812 15.977 1 92.88 729 VAL A N 1
ATOM 5525 C CA . VAL A 1 729 ? -15.961 56.25 16.25 1 92.88 729 VAL A CA 1
ATOM 5526 C C . VAL A 1 729 ? -15.125 56.531 17.5 1 92.88 729 VAL A C 1
ATOM 5528 O O . VAL A 1 729 ? -14.211 57.344 17.453 1 92.88 729 VAL A O 1
ATOM 5531 N N . THR A 1 730 ? -15.375 55.812 18.531 1 92.5 730 THR A N 1
ATOM 5532 C CA . THR A 1 730 ? -14.656 56.062 19.781 1 92.5 730 THR A CA 1
ATOM 5533 C C . THR A 1 730 ? -13.328 55.281 19.781 1 92.5 730 THR A C 1
ATOM 5535 O O . THR A 1 730 ? -12.477 55.531 20.641 1 92.5 730 THR A O 1
ATOM 5538 N N . GLN A 1 731 ? -13.188 54.375 18.844 1 94.5 731 GLN A N 1
ATOM 5539 C CA . GLN A 1 731 ? -11.977 53.562 18.719 1 94.5 731 GLN A CA 1
ATOM 5540 C C . GLN A 1 731 ? -11.719 52.75 19.984 1 94.5 731 GLN A C 1
ATOM 5542 O O . GLN A 1 731 ? -10.609 52.781 20.531 1 94.5 731 GLN A O 1
ATOM 5547 N N . ASP A 1 732 ? -12.734 52.094 20.453 1 95.38 732 ASP A N 1
ATOM 5548 C CA . ASP A 1 732 ? -12.664 51.281 21.656 1 95.38 732 ASP A CA 1
ATOM 5549 C C . ASP A 1 732 ? -13.766 50.219 21.672 1 95.38 732 ASP A C 1
ATOM 5551 O O . ASP A 1 732 ? -14.719 50.312 20.891 1 95.38 732 ASP A O 1
ATOM 5555 N N . TRP A 1 733 ? -13.555 49.219 22.484 1 96.62 733 TRP A N 1
ATOM 5556 C CA . TRP A 1 733 ? -14.578 48.219 22.703 1 96.62 733 TRP A CA 1
ATOM 5557 C C . TRP A 1 733 ? -15.719 48.781 23.547 1 96.62 733 TRP A C 1
ATOM 5559 O O . TRP A 1 733 ? -15.492 49.375 24.609 1 96.62 733 TRP A O 1
ATOM 5569 N N . ARG A 1 734 ? -16.922 48.562 23.078 1 95.5 734 ARG A N 1
ATOM 5570 C CA . ARG A 1 734 ? -18.062 49.156 23.766 1 95.5 734 ARG A CA 1
ATOM 5571 C C . ARG A 1 734 ? -19.156 48.094 24 1 95.5 734 ARG A C 1
ATOM 5573 O O . ARG A 1 734 ? -19.406 47.25 23.125 1 95.5 734 ARG A O 1
ATOM 5580 N N . ILE A 1 735 ? -19.766 48.125 25.188 1 95.31 735 ILE A N 1
ATOM 5581 C CA . ILE A 1 735 ? -20.953 47.312 25.469 1 95.31 735 ILE A CA 1
ATOM 5582 C C . ILE A 1 735 ? -22.203 48.094 25.078 1 95.31 735 ILE A C 1
ATOM 5584 O O . ILE A 1 735 ? -22.375 49.25 25.484 1 95.31 735 ILE A O 1
ATOM 5588 N N . ALA A 1 736 ? -23 47.531 24.312 1 92.5 736 ALA A N 1
ATOM 5589 C CA . ALA A 1 736 ? -24.234 48.188 23.875 1 92.5 736 ALA A CA 1
ATOM 5590 C C . ALA A 1 736 ? -25.25 48.25 25.016 1 92.5 736 ALA A C 1
ATOM 5592 O O . ALA A 1 736 ? -25.219 47.438 25.938 1 92.5 736 ALA A O 1
ATOM 5593 N N . GLU A 1 737 ? -26.266 49.188 24.859 1 89.5 737 GLU A N 1
ATOM 5594 C CA . GLU A 1 737 ? -27.312 49.375 25.844 1 89.5 737 GLU A CA 1
ATOM 5595 C C . GLU A 1 737 ? -28.375 48.25 25.719 1 89.5 737 GLU A C 1
ATOM 5597 O O . GLU A 1 737 ? -29.031 47.906 26.703 1 89.5 737 GLU A O 1
ATOM 5602 N N . ARG A 1 738 ? -28.516 47.719 24.609 1 91.75 738 ARG A N 1
ATOM 5603 C CA . ARG A 1 738 ? -29.531 46.688 24.359 1 91.75 738 ARG A CA 1
ATOM 5604 C C . ARG A 1 738 ? -29.156 45.375 25.016 1 91.75 738 ARG A C 1
ATOM 5606 O O . ARG A 1 738 ? -27.984 45.125 25.297 1 91.75 738 ARG A O 1
ATOM 5613 N N . SER A 1 739 ? -30.125 44.562 25.219 1 93.19 739 SER A N 1
ATOM 5614 C CA . SER A 1 739 ? -29.922 43.219 25.797 1 93.19 739 SER A CA 1
ATOM 5615 C C . SER A 1 739 ? -29.141 42.312 24.859 1 93.19 739 SER A C 1
ATOM 5617 O O . SER A 1 739 ? -29.172 42.5 23.641 1 93.19 739 SER A O 1
ATOM 5619 N N . ILE A 1 740 ? -28.391 41.438 25.422 1 96.5 740 ILE A N 1
ATOM 5620 C CA . ILE A 1 740 ? -27.625 40.438 24.672 1 96.5 740 ILE A CA 1
ATOM 5621 C C . ILE A 1 740 ? -28.281 39.062 24.828 1 96.5 740 ILE A C 1
ATOM 5623 O O . ILE A 1 740 ? -28.5 38.594 25.938 1 96.5 740 ILE A O 1
ATOM 5627 N N . GLY A 1 741 ? -28.641 38.469 23.703 1 97.44 741 GLY A N 1
ATOM 5628 C CA . GLY A 1 741 ? -29.156 37.125 23.734 1 97.44 741 GLY A CA 1
ATOM 5629 C C . GLY A 1 741 ? -28.094 36.094 24.047 1 97.44 741 GLY A C 1
ATOM 5630 O O . GLY A 1 741 ? -26.938 36.219 23.609 1 97.44 741 GLY A O 1
ATOM 5631 N N . VAL A 1 742 ? -28.391 35.125 24.938 1 98.31 742 VAL A N 1
ATOM 5632 C CA . VAL A 1 742 ? -27.516 34.031 25.328 1 98.31 742 VAL A CA 1
ATOM 5633 C C . VAL A 1 742 ? -28.109 32.719 24.844 1 98.31 742 VAL A C 1
ATOM 5635 O O . VAL A 1 742 ? -29.25 32.375 25.172 1 98.31 742 VAL A O 1
ATOM 5638 N N . GLU A 1 743 ? -27.344 32.031 24.016 1 98.44 743 GLU A N 1
ATOM 5639 C CA . GLU A 1 743 ? -27.781 30.75 23.469 1 98.44 743 GLU A CA 1
ATOM 5640 C C . GLU A 1 743 ? -26.766 29.641 23.797 1 98.44 743 GLU A C 1
ATOM 5642 O O . GLU A 1 743 ? -25.578 29.797 23.531 1 98.44 743 GLU A O 1
ATOM 5647 N N . VAL A 1 744 ? -27.188 28.594 24.453 1 98.69 744 VAL A N 1
ATOM 5648 C CA . VAL A 1 744 ? -26.328 27.438 24.719 1 98.69 744 VAL A CA 1
ATOM 5649 C C . VAL A 1 744 ? -26.875 26.203 24 1 98.69 744 VAL A C 1
ATOM 5651 O O . VAL A 1 744 ? -28.078 25.953 24.031 1 98.69 744 VAL A O 1
ATOM 5654 N N . GLY A 1 745 ? -26.016 25.531 23.281 1 98.62 745 GLY A N 1
ATOM 5655 C CA . GLY A 1 745 ? -26.422 24.344 22.531 1 98.62 745 GLY A CA 1
ATOM 5656 C C . GLY A 1 745 ? -25.25 23.453 22.188 1 98.62 745 GLY A C 1
ATOM 5657 O O . GLY A 1 745 ? -24.219 23.453 22.875 1 98.62 745 GLY A O 1
ATOM 5658 N N . PHE A 1 746 ? -25.5 22.578 21.203 1 98.56 746 PHE A N 1
ATOM 5659 C CA . PHE A 1 746 ? -24.469 21.625 20.828 1 98.56 746 PHE A CA 1
ATOM 5660 C C . PHE A 1 746 ? -23.891 21.953 19.469 1 98.56 746 PHE A C 1
ATOM 5662 O O . PHE A 1 746 ? -22.969 21.281 19 1 98.56 746 PHE A O 1
ATOM 5669 N N . SER A 1 747 ? -24.422 22.953 18.766 1 98.62 747 SER A N 1
ATOM 5670 C CA . SER A 1 747 ? -23.906 23.578 17.547 1 98.62 747 SER A CA 1
ATOM 5671 C C . SER A 1 747 ? -24.469 24.969 17.359 1 98.62 747 SER A C 1
ATOM 5673 O O . SER A 1 747 ? -25.281 25.438 18.156 1 98.62 747 SER A O 1
ATOM 5675 N N . SER A 1 748 ? -24.016 25.609 16.281 1 98.31 748 SER A N 1
ATOM 5676 C CA . SER A 1 748 ? -24.469 26.969 16.016 1 98.31 748 SER A CA 1
ATOM 5677 C C . SER A 1 748 ? -25.969 27 15.711 1 98.31 748 SER A C 1
ATOM 5679 O O . SER A 1 748 ? -26.609 28.047 15.812 1 98.31 748 SER A O 1
ATOM 5681 N N . ARG A 1 749 ? -26.578 25.828 15.406 1 98 749 ARG A N 1
ATOM 5682 C CA . ARG A 1 749 ? -27.984 25.828 15.039 1 98 749 ARG A CA 1
ATOM 5683 C C . ARG A 1 749 ? -28.766 24.812 15.867 1 98 749 ARG A C 1
ATOM 5685 O O . ARG A 1 749 ? -29.922 24.5 15.555 1 98 749 ARG A O 1
ATOM 5692 N N . ASP A 1 750 ? -28.141 24.203 16.797 1 98 750 ASP A N 1
ATOM 5693 C CA . ASP A 1 750 ? -28.797 23.312 17.75 1 98 750 ASP A CA 1
ATOM 5694 C C . ASP A 1 750 ? -28.828 23.938 19.141 1 98 750 ASP A C 1
ATOM 5696 O O . ASP A 1 750 ? -28.25 23.406 20.078 1 98 750 ASP A O 1
ATOM 5700 N N . VAL A 1 751 ? -29.578 24.969 19.297 1 98.06 751 VAL A N 1
ATOM 5701 C CA . VAL A 1 751 ? -29.719 25.719 20.547 1 98.06 751 VAL A CA 1
ATOM 5702 C C . VAL A 1 751 ? -30.719 25.016 21.453 1 98.06 751 VAL A C 1
ATOM 5704 O O . VAL A 1 751 ? -31.844 24.703 21.047 1 98.06 751 VAL A O 1
ATOM 5707 N N . LYS A 1 752 ? -30.328 24.766 22.672 1 98.5 752 LYS A N 1
ATOM 5708 C CA . LYS A 1 752 ? -31.188 24.047 23.609 1 98.5 752 LYS A CA 1
ATOM 5709 C C . LYS A 1 752 ? -31.734 24.984 24.688 1 98.5 752 LYS A C 1
ATOM 5711 O O . LYS A 1 752 ? -32.812 24.766 25.219 1 98.5 752 LYS A O 1
ATOM 5716 N N . LEU A 1 753 ? -30.922 25.906 25.047 1 98.62 753 LEU A N 1
ATOM 5717 C CA . LEU A 1 753 ? -31.266 26.844 26.109 1 98.62 753 LEU A CA 1
ATOM 5718 C C . LEU A 1 753 ? -31.094 28.297 25.656 1 98.62 753 LEU A C 1
ATOM 5720 O O . LEU A 1 753 ? -30.141 28.609 24.922 1 98.62 753 LEU A O 1
ATOM 5724 N N . ASN A 1 754 ? -32.031 29.141 26.062 1 97.94 754 ASN A N 1
ATOM 5725 C CA . ASN A 1 754 ? -32 30.562 25.719 1 97.94 754 ASN A CA 1
ATOM 5726 C C . ASN A 1 754 ? -32.125 31.438 26.953 1 97.94 754 ASN A C 1
ATOM 5728 O O . ASN A 1 754 ? -32.875 31.109 27.891 1 97.94 754 ASN A O 1
ATOM 5732 N N . GLY A 1 755 ? -31.406 32.469 26.922 1 97.69 755 GLY A N 1
ATOM 5733 C CA . GLY A 1 755 ? -31.484 33.5 27.938 1 97.69 755 GLY A CA 1
ATOM 5734 C C . GLY A 1 755 ? -31.062 34.875 27.453 1 97.69 755 GLY A C 1
ATOM 5735 O O . GLY A 1 755 ? -30.922 35.094 26.234 1 97.69 755 GLY A O 1
ATOM 5736 N N . GLU A 1 756 ? -31.094 35.781 28.375 1 96.5 756 GLU A N 1
ATOM 5737 C CA . GLU A 1 756 ? -30.688 37.156 28.062 1 96.5 756 GLU A CA 1
ATOM 5738 C C . GLU A 1 756 ? -29.922 37.781 29.219 1 96.5 756 GLU A C 1
ATOM 5740 O O . GLU A 1 756 ? -30.125 37.406 30.375 1 96.5 756 GLU A O 1
ATOM 5745 N N . LEU A 1 757 ? -29 38.656 28.828 1 94.06 757 LEU A N 1
ATOM 5746 C CA . LEU A 1 757 ? -28.312 39.438 29.875 1 94.06 757 LEU A CA 1
ATOM 5747 C C . LEU A 1 757 ? -28.25 40.906 29.5 1 94.06 757 LEU A C 1
ATOM 5749 O O . LEU A 1 757 ? -28.359 41.25 28.328 1 94.06 757 LEU A O 1
ATOM 5753 N N . GLN A 1 758 ? -28.203 41.719 30.547 1 91 758 GLN A N 1
ATOM 5754 C CA . GLN A 1 758 ? -28.078 43.156 30.422 1 91 758 GLN A CA 1
ATOM 5755 C C . GLN A 1 758 ? -26.859 43.656 31.188 1 91 758 GLN A C 1
ATOM 5757 O O . GLN A 1 758 ? -26.953 43.969 32.375 1 91 758 GLN A O 1
ATOM 5762 N N . PRO A 1 759 ? -25.859 43.906 30.484 1 88.62 759 PRO A N 1
ATOM 5763 C CA . PRO A 1 759 ? -24.625 44.25 31.188 1 88.62 759 PRO A CA 1
ATOM 5764 C C . PRO A 1 759 ? -24.641 45.625 31.828 1 88.62 759 PRO A C 1
ATOM 5766 O O . PRO A 1 759 ? -23.969 45.875 32.844 1 88.62 759 PRO A O 1
ATOM 5769 N N . LEU A 1 760 ? -25.359 46.594 31.203 1 82.44 760 LEU A N 1
ATOM 5770 C CA . LEU A 1 760 ? -25.328 47.969 31.703 1 82.44 760 LEU A CA 1
ATOM 5771 C C . LEU A 1 760 ? -26.469 48.219 32.688 1 82.44 760 LEU A C 1
ATOM 5773 O O . LEU A 1 760 ? -26.672 49.344 33.125 1 82.44 760 LEU A O 1
ATOM 5777 N N . ALA A 1 761 ? -27.031 47.312 33.156 1 73 761 ALA A N 1
ATOM 5778 C CA . ALA A 1 761 ? -28.141 47.531 34.094 1 73 761 ALA A CA 1
ATOM 5779 C C . ALA A 1 761 ? -27.609 47.719 35.531 1 73 761 ALA A C 1
ATOM 5781 O O . ALA A 1 761 ? -26.547 47.219 35.875 1 73 761 ALA A O 1
ATOM 5782 N N . ASN B 1 1 ? -8.297 -50.188 -24.828 1 72.5 1 ASN B N 1
ATOM 5783 C CA . ASN B 1 1 ? -7.117 -50.875 -24.312 1 72.5 1 ASN B CA 1
ATOM 5784 C C . ASN B 1 1 ? -6.973 -50.688 -22.812 1 72.5 1 ASN B C 1
ATOM 5786 O O . ASN B 1 1 ? -5.934 -51.031 -22.234 1 72.5 1 ASN B O 1
ATOM 5790 N N . ALA B 1 2 ? -7.883 -49.969 -22.188 1 85.81 2 ALA B N 1
ATOM 5791 C CA . ALA B 1 2 ? -7.777 -49.844 -20.734 1 85.81 2 ALA B CA 1
ATOM 5792 C C . ALA B 1 2 ? -8.117 -51.188 -20.062 1 85.81 2 ALA B C 1
ATOM 5794 O O . ALA B 1 2 ? -9.078 -51.844 -20.453 1 85.81 2 ALA B O 1
ATOM 5795 N N . THR B 1 3 ? -7.246 -51.531 -19.156 1 86.44 3 THR B N 1
ATOM 5796 C CA . THR B 1 3 ? -7.445 -52.781 -18.453 1 86.44 3 THR B CA 1
ATOM 5797 C C . THR B 1 3 ? -7.785 -52.562 -16.984 1 86.44 3 THR B C 1
ATOM 5799 O O . THR B 1 3 ? -8.234 -53.469 -16.297 1 86.44 3 THR B O 1
ATOM 5802 N N . GLY B 1 4 ? -7.582 -51.406 -16.594 1 88.69 4 GLY B N 1
ATOM 5803 C CA . GLY B 1 4 ? -7.781 -51.062 -15.195 1 88.69 4 GLY B CA 1
ATOM 5804 C C . GLY B 1 4 ? -6.594 -51.406 -14.328 1 88.69 4 GLY B C 1
ATOM 5805 O O . GLY B 1 4 ? -6.703 -51.469 -13.102 1 88.69 4 GLY B O 1
ATOM 5806 N N . SER B 1 5 ? -5.5 -51.688 -14.898 1 88.38 5 SER B N 1
ATOM 5807 C CA . SER B 1 5 ? -4.312 -52.031 -14.141 1 88.38 5 SER B CA 1
ATOM 5808 C C . SER B 1 5 ? -4.027 -51.031 -13.031 1 88.38 5 SER B C 1
ATOM 5810 O O . SER B 1 5 ? -3.914 -49.844 -13.297 1 88.38 5 SER B O 1
ATOM 5812 N N . GLY B 1 6 ? -3.963 -51.531 -11.836 1 87.88 6 GLY B N 1
ATOM 5813 C CA . GLY B 1 6 ? -3.744 -50.688 -10.672 1 87.88 6 GLY B CA 1
ATOM 5814 C C . GLY B 1 6 ? -5.031 -50.156 -10.07 1 87.88 6 GLY B C 1
ATOM 5815 O O . GLY B 1 6 ? -5.031 -49.625 -8.945 1 87.88 6 GLY B O 1
ATOM 5816 N N . TRP B 1 7 ? -6.137 -50.188 -10.852 1 96.69 7 TRP B N 1
ATOM 5817 C CA . TRP B 1 7 ? -7.445 -49.719 -10.414 1 96.69 7 TRP B CA 1
ATOM 5818 C C . TRP B 1 7 ? -8.508 -50.781 -10.625 1 96.69 7 TRP B C 1
ATOM 5820 O O . TRP B 1 7 ? -9.633 -50.5 -11.039 1 96.69 7 TRP B O 1
ATOM 5830 N N . ASP B 1 8 ? -8.195 -51.969 -10.367 1 96.38 8 ASP B N 1
ATOM 5831 C CA . ASP B 1 8 ? -8.984 -53.125 -10.789 1 96.38 8 ASP B CA 1
ATOM 5832 C C . ASP B 1 8 ? -10.406 -53.031 -10.234 1 96.38 8 ASP B C 1
ATOM 5834 O O . ASP B 1 8 ? -11.383 -53.219 -10.969 1 96.38 8 ASP B O 1
ATOM 5838 N N . GLU B 1 9 ? -10.492 -52.844 -8.945 1 97.38 9 GLU B N 1
ATOM 5839 C CA . GLU B 1 9 ? -11.812 -52.781 -8.32 1 97.38 9 GLU B CA 1
ATOM 5840 C C . GLU B 1 9 ? -12.656 -51.656 -8.898 1 97.38 9 GLU B C 1
ATOM 5842 O O . GLU B 1 9 ? -13.836 -51.812 -9.195 1 97.38 9 GLU B O 1
ATOM 5847 N N . ALA B 1 10 ? -12.07 -50.5 -8.992 1 98.12 10 ALA B N 1
ATOM 5848 C CA . ALA B 1 10 ? -12.758 -49.312 -9.539 1 98.12 10 ALA B CA 1
ATOM 5849 C C . ALA B 1 10 ? -13.141 -49.531 -11 1 98.12 10 ALA B C 1
ATOM 5851 O O . ALA B 1 10 ? -14.203 -49.125 -11.445 1 98.12 10 ALA B O 1
ATOM 5852 N N . PHE B 1 11 ? -12.258 -50.188 -11.711 1 97.81 11 PHE B N 1
ATOM 5853 C CA . PHE B 1 11 ? -12.5 -50.469 -13.125 1 97.81 11 PHE B CA 1
ATOM 5854 C C . PHE B 1 11 ? -13.703 -51.406 -13.281 1 97.81 11 PHE B C 1
ATOM 5856 O O . PHE B 1 11 ? -14.531 -51.219 -14.172 1 97.81 11 PHE B O 1
ATOM 5863 N N . ALA B 1 12 ? -13.82 -52.375 -12.477 1 98.06 12 ALA B N 1
ATOM 5864 C CA . ALA B 1 12 ? -14.961 -53.281 -12.492 1 98.06 12 ALA B CA 1
ATOM 5865 C C . ALA B 1 12 ? -16.25 -52.562 -12.156 1 98.06 12 ALA B C 1
ATOM 5867 O O . ALA B 1 12 ? -17.281 -52.781 -12.812 1 98.06 12 ALA B O 1
ATOM 5868 N N . LYS B 1 13 ? -16.125 -51.75 -11.156 1 98.06 13 LYS B N 1
ATOM 5869 C CA . LYS B 1 13 ? -17.297 -50.969 -10.781 1 98.06 13 LYS B CA 1
ATOM 5870 C C . LYS B 1 13 ? -17.734 -50.062 -11.914 1 98.06 13 LYS B C 1
ATOM 5872 O O . LYS B 1 13 ? -18.938 -49.906 -12.18 1 98.06 13 LYS B O 1
ATOM 5877 N N . ALA B 1 14 ? -16.781 -49.438 -12.547 1 98.5 14 ALA B N 1
ATOM 5878 C CA . ALA B 1 14 ? -17.078 -48.562 -13.68 1 98.5 14 ALA B CA 1
ATOM 5879 C C . ALA B 1 14 ? -17.703 -49.344 -14.828 1 98.5 14 ALA B C 1
ATOM 5881 O O . ALA B 1 14 ? -18.609 -48.844 -15.5 1 98.5 14 ALA B O 1
ATOM 5882 N N . SER B 1 15 ? -17.266 -50.531 -15.055 1 97.94 15 SER B N 1
ATOM 5883 C CA . SER B 1 15 ? -17.812 -51.375 -16.109 1 97.94 15 SER B CA 1
ATOM 5884 C C . SER B 1 15 ? -19.281 -51.719 -15.859 1 97.94 15 SER B C 1
ATOM 5886 O O . SER B 1 15 ? -20.109 -51.688 -16.781 1 97.94 15 SER B O 1
ATOM 5888 N N . VAL B 1 16 ? -19.547 -52.031 -14.656 1 98.19 16 VAL B N 1
ATOM 5889 C CA . VAL B 1 16 ? -20.922 -52.312 -14.273 1 98.19 16 VAL B CA 1
ATOM 5890 C C . VAL B 1 16 ? -21.766 -51.031 -14.484 1 98.19 16 VAL B C 1
ATOM 5892 O O . VAL B 1 16 ? -22.891 -51.125 -15.008 1 98.19 16 VAL B O 1
ATOM 5895 N N . PHE B 1 17 ? -21.297 -50 -14.109 1 97.88 17 PHE B N 1
ATOM 5896 C CA . PHE B 1 17 ? -21.984 -48.719 -14.266 1 97.88 17 PHE B CA 1
ATOM 5897 C C . PHE B 1 17 ? -22.281 -48.438 -15.734 1 97.88 17 PHE B C 1
ATOM 5899 O O . PHE B 1 17 ? -23.406 -48.094 -16.078 1 97.88 17 PHE B O 1
ATOM 5906 N N . VAL B 1 18 ? -21.25 -48.594 -16.594 1 97.88 18 VAL B N 1
ATOM 5907 C CA . VAL B 1 18 ? -21.375 -48.344 -18.031 1 97.88 18 VAL B CA 1
ATOM 5908 C C . VAL B 1 18 ? -22.484 -49.25 -18.609 1 97.88 18 VAL B C 1
ATOM 5910 O O . VAL B 1 18 ? -23.266 -48.781 -19.438 1 97.88 18 VAL B O 1
ATOM 5913 N N . SER B 1 19 ? -22.594 -50.438 -18.172 1 97.88 19 SER B N 1
ATOM 5914 C CA . SER B 1 19 ? -23.531 -51.406 -18.703 1 97.88 19 SER B CA 1
ATOM 5915 C C . SER B 1 19 ? -24.969 -51 -18.375 1 97.88 19 SER B C 1
ATOM 5917 O O . SER B 1 19 ? -25.906 -51.469 -19.031 1 97.88 19 SER B O 1
ATOM 5919 N N . ARG B 1 20 ? -25.125 -50.156 -17.453 1 98.31 20 ARG B N 1
ATOM 5920 C CA . ARG B 1 20 ? -26.469 -49.75 -17.016 1 98.31 20 ARG B CA 1
ATOM 5921 C C . ARG B 1 20 ? -26.922 -48.469 -17.688 1 98.31 20 ARG B C 1
ATOM 5923 O O . ARG B 1 20 ? -28.062 -48.062 -17.531 1 98.31 20 ARG B O 1
ATOM 5930 N N . LEU B 1 21 ? -26.078 -47.844 -18.453 1 98.5 21 LEU B N 1
ATOM 5931 C CA . LEU B 1 21 ? -26.375 -46.531 -19.047 1 98.5 21 LEU B CA 1
ATOM 5932 C C . LEU B 1 21 ? -27.047 -46.719 -20.406 1 98.5 21 LEU B C 1
ATOM 5934 O O . LEU B 1 21 ? -26.719 -47.625 -21.156 1 98.5 21 LEU B O 1
ATOM 5938 N N . THR B 1 22 ? -27.953 -45.812 -20.719 1 97.81 22 THR B N 1
ATOM 5939 C CA . THR B 1 22 ? -28.484 -45.719 -22.062 1 97.81 22 THR B CA 1
ATOM 5940 C C . THR B 1 22 ? -27.469 -45 -22.984 1 97.81 22 THR B C 1
ATOM 5942 O O . THR B 1 22 ? -26.5 -44.438 -22.516 1 97.81 22 THR B O 1
ATOM 5945 N N . LEU B 1 23 ? -27.688 -45.125 -24.281 1 97.75 23 LEU B N 1
ATOM 5946 C CA . LEU B 1 23 ? -26.812 -44.469 -25.25 1 97.75 23 LEU B CA 1
ATOM 5947 C C . LEU B 1 23 ? -26.766 -42.969 -25 1 97.75 23 LEU B C 1
ATOM 5949 O O . LEU B 1 23 ? -25.688 -42.375 -25.047 1 97.75 23 LEU B O 1
ATOM 5953 N N . GLU B 1 24 ? -27.906 -42.375 -24.703 1 96 24 GLU B N 1
ATOM 5954 C CA . GLU B 1 24 ? -27.969 -40.938 -24.438 1 96 24 GLU B CA 1
ATOM 5955 C C . GLU B 1 24 ? -27.219 -40.562 -23.172 1 96 24 GLU B C 1
ATOM 5957 O O . GLU B 1 24 ? -26.531 -39.562 -23.125 1 96 24 GLU B O 1
ATOM 5962 N N . GLU B 1 25 ? -27.344 -41.375 -22.188 1 97.19 25 GLU B N 1
ATOM 5963 C CA . GLU B 1 25 ? -26.641 -41.125 -20.922 1 97.19 25 GLU B CA 1
ATOM 5964 C C . GLU B 1 25 ? -25.141 -41.25 -21.109 1 97.19 25 GLU B C 1
ATOM 5966 O O . GLU B 1 25 ? -24.375 -40.469 -20.516 1 97.19 25 GLU B O 1
ATOM 5971 N N . LYS B 1 26 ? -24.703 -42.219 -21.875 1 97.88 26 LYS B N 1
ATOM 5972 C CA . LYS B 1 26 ? -23.281 -42.344 -22.203 1 97.88 26 LYS B CA 1
ATOM 5973 C C . LYS B 1 26 ? -22.766 -41.062 -22.891 1 97.88 26 LYS B C 1
ATOM 5975 O O . LYS B 1 26 ? -21.703 -40.562 -22.547 1 97.88 26 LYS B O 1
ATOM 5980 N N . ALA B 1 27 ? -23.5 -40.594 -23.844 1 96.62 27 ALA B N 1
ATOM 5981 C CA . ALA B 1 27 ? -23.109 -39.406 -24.609 1 96.62 27 ALA B CA 1
ATOM 5982 C C . ALA B 1 27 ? -23 -38.188 -23.688 1 96.62 27 ALA B C 1
ATOM 5984 O O . ALA B 1 27 ? -22.109 -37.344 -23.859 1 96.62 27 ALA B O 1
ATOM 5985 N N . THR B 1 28 ? -23.828 -38.094 -22.75 1 93 28 THR B N 1
ATOM 5986 C CA . THR B 1 28 ? -23.859 -36.969 -21.828 1 93 28 THR B CA 1
ATOM 5987 C C . THR B 1 28 ? -22.688 -37.031 -20.859 1 93 28 THR B C 1
ATOM 5989 O O . THR B 1 28 ? -22.125 -36 -20.469 1 93 28 THR B O 1
ATOM 5992 N N . LEU B 1 29 ? -22.312 -38.125 -20.5 1 97 29 LEU B N 1
ATOM 5993 C CA . LEU B 1 29 ? -21.266 -38.344 -19.5 1 97 29 LEU B CA 1
ATOM 5994 C C . LEU B 1 29 ? -19.891 -37.969 -20.062 1 97 29 LEU B C 1
ATOM 5996 O O . LEU B 1 29 ? -18.953 -37.719 -19.297 1 97 29 LEU B O 1
ATOM 6000 N N . VAL B 1 30 ? -19.75 -37.969 -21.391 1 98.12 30 VAL B N 1
ATOM 6001 C CA . VAL B 1 30 ? -18.453 -37.656 -21.984 1 98.12 30 VAL B CA 1
ATOM 6002 C C . VAL B 1 30 ? -18.453 -36.25 -22.531 1 98.12 30 VAL B C 1
ATOM 6004 O O . VAL B 1 30 ? -17.5 -35.812 -23.188 1 98.12 30 VAL B O 1
ATOM 6007 N N . THR B 1 31 ? -19.578 -35.469 -22.312 1 97.31 31 THR B N 1
ATOM 6008 C CA . THR B 1 31 ? -19.781 -34.125 -22.859 1 97.31 31 THR B CA 1
ATOM 6009 C C . THR B 1 31 ? -20 -33.125 -21.734 1 97.31 31 THR B C 1
ATOM 6011 O O . THR B 1 31 ? -20.953 -33.25 -20.953 1 97.31 31 THR B O 1
ATOM 6014 N N . GLY B 1 32 ? -19.094 -32.125 -21.672 1 96.62 32 GLY B N 1
ATOM 6015 C CA . GLY B 1 32 ? -19.297 -31.062 -20.703 1 96.62 32 GLY B CA 1
ATOM 6016 C C . GLY B 1 32 ? -20.625 -30.344 -20.875 1 96.62 32 GLY B C 1
ATOM 6017 O O . GLY B 1 32 ? -21.172 -30.281 -21.984 1 96.62 32 GLY B O 1
ATOM 6018 N N . THR B 1 33 ? -21.141 -29.812 -19.781 1 94.12 33 THR B N 1
ATOM 6019 C CA . THR B 1 33 ? -22.406 -29.078 -19.781 1 94.12 33 THR B CA 1
ATOM 6020 C C . THR B 1 33 ? -22.312 -27.844 -18.891 1 94.12 33 THR B C 1
ATOM 6022 O O . THR B 1 33 ? -21.391 -27.719 -18.094 1 94.12 33 THR B O 1
ATOM 6025 N N . GLY B 1 34 ? -23.266 -26.938 -19.078 1 92.81 34 GLY B N 1
ATOM 6026 C CA . GLY B 1 34 ? -23.375 -25.844 -18.141 1 92.81 34 GLY B CA 1
ATOM 6027 C C . GLY B 1 34 ? -23.672 -26.297 -16.719 1 92.81 34 GLY B C 1
ATOM 6028 O O . GLY B 1 34 ? -24.438 -27.25 -16.531 1 92.81 34 GLY B O 1
ATOM 6029 N N . GLY B 1 35 ? -23.109 -25.641 -15.766 1 95.19 35 GLY B N 1
ATOM 6030 C CA . GLY B 1 35 ? -23.281 -25.984 -14.367 1 95.19 35 GLY B CA 1
ATOM 6031 C C . GLY B 1 35 ? -22.547 -25.047 -13.43 1 95.19 35 GLY B C 1
ATOM 6032 O O . GLY B 1 35 ? -22.141 -23.953 -13.828 1 95.19 35 GLY B O 1
ATOM 6033 N N . PRO B 1 36 ? -22.406 -25.453 -12.148 1 96.31 36 PRO B N 1
ATOM 6034 C CA . PRO B 1 36 ? -21.891 -24.547 -11.117 1 96.31 36 PRO B CA 1
ATOM 6035 C C . PRO B 1 36 ? -20.375 -24.328 -11.211 1 96.31 36 PRO B C 1
ATOM 6037 O O . PRO B 1 36 ? -19.859 -23.375 -10.648 1 96.31 36 PRO B O 1
ATOM 6040 N N . CYS B 1 37 ? -19.703 -25.219 -11.812 1 97.25 37 CYS B N 1
ATOM 6041 C CA . CYS B 1 37 ? -18.234 -25.156 -11.82 1 97.25 37 CYS B CA 1
ATOM 6042 C C . CYS B 1 37 ? -17.719 -24.734 -13.188 1 97.25 37 CYS B C 1
ATOM 6044 O O . CYS B 1 37 ? -18.5 -24.5 -14.109 1 97.25 37 CYS B O 1
ATOM 6046 N N . VAL B 1 38 ? -16.375 -24.531 -13.312 1 96.75 38 VAL B N 1
ATOM 6047 C CA . VAL B 1 38 ? -15.781 -24.141 -14.594 1 96.75 38 VAL B CA 1
ATOM 6048 C C . VAL B 1 38 ? -16.141 -25.172 -15.664 1 96.75 38 VAL B C 1
ATOM 6050 O O . VAL B 1 38 ? -16.5 -24.812 -16.781 1 96.75 38 VAL B O 1
ATOM 6053 N N . GLY B 1 39 ? -16 -26.453 -15.312 1 97 39 GLY B N 1
ATOM 6054 C CA . GLY B 1 39 ? -16.469 -27.578 -16.109 1 97 39 GLY B CA 1
ATOM 6055 C C . GLY B 1 39 ? -17.375 -28.516 -15.328 1 97 39 GLY B C 1
ATOM 6056 O O . GLY B 1 39 ? -17.203 -28.703 -14.125 1 97 39 GLY B O 1
ATOM 6057 N N . ASN B 1 40 ? -18.422 -29.094 -16.078 1 97.19 40 ASN B N 1
ATOM 6058 C CA . ASN B 1 40 ? -19.406 -29.953 -15.422 1 97.19 40 ASN B CA 1
ATOM 6059 C C . ASN B 1 40 ? -19.766 -31.156 -16.281 1 97.19 40 ASN B C 1
ATOM 6061 O O . ASN B 1 40 ? -19.875 -31.031 -17.516 1 97.19 40 ASN B O 1
ATOM 6065 N N . ILE B 1 41 ? -19.953 -32.25 -15.602 1 97.38 41 ILE B N 1
ATOM 6066 C CA . ILE B 1 41 ? -20.625 -33.406 -16.188 1 97.38 41 ILE B CA 1
ATOM 6067 C C . ILE B 1 41 ? -21.984 -33.594 -15.531 1 97.38 41 ILE B C 1
ATOM 6069 O O . ILE B 1 41 ? -22.109 -33.531 -14.312 1 97.38 41 ILE B O 1
ATOM 6073 N N . GLY B 1 42 ? -22.969 -33.812 -16.312 1 95.44 42 GLY B N 1
ATOM 6074 C CA . GLY B 1 42 ? -24.344 -33.906 -15.836 1 95.44 42 GLY B CA 1
ATOM 6075 C C . GLY B 1 42 ? -24.578 -35.156 -14.984 1 95.44 42 GLY B C 1
ATOM 6076 O O . GLY B 1 42 ? -23.844 -36.125 -15.094 1 95.44 42 GLY B O 1
ATOM 6077 N N . SER B 1 43 ? -25.672 -35.125 -14.25 1 95.69 43 SER B N 1
ATOM 6078 C CA . SER B 1 43 ? -26.031 -36.219 -13.359 1 95.69 43 SER B CA 1
ATOM 6079 C C . SER B 1 43 ? -26.797 -37.312 -14.094 1 95.69 43 SER B C 1
ATOM 6081 O O . SER B 1 43 ? -27.312 -37.094 -15.188 1 95.69 43 SER B O 1
ATOM 6083 N N . VAL B 1 44 ? -26.75 -38.5 -13.523 1 96.06 44 VAL B N 1
ATOM 6084 C CA . VAL B 1 44 ? -27.625 -39.625 -13.859 1 96.06 44 VAL B CA 1
ATOM 6085 C C . VAL B 1 44 ? -28.375 -40.062 -12.609 1 96.06 44 VAL B C 1
ATOM 6087 O O . VAL B 1 44 ? -28.016 -41.094 -12 1 96.06 44 VAL B O 1
ATOM 6090 N N . PRO B 1 45 ? -29.484 -39.469 -12.344 1 93.31 45 PRO B N 1
ATOM 6091 C CA . PRO B 1 45 ? -30.156 -39.688 -11.062 1 93.31 45 PRO B CA 1
ATOM 6092 C C . PRO B 1 45 ? -30.594 -41.125 -10.828 1 93.31 45 PRO B C 1
ATOM 6094 O O . PRO B 1 45 ? -30.516 -41.625 -9.711 1 93.31 45 PRO B O 1
ATOM 6097 N N . ARG B 1 46 ? -31.047 -41.75 -11.875 1 94.25 46 ARG B N 1
ATOM 6098 C CA . ARG B 1 46 ? -31.547 -43.125 -11.734 1 94.25 46 ARG B CA 1
ATOM 6099 C C . ARG B 1 46 ? -30.453 -44.062 -11.227 1 94.25 46 ARG B C 1
ATOM 6101 O O . ARG B 1 46 ? -30.75 -45.094 -10.617 1 94.25 46 ARG B O 1
ATOM 6108 N N . LEU B 1 47 ? -29.219 -43.656 -11.453 1 95.81 47 LEU B N 1
ATOM 6109 C CA . LEU B 1 47 ? -28.109 -44.5 -11.039 1 95.81 47 LEU B CA 1
ATOM 6110 C C . LEU B 1 47 ? -27.359 -43.875 -9.875 1 95.81 47 LEU B C 1
ATOM 6112 O O . LEU B 1 47 ? -26.266 -44.344 -9.516 1 95.81 47 LEU B O 1
ATOM 6116 N N . GLY B 1 48 ? -27.828 -42.781 -9.328 1 93.38 48 GLY B N 1
ATOM 6117 C CA . GLY B 1 48 ? -27.234 -42.125 -8.164 1 93.38 48 GLY B CA 1
ATOM 6118 C C . GLY B 1 48 ? -25.969 -41.375 -8.484 1 93.38 48 GLY B C 1
ATOM 6119 O O . GLY B 1 48 ? -25.156 -41.094 -7.602 1 93.38 48 GLY B O 1
ATOM 6120 N N . PHE B 1 49 ? -25.672 -41.125 -9.703 1 96.19 49 PHE B N 1
ATOM 6121 C CA . PHE B 1 49 ? -24.547 -40.281 -10.102 1 96.19 49 PHE B CA 1
ATOM 6122 C C . PHE B 1 49 ? -24.922 -38.812 -10.148 1 96.19 49 PHE B C 1
ATOM 6124 O O . PHE B 1 49 ? -25.766 -38.406 -10.945 1 96.19 49 PHE B O 1
ATOM 6131 N N . ASN B 1 50 ? -24.297 -38.031 -9.344 1 94.81 50 ASN B N 1
ATOM 6132 C CA . ASN B 1 50 ? -24.703 -36.656 -9.156 1 94.81 50 ASN B CA 1
ATOM 6133 C C . ASN B 1 50 ? -23.906 -35.688 -10.055 1 94.81 50 ASN B C 1
ATOM 6135 O O . ASN B 1 50 ? -24.031 -34.469 -9.953 1 94.81 50 ASN B O 1
ATOM 6139 N N . GLY B 1 51 ? -23.094 -36.25 -10.938 1 96.44 51 GLY B N 1
ATOM 6140 C CA . GLY B 1 51 ? -22.266 -35.438 -11.82 1 96.44 51 GLY B CA 1
ATOM 6141 C C . GLY B 1 51 ? -20.875 -35.219 -11.289 1 96.44 51 GLY B C 1
ATOM 6142 O O . GLY B 1 51 ? -20.484 -35.812 -10.281 1 96.44 51 GLY B O 1
ATOM 6143 N N . MET B 1 52 ? -20.094 -34.344 -12.008 1 97.75 52 MET B N 1
ATOM 6144 C CA . MET B 1 52 ? -18.719 -34 -11.609 1 97.75 52 MET B CA 1
ATOM 6145 C C . MET B 1 52 ? -18.469 -32.5 -11.758 1 97.75 52 MET B C 1
ATOM 6147 O O . MET B 1 52 ? -18.969 -31.875 -12.703 1 97.75 52 MET B O 1
ATOM 6151 N N . CYS B 1 53 ? -17.781 -32.031 -10.805 1 97.88 53 CYS B N 1
ATOM 6152 C CA . CYS B 1 53 ? -17.359 -30.625 -10.773 1 97.88 53 CYS B CA 1
ATOM 6153 C C . CYS B 1 53 ? -15.859 -30.5 -11.047 1 97.88 53 CYS B C 1
ATOM 6155 O O . CYS B 1 53 ? -15.039 -31.016 -10.281 1 97.88 53 CYS B O 1
ATOM 6157 N N . LEU B 1 54 ? -15.469 -29.828 -12.172 1 98.38 54 LEU B N 1
ATOM 6158 C CA . LEU B 1 54 ? -14.078 -29.516 -12.5 1 98.38 54 LEU B CA 1
ATOM 6159 C C . LEU B 1 54 ? -13.773 -28.047 -12.234 1 98.38 54 LEU B C 1
ATOM 6161 O O . LEU B 1 54 ? -14.516 -27.172 -12.664 1 98.38 54 LEU B O 1
ATOM 6165 N N . GLN B 1 55 ? -12.703 -27.812 -11.523 1 98.19 55 GLN B N 1
ATOM 6166 C CA . GLN B 1 55 ? -12.297 -26.438 -11.242 1 98.19 55 GLN B CA 1
ATOM 6167 C C . GLN B 1 55 ? -10.844 -26.203 -11.641 1 98.19 55 GLN B C 1
ATOM 6169 O O . GLN B 1 55 ? -10.031 -27.125 -11.625 1 98.19 55 GLN B O 1
ATOM 6174 N N . ASP B 1 56 ? -10.562 -24.938 -11.922 1 97.38 56 ASP B N 1
ATOM 6175 C CA . ASP B 1 56 ? -9.219 -24.531 -12.312 1 97.38 56 ASP B CA 1
ATOM 6176 C C . ASP B 1 56 ? -8.242 -24.641 -11.141 1 97.38 56 ASP B C 1
ATOM 6178 O O . ASP B 1 56 ? -8.586 -24.312 -10.008 1 97.38 56 ASP B O 1
ATOM 6182 N N . GLY B 1 57 ? -7.102 -25.219 -11.414 1 93.62 57 GLY B N 1
ATOM 6183 C CA . GLY B 1 57 ? -5.848 -25.031 -10.703 1 93.62 57 GLY B CA 1
ATOM 6184 C C . GLY B 1 57 ? -4.824 -24.234 -11.492 1 93.62 57 GLY B C 1
ATOM 6185 O O . GLY B 1 57 ? -5.18 -23.484 -12.406 1 93.62 57 GLY B O 1
ATOM 6186 N N . PRO B 1 58 ? -3.461 -24.125 -11.258 1 95.12 58 PRO B N 1
ATOM 6187 C CA . PRO B 1 58 ? -2.795 -25.188 -10.516 1 95.12 58 PRO B CA 1
ATOM 6188 C C . PRO B 1 58 ? -2.377 -24.766 -9.109 1 95.12 58 PRO B C 1
ATOM 6190 O O . PRO B 1 58 ? -1.995 -25.609 -8.297 1 95.12 58 PRO B O 1
ATOM 6193 N N . LEU B 1 59 ? -2.393 -23.438 -8.805 1 98.12 59 LEU B N 1
ATOM 6194 C CA . LEU B 1 59 ? -1.806 -23.031 -7.531 1 98.12 59 LEU B CA 1
ATOM 6195 C C . LEU B 1 59 ? -2.891 -22.734 -6.504 1 98.12 59 LEU B C 1
ATOM 6197 O O . LEU B 1 59 ? -2.592 -22.5 -5.328 1 98.12 59 LEU B O 1
ATOM 6201 N N . ALA B 1 60 ? -4.129 -22.766 -6.953 1 98.5 60 ALA B N 1
ATOM 6202 C CA . ALA B 1 60 ? -5.305 -22.531 -6.113 1 98.5 60 ALA B CA 1
ATOM 6203 C C . ALA B 1 60 ? -6.57 -23.047 -6.785 1 98.5 60 ALA B C 1
ATOM 6205 O O . ALA B 1 60 ? -6.582 -23.312 -7.992 1 98.5 60 ALA B O 1
ATOM 6206 N N . ILE B 1 61 ? -7.617 -23.344 -5.965 1 98.31 61 ILE B N 1
ATOM 6207 C CA . ILE B 1 61 ? -8.93 -23.375 -6.598 1 98.31 61 ILE B CA 1
ATOM 6208 C C . ILE B 1 61 ? -9.344 -21.969 -7.016 1 98.31 61 ILE B C 1
ATOM 6210 O O . ILE B 1 61 ? -9.695 -21.141 -6.168 1 98.31 61 ILE B O 1
ATOM 6214 N N . ARG B 1 62 ? -9.195 -21.672 -8.25 1 96.38 62 ARG B N 1
ATOM 6215 C CA . ARG B 1 62 ? -9.266 -20.312 -8.75 1 96.38 62 ARG B CA 1
ATOM 6216 C C . ARG B 1 62 ? -10.633 -19.688 -8.453 1 96.38 62 ARG B C 1
ATOM 6218 O O . ARG B 1 62 ? -10.719 -18.578 -7.938 1 96.38 62 ARG B O 1
ATOM 6225 N N . VAL B 1 63 ? -11.688 -20.406 -8.797 1 93.94 63 VAL B N 1
ATOM 6226 C CA . VAL B 1 63 ? -13.039 -19.875 -8.664 1 93.94 63 VAL B CA 1
ATOM 6227 C C . VAL B 1 63 ? -13.625 -20.266 -7.312 1 93.94 63 VAL B C 1
ATOM 6229 O O . VAL B 1 63 ? -14.547 -21.078 -7.246 1 93.94 63 VAL B O 1
ATOM 6232 N N . ALA B 1 64 ? -13.102 -19.703 -6.328 1 96.5 64 ALA B N 1
ATOM 6233 C CA . ALA B 1 64 ? -13.523 -19.969 -4.953 1 96.5 64 ALA B CA 1
ATOM 6234 C C . ALA B 1 64 ? -13.312 -18.75 -4.07 1 96.5 64 ALA B C 1
ATOM 6236 O O . ALA B 1 64 ? -12.422 -17.922 -4.336 1 96.5 64 ALA B O 1
ATOM 6237 N N . ASP B 1 65 ? -14.18 -18.578 -3.123 1 96.12 65 ASP B N 1
ATOM 6238 C CA . ASP B 1 65 ? -13.961 -17.672 -1.993 1 96.12 65 ASP B CA 1
ATOM 6239 C C . ASP B 1 65 ? -13.469 -18.438 -0.769 1 96.12 65 ASP B C 1
ATOM 6241 O O . ASP B 1 65 ? -13.594 -19.656 -0.704 1 96.12 65 ASP B O 1
ATOM 6245 N N . TYR B 1 66 ? -12.805 -17.812 0.124 1 97.19 66 TYR B N 1
ATOM 6246 C CA . TYR B 1 66 ? -12.312 -18.406 1.362 1 97.19 66 TYR B CA 1
ATOM 6247 C C . TYR B 1 66 ? -11.438 -19.625 1.076 1 97.19 66 TYR B C 1
ATOM 6249 O O . TYR B 1 66 ? -11.625 -20.688 1.675 1 97.19 66 TYR B O 1
ATOM 6257 N N . ALA B 1 67 ? -10.57 -19.531 0.127 1 98.12 67 ALA B N 1
ATOM 6258 C CA . ALA B 1 67 ? -9.531 -20.5 -0.222 1 98.12 67 ALA B CA 1
ATOM 6259 C C . ALA B 1 67 ? -8.156 -19.844 -0.248 1 98.12 67 ALA B C 1
ATOM 6261 O O . ALA B 1 67 ? -8.047 -18.609 -0.177 1 98.12 67 ALA B O 1
ATOM 6262 N N . SER B 1 68 ? -7.078 -20.609 -0.266 1 98.56 68 SER B N 1
ATOM 6263 C CA . SER B 1 68 ? -5.711 -20.109 -0.221 1 98.56 68 SER B CA 1
ATOM 6264 C C . SER B 1 68 ? -5.121 -19.969 -1.622 1 98.56 68 SER B C 1
ATOM 6266 O O . SER B 1 68 ? -5.602 -20.609 -2.564 1 98.56 68 SER B O 1
ATOM 6268 N N . VAL B 1 69 ? -4.188 -19.109 -1.757 1 98.75 69 VAL B N 1
ATOM 6269 C CA . VAL B 1 69 ? -3.352 -19.031 -2.949 1 98.75 69 VAL B CA 1
ATOM 6270 C C . VAL B 1 69 ? -1.93 -19.484 -2.615 1 98.75 69 VAL B C 1
ATOM 6272 O O . VAL B 1 69 ? -1.226 -18.812 -1.856 1 98.75 69 VAL B O 1
ATOM 6275 N N . PHE B 1 70 ? -1.502 -20.547 -3.148 1 98.88 70 PHE B N 1
ATOM 6276 C CA . PHE B 1 70 ? -0.235 -21.203 -2.842 1 98.88 70 PHE B CA 1
ATOM 6277 C C . PHE B 1 70 ? 0.86 -20.734 -3.791 1 98.88 70 PHE B C 1
ATOM 6279 O O . PHE B 1 70 ? 0.581 -20.047 -4.785 1 98.88 70 PHE B O 1
ATOM 6286 N N . PRO B 1 71 ? 2.156 -21.047 -3.502 1 98.81 71 PRO B N 1
ATOM 6287 C CA . PRO B 1 71 ? 3.242 -20.719 -4.43 1 98.81 71 PRO B CA 1
ATOM 6288 C C . PRO B 1 71 ? 3.078 -21.391 -5.789 1 98.81 71 PRO B C 1
ATOM 6290 O O . PRO B 1 71 ? 2.605 -22.531 -5.863 1 98.81 71 PRO B O 1
ATOM 6293 N N . ALA B 1 72 ? 3.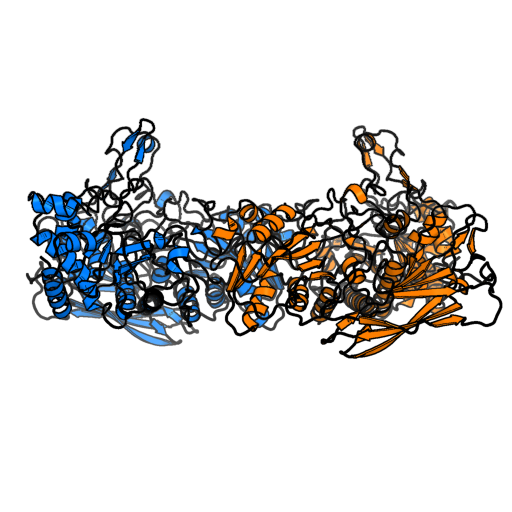504 -20.734 -6.836 1 98.69 72 ALA B N 1
ATOM 6294 C CA . ALA B 1 72 ? 3.398 -21.234 -8.211 1 98.69 72 ALA B CA 1
ATOM 6295 C C . ALA B 1 72 ? 4.305 -22.438 -8.422 1 98.69 72 ALA B C 1
ATOM 6297 O O . ALA B 1 72 ? 5.23 -22.672 -7.645 1 98.69 72 ALA B O 1
ATOM 6298 N N . GLY B 1 73 ? 3.99 -23.188 -9.492 1 98.62 73 GLY B N 1
ATOM 6299 C CA . GLY B 1 73 ? 4.809 -24.344 -9.828 1 98.62 73 GLY B CA 1
ATOM 6300 C C . GLY B 1 73 ? 6.285 -24.016 -9.938 1 98.62 73 GLY B C 1
ATOM 6301 O O . GLY B 1 73 ? 7.133 -24.766 -9.453 1 98.62 73 GLY B O 1
ATOM 6302 N N . LEU B 1 74 ? 6.566 -22.922 -10.492 1 98.56 74 LEU B N 1
ATOM 6303 C CA . LEU B 1 74 ? 7.949 -22.469 -10.633 1 98.56 74 LEU B CA 1
ATOM 6304 C C . LEU B 1 74 ? 8.609 -22.344 -9.266 1 98.56 74 LEU B C 1
ATOM 6306 O O . LEU B 1 74 ? 9.766 -22.734 -9.094 1 98.56 74 LEU B O 1
ATOM 6310 N N . THR B 1 75 ? 7.906 -21.75 -8.32 1 98.75 75 THR B N 1
ATOM 6311 C CA . THR B 1 75 ? 8.422 -21.578 -6.965 1 98.75 75 THR B CA 1
ATOM 6312 C C . THR B 1 75 ? 8.625 -22.922 -6.285 1 98.75 75 THR B C 1
ATOM 6314 O O . THR B 1 75 ? 9.594 -23.109 -5.551 1 98.75 75 THR B O 1
ATOM 6317 N N . VAL B 1 76 ? 7.73 -23.844 -6.547 1 98.75 76 VAL B N 1
ATOM 6318 C CA . VAL B 1 76 ? 7.855 -25.188 -6.008 1 98.75 76 VAL B CA 1
ATOM 6319 C C . VAL B 1 76 ? 9.133 -25.844 -6.535 1 98.75 76 VAL B C 1
ATOM 6321 O O . VAL B 1 76 ? 9.898 -26.438 -5.77 1 98.75 76 VAL B O 1
ATOM 6324 N N . ALA B 1 77 ? 9.344 -25.703 -7.812 1 98.81 77 ALA B N 1
ATOM 6325 C CA . ALA B 1 77 ? 10.539 -26.266 -8.414 1 98.81 77 ALA B CA 1
ATOM 6326 C C . ALA B 1 77 ? 11.805 -25.625 -7.852 1 98.81 77 ALA B C 1
ATOM 6328 O O . ALA B 1 77 ? 12.812 -26.297 -7.645 1 98.81 77 ALA B O 1
ATOM 6329 N N . ALA B 1 78 ? 11.727 -24.375 -7.59 1 98.88 78 ALA B N 1
ATOM 6330 C CA . ALA B 1 78 ? 12.875 -23.656 -7.055 1 98.88 78 ALA B CA 1
ATOM 6331 C C . ALA B 1 78 ? 13.227 -24.141 -5.652 1 98.88 78 ALA B C 1
ATOM 6333 O O . ALA B 1 78 ? 14.359 -23.969 -5.195 1 98.88 78 ALA B O 1
ATOM 6334 N N . SER B 1 79 ? 12.305 -24.719 -4.961 1 98.81 79 SER B N 1
ATOM 6335 C CA . SER B 1 79 ? 12.562 -25.25 -3.627 1 98.81 79 SER B CA 1
ATOM 6336 C C . SER B 1 79 ? 13.344 -26.562 -3.697 1 98.81 79 SER B C 1
ATOM 6338 O O . SER B 1 79 ? 13.977 -26.969 -2.721 1 98.81 79 SER B O 1
ATOM 6340 N N . TRP B 1 80 ? 13.188 -27.312 -4.852 1 98.81 80 TRP B N 1
ATOM 6341 C CA . TRP B 1 80 ? 13.781 -28.625 -5.031 1 98.81 80 TRP B CA 1
ATOM 6342 C C . TRP B 1 80 ? 13.414 -29.562 -3.877 1 98.81 80 TRP B C 1
ATOM 6344 O O . TRP B 1 80 ? 14.227 -30.375 -3.436 1 98.81 80 TRP B O 1
ATOM 6354 N N . ASP B 1 81 ? 12.281 -29.359 -3.287 1 98.81 81 ASP B N 1
ATOM 6355 C CA . ASP B 1 81 ? 11.844 -30.094 -2.1 1 98.81 81 ASP B CA 1
ATOM 6356 C C . ASP B 1 81 ? 10.648 -31 -2.412 1 98.81 81 ASP B C 1
ATOM 6358 O O . ASP B 1 81 ? 9.508 -30.531 -2.445 1 98.81 81 ASP B O 1
ATOM 6362 N N . ARG B 1 82 ? 10.898 -32.312 -2.488 1 98 82 ARG B N 1
ATOM 6363 C CA . ARG B 1 82 ? 9.859 -33.281 -2.836 1 98 82 ARG B CA 1
ATOM 6364 C C . ARG B 1 82 ? 8.75 -33.312 -1.79 1 98 82 ARG B C 1
ATOM 6366 O O . ARG B 1 82 ? 7.574 -33.438 -2.129 1 98 82 ARG B O 1
ATOM 6373 N N . LYS B 1 83 ? 9.109 -33.156 -0.584 1 98.5 83 LYS B N 1
ATOM 6374 C CA . LYS B 1 83 ? 8.141 -33.219 0.506 1 98.5 83 LYS B CA 1
ATOM 6375 C C . LYS B 1 83 ? 7.207 -32 0.482 1 98.5 83 LYS B C 1
ATOM 6377 O O . LYS B 1 83 ? 6.004 -32.156 0.721 1 98.5 83 LYS B O 1
ATOM 6382 N N . LEU B 1 84 ? 7.777 -30.844 0.223 1 98.69 84 LEU B N 1
ATOM 6383 C CA . LEU B 1 84 ? 6.957 -29.641 0.176 1 98.69 84 LEU B CA 1
ATOM 6384 C C . LEU B 1 84 ? 6.043 -29.656 -1.044 1 98.69 84 LEU B C 1
ATOM 6386 O O . LEU B 1 84 ? 4.918 -29.141 -0.989 1 98.69 84 LEU B O 1
ATOM 6390 N N . ALA B 1 85 ? 6.523 -30.203 -2.168 1 98.81 85 ALA B N 1
ATOM 6391 C CA . ALA B 1 85 ? 5.66 -30.359 -3.338 1 98.81 85 ALA B CA 1
ATOM 6392 C C . ALA B 1 85 ? 4.461 -31.234 -3.023 1 98.81 85 ALA B C 1
ATOM 6394 O O . ALA B 1 85 ? 3.328 -30.906 -3.381 1 98.81 85 ALA B O 1
ATOM 6395 N N . TYR B 1 86 ? 4.738 -32.344 -2.35 1 98.88 86 TYR B N 1
ATOM 6396 C CA . TYR B 1 86 ? 3.689 -33.281 -1.944 1 98.88 86 TYR B CA 1
ATOM 6397 C C . TYR B 1 86 ? 2.713 -32.594 -0.984 1 98.88 86 TYR B C 1
ATOM 6399 O O . TYR B 1 86 ? 1.496 -32.719 -1.147 1 98.88 86 TYR B O 1
ATOM 6407 N N . GLN B 1 87 ? 3.252 -31.875 -0.017 1 98.81 87 GLN B N 1
ATOM 6408 C CA . GLN B 1 87 ? 2.422 -31.188 0.965 1 98.81 87 GLN B CA 1
ATOM 6409 C C . GLN B 1 87 ? 1.529 -30.156 0.296 1 98.81 87 GLN B C 1
ATOM 6411 O O . GLN B 1 87 ? 0.354 -30.016 0.646 1 98.81 87 GLN B O 1
ATOM 6416 N N . ARG B 1 88 ? 2.057 -29.391 -0.613 1 98.75 88 ARG B N 1
ATOM 6417 C CA . ARG B 1 88 ? 1.244 -28.453 -1.375 1 98.75 88 ARG B CA 1
ATOM 6418 C C . ARG B 1 88 ? 0.128 -29.172 -2.123 1 98.75 88 ARG B C 1
ATOM 6420 O O . ARG B 1 88 ? -1.005 -28.688 -2.176 1 98.75 88 ARG B O 1
ATOM 6427 N N . GLY B 1 89 ? 0.467 -30.328 -2.695 1 98.81 89 GLY B N 1
ATOM 6428 C CA . GLY B 1 89 ? -0.55 -31.141 -3.334 1 98.81 89 GLY B CA 1
ATOM 6429 C C . GLY B 1 89 ? -1.669 -31.547 -2.393 1 98.81 89 GLY B C 1
ATOM 6430 O O . GLY B 1 89 ? -2.846 -31.484 -2.752 1 98.81 89 GLY B O 1
ATOM 6431 N N . GLN B 1 90 ? -1.276 -31.906 -1.188 1 98.81 90 GLN B N 1
ATOM 6432 C CA . GLN B 1 90 ? -2.268 -32.281 -0.189 1 98.81 90 GLN B CA 1
ATOM 6433 C C . GLN B 1 90 ? -3.166 -31.109 0.172 1 98.81 90 GLN B C 1
ATOM 6435 O O . GLN B 1 90 ? -4.387 -31.25 0.256 1 98.81 90 GLN B O 1
ATOM 6440 N N . ASN B 1 91 ? -2.543 -29.969 0.402 1 98.81 91 ASN B N 1
ATOM 6441 C CA . ASN B 1 91 ? -3.309 -28.781 0.761 1 98.81 91 ASN B CA 1
ATOM 6442 C C . ASN B 1 91 ? -4.285 -28.391 -0.345 1 98.81 91 ASN B C 1
ATOM 6444 O O . ASN B 1 91 ? -5.434 -28.047 -0.07 1 98.81 91 ASN B O 1
ATOM 6448 N N . LEU B 1 92 ? -3.832 -28.469 -1.575 1 98.81 92 LEU B N 1
ATOM 6449 C CA . LEU B 1 92 ? -4.711 -28.219 -2.713 1 98.81 92 LEU B CA 1
ATOM 6450 C C . LEU B 1 92 ? -5.836 -29.234 -2.77 1 98.81 92 LEU B C 1
ATOM 6452 O O . LEU B 1 92 ? -7.004 -28.875 -2.936 1 98.81 92 LEU B O 1
ATOM 6456 N N . GLY B 1 93 ? -5.488 -30.5 -2.643 1 98.75 93 GLY B N 1
ATOM 6457 C CA . GLY B 1 93 ? -6.5 -31.547 -2.629 1 98.75 93 GLY B CA 1
ATOM 6458 C C . GLY B 1 93 ? -7.578 -31.328 -1.586 1 98.75 93 GLY B C 1
ATOM 6459 O O . GLY B 1 93 ? -8.766 -31.469 -1.873 1 98.75 93 GLY B O 1
ATOM 6460 N N . ASP B 1 94 ? -7.148 -30.891 -0.383 1 98.75 94 ASP B N 1
ATOM 6461 C CA . ASP B 1 94 ? -8.086 -30.609 0.7 1 98.75 94 ASP B CA 1
ATOM 6462 C C . ASP B 1 94 ? -9.039 -29.484 0.319 1 98.75 94 ASP B C 1
ATOM 6464 O O . ASP B 1 94 ? -10.25 -29.578 0.56 1 98.75 94 ASP B O 1
ATOM 6468 N N . GLU B 1 95 ? -8.492 -28.484 -0.24 1 98.75 95 GLU B N 1
ATOM 6469 C CA . GLU B 1 95 ? -9.344 -27.328 -0.554 1 98.75 95 GLU B CA 1
ATOM 6470 C C . GLU B 1 95 ? -10.297 -27.656 -1.702 1 98.75 95 GLU B C 1
ATOM 6472 O O . GLU B 1 95 ? -11.477 -27.281 -1.663 1 98.75 95 GLU B O 1
ATOM 6477 N N . PHE B 1 96 ? -9.836 -28.328 -2.719 1 98.81 96 PHE B N 1
ATOM 6478 C CA . PHE B 1 96 ? -10.703 -28.734 -3.816 1 98.81 96 PHE B CA 1
ATOM 6479 C C . PHE B 1 96 ? -11.82 -29.641 -3.318 1 98.81 96 PHE B C 1
ATOM 6481 O O . PHE B 1 96 ? -12.992 -29.422 -3.609 1 98.81 96 PHE B O 1
ATOM 6488 N N . LYS B 1 97 ? -11.477 -30.656 -2.568 1 98.69 97 LYS B N 1
ATOM 6489 C CA . LYS B 1 97 ? -12.461 -31.609 -2.062 1 98.69 97 LYS B CA 1
ATOM 6490 C C . LYS B 1 97 ? -13.5 -30.906 -1.192 1 98.69 97 LYS B C 1
ATOM 6492 O O . LYS B 1 97 ? -14.703 -31.094 -1.387 1 98.69 97 LYS B O 1
ATOM 6497 N N . ASN B 1 98 ? -13.016 -30.062 -0.33 1 98.5 98 ASN B N 1
ATOM 6498 C CA . ASN B 1 98 ? -13.922 -29.469 0.647 1 98.5 98 ASN B CA 1
ATOM 6499 C C . ASN B 1 98 ? -14.773 -28.359 0.022 1 98.5 98 ASN B C 1
ATOM 6501 O O . ASN B 1 98 ? -15.781 -27.938 0.599 1 98.5 98 ASN B O 1
ATOM 6505 N N . LYS B 1 99 ? -14.414 -27.953 -1.179 1 98.56 99 LYS B N 1
ATOM 6506 C CA . LYS B 1 99 ? -15.266 -27.078 -1.965 1 98.56 99 LYS B CA 1
ATOM 6507 C C . LYS B 1 99 ? -16.203 -27.859 -2.873 1 98.56 99 LYS B C 1
ATOM 6509 O O . LYS B 1 99 ? -17 -27.281 -3.611 1 98.56 99 LYS B O 1
ATOM 6514 N N . GLY B 1 100 ? -16.109 -29.141 -2.859 1 98.31 100 GLY B N 1
ATOM 6515 C CA . GLY B 1 100 ? -16.984 -30.031 -3.609 1 98.31 100 GLY B CA 1
ATOM 6516 C C . GLY B 1 100 ? -16.516 -30.266 -5.031 1 98.31 100 GLY B C 1
ATOM 6517 O O . GLY B 1 100 ? -17.281 -30.766 -5.871 1 98.31 100 GLY B O 1
ATOM 6518 N N . ALA B 1 101 ? -15.32 -29.891 -5.344 1 98.5 101 ALA B N 1
ATOM 6519 C CA . ALA B 1 101 ? -14.773 -30.125 -6.68 1 98.5 101 ALA B CA 1
ATOM 6520 C C . ALA B 1 101 ? -14.188 -31.531 -6.801 1 98.5 101 ALA B C 1
ATOM 6522 O O . ALA B 1 101 ? -13.492 -32 -5.898 1 98.5 101 ALA B O 1
ATOM 6523 N N . HIS B 1 102 ? -14.461 -32.188 -7.855 1 98.62 102 HIS B N 1
ATOM 6524 C CA . HIS B 1 102 ? -14 -33.531 -8.078 1 98.62 102 HIS B CA 1
ATOM 6525 C C . HIS B 1 102 ? -12.625 -33.562 -8.75 1 98.62 102 HIS B C 1
ATOM 6527 O O . HIS B 1 102 ? -11.836 -34.469 -8.547 1 98.62 102 HIS B O 1
ATOM 6533 N N . VAL B 1 103 ? -12.398 -32.562 -9.609 1 98.81 103 VAL B N 1
ATOM 6534 C CA . VAL B 1 103 ? -11.203 -32.562 -10.453 1 98.81 103 VAL B CA 1
ATOM 6535 C C . VAL B 1 103 ? -10.461 -31.234 -10.289 1 98.81 103 VAL B C 1
ATOM 6537 O O . VAL B 1 103 ? -11.055 -30.156 -10.422 1 98.81 103 VAL B O 1
ATOM 6540 N N . MET B 1 104 ? -9.219 -31.312 -9.953 1 98.75 104 MET B N 1
ATOM 6541 C CA . MET B 1 104 ? -8.297 -30.188 -10.023 1 98.75 104 MET B CA 1
ATOM 6542 C C . MET B 1 104 ? -7.633 -30.109 -11.391 1 98.75 104 MET B C 1
ATOM 6544 O O . MET B 1 104 ? -6.863 -31 -11.766 1 98.75 104 MET B O 1
ATOM 6548 N N . LEU B 1 105 ? -7.945 -29.094 -12.148 1 98.62 105 LEU B N 1
ATOM 6549 C CA . LEU B 1 105 ? -7.297 -28.922 -13.445 1 98.62 105 LEU B CA 1
ATOM 6550 C C . LEU B 1 105 ? -5.855 -28.453 -13.273 1 98.62 105 LEU B C 1
ATOM 6552 O O . LEU B 1 105 ? -5.539 -27.281 -13.516 1 98.62 105 LEU B O 1
ATOM 6556 N N . GLY B 1 106 ? -4.961 -29.312 -12.961 1 97.81 106 GLY B N 1
ATOM 6557 C CA . GLY B 1 106 ? -3.545 -29.203 -12.641 1 97.81 106 GLY B CA 1
ATOM 6558 C C . GLY B 1 106 ? -2.98 -30.469 -12.016 1 97.81 106 GLY B C 1
ATOM 6559 O O . GLY B 1 106 ? -3.732 -31.375 -11.641 1 97.81 106 GLY B O 1
ATOM 6560 N N . PRO B 1 107 ? -1.703 -30.562 -11.961 1 98.31 107 PRO B N 1
ATOM 6561 C CA . PRO B 1 107 ? -0.632 -29.578 -12.148 1 98.31 107 PRO B CA 1
ATOM 6562 C C . PRO B 1 107 ? -0.21 -29.438 -13.609 1 98.31 107 PRO B C 1
ATOM 6564 O O . PRO B 1 107 ? -0.802 -30.078 -14.492 1 98.31 107 PRO B O 1
ATOM 6567 N N . VAL B 1 108 ? 0.862 -28.594 -13.859 1 98.56 108 VAL B N 1
ATOM 6568 C CA . VAL B 1 108 ? 1.191 -28.203 -15.227 1 98.56 108 VAL B CA 1
ATOM 6569 C C . VAL B 1 108 ? 2.623 -28.625 -15.555 1 98.56 108 VAL B C 1
ATOM 6571 O O . VAL B 1 108 ? 3.551 -28.328 -14.805 1 98.56 108 VAL B O 1
ATOM 6574 N N . ALA B 1 109 ? 2.76 -29.328 -16.656 1 97.44 109 ALA B N 1
ATOM 6575 C CA . ALA B 1 109 ? 4.082 -29.609 -17.219 1 97.44 109 ALA B CA 1
ATOM 6576 C C . ALA B 1 109 ? 4.184 -29.141 -18.656 1 97.44 109 ALA B C 1
ATOM 6578 O O . ALA B 1 109 ? 5.25 -29.219 -19.266 1 97.44 109 ALA B O 1
ATOM 6579 N N . GLY B 1 110 ? 3.057 -28.828 -19.328 1 93.62 110 GLY B N 1
ATOM 6580 C CA . GLY B 1 110 ? 2.953 -28.141 -20.594 1 93.62 110 GLY B CA 1
ATOM 6581 C C . GLY B 1 110 ? 2.428 -26.719 -20.469 1 93.62 110 GLY B C 1
ATOM 6582 O O . GLY B 1 110 ? 1.216 -26.5 -20.422 1 93.62 110 GLY B O 1
ATOM 6583 N N . PRO B 1 111 ? 3.248 -25.672 -20.5 1 95.94 111 PRO B N 1
ATOM 6584 C CA . PRO B 1 111 ? 4.562 -25.719 -21.156 1 95.94 111 PRO B CA 1
ATOM 6585 C C . PRO B 1 111 ? 5.637 -26.328 -20.25 1 95.94 111 PRO B C 1
ATOM 6587 O O . PRO B 1 111 ? 5.555 -26.219 -19.031 1 95.94 111 PRO B O 1
ATOM 6590 N N . LEU B 1 112 ? 6.551 -26.922 -20.891 1 97.62 112 LEU B N 1
ATOM 6591 C CA . LEU B 1 112 ? 7.75 -27.359 -20.188 1 97.62 112 LEU B CA 1
ATOM 6592 C C . LEU B 1 112 ? 8.695 -26.188 -19.938 1 97.62 112 LEU B C 1
ATOM 6594 O O . LEU B 1 112 ? 9.414 -26.172 -18.938 1 97.62 112 LEU B O 1
ATOM 6598 N N . GLY B 1 113 ? 8.727 -25.312 -20.797 1 96.94 113 GLY B N 1
ATOM 6599 C CA . GLY B 1 113 ? 9.555 -24.125 -20.641 1 96.94 113 GLY B CA 1
ATOM 6600 C C . GLY B 1 113 ? 10.625 -24 -21.703 1 96.94 113 GLY B C 1
ATOM 6601 O O . GLY B 1 113 ? 11.758 -23.594 -21.422 1 96.94 113 GLY B O 1
ATOM 6602 N N . ARG B 1 114 ? 10.227 -24.391 -22.922 1 96.31 114 ARG B N 1
ATOM 6603 C CA . ARG B 1 114 ? 11.109 -24.297 -24.078 1 96.31 114 ARG B CA 1
ATOM 6604 C C . ARG B 1 114 ? 11.586 -22.859 -24.297 1 96.31 114 ARG B C 1
ATOM 6606 O O . ARG B 1 114 ? 12.781 -22.609 -24.453 1 96.31 114 ARG B O 1
ATOM 6613 N N . SER B 1 115 ? 10.672 -21.984 -24.344 1 97.69 115 SER B N 1
ATOM 6614 C CA . SER B 1 115 ? 10.969 -20.578 -24.547 1 97.69 115 SER B CA 1
ATOM 6615 C C . SER B 1 115 ? 10.984 -19.812 -23.219 1 97.69 115 SER B C 1
ATOM 6617 O O . SER B 1 115 ? 10.047 -19.922 -22.438 1 97.69 115 SER B O 1
ATOM 6619 N N . ALA B 1 116 ? 11.992 -18.984 -23.094 1 97.56 116 ALA B N 1
ATOM 6620 C CA . ALA B 1 116 ? 12.102 -18.172 -21.891 1 97.56 116 ALA B CA 1
ATOM 6621 C C . ALA B 1 116 ? 10.961 -17.156 -21.828 1 97.56 116 ALA B C 1
ATOM 6623 O O . ALA B 1 116 ? 10.641 -16.641 -20.75 1 97.56 116 ALA B O 1
ATOM 6624 N N . TYR B 1 117 ? 10.281 -16.906 -22.938 1 97.38 117 TYR B N 1
ATOM 6625 C CA . TYR B 1 117 ? 9.289 -15.836 -23.062 1 97.38 117 TYR B CA 1
ATOM 6626 C C . TYR B 1 117 ? 7.883 -16.375 -22.812 1 97.38 117 TYR B C 1
ATOM 6628 O O . TYR B 1 117 ? 6.914 -15.617 -22.797 1 97.38 117 TYR B O 1
ATOM 6636 N N . GLY B 1 118 ? 7.75 -17.656 -22.547 1 97.12 118 GLY B N 1
ATOM 6637 C CA . GLY B 1 118 ? 6.43 -18.25 -22.406 1 97.12 118 GLY B CA 1
ATOM 6638 C C . GLY B 1 118 ? 5.602 -17.578 -21.312 1 97.12 118 GLY B C 1
ATOM 6639 O O . GLY B 1 118 ? 6.086 -17.375 -20.203 1 97.12 118 GLY B O 1
ATOM 6640 N N . GLY B 1 119 ? 4.391 -17.281 -21.609 1 96.25 119 GLY B N 1
ATOM 6641 C CA . GLY B 1 119 ? 3.52 -16.547 -20.703 1 96.25 119 GLY B CA 1
ATOM 6642 C C . GLY B 1 119 ? 2.996 -17.406 -19.562 1 96.25 119 GLY B C 1
ATOM 6643 O O . GLY B 1 119 ? 2.555 -16.875 -18.547 1 96.25 119 GLY B O 1
ATOM 6644 N N . ARG B 1 120 ? 3.029 -18.703 -19.672 1 97 120 ARG B N 1
ATOM 6645 C CA . ARG B 1 120 ? 2.471 -19.578 -18.656 1 97 120 ARG B CA 1
ATOM 6646 C C . ARG B 1 120 ? 3.562 -20.422 -18 1 97 120 ARG B C 1
ATOM 6648 O O . ARG B 1 120 ? 3.268 -21.391 -17.297 1 97 120 ARG B O 1
ATOM 6655 N N . ASN B 1 121 ? 4.824 -20 -18.203 1 97.81 121 ASN B N 1
ATOM 6656 C CA . ASN B 1 121 ? 5.93 -20.766 -17.641 1 97.81 121 ASN B CA 1
ATOM 6657 C C . ASN B 1 121 ? 5.824 -20.859 -16.109 1 97.81 121 ASN B C 1
ATOM 6659 O O . ASN B 1 121 ? 6.238 -21.859 -15.523 1 97.81 121 ASN B O 1
ATOM 6663 N N . TRP B 1 122 ? 5.25 -19.828 -15.469 1 97.69 122 TRP B N 1
ATOM 6664 C CA . TRP B 1 122 ? 5.191 -19.781 -14.016 1 97.69 122 TRP B CA 1
ATOM 6665 C C . TRP B 1 122 ? 4.285 -20.891 -13.469 1 97.69 122 TRP B C 1
ATOM 6667 O O . TRP B 1 122 ? 4.41 -21.281 -12.312 1 97.69 122 TRP B O 1
ATOM 6677 N N . GLU B 1 123 ? 3.344 -21.391 -14.289 1 97.88 123 GLU B N 1
ATOM 6678 C CA . GLU B 1 123 ? 2.416 -22.438 -13.867 1 97.88 123 GLU B CA 1
ATOM 6679 C C . GLU B 1 123 ? 3.119 -23.781 -13.773 1 97.88 123 GLU B C 1
ATOM 6681 O O . GLU B 1 123 ? 2.717 -24.641 -12.992 1 97.88 123 GLU B O 1
ATOM 6686 N N . GLY B 1 124 ? 4.113 -23.953 -14.648 1 97.56 124 GLY B N 1
ATOM 6687 C CA . GLY B 1 124 ? 4.871 -25.188 -14.648 1 97.56 124 GLY B CA 1
ATOM 6688 C C . GLY B 1 124 ? 5.965 -25.219 -13.602 1 97.56 124 GLY B C 1
ATOM 6689 O O . GLY B 1 124 ? 5.91 -24.484 -12.617 1 97.56 124 GLY B O 1
ATOM 6690 N N . PHE B 1 125 ? 6.91 -26.125 -13.758 1 98.44 125 PHE B N 1
ATOM 6691 C CA . PHE B 1 125 ? 7.941 -26.297 -12.742 1 98.44 125 PHE B CA 1
ATOM 6692 C C . PHE B 1 125 ? 9.297 -25.844 -13.258 1 98.44 125 PHE B C 1
ATOM 6694 O O . PHE B 1 125 ? 9.852 -24.844 -12.789 1 98.44 125 PHE B O 1
ATOM 6701 N N . SER B 1 126 ? 9.789 -26.547 -14.266 1 98.62 126 SER B N 1
ATOM 6702 C CA . SER B 1 126 ? 11.141 -26.328 -14.781 1 98.62 126 SER B CA 1
ATOM 6703 C C . SER B 1 126 ? 11.273 -26.797 -16.219 1 98.62 126 SER B C 1
ATOM 6705 O O . SER B 1 126 ? 10.586 -27.734 -16.625 1 98.62 126 SER B O 1
ATOM 6707 N N . PRO B 1 127 ? 12.18 -26.188 -16.984 1 98.25 127 PRO B N 1
ATOM 6708 C CA . PRO B 1 127 ? 12.492 -26.734 -18.312 1 98.25 127 PRO B CA 1
ATOM 6709 C C . PRO B 1 127 ? 13.227 -28.078 -18.234 1 98.25 127 PRO B C 1
ATOM 6711 O O . PRO B 1 127 ? 13.367 -28.766 -19.25 1 98.25 127 PRO B O 1
ATOM 6714 N N . ASP B 1 128 ? 13.742 -28.406 -17.141 1 98.69 128 ASP B N 1
ATOM 6715 C CA . ASP B 1 128 ? 14.352 -29.719 -16.969 1 98.69 128 ASP B CA 1
ATOM 6716 C C . ASP B 1 128 ? 13.289 -30.797 -16.797 1 98.69 128 ASP B C 1
ATOM 6718 O O . ASP B 1 128 ? 12.492 -30.75 -15.859 1 98.69 128 ASP B O 1
ATOM 6722 N N . PRO B 1 129 ? 13.297 -31.812 -17.656 1 98.38 129 PRO B N 1
ATOM 6723 C CA . PRO B 1 129 ? 12.211 -32.781 -17.609 1 98.38 129 PRO B CA 1
ATOM 6724 C C . PRO B 1 129 ? 12.25 -33.656 -16.359 1 98.38 129 PRO B C 1
ATOM 6726 O O . PRO B 1 129 ? 11.203 -34.094 -15.883 1 98.38 129 PRO B O 1
ATOM 6729 N N . HIS B 1 130 ? 13.43 -33.906 -15.789 1 98.62 130 HIS B N 1
ATOM 6730 C CA . HIS B 1 130 ? 13.531 -34.719 -14.586 1 98.62 130 HIS B CA 1
ATOM 6731 C C . HIS B 1 130 ? 12.977 -34 -13.375 1 98.62 130 HIS B C 1
ATOM 6733 O O . HIS B 1 130 ? 12.188 -34.562 -12.602 1 98.62 130 HIS B O 1
ATOM 6739 N N . LEU B 1 131 ? 13.43 -32.719 -13.195 1 98.81 131 LEU B N 1
ATOM 6740 C CA . LEU B 1 131 ? 12.906 -31.922 -12.094 1 98.81 131 LEU B CA 1
ATOM 6741 C C . LEU B 1 131 ? 11.391 -31.781 -12.203 1 98.81 131 LEU B C 1
ATOM 6743 O O . LEU B 1 131 ? 10.68 -31.938 -11.211 1 98.81 131 LEU B O 1
ATOM 6747 N N . THR B 1 132 ? 10.93 -31.469 -13.383 1 98.81 132 THR B N 1
ATOM 6748 C CA . THR B 1 132 ? 9.5 -31.344 -13.617 1 98.81 132 THR B CA 1
ATOM 6749 C C . THR B 1 132 ? 8.789 -32.656 -13.336 1 98.81 132 THR B C 1
ATOM 6751 O O . THR B 1 132 ? 7.719 -32.688 -12.719 1 98.81 132 THR B O 1
ATOM 6754 N N . ALA B 1 133 ? 9.367 -33.75 -13.773 1 98.75 133 ALA B N 1
ATOM 6755 C CA . ALA B 1 133 ? 8.758 -35.062 -13.57 1 98.75 133 ALA B CA 1
ATOM 6756 C C . ALA B 1 133 ? 8.539 -35.344 -12.086 1 98.75 133 ALA B C 1
ATOM 6758 O O . ALA B 1 133 ? 7.465 -35.781 -11.68 1 98.75 133 ALA B O 1
ATOM 6759 N N . VAL B 1 134 ? 9.531 -35.031 -11.297 1 98.62 134 VAL B N 1
ATOM 6760 C CA . VAL B 1 134 ? 9.469 -35.344 -9.867 1 98.62 134 VAL B CA 1
ATOM 6761 C C . VAL B 1 134 ? 8.438 -34.438 -9.195 1 98.62 134 VAL B C 1
ATOM 6763 O O . VAL B 1 134 ? 7.605 -34.906 -8.414 1 98.62 134 VAL B O 1
ATOM 6766 N N . MET B 1 135 ? 8.484 -33.156 -9.469 1 98.75 135 MET B N 1
ATOM 6767 C CA . MET B 1 135 ? 7.555 -32.219 -8.859 1 98.75 135 MET B CA 1
ATOM 6768 C C . MET B 1 135 ? 6.121 -32.5 -9.305 1 98.75 135 MET B C 1
ATOM 6770 O O . MET B 1 135 ? 5.184 -32.344 -8.516 1 98.75 135 MET B O 1
ATOM 6774 N N . PHE B 1 136 ? 6.008 -32.844 -10.547 1 98.56 136 PHE B N 1
ATOM 6775 C CA . PHE B 1 136 ? 4.734 -33.219 -11.148 1 98.56 136 PHE B CA 1
ATOM 6776 C C . PHE B 1 136 ? 4.141 -34.406 -10.438 1 98.56 136 PHE B C 1
ATOM 6778 O O . PHE B 1 136 ? 2.99 -34.375 -10 1 98.56 136 PHE B O 1
ATOM 6785 N N . GLU B 1 137 ? 4.949 -35.438 -10.273 1 98.69 137 GLU B N 1
ATOM 6786 C CA . GLU B 1 137 ? 4.578 -36.688 -9.625 1 98.69 137 GLU B CA 1
ATOM 6787 C C . GLU B 1 137 ? 4.156 -36.438 -8.18 1 98.69 137 GLU B C 1
ATOM 6789 O O . GLU B 1 137 ? 3.08 -36.875 -7.762 1 98.69 137 GLU B O 1
ATOM 6794 N N . GLU B 1 138 ? 4.961 -35.719 -7.414 1 98.81 138 GLU B N 1
ATOM 6795 C CA . GLU B 1 138 ? 4.691 -35.469 -6 1 98.81 138 GLU B CA 1
ATOM 6796 C C . GLU B 1 138 ? 3.402 -34.688 -5.816 1 98.81 138 GLU B C 1
ATOM 6798 O O . GLU B 1 138 ? 2.637 -34.938 -4.883 1 98.81 138 GLU B O 1
ATOM 6803 N N . THR B 1 139 ? 3.152 -33.719 -6.648 1 98.81 139 THR B N 1
ATOM 6804 C CA . THR B 1 139 ? 1.935 -32.906 -6.566 1 98.81 139 THR B CA 1
ATOM 6805 C C . THR B 1 139 ? 0.703 -33.781 -6.832 1 98.81 139 THR B C 1
ATOM 6807 O O . THR B 1 139 ? -0.304 -33.656 -6.133 1 98.81 139 THR B O 1
ATOM 6810 N N . ILE B 1 140 ? 0.768 -34.625 -7.848 1 98.88 140 ILE B N 1
ATOM 6811 C CA . ILE B 1 140 ? -0.341 -35.5 -8.211 1 98.88 140 ILE B CA 1
ATOM 6812 C C . ILE B 1 140 ? -0.642 -36.469 -7.062 1 98.88 140 ILE B C 1
ATOM 6814 O O . ILE B 1 140 ? -1.799 -36.625 -6.672 1 98.88 140 ILE B O 1
ATOM 6818 N N . LEU B 1 141 ? 0.434 -37.062 -6.527 1 98.88 141 LEU B N 1
ATOM 6819 C CA . LEU B 1 141 ? 0.264 -37.969 -5.398 1 98.88 141 LEU B CA 1
ATOM 6820 C C . LEU B 1 141 ? -0.395 -37.25 -4.223 1 98.88 141 LEU B C 1
ATOM 6822 O O . LEU B 1 141 ? -1.341 -37.781 -3.627 1 98.88 141 LEU B O 1
ATOM 6826 N N . GLY B 1 142 ? 0.062 -36.094 -3.91 1 98.81 142 GLY B N 1
ATOM 6827 C CA . GLY B 1 142 ? -0.494 -35.312 -2.801 1 98.81 142 GLY B CA 1
ATOM 6828 C C . GLY B 1 142 ? -1.968 -35 -2.971 1 98.81 142 GLY B C 1
ATOM 6829 O O . GLY B 1 142 ? -2.764 -35.219 -2.057 1 98.81 142 GLY B O 1
ATOM 6830 N N . ALA B 1 143 ? -2.342 -34.531 -4.094 1 98.75 143 ALA B N 1
ATOM 6831 C CA . ALA B 1 143 ? -3.729 -34.125 -4.355 1 98.75 143 ALA B CA 1
ATOM 6832 C C . ALA B 1 143 ? -4.648 -35.344 -4.316 1 98.75 143 ALA B C 1
ATOM 6834 O O . ALA B 1 143 ? -5.715 -35.312 -3.701 1 98.75 143 ALA B O 1
ATOM 6835 N N . GLN B 1 144 ? -4.234 -36.438 -4.98 1 98.75 144 GLN B N 1
ATOM 6836 C CA . GLN B 1 144 ? -5.094 -37.594 -5.125 1 98.75 144 GLN B CA 1
ATOM 6837 C C . GLN B 1 144 ? -5.172 -38.406 -3.82 1 98.75 144 GLN B C 1
ATOM 6839 O O . GLN B 1 144 ? -6.137 -39.125 -3.584 1 98.75 144 GLN B O 1
ATOM 6844 N N . ASP B 1 145 ? -4.137 -38.219 -2.93 1 98.62 145 ASP B N 1
ATOM 6845 C CA . ASP B 1 145 ? -4.207 -38.812 -1.59 1 98.62 145 ASP B CA 1
ATOM 6846 C C . ASP B 1 145 ? -5.379 -38.219 -0.802 1 98.62 145 ASP B C 1
ATOM 6848 O O . ASP B 1 145 ? -5.859 -38.844 0.152 1 98.62 145 ASP B O 1
ATOM 6852 N N . ARG B 1 146 ? -5.824 -37.094 -1.271 1 98.31 146 ARG B N 1
ATOM 6853 C CA . ARG B 1 146 ? -6.934 -36.438 -0.585 1 98.31 146 ARG B CA 1
ATOM 6854 C C . ARG B 1 146 ? -8.258 -36.719 -1.293 1 98.31 146 ARG B C 1
ATOM 6856 O O . ARG B 1 146 ? -9.281 -36.125 -0.939 1 98.31 146 ARG B O 1
ATOM 6863 N N . GLY B 1 147 ? -8.211 -37.5 -2.324 1 98.44 147 GLY B N 1
ATOM 6864 C CA . GLY B 1 147 ? -9.438 -37.969 -2.959 1 98.44 147 GLY B CA 1
ATOM 6865 C C . GLY B 1 147 ? -9.867 -37.094 -4.125 1 98.44 147 GLY B C 1
ATOM 6866 O O . GLY B 1 147 ? -11.008 -37.188 -4.578 1 98.44 147 GLY B O 1
ATOM 6867 N N . VAL B 1 148 ? -9.047 -36.25 -4.598 1 98.69 148 VAL B N 1
ATOM 6868 C CA . VAL B 1 148 ? -9.344 -35.375 -5.727 1 98.69 148 VAL B CA 1
ATOM 6869 C C . VAL B 1 148 ? -8.609 -35.875 -6.969 1 98.69 148 VAL B C 1
ATOM 6871 O O . VAL B 1 148 ? -7.465 -36.312 -6.879 1 98.69 148 VAL B O 1
ATOM 6874 N N . GLN B 1 149 ? -9.281 -35.781 -8.109 1 98.81 149 GLN B N 1
ATOM 6875 C CA . GLN B 1 149 ? -8.633 -36.156 -9.359 1 98.81 149 GLN B CA 1
ATOM 6876 C C . GLN B 1 149 ? -7.66 -35.062 -9.828 1 98.81 149 GLN B C 1
ATOM 6878 O O . GLN B 1 149 ? -8.023 -33.906 -9.914 1 98.81 149 GLN B O 1
ATOM 6883 N N . ALA B 1 150 ? -6.457 -35.438 -10.078 1 98.75 150 ALA B N 1
ATOM 6884 C CA . ALA B 1 150 ? -5.508 -34.531 -10.734 1 98.75 150 ALA B CA 1
ATOM 6885 C C . ALA B 1 150 ? -5.648 -34.625 -12.258 1 98.75 150 ALA B C 1
ATOM 6887 O O . ALA B 1 150 ? -5.895 -35.688 -12.812 1 98.75 150 ALA B O 1
ATOM 6888 N N . CYS B 1 151 ? -5.535 -33.531 -12.898 1 98.81 151 CYS B N 1
ATOM 6889 C CA . CYS B 1 151 ? -5.512 -33.406 -14.352 1 98.81 151 CYS B CA 1
ATOM 6890 C C . CYS B 1 151 ? -4.168 -32.875 -14.836 1 98.81 151 CYS B C 1
ATOM 6892 O O . CYS B 1 151 ? -3.971 -31.672 -14.922 1 98.81 151 CYS B O 1
ATOM 6894 N N . ALA B 1 152 ? -3.279 -33.75 -15.172 1 98.62 152 ALA B N 1
ATOM 6895 C CA . ALA B 1 152 ? -1.956 -33.375 -15.648 1 98.62 152 ALA B CA 1
ATOM 6896 C C . ALA B 1 152 ? -2.049 -32.688 -17 1 98.62 152 ALA B C 1
ATOM 6898 O O . ALA B 1 152 ? -2.67 -33.188 -17.938 1 98.62 152 ALA B O 1
ATOM 6899 N N . LYS B 1 153 ? -1.478 -31.484 -17.156 1 98.25 153 LYS B N 1
ATOM 6900 C CA . LYS B 1 153 ? -1.72 -30.688 -18.344 1 98.25 153 LYS B CA 1
ATOM 6901 C C . LYS B 1 153 ? -0.499 -29.844 -18.703 1 98.25 153 LYS B C 1
ATOM 6903 O O . LYS B 1 153 ? 0.379 -29.641 -17.859 1 98.25 153 LYS B O 1
ATOM 6908 N N . HIS B 1 154 ? -0.451 -29.281 -19.859 1 98 154 HIS B N 1
ATOM 6909 C CA . HIS B 1 154 ? -1.184 -29.656 -21.062 1 98 154 HIS B CA 1
ATOM 6910 C C . HIS B 1 154 ? -0.411 -30.672 -21.891 1 98 154 HIS B C 1
ATOM 6912 O O . HIS B 1 154 ? 0.764 -30.469 -22.203 1 98 154 HIS B O 1
ATOM 6918 N N . TYR B 1 155 ? -1.087 -31.609 -22.234 1 98.44 155 TYR B N 1
ATOM 6919 C CA . TYR B 1 155 ? -0.48 -32.688 -23 1 98.44 155 TYR B CA 1
ATOM 6920 C C . TYR B 1 155 ? -0.675 -32.5 -24.5 1 98.44 155 TYR B C 1
ATOM 6922 O O . TYR B 1 155 ? -1.805 -32.5 -24.984 1 98.44 155 TYR B O 1
ATOM 6930 N N . ILE B 1 156 ? 0.274 -32.156 -25.359 1 97.62 156 ILE B N 1
ATOM 6931 C CA . ILE B 1 156 ? 1.718 -32.062 -25.188 1 97.62 156 ILE B CA 1
ATOM 6932 C C . ILE B 1 156 ? 2.279 -31.016 -26.172 1 97.62 156 ILE B C 1
ATOM 6934 O O . ILE B 1 156 ? 1.651 -30.719 -27.188 1 97.62 156 ILE B O 1
ATOM 6938 N N . GLY B 1 157 ? 3.258 -30.375 -25.844 1 97.56 157 GLY B N 1
ATOM 6939 C CA . GLY B 1 157 ? 3.951 -29.453 -26.734 1 97.56 157 GLY B CA 1
ATOM 6940 C C . GLY B 1 157 ? 3.367 -28.047 -26.719 1 97.56 157 GLY B C 1
ATOM 6941 O O . GLY B 1 157 ? 3.574 -27.281 -27.656 1 97.56 157 GLY B O 1
ATOM 6942 N N . ASN B 1 158 ? 2.57 -27.688 -25.719 1 97.69 158 ASN B N 1
ATOM 6943 C CA . ASN B 1 158 ? 1.977 -26.375 -25.547 1 97.69 158 ASN B CA 1
ATOM 6944 C C . ASN B 1 158 ? 2.998 -25.359 -25.047 1 97.69 158 ASN B C 1
ATOM 6946 O O . ASN B 1 158 ? 2.945 -24.938 -23.891 1 97.69 158 ASN B O 1
ATOM 6950 N N . GLU B 1 159 ? 3.83 -24.812 -25.906 1 98 159 GLU B N 1
ATOM 6951 C CA . GLU B 1 159 ? 5.039 -24.125 -25.453 1 98 159 GLU B CA 1
ATOM 6952 C C . GLU B 1 159 ? 4.957 -22.625 -25.719 1 98 159 GLU B C 1
ATOM 6954 O O . GLU B 1 159 ? 5.898 -21.875 -25.438 1 98 159 GLU B O 1
ATOM 6959 N N . GLN B 1 160 ? 3.832 -22.062 -26.328 1 97.94 160 GLN B N 1
ATOM 6960 C CA . GLN B 1 160 ? 3.607 -20.625 -26.484 1 97.94 160 GLN B CA 1
ATOM 6961 C C . GLN B 1 160 ? 2.117 -20.297 -26.484 1 97.94 160 GLN B C 1
ATOM 6963 O O . GLN B 1 160 ? 1.282 -21.172 -26.719 1 97.94 160 GLN B O 1
ATOM 6968 N N . GLU B 1 161 ? 1.78 -19.047 -26.125 1 97.12 161 GLU B N 1
ATOM 6969 C CA . GLU B 1 161 ? 0.403 -18.562 -26.109 1 97.12 161 GLU B CA 1
ATOM 6970 C C . GLU B 1 161 ? -0.002 -17.984 -27.453 1 97.12 161 GLU B C 1
ATOM 6972 O O . GLU B 1 161 ? -1.152 -18.125 -27.875 1 97.12 161 GLU B O 1
ATOM 6977 N N . VAL B 1 162 ? 0.937 -17.391 -28.125 1 96.69 162 VAL B N 1
ATOM 6978 C CA . VAL B 1 162 ? 0.663 -16.766 -29.422 1 96.69 162 VAL B CA 1
ATOM 6979 C C . VAL B 1 162 ? 0.135 -17.812 -30.406 1 96.69 162 VAL B C 1
ATOM 6981 O O . VAL B 1 162 ? 0.774 -18.844 -30.625 1 96.69 162 VAL B O 1
ATOM 6984 N N . GLN B 1 163 ? -1.004 -17.578 -30.984 1 97.06 163 GLN B N 1
ATOM 6985 C CA . GLN B 1 163 ? -1.669 -18.406 -32 1 97.06 163 GLN B CA 1
ATOM 6986 C C . GLN B 1 163 ? -1.896 -19.828 -31.484 1 97.06 163 GLN B C 1
ATOM 6988 O O . GLN B 1 163 ? -1.917 -20.766 -32.281 1 97.06 163 GLN B O 1
ATOM 6993 N N . ARG B 1 164 ? -2.023 -20.031 -30.219 1 96.25 164 ARG B N 1
ATOM 6994 C CA . ARG B 1 164 ? -2.281 -21.344 -29.656 1 96.25 164 ARG B CA 1
ATOM 6995 C C . ARG B 1 164 ? -3.645 -21.875 -30.094 1 96.25 164 ARG B C 1
ATOM 6997 O O . ARG B 1 164 ? -3.855 -23.078 -30.156 1 96.25 164 ARG B O 1
ATOM 7004 N N . ASN B 1 165 ? -4.57 -21.031 -30.344 1 96.12 165 ASN B N 1
ATOM 7005 C CA . ASN B 1 165 ? -5.883 -21.312 -30.906 1 96.12 165 ASN B CA 1
ATOM 7006 C C . ASN B 1 165 ? -6.016 -20.766 -32.344 1 96.12 165 ASN B C 1
ATOM 7008 O O . ASN B 1 165 ? -5.348 -19.797 -32.688 1 96.12 165 ASN B O 1
ATOM 7012 N N . PRO B 1 166 ? -6.867 -21.422 -33.094 1 96.12 166 PRO B N 1
ATOM 7013 C CA . PRO B 1 166 ? -7.086 -20.859 -34.438 1 96.12 166 PRO B CA 1
ATOM 7014 C C . PRO B 1 166 ? -7.801 -19.516 -34.406 1 96.12 166 PRO B C 1
ATOM 7016 O O . PRO B 1 166 ? -8.484 -19.203 -33.438 1 96.12 166 PRO B O 1
ATOM 7019 N N . GLY B 1 167 ? -7.453 -18.719 -35.438 1 93.38 167 GLY B N 1
ATOM 7020 C CA . GLY B 1 167 ? -8.117 -17.438 -35.625 1 93.38 167 GLY B CA 1
ATOM 7021 C C . GLY B 1 167 ? -8.547 -17.172 -37.031 1 93.38 167 GLY B C 1
ATOM 7022 O O . GLY B 1 167 ? -8.594 -18.109 -37.844 1 93.38 167 GLY B O 1
ATOM 7023 N N . ASN B 1 168 ? -9.07 -15.961 -37.219 1 93.88 168 ASN B N 1
ATOM 7024 C CA . ASN B 1 168 ? -9.406 -15.516 -38.562 1 93.88 168 ASN B CA 1
ATOM 7025 C C . ASN B 1 168 ? -8.547 -14.32 -39 1 93.88 168 ASN B C 1
ATOM 7027 O O . ASN B 1 168 ? -8.227 -13.461 -38.156 1 93.88 168 ASN B O 1
ATOM 7031 N N . ASN B 1 169 ? -8.141 -14.383 -40.188 1 92.44 169 ASN B N 1
ATOM 7032 C CA . ASN B 1 169 ? -7.441 -13.203 -40.656 1 92.44 169 ASN B CA 1
ATOM 7033 C C . ASN B 1 169 ? -8.414 -12.094 -41.062 1 92.44 169 ASN B C 1
ATOM 7035 O O . ASN B 1 169 ? -9.617 -12.211 -40.812 1 92.44 169 ASN B O 1
ATOM 7039 N N . ASP B 1 170 ? -7.883 -11.039 -41.562 1 89.94 170 ASP B N 1
ATOM 7040 C CA . ASP B 1 170 ? -8.68 -9.852 -41.875 1 89.94 170 ASP B CA 1
ATOM 7041 C C . ASP B 1 170 ? -9.727 -10.148 -42.938 1 89.94 170 ASP B C 1
ATOM 7043 O O . ASP B 1 170 ? -10.758 -9.477 -43.031 1 89.94 170 ASP B O 1
ATOM 7047 N N . ASN B 1 171 ? -9.523 -11.148 -43.812 1 91.94 171 ASN B N 1
ATOM 7048 C CA . ASN B 1 171 ? -10.445 -11.523 -44.906 1 91.94 171 ASN B CA 1
ATOM 7049 C C . ASN B 1 171 ? -11.469 -12.555 -44.406 1 91.94 171 ASN B C 1
ATOM 7051 O O . ASN B 1 171 ? -12.273 -13.047 -45.188 1 91.94 171 ASN B O 1
ATOM 7055 N N . GLY B 1 172 ? -11.297 -12.961 -43.156 1 92.38 172 GLY B N 1
ATOM 7056 C CA . GLY B 1 172 ? -12.242 -13.906 -42.594 1 92.38 172 GLY B CA 1
ATOM 7057 C C . GLY B 1 172 ? -11.836 -15.352 -42.781 1 92.38 172 GLY B C 1
ATOM 7058 O O . GLY B 1 172 ? -12.586 -16.266 -42.438 1 92.38 172 GLY B O 1
ATOM 7059 N N . GLU B 1 173 ? -10.805 -15.57 -43.375 1 93.62 173 GLU B N 1
ATOM 7060 C CA . GLU B 1 173 ? -10.305 -16.922 -43.562 1 93.62 173 GLU B CA 1
ATOM 7061 C C . GLU B 1 173 ? -9.75 -17.5 -42.281 1 93.62 173 GLU B C 1
ATOM 7063 O O . GLU B 1 173 ? -9.07 -16.797 -41.531 1 93.62 173 GLU B O 1
ATOM 7068 N N . ARG B 1 174 ? -10.078 -18.766 -42.031 1 95.56 174 ARG B N 1
ATOM 7069 C CA . ARG B 1 174 ? -9.586 -19.438 -40.844 1 95.56 174 ARG B CA 1
ATOM 7070 C C . ARG B 1 174 ? -8.094 -19.703 -40.938 1 95.56 174 ARG B C 1
ATOM 7072 O O . ARG B 1 174 ? -7.621 -20.25 -41.938 1 95.56 174 ARG B O 1
ATOM 7079 N N . ILE B 1 175 ? -7.391 -19.234 -40 1 97.19 175 ILE B N 1
ATOM 7080 C CA . ILE B 1 175 ? -5.973 -19.531 -39.844 1 97.19 175 ILE B CA 1
ATOM 7081 C C . ILE B 1 175 ? -5.785 -20.5 -38.688 1 97.19 175 ILE B C 1
ATOM 7083 O O . ILE B 1 175 ? -6.172 -20.188 -37.531 1 97.19 175 ILE B O 1
ATOM 7087 N N . GLU B 1 176 ? -5.191 -21.672 -38.906 1 97.75 176 GLU B N 1
ATOM 7088 C CA . GLU B 1 176 ? -5.078 -22.734 -37.906 1 97.75 176 GLU B CA 1
ATOM 7089 C C . GLU B 1 176 ? -4.09 -22.359 -36.781 1 97.75 176 GLU B C 1
ATOM 7091 O O . GLU B 1 176 ? -3.244 -21.484 -37 1 97.75 176 GLU B O 1
ATOM 7096 N N . ALA B 1 177 ? -4.219 -23.016 -35.719 1 98.12 177 ALA B N 1
ATOM 7097 C CA . ALA B 1 177 ? -3.297 -22.828 -34.594 1 98.12 177 ALA B CA 1
ATOM 7098 C C . ALA B 1 177 ? -1.877 -23.234 -34.969 1 98.12 177 ALA B C 1
ATOM 7100 O O . ALA B 1 177 ? -1.674 -23.953 -35.969 1 98.12 177 ALA B O 1
ATOM 7101 N N . VAL B 1 178 ? -0.942 -22.703 -34.25 1 98.5 178 VAL B N 1
ATOM 7102 C CA . VAL B 1 178 ? 0.463 -23.016 -34.469 1 98.5 178 VAL B CA 1
ATOM 7103 C C . VAL B 1 178 ? 0.679 -24.531 -34.312 1 98.5 178 VAL B C 1
ATOM 7105 O O . VAL B 1 178 ? 0.023 -25.172 -33.5 1 98.5 178 VAL B O 1
ATOM 7108 N N . SER B 1 179 ? 1.531 -25.125 -35.156 1 98.69 179 SER B N 1
ATOM 7109 C CA . SER B 1 179 ? 1.92 -26.516 -35.062 1 98.69 179 SER B CA 1
ATOM 7110 C C . SER B 1 179 ? 3.281 -26.672 -34.406 1 98.69 179 SER B C 1
ATOM 7112 O O . SER B 1 179 ? 4.293 -26.219 -34.938 1 98.69 179 SER B O 1
ATOM 7114 N N . SER B 1 180 ? 3.301 -27.203 -33.25 1 98.69 180 SER B N 1
ATOM 7115 C CA . SER B 1 180 ? 4.559 -27.625 -32.625 1 98.69 180 SER B CA 1
ATOM 7116 C C . SER B 1 180 ? 5.109 -28.875 -33.312 1 98.69 180 SER B C 1
ATOM 7118 O O . SER B 1 180 ? 4.57 -29.969 -33.125 1 98.69 180 SER B O 1
ATOM 7120 N N . ASN B 1 181 ? 6.137 -28.688 -33.969 1 98.75 181 ASN B N 1
ATOM 7121 C CA . ASN B 1 181 ? 6.73 -29.797 -34.688 1 98.75 181 ASN B CA 1
ATOM 7122 C C . ASN B 1 181 ? 7.945 -30.359 -33.969 1 98.75 181 ASN B C 1
ATOM 7124 O O . ASN B 1 181 ? 9.008 -29.734 -33.938 1 98.75 181 ASN B O 1
ATOM 7128 N N . ILE B 1 182 ? 7.781 -31.562 -33.438 1 98.5 182 ILE B N 1
ATOM 7129 C CA . ILE B 1 182 ? 8.742 -32.156 -32.5 1 98.5 182 ILE B CA 1
ATOM 7130 C C . ILE B 1 182 ? 9.219 -33.5 -33.062 1 98.5 182 ILE B C 1
ATOM 7132 O O . ILE B 1 182 ? 8.406 -34.344 -33.438 1 98.5 182 ILE B O 1
ATOM 7136 N N . ASP B 1 183 ? 10.531 -33.656 -33.156 1 97.12 183 ASP B N 1
ATOM 7137 C CA . ASP B 1 183 ? 11.039 -34.969 -33.656 1 97.12 183 ASP B CA 1
ATOM 7138 C C . ASP B 1 183 ? 10.867 -36.031 -32.594 1 97.12 183 ASP B C 1
ATOM 7140 O O . ASP B 1 183 ? 10.617 -35.75 -31.406 1 97.12 183 ASP B O 1
ATOM 7144 N N . ASP B 1 184 ? 11.062 -37.281 -32.938 1 97.25 184 ASP B N 1
ATOM 7145 C CA . ASP B 1 184 ? 10.711 -38.438 -32.125 1 97.25 184 ASP B CA 1
ATOM 7146 C C . ASP B 1 184 ? 11.57 -38.531 -30.875 1 97.25 184 ASP B C 1
ATOM 7148 O O . ASP B 1 184 ? 11.047 -38.781 -29.781 1 97.25 184 ASP B O 1
ATOM 7152 N N . ARG B 1 185 ? 12.844 -38.375 -30.938 1 97.06 185 ARG B N 1
ATOM 7153 C CA . ARG B 1 185 ? 13.734 -38.469 -29.781 1 97.06 185 ARG B CA 1
ATOM 7154 C C . ARG B 1 185 ? 13.43 -37.344 -28.781 1 97.06 185 ARG B C 1
ATOM 7156 O O . ARG B 1 185 ? 13.359 -37.594 -27.578 1 97.06 185 ARG B O 1
ATOM 7163 N N . THR B 1 186 ? 13.305 -36.156 -29.344 1 97.75 186 THR B N 1
ATOM 7164 C CA . THR B 1 186 ? 12.984 -35 -28.5 1 97.75 186 THR B CA 1
ATOM 7165 C C . THR B 1 186 ? 11.656 -35.219 -27.781 1 97.75 186 THR B C 1
ATOM 7167 O O . THR B 1 186 ? 11.531 -34.906 -26.594 1 97.75 186 THR B O 1
ATOM 7170 N N . MET B 1 187 ? 10.648 -35.719 -28.469 1 98.31 187 MET B N 1
ATOM 7171 C CA . MET B 1 187 ? 9.352 -36 -27.875 1 98.31 187 MET B CA 1
ATOM 7172 C C . MET B 1 187 ? 9.5 -36.906 -26.656 1 98.31 187 MET B C 1
ATOM 7174 O O . MET B 1 187 ? 8.969 -36.625 -25.594 1 98.31 187 MET B O 1
ATOM 7178 N N . HIS B 1 188 ? 10.289 -37.969 -26.75 1 98.06 188 HIS B N 1
ATOM 7179 C CA . HIS B 1 188 ? 10.383 -39 -25.719 1 98.06 188 HIS B CA 1
ATOM 7180 C C . HIS B 1 188 ? 11.266 -38.531 -24.562 1 98.06 188 HIS B C 1
ATOM 7182 O O . HIS B 1 188 ? 10.922 -38.719 -23.406 1 98.06 188 HIS B O 1
ATOM 7188 N N . GLU B 1 189 ? 12.383 -37.906 -24.859 1 97.62 189 GLU B N 1
ATOM 7189 C CA . GLU B 1 189 ? 13.391 -37.625 -23.859 1 97.62 189 GLU B CA 1
ATOM 7190 C C . GLU B 1 189 ? 13.094 -36.344 -23.109 1 97.62 189 GLU B C 1
ATOM 7192 O O . GLU B 1 189 ? 13.625 -36.094 -22.031 1 97.62 189 GLU B O 1
ATOM 7197 N N . LEU B 1 190 ? 12.25 -35.5 -23.734 1 97.69 190 LEU B N 1
ATOM 7198 C CA . LEU B 1 190 ? 12.008 -34.219 -23.125 1 97.69 190 LEU B CA 1
ATOM 7199 C C . LEU B 1 190 ? 10.539 -34.062 -22.75 1 97.69 190 LEU B C 1
ATOM 7201 O O . LEU B 1 190 ? 10.195 -34.094 -21.562 1 97.69 190 LEU B O 1
ATOM 7205 N N . TYR B 1 191 ? 9.648 -34.031 -23.656 1 98.5 191 TYR B N 1
ATOM 7206 C CA . TYR B 1 191 ? 8.289 -33.531 -23.422 1 98.5 191 TYR B CA 1
ATOM 7207 C C . TYR B 1 191 ? 7.41 -34.656 -22.859 1 98.5 191 TYR B C 1
ATOM 7209 O O . TYR B 1 191 ? 6.543 -34.406 -22.031 1 98.5 191 TYR B O 1
ATOM 7217 N N . LEU B 1 192 ? 7.594 -35.875 -23.281 1 98.62 192 LEU B N 1
ATOM 7218 C CA . LEU B 1 192 ? 6.801 -37.031 -22.797 1 98.62 192 LEU B CA 1
ATOM 7219 C C . LEU B 1 192 ? 7.309 -37.5 -21.453 1 98.62 192 LEU B C 1
ATOM 7221 O O . LEU B 1 192 ? 6.566 -38.125 -20.688 1 98.62 192 LEU B O 1
ATOM 7225 N N . TYR B 1 193 ? 8.523 -37.188 -21.141 1 98.25 193 TYR B N 1
ATOM 7226 C CA . TYR B 1 193 ? 9.25 -37.719 -19.984 1 98.25 193 TYR B CA 1
ATOM 7227 C C . TYR B 1 193 ? 8.492 -37.438 -18.688 1 98.25 193 TYR B C 1
ATOM 7229 O O . TYR B 1 193 ? 8.219 -38.344 -17.922 1 98.25 193 TYR B O 1
ATOM 7237 N N . PRO B 1 194 ? 8.062 -36.188 -18.391 1 98.69 194 PRO B N 1
ATOM 7238 C CA . PRO B 1 194 ? 7.324 -35.938 -17.156 1 98.69 194 PRO B CA 1
ATOM 7239 C C . PRO B 1 194 ? 5.973 -36.656 -17.125 1 98.69 194 PRO B C 1
ATOM 7241 O O . PRO B 1 194 ? 5.496 -37.031 -16.047 1 98.69 194 PRO B O 1
ATOM 7244 N N . PHE B 1 195 ? 5.352 -36.781 -18.234 1 98.81 195 PHE B N 1
ATOM 7245 C CA . PHE B 1 195 ? 4.031 -37.406 -18.281 1 98.81 195 PHE B CA 1
ATOM 7246 C C . PHE B 1 195 ? 4.121 -38.906 -17.969 1 98.81 195 PHE B C 1
ATOM 7248 O O . PHE B 1 195 ? 3.178 -39.5 -17.438 1 98.81 195 PHE B O 1
ATOM 7255 N N . ALA B 1 196 ? 5.258 -39.5 -18.297 1 98.75 196 ALA B N 1
ATOM 7256 C CA . ALA B 1 196 ? 5.449 -40.906 -17.859 1 98.75 196 ALA B CA 1
ATOM 7257 C C . ALA B 1 196 ? 5.359 -41 -16.344 1 98.75 196 ALA B C 1
ATOM 7259 O O . ALA B 1 196 ? 4.742 -41.938 -15.812 1 98.75 196 ALA B O 1
ATOM 7260 N N . ASN B 1 197 ? 5.965 -40.062 -15.688 1 98.62 197 ASN B N 1
ATOM 7261 C CA . ASN B 1 197 ? 5.891 -40 -14.227 1 98.62 197 ASN B CA 1
ATOM 7262 C C . ASN B 1 197 ? 4.461 -39.781 -13.75 1 98.62 197 ASN B C 1
ATOM 7264 O O . ASN B 1 197 ? 4.016 -40.375 -12.781 1 98.62 197 ASN B O 1
ATOM 7268 N N . ALA B 1 198 ? 3.787 -38.844 -14.383 1 98.62 198 ALA B N 1
ATOM 7269 C CA . ALA B 1 198 ? 2.406 -38.531 -14.016 1 98.62 198 ALA B CA 1
ATOM 7270 C C . ALA B 1 198 ? 1.526 -39.781 -14.102 1 98.62 198 ALA B C 1
ATOM 7272 O O . ALA B 1 198 ? 0.716 -40.062 -13.211 1 98.62 198 ALA B O 1
ATOM 7273 N N . ILE B 1 199 ? 1.697 -40.531 -15.164 1 98.25 199 ILE B N 1
ATOM 7274 C CA . ILE B 1 199 ? 0.876 -41.719 -15.414 1 98.25 199 ILE B CA 1
ATOM 7275 C C . ILE B 1 199 ? 1.244 -42.812 -14.422 1 98.25 199 ILE B C 1
ATOM 7277 O O . ILE B 1 199 ? 0.368 -43.5 -13.898 1 98.25 199 ILE B O 1
ATOM 7281 N N . ARG B 1 200 ? 2.521 -42.906 -14.195 1 97.88 200 ARG B N 1
ATOM 7282 C CA . ARG B 1 200 ? 2.961 -43.875 -13.188 1 97.88 200 ARG B CA 1
ATOM 7283 C C . ARG B 1 200 ? 2.396 -43.531 -11.812 1 97.88 200 ARG B C 1
ATOM 7285 O O . ARG B 1 200 ? 2.064 -44.406 -11.031 1 97.88 200 ARG B O 1
ATOM 7292 N N . ALA B 1 201 ? 2.277 -42.25 -11.539 1 97.88 201 ALA B N 1
ATOM 7293 C CA . ALA B 1 201 ? 1.749 -41.781 -10.266 1 97.88 201 ALA B CA 1
ATOM 7294 C C . ALA B 1 201 ? 0.236 -41.969 -10.195 1 97.88 201 ALA B C 1
ATOM 7296 O O . ALA B 1 201 ? -0.371 -41.75 -9.141 1 97.88 201 ALA B O 1
ATOM 7297 N N . GLY B 1 202 ? -0.35 -42.344 -11.281 1 97.88 202 GLY B N 1
ATOM 7298 C CA . GLY B 1 202 ? -1.779 -42.625 -11.289 1 97.88 202 GLY B CA 1
ATOM 7299 C C . GLY B 1 202 ? -2.615 -41.375 -11.594 1 97.88 202 GLY B C 1
ATOM 7300 O O . GLY B 1 202 ? -3.711 -41.219 -11.055 1 97.88 202 GLY B O 1
ATOM 7301 N N . ALA B 1 203 ? -2.107 -40.469 -12.406 1 98.5 203 ALA B N 1
ATOM 7302 C CA . ALA B 1 203 ? -2.922 -39.312 -12.758 1 98.5 203 ALA B CA 1
ATOM 7303 C C . ALA B 1 203 ? -4.293 -39.75 -13.273 1 98.5 203 ALA B C 1
ATOM 7305 O O . ALA B 1 203 ? -4.395 -40.625 -14.133 1 98.5 203 ALA B O 1
ATOM 7306 N N . ALA B 1 204 ? -5.27 -39.094 -12.75 1 98.69 204 ALA B N 1
ATOM 7307 C CA . ALA B 1 204 ? -6.641 -39.469 -13.102 1 98.69 204 ALA B CA 1
ATOM 7308 C C . ALA B 1 204 ? -6.973 -39.062 -14.531 1 98.69 204 ALA B C 1
ATOM 7310 O O . ALA B 1 204 ? -7.703 -39.75 -15.234 1 98.69 204 ALA B O 1
ATOM 7311 N N . SER B 1 205 ? -6.477 -37.938 -14.867 1 98.75 205 SER B N 1
ATOM 7312 C CA . SER B 1 205 ? -6.805 -37.406 -16.188 1 98.75 205 SER B CA 1
ATOM 7313 C C . SER B 1 205 ? -5.629 -36.625 -16.781 1 98.75 205 SER B C 1
ATOM 7315 O O . SER B 1 205 ? -4.715 -36.25 -16.062 1 98.75 205 SER B O 1
ATOM 7317 N N . ILE B 1 206 ? -5.652 -36.562 -18.094 1 98.69 206 ILE B N 1
ATOM 7318 C CA . ILE B 1 206 ? -4.703 -35.781 -18.891 1 98.69 206 ILE B CA 1
ATOM 7319 C C . ILE B 1 206 ? -5.457 -34.75 -19.734 1 98.69 206 ILE B C 1
ATOM 7321 O O . ILE B 1 206 ? -6.492 -35.094 -20.328 1 98.69 206 ILE B O 1
ATOM 7325 N N . MET B 1 207 ? -4.957 -33.562 -19.734 1 98.81 207 MET B N 1
ATOM 7326 C CA . MET B 1 207 ? -5.562 -32.531 -20.609 1 98.81 207 MET B CA 1
ATOM 7327 C C . MET B 1 207 ? -4.773 -32.406 -21.906 1 98.81 207 MET B C 1
ATOM 7329 O O . MET B 1 207 ? -3.59 -32.062 -21.875 1 98.81 207 MET B O 1
ATOM 7333 N N . CYS B 1 208 ? -5.441 -32.656 -22.984 1 98.38 208 CYS B N 1
ATOM 7334 C CA . CYS B 1 208 ? -4.781 -32.469 -24.281 1 98.38 208 CYS B CA 1
ATOM 7335 C C . CYS B 1 208 ? -4.57 -30.984 -24.578 1 98.38 208 CYS B C 1
ATOM 7337 O O . CYS B 1 208 ? -5.246 -30.125 -24.016 1 98.38 208 CYS B O 1
ATOM 7339 N N . SER B 1 209 ? -3.613 -30.688 -25.391 1 97.62 209 SER B N 1
ATOM 7340 C CA . SER B 1 209 ? -3.205 -29.312 -25.641 1 97.62 209 SER B CA 1
ATOM 7341 C C . SER B 1 209 ? -4.043 -28.672 -26.75 1 97.62 209 SER B C 1
ATOM 7343 O O . SER B 1 209 ? -4.754 -29.359 -27.469 1 97.62 209 SER B O 1
ATOM 7345 N N . TYR B 1 210 ? -3.904 -27.391 -26.938 1 97.25 210 TYR B N 1
ATOM 7346 C CA . TYR B 1 210 ? -4.695 -26.578 -27.859 1 97.25 210 TYR B CA 1
ATOM 7347 C C . TYR B 1 210 ? -4.164 -26.703 -29.281 1 97.25 210 TYR B C 1
ATOM 7349 O O . TYR B 1 210 ? -4.93 -26.938 -30.234 1 97.25 210 TYR B O 1
ATOM 7357 N N . GLN B 1 211 ? -2.883 -26.562 -29.359 1 97.69 211 GLN B N 1
ATOM 7358 C CA . GLN B 1 211 ? -2.225 -26.344 -30.641 1 97.69 211 GLN B CA 1
ATOM 7359 C C . GLN B 1 211 ? -2.088 -27.641 -31.422 1 97.69 211 GLN B C 1
ATOM 7361 O O . GLN B 1 211 ? -2.492 -28.703 -30.953 1 97.69 211 GLN B O 1
ATOM 7366 N N . ARG B 1 212 ? -1.611 -27.469 -32.656 1 98.44 212 ARG B N 1
ATOM 7367 C CA . ARG B 1 212 ? -1.29 -28.656 -33.438 1 98.44 212 ARG B CA 1
ATOM 7368 C C . ARG B 1 212 ? 0.066 -29.219 -33.031 1 98.44 212 ARG B C 1
ATOM 7370 O O . ARG B 1 212 ? 0.953 -28.484 -32.594 1 98.44 212 ARG B O 1
ATOM 7377 N N . VAL B 1 213 ? 0.151 -30.516 -33.062 1 98.56 213 VAL B N 1
ATOM 7378 C CA . VAL B 1 213 ? 1.396 -31.25 -32.844 1 98.56 213 VAL B CA 1
ATOM 7379 C C . VAL B 1 213 ? 1.746 -32.062 -34.094 1 98.56 213 VAL B C 1
ATOM 7381 O O . VAL B 1 213 ? 1.039 -33 -34.438 1 98.56 213 VAL B O 1
ATOM 7384 N N . ASN B 1 214 ? 2.801 -31.625 -34.719 1 98.25 214 ASN B N 1
ATOM 7385 C CA . ASN B 1 214 ? 3.223 -32.219 -35.969 1 98.25 214 ASN B CA 1
ATOM 7386 C C . ASN B 1 214 ? 2.084 -32.281 -37 1 98.25 214 ASN B C 1
ATOM 7388 O O . ASN B 1 214 ? 1.853 -33.281 -37.625 1 98.25 214 ASN B O 1
ATOM 7392 N N . GLY B 1 215 ? 1.344 -31.281 -36.969 1 97.38 215 GLY B N 1
ATOM 7393 C CA . GLY B 1 215 ? 0.397 -31.062 -38.031 1 97.38 215 GLY B CA 1
ATOM 7394 C C . GLY B 1 215 ? -1.035 -31.375 -37.656 1 97.38 215 GLY B C 1
ATOM 7395 O O . GLY B 1 215 ? -1.971 -31.031 -38.375 1 97.38 215 GLY B O 1
ATOM 7396 N N . SER B 1 216 ? -1.219 -32 -36.531 1 97.62 216 SER B N 1
ATOM 7397 C CA . SER B 1 216 ? -2.564 -32.344 -36.094 1 97.62 216 SER B CA 1
ATOM 7398 C C . SER B 1 216 ? -2.879 -31.766 -34.719 1 97.62 216 SER B C 1
ATOM 7400 O O . SER B 1 216 ? -2.006 -31.688 -33.844 1 97.62 216 SER B O 1
ATOM 7402 N N . TYR B 1 217 ? -4.152 -31.375 -34.531 1 98.25 217 TYR B N 1
ATOM 7403 C CA . TYR B 1 217 ? -4.531 -30.781 -33.25 1 98.25 217 TYR B CA 1
ATOM 7404 C C . TYR B 1 217 ? -4.289 -31.734 -32.094 1 98.25 217 TYR B C 1
ATOM 7406 O O . TYR B 1 217 ? -4.543 -32.938 -32.219 1 98.25 217 TYR B O 1
ATOM 7414 N N . GLY B 1 218 ? -3.826 -31.203 -30.984 1 98.38 218 GLY B N 1
ATOM 7415 C CA . GLY B 1 218 ? -3.469 -32 -29.828 1 98.38 218 GLY B CA 1
ATOM 7416 C C . GLY B 1 218 ? -4.605 -32.875 -29.344 1 98.38 218 GLY B C 1
AT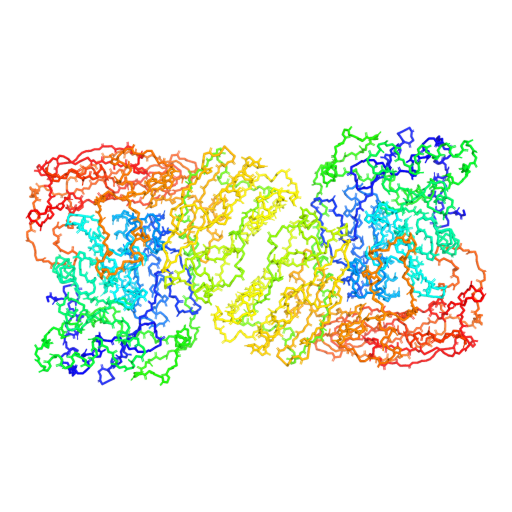OM 7417 O O . GLY B 1 218 ? -4.383 -34.031 -28.938 1 98.38 218 GLY B O 1
ATOM 7418 N N . CYS B 1 219 ? -5.828 -32.469 -29.422 1 98.38 219 CYS B N 1
ATOM 7419 C CA . CYS B 1 219 ? -6.988 -33.188 -28.922 1 98.38 219 CYS B CA 1
ATOM 7420 C C . CYS B 1 219 ? -7.555 -34.094 -29.984 1 98.38 219 CYS B C 1
ATOM 7422 O O . CYS B 1 219 ? -8.578 -34.75 -29.781 1 98.38 219 CYS B O 1
ATOM 7424 N N . GLN B 1 220 ? -6.93 -34.156 -31.109 1 98.06 220 GLN B N 1
ATOM 7425 C CA . GLN B 1 220 ? -7.293 -35.031 -32.219 1 98.06 220 GLN B CA 1
ATOM 7426 C C . GLN B 1 220 ? -6.051 -35.656 -32.844 1 98.06 220 GLN B C 1
ATOM 7428 O O . GLN B 1 220 ? -5.938 -35.719 -34.062 1 98.06 220 GLN B O 1
ATOM 7433 N N . ASN B 1 221 ? -5.148 -35.969 -32.094 1 98.56 221 ASN B N 1
ATOM 7434 C CA . ASN B 1 221 ? -3.891 -36.531 -32.531 1 98.56 221 ASN B CA 1
ATOM 7435 C C . ASN B 1 221 ? -3.73 -37.969 -32.062 1 98.56 221 ASN B C 1
ATOM 7437 O O . ASN B 1 221 ? -3.244 -38.219 -30.953 1 98.56 221 ASN B O 1
ATOM 7441 N N . SER B 1 222 ? -4.031 -38.938 -32.938 1 98.38 222 SER B N 1
ATOM 7442 C CA . SER B 1 222 ? -4.047 -40.344 -32.531 1 98.38 222 SER B CA 1
ATOM 7443 C C . SER B 1 222 ? -2.65 -40.812 -32.156 1 98.38 222 SER B C 1
ATOM 7445 O O . SER B 1 222 ? -2.498 -41.656 -31.25 1 98.38 222 SER B O 1
ATOM 7447 N N . LYS B 1 223 ? -1.661 -40.312 -32.781 1 98.25 223 LYS B N 1
ATOM 7448 C CA . LYS B 1 223 ? -0.297 -40.719 -32.469 1 98.25 223 LYS B CA 1
ATOM 7449 C C . LYS B 1 223 ? 0.056 -40.344 -31.031 1 98.25 223 LYS B C 1
ATOM 7451 O O . LYS B 1 223 ? 0.627 -41.156 -30.281 1 98.25 223 LYS B O 1
ATOM 7456 N N . THR B 1 224 ? -0.253 -39.156 -30.625 1 98.5 224 THR B N 1
ATOM 7457 C CA . THR B 1 224 ? 0.109 -38.688 -29.281 1 98.5 224 THR B CA 1
ATOM 7458 C C . THR B 1 224 ? -0.841 -39.281 -28.234 1 98.5 224 THR B C 1
ATOM 7460 O O . THR B 1 224 ? -0.412 -39.656 -27.156 1 98.5 224 THR B O 1
ATOM 7463 N N . LEU B 1 225 ? -2.139 -39.375 -28.5 1 98.69 225 LEU B N 1
ATOM 7464 C CA . LEU B 1 225 ? -3.113 -39.812 -27.5 1 98.69 225 LEU B CA 1
ATOM 7465 C C . LEU B 1 225 ? -3.195 -41.344 -27.422 1 98.69 225 LEU B C 1
ATOM 7467 O O . LEU B 1 225 ? -2.809 -41.938 -26.422 1 98.69 225 LEU B O 1
ATOM 7471 N N . ASN B 1 226 ? -3.604 -41.969 -28.5 1 98.38 226 ASN B N 1
ATOM 7472 C CA . ASN B 1 226 ? -3.699 -43.438 -28.5 1 98.38 226 ASN B CA 1
ATOM 7473 C C . ASN B 1 226 ? -2.32 -44.094 -28.469 1 98.38 226 ASN B C 1
ATOM 7475 O O . ASN B 1 226 ? -2.104 -45.031 -27.734 1 98.38 226 ASN B O 1
ATOM 7479 N N . GLY B 1 227 ? -1.423 -43.562 -29.219 1 98.31 227 GLY B N 1
ATOM 7480 C CA . GLY B 1 227 ? -0.102 -44.156 -29.375 1 98.31 227 GLY B CA 1
ATOM 7481 C C . GLY B 1 227 ? 0.786 -43.938 -28.156 1 98.31 227 GLY B C 1
ATOM 7482 O O . GLY B 1 227 ? 0.909 -44.812 -27.312 1 98.31 227 GLY B O 1
ATOM 7483 N N . LEU B 1 228 ? 1.269 -42.781 -28 1 98.56 228 LEU B N 1
ATOM 7484 C CA . LEU B 1 228 ? 2.244 -42.469 -26.953 1 98.56 228 LEU B CA 1
ATOM 7485 C C . LEU B 1 228 ? 1.604 -42.562 -25.578 1 98.56 228 LEU B C 1
ATOM 7487 O O . LEU B 1 228 ? 2.127 -43.219 -24.688 1 98.56 228 LEU B O 1
ATOM 7491 N N . LEU B 1 229 ? 0.486 -41.969 -25.344 1 98.56 229 LEU B N 1
ATOM 7492 C CA . LEU B 1 229 ? -0.123 -41.812 -24.031 1 98.56 229 LEU B CA 1
ATOM 7493 C C . LEU B 1 229 ? -0.767 -43.125 -23.578 1 98.56 229 LEU B C 1
ATOM 7495 O O . LEU B 1 229 ? -0.391 -43.688 -22.547 1 98.56 229 LEU B O 1
ATOM 7499 N N . LYS B 1 230 ? -1.729 -43.688 -24.328 1 98.25 230 LYS B N 1
ATOM 7500 C CA . LYS B 1 230 ? -2.52 -44.812 -23.891 1 98.25 230 LYS B CA 1
ATOM 7501 C C . LYS B 1 230 ? -1.773 -46.125 -24.125 1 98.25 230 LYS B C 1
ATOM 7503 O O . LYS B 1 230 ? -1.731 -47 -23.25 1 98.25 230 LYS B O 1
ATOM 7508 N N . ASP B 1 231 ? -1.146 -46.25 -25.312 1 97.5 231 ASP B N 1
ATOM 7509 C CA . ASP B 1 231 ? -0.487 -47.531 -25.625 1 97.5 231 ASP B CA 1
ATOM 7510 C C . ASP B 1 231 ? 0.9 -47.594 -25 1 97.5 231 ASP B C 1
ATOM 7512 O O . ASP B 1 231 ? 1.18 -48.5 -24.219 1 97.5 231 ASP B O 1
ATOM 7516 N N . GLU B 1 232 ? 1.711 -46.656 -25.281 1 97.62 232 GLU B N 1
ATOM 7517 C CA . GLU B 1 232 ? 3.102 -46.75 -24.844 1 97.62 232 GLU B CA 1
ATOM 7518 C C . GLU B 1 232 ? 3.217 -46.5 -23.328 1 97.62 232 GLU B C 1
ATOM 7520 O O . GLU B 1 232 ? 3.943 -47.25 -22.656 1 97.62 232 GLU B O 1
ATOM 7525 N N . LEU B 1 233 ? 2.518 -45.5 -22.766 1 98.06 233 LEU B N 1
ATOM 7526 C CA . LEU B 1 233 ? 2.662 -45.188 -21.344 1 98.06 233 LEU B CA 1
ATOM 7527 C C . LEU B 1 233 ? 1.617 -45.906 -20.5 1 98.06 233 LEU B C 1
ATOM 7529 O O . LEU B 1 233 ? 1.663 -45.844 -19.266 1 98.06 233 LEU B O 1
ATOM 7533 N N . GLY B 1 234 ? 0.695 -46.562 -21.172 1 97.5 234 GLY B N 1
ATOM 7534 C CA . GLY B 1 234 ? -0.277 -47.344 -20.453 1 97.5 234 GLY B CA 1
ATOM 7535 C C . GLY B 1 234 ? -1.272 -46.531 -19.672 1 97.5 234 GLY B C 1
ATOM 7536 O O . GLY B 1 234 ? -1.657 -46.906 -18.562 1 97.5 234 GLY B O 1
ATOM 7537 N N . PHE B 1 235 ? -1.644 -45.438 -20.156 1 98 235 PHE B N 1
ATOM 7538 C CA . PHE B 1 235 ? -2.57 -44.594 -19.438 1 98 235 PHE B CA 1
ATOM 7539 C C . PHE B 1 235 ? -3.943 -45.219 -19.312 1 98 235 PHE B C 1
ATOM 7541 O O . PHE B 1 235 ? -4.508 -45.688 -20.312 1 98 235 PHE B O 1
ATOM 7548 N N . GLN B 1 236 ? -4.441 -45.188 -18.078 1 97.06 236 GLN B N 1
ATOM 7549 C CA . GLN B 1 236 ? -5.695 -45.875 -17.797 1 97.06 236 GLN B CA 1
ATOM 7550 C C . GLN B 1 236 ? -6.828 -44.875 -17.562 1 97.06 236 GLN B C 1
ATOM 7552 O O . GLN B 1 236 ? -8 -45.25 -17.609 1 97.06 236 GLN B O 1
ATOM 7557 N N . GLY B 1 237 ? -6.492 -43.594 -17.312 1 98.38 237 GLY B N 1
ATOM 7558 C CA . GLY B 1 237 ? -7.484 -42.562 -17.031 1 98.38 237 GLY B CA 1
ATOM 7559 C C . GLY B 1 237 ? -8.109 -42 -18.297 1 98.38 237 GLY B C 1
ATOM 7560 O O . GLY B 1 237 ? -8.258 -42.719 -19.297 1 98.38 237 GLY B O 1
ATOM 7561 N N . TYR B 1 238 ? -8.562 -40.75 -18.234 1 98.75 238 TYR B N 1
ATOM 7562 C CA . TYR B 1 238 ? -9.266 -40.219 -19.391 1 98.75 238 TYR B CA 1
ATOM 7563 C C . TYR B 1 238 ? -8.578 -38.938 -19.891 1 98.75 238 TYR B C 1
ATOM 7565 O O . TYR B 1 238 ? -7.934 -38.219 -19.109 1 98.75 238 TYR B O 1
ATOM 7573 N N . VAL B 1 239 ? -8.688 -38.688 -21.172 1 98.81 239 VAL B N 1
ATOM 7574 C CA . VAL B 1 239 ? -8.188 -37.469 -21.828 1 98.81 239 VAL B CA 1
ATOM 7575 C C . VAL B 1 239 ? -9.32 -36.438 -21.938 1 98.81 239 VAL B C 1
ATOM 7577 O O . VAL B 1 239 ? -10.359 -36.719 -22.531 1 98.81 239 VAL B O 1
ATOM 7580 N N . VAL B 1 240 ? -9.094 -35.312 -21.344 1 98.81 240 VAL B N 1
ATOM 7581 C CA . VAL B 1 240 ? -10.07 -34.219 -21.406 1 98.81 240 VAL B CA 1
ATOM 7582 C C . VAL B 1 240 ? -9.508 -33.062 -22.234 1 98.81 240 VAL B C 1
ATOM 7584 O O . VAL B 1 240 ? -8.305 -32.781 -22.172 1 98.81 240 VAL B O 1
ATOM 7587 N N . SER B 1 241 ? -10.375 -32.438 -23 1 98.12 241 SER B N 1
ATOM 7588 C CA . SER B 1 241 ? -9.93 -31.234 -23.719 1 98.12 241 SER B CA 1
ATOM 7589 C C . SER B 1 241 ? -9.852 -30.031 -22.781 1 98.12 241 SER B C 1
ATOM 7591 O O . SER B 1 241 ? -10.516 -29.984 -21.75 1 98.12 241 SER B O 1
ATOM 7593 N N . ASP B 1 242 ? -8.992 -29.109 -23.156 1 96.31 242 ASP B N 1
ATOM 7594 C CA . ASP B 1 242 ? -9.141 -27.766 -22.609 1 96.31 242 ASP B CA 1
ATOM 7595 C C . ASP B 1 242 ? -10.289 -27.016 -23.281 1 96.31 242 ASP B C 1
ATOM 7597 O O . ASP B 1 242 ? -10.852 -27.5 -24.281 1 96.31 242 ASP B O 1
ATOM 7601 N N . TRP B 1 243 ? -10.758 -26 -22.672 1 94.94 243 TRP B N 1
ATOM 7602 C CA . TRP B 1 243 ? -11.852 -25.188 -23.203 1 94.94 243 TRP B CA 1
ATOM 7603 C C . TRP B 1 243 ? -11.484 -24.594 -24.562 1 94.94 243 TRP B C 1
ATOM 7605 O O . TRP B 1 243 ? -10.57 -23.781 -24.656 1 94.94 243 TRP B O 1
ATOM 7615 N N . GLY B 1 244 ? -12.141 -25.094 -25.547 1 90.06 244 GLY B N 1
ATOM 7616 C CA . GLY B 1 244 ? -11.859 -24.672 -26.906 1 90.06 244 GLY B CA 1
ATOM 7617 C C . GLY B 1 244 ? -10.812 -25.516 -27.594 1 90.06 244 GLY B C 1
ATOM 7618 O O . GLY B 1 244 ? -10.438 -25.234 -28.734 1 90.06 244 GLY B O 1
ATOM 7619 N N . GLY B 1 245 ? -10.391 -26.641 -26.969 1 95.44 245 GLY B N 1
ATOM 7620 C CA . GLY B 1 245 ? -9.328 -27.469 -27.516 1 95.44 245 GLY B CA 1
ATOM 7621 C C . GLY B 1 245 ? -9.828 -28.516 -28.484 1 95.44 245 GLY B C 1
ATOM 7622 O O . GLY B 1 245 ? -9.047 -29.078 -29.266 1 95.44 245 GLY B O 1
ATOM 7623 N N . THR B 1 246 ? -11.125 -28.844 -28.484 1 96.69 246 THR B N 1
ATOM 7624 C CA . THR B 1 246 ? -11.727 -29.812 -29.391 1 96.69 246 THR B CA 1
ATOM 7625 C C . THR B 1 246 ? -12.18 -29.156 -30.672 1 96.69 246 THR B C 1
ATOM 7627 O O . THR B 1 246 ? -12.867 -28.125 -30.641 1 96.69 246 THR B O 1
ATOM 7630 N N . HIS B 1 247 ? -11.891 -29.812 -31.844 1 95.44 247 HIS B N 1
ATOM 7631 C CA . HIS B 1 247 ? -12.219 -29.188 -33.125 1 95.44 247 HIS B CA 1
ATOM 7632 C C . HIS B 1 247 ? -13.039 -30.125 -34 1 95.44 247 HIS B C 1
ATOM 7634 O O . HIS B 1 247 ? -13.328 -29.812 -35.156 1 95.44 247 HIS B O 1
ATOM 7640 N N . SER B 1 248 ? -13.375 -31.328 -33.469 1 95.12 248 SER B N 1
ATOM 7641 C CA . SER B 1 248 ? -14.188 -32.281 -34.25 1 95.12 248 SER B CA 1
ATOM 7642 C C . SER B 1 248 ? -14.961 -33.188 -33.312 1 95.12 248 SER B C 1
ATOM 7644 O O . SER B 1 248 ? -14.789 -33.156 -32.094 1 95.12 248 SER B O 1
ATOM 7646 N N . GLY B 1 249 ? -15.805 -34.062 -33.969 1 95.31 249 GLY B N 1
ATOM 7647 C CA . GLY B 1 249 ? -16.625 -35 -33.188 1 95.31 249 GLY B CA 1
ATOM 7648 C C . GLY B 1 249 ? -16 -36.375 -33.062 1 95.31 249 GLY B C 1
ATOM 7649 O O . GLY B 1 249 ? -14.992 -36.531 -32.375 1 95.31 249 GLY B O 1
ATOM 7650 N N . TYR B 1 250 ? -16.562 -37.312 -33.812 1 96 250 TYR B N 1
ATOM 7651 C CA . TYR B 1 250 ? -16.156 -38.719 -33.656 1 96 250 TYR B CA 1
ATOM 7652 C C . TYR B 1 250 ? -14.688 -38.906 -34.062 1 96 250 TYR B C 1
ATOM 7654 O O . TYR B 1 250 ? -14.016 -39.812 -33.562 1 96 250 TYR B O 1
ATOM 7662 N N . GLN B 1 251 ? -14.109 -37.969 -34.906 1 96.94 251 GLN B N 1
ATOM 7663 C CA . GLN B 1 251 ? -12.695 -38.062 -35.25 1 96.94 251 GLN B CA 1
ATOM 7664 C C . GLN B 1 251 ? -11.812 -37.844 -34 1 96.94 251 GLN B C 1
ATOM 7666 O O . GLN B 1 251 ? -10.836 -38.562 -33.812 1 96.94 251 GLN B O 1
ATOM 7671 N N . ALA B 1 252 ? -12.133 -36.812 -33.219 1 98.19 252 ALA B N 1
ATOM 7672 C CA . ALA B 1 252 ? -11.398 -36.594 -31.984 1 98.19 252 ALA B CA 1
ATOM 7673 C C . ALA B 1 252 ? -11.562 -37.75 -31.016 1 98.19 252 ALA B C 1
ATOM 7675 O O . ALA B 1 252 ? -10.609 -38.125 -30.344 1 98.19 252 ALA B O 1
ATOM 7676 N N . ILE B 1 253 ? -12.758 -38.281 -30.953 1 98.5 253 ILE B N 1
ATOM 7677 C CA . ILE B 1 253 ? -13.055 -39.438 -30.078 1 98.5 253 ILE B CA 1
ATOM 7678 C C . ILE B 1 253 ? -12.195 -40.625 -30.484 1 98.5 253 ILE B C 1
ATOM 7680 O O . ILE B 1 253 ? -11.539 -41.219 -29.641 1 98.5 253 ILE B O 1
ATOM 7684 N N . ASN B 1 254 ? -12.203 -40.875 -31.734 1 98.06 254 ASN B N 1
ATOM 7685 C CA . ASN B 1 254 ? -11.438 -42.031 -32.219 1 98.06 254 ASN B CA 1
ATOM 7686 C C . ASN B 1 254 ? -9.938 -41.781 -32.094 1 98.06 254 ASN B C 1
ATOM 7688 O O . ASN B 1 254 ? -9.164 -42.75 -32 1 98.06 254 ASN B O 1
ATOM 7692 N N . ALA B 1 255 ? -9.594 -40.5 -32.062 1 98.38 255 ALA B N 1
ATOM 7693 C CA . ALA B 1 255 ? -8.18 -40.188 -31.922 1 98.38 255 ALA B CA 1
ATOM 7694 C C . ALA B 1 255 ? -7.738 -40.281 -30.469 1 98.38 255 ALA B C 1
ATOM 7696 O O . ALA B 1 255 ? -6.547 -40.188 -30.156 1 98.38 255 ALA B O 1
ATOM 7697 N N . GLY B 1 256 ? -8.617 -40.5 -29.547 1 98.25 256 GLY B N 1
ATOM 7698 C CA . GLY B 1 256 ? -8.211 -40.812 -28.188 1 98.25 256 GLY B CA 1
ATOM 7699 C C . GLY B 1 256 ? -8.82 -39.875 -27.156 1 98.25 256 GLY B C 1
ATOM 7700 O O . GLY B 1 256 ? -8.672 -40.094 -25.953 1 98.25 256 GLY B O 1
ATOM 7701 N N . GLN B 1 257 ? -9.523 -38.781 -27.531 1 98.62 257 GLN B N 1
ATOM 7702 C CA . GLN B 1 257 ? -10.164 -37.906 -26.578 1 98.62 257 GLN B CA 1
ATOM 7703 C C . GLN B 1 257 ? -11.336 -38.594 -25.891 1 98.62 257 GLN B C 1
ATOM 7705 O O . GLN B 1 257 ? -12.094 -39.344 -26.531 1 98.62 257 GLN B O 1
ATOM 7710 N N . ASP B 1 258 ? -11.5 -38.344 -24.625 1 98.69 258 ASP B N 1
ATOM 7711 C CA . ASP B 1 258 ? -12.516 -39.094 -23.875 1 98.69 258 ASP B CA 1
ATOM 7712 C C . ASP B 1 258 ? -13.602 -38.156 -23.344 1 98.69 258 ASP B C 1
ATOM 7714 O O . ASP B 1 258 ? -14.734 -38.562 -23.125 1 98.69 258 ASP B O 1
ATOM 7718 N N . MET B 1 259 ? -13.25 -36.938 -23.062 1 98.62 259 MET B N 1
ATOM 7719 C CA . MET B 1 259 ? -14.18 -35.938 -22.531 1 98.62 259 MET B CA 1
ATOM 7720 C C . MET B 1 259 ? -14 -34.594 -23.234 1 98.62 259 MET B C 1
ATOM 7722 O O . MET B 1 259 ? -12.875 -34.125 -23.406 1 98.62 259 MET B O 1
ATOM 7726 N N . ASP B 1 260 ? -15.109 -34 -23.656 1 97.81 260 ASP B N 1
ATOM 7727 C CA . ASP B 1 260 ? -15.078 -32.688 -24.297 1 97.81 260 ASP B CA 1
ATOM 7728 C C . ASP B 1 260 ? -15.531 -31.609 -23.344 1 97.81 260 ASP B C 1
ATOM 7730 O O . ASP B 1 260 ? -16.656 -31.641 -22.844 1 97.81 260 ASP B O 1
ATOM 7734 N N . MET B 1 261 ? -14.664 -30.672 -23.047 1 96.38 261 MET B N 1
ATOM 7735 C CA . MET B 1 261 ? -15.023 -29.484 -22.266 1 96.38 261 MET B CA 1
ATOM 7736 C C . MET B 1 261 ? -14.922 -28.234 -23.125 1 96.38 261 MET B C 1
ATOM 7738 O O . MET B 1 261 ? -14.008 -28.094 -23.938 1 96.38 261 MET B O 1
ATOM 7742 N N . PRO B 1 262 ? -15.758 -27.219 -23 1 93.81 262 PRO B N 1
ATOM 7743 C CA . PRO B 1 262 ? -16.859 -27.312 -22.031 1 93.81 262 PRO B CA 1
ATOM 7744 C C . PRO B 1 262 ? -18.078 -28.031 -22.625 1 93.81 262 PRO B C 1
ATOM 7746 O O . PRO B 1 262 ? -19.172 -27.984 -22.031 1 93.81 262 PRO B O 1
ATOM 7749 N N . GLY B 1 263 ? -17.953 -28.656 -23.797 1 92.44 263 GLY B N 1
ATOM 7750 C CA . GLY B 1 263 ? -19.016 -29.406 -24.453 1 92.44 263 GLY B CA 1
ATOM 7751 C C . GLY B 1 263 ? -19.781 -28.594 -25.469 1 92.44 263 GLY B C 1
ATOM 7752 O O . GLY B 1 263 ? -19.953 -29.016 -26.609 1 92.44 263 GLY B O 1
ATOM 7753 N N . SER B 1 264 ? -20.172 -27.469 -25.094 1 82.5 264 SER B N 1
ATOM 7754 C CA . SER B 1 264 ? -20.953 -26.594 -25.953 1 82.5 264 SER B CA 1
ATOM 7755 C C . SER B 1 264 ? -20.062 -25.766 -26.875 1 82.5 264 SER B C 1
ATOM 7757 O O . SER B 1 264 ? -18.922 -25.453 -26.531 1 82.5 264 SER B O 1
ATOM 7759 N N . LEU B 1 265 ? -20.578 -25.672 -28.109 1 72.19 265 LEU B N 1
ATOM 7760 C CA . LEU B 1 265 ? -19.891 -24.828 -29.078 1 72.19 265 LEU B CA 1
ATOM 7761 C C . LEU B 1 265 ? -20.422 -23.391 -29.016 1 72.19 265 LEU B C 1
ATOM 7763 O O . LEU B 1 265 ? -21.594 -23.156 -29.312 1 72.19 265 LEU B O 1
ATOM 7767 N N . GLY B 1 266 ? -19.562 -22.531 -28.5 1 62.22 266 GLY B N 1
ATOM 7768 C CA . GLY B 1 266 ? -19.844 -21.109 -28.422 1 62.22 266 GLY B CA 1
ATOM 7769 C C . GLY B 1 266 ? -21.234 -20.75 -28.922 1 62.22 266 GLY B C 1
ATOM 7770 O O . GLY B 1 266 ? -21.734 -21.359 -29.859 1 62.22 266 GLY B O 1
ATOM 7771 N N . GLY B 1 267 ? -22.156 -19.688 -28.531 1 54.84 267 GLY B N 1
ATOM 7772 C CA . GLY B 1 267 ? -23.359 -18.953 -28.906 1 54.84 267 GLY B CA 1
ATOM 7773 C C . GLY B 1 267 ? -24.516 -19.859 -29.281 1 54.84 267 GLY B C 1
ATOM 7774 O O . GLY B 1 267 ? -25.641 -19.391 -29.453 1 54.84 267 GLY B O 1
ATOM 7775 N N . SER B 1 268 ? -24.219 -21.141 -29.734 1 55.91 268 SER B N 1
ATOM 7776 C CA . SER B 1 268 ? -25.359 -21.922 -30.172 1 55.91 268 SER B CA 1
ATOM 7777 C C . SER B 1 268 ? -25.734 -23 -29.156 1 55.91 268 SER B C 1
ATOM 7779 O O . SER B 1 268 ? -25.016 -23.984 -29.016 1 55.91 268 SER B O 1
ATOM 7781 N N . PRO B 1 269 ? -26.672 -22.766 -28.422 1 56.88 269 PRO B N 1
ATOM 7782 C CA . PRO B 1 269 ? -27.141 -23.75 -27.453 1 56.88 269 PRO B CA 1
ATOM 7783 C C . PRO B 1 269 ? -27.375 -25.125 -28.062 1 56.88 269 PRO B C 1
ATOM 7785 O O . PRO B 1 269 ? -27.922 -25.234 -29.156 1 56.88 269 PRO B O 1
ATOM 7788 N N . GLY B 1 270 ? -26.719 -26.094 -27.531 1 62.66 270 GLY B N 1
ATOM 7789 C CA . GLY B 1 270 ? -26.969 -27.469 -27.922 1 62.66 270 GLY B CA 1
ATOM 7790 C C . GLY B 1 270 ? -25.953 -28 -28.938 1 62.66 270 GLY B C 1
ATOM 7791 O O . GLY B 1 270 ? -25.828 -29.203 -29.109 1 62.66 270 GLY B O 1
ATOM 7792 N N . ALA B 1 271 ? -25.297 -27.078 -29.547 1 80.31 271 ALA B N 1
ATOM 7793 C CA . ALA B 1 271 ? -24.297 -27.547 -30.516 1 80.31 271 ALA B CA 1
ATOM 7794 C C . ALA B 1 271 ? -23.047 -28.031 -29.812 1 80.31 271 ALA B C 1
ATOM 7796 O O . ALA B 1 271 ? -22.547 -27.375 -28.891 1 80.31 271 ALA B O 1
ATOM 7797 N N . SER B 1 272 ? -22.688 -29.141 -30.094 1 92.19 272 SER B N 1
ATOM 7798 C CA . SER B 1 272 ? -21.516 -29.797 -29.531 1 92.19 272 SER B CA 1
ATOM 7799 C C . SER B 1 272 ? -20.844 -30.703 -30.562 1 92.19 272 SER B C 1
ATOM 7801 O O . SER B 1 272 ? -21.5 -31.234 -31.453 1 92.19 272 SER B O 1
ATOM 7803 N N . PHE B 1 273 ? -19.516 -30.688 -30.516 1 95 273 PHE B N 1
ATOM 7804 C CA . PHE B 1 273 ? -18.828 -31.703 -31.297 1 95 273 PHE B CA 1
ATOM 7805 C C . PHE B 1 273 ? -19.172 -33.094 -30.797 1 95 273 PHE B C 1
ATOM 7807 O O . PHE B 1 273 ? -19.125 -34.062 -31.562 1 95 273 PHE B O 1
ATOM 7814 N N . PHE B 1 274 ? -19.469 -33.219 -29.578 1 96.81 274 PHE B N 1
ATOM 7815 C CA . PHE B 1 274 ? -19.891 -34.469 -28.938 1 96.81 274 PHE B CA 1
ATOM 7816 C C . PHE B 1 274 ? -21.406 -34.5 -28.766 1 96.81 274 PHE B C 1
ATOM 7818 O O . PHE B 1 274 ? -22.141 -34.531 -29.75 1 96.81 274 PHE B O 1
ATOM 7825 N N . GLY B 1 275 ? -21.906 -34.531 -27.5 1 93.69 275 GLY B N 1
ATOM 7826 C CA . GLY B 1 275 ? -23.328 -34.469 -27.219 1 93.69 275 GLY B CA 1
ATOM 7827 C C . GLY B 1 275 ? -24.172 -35.312 -28.156 1 93.69 275 GLY B C 1
ATOM 7828 O O . GLY B 1 275 ? -23.859 -36.5 -28.359 1 93.69 275 GLY B O 1
ATOM 7829 N N . GLY B 1 276 ? -25.234 -34.719 -28.641 1 93.88 276 GLY B N 1
ATOM 7830 C CA . GLY B 1 276 ? -26.172 -35.406 -29.5 1 93.88 276 GLY B CA 1
ATOM 7831 C C . GLY B 1 276 ? -25.5 -36 -30.734 1 93.88 276 GLY B C 1
ATOM 7832 O O . GLY B 1 276 ? -25.969 -37.031 -31.266 1 93.88 276 GLY B O 1
ATOM 7833 N N . ASN B 1 277 ? -24.438 -35.469 -31.156 1 96 277 ASN B N 1
ATOM 7834 C CA . ASN B 1 277 ? -23.719 -36 -32.312 1 96 277 ASN B CA 1
ATOM 7835 C C . ASN B 1 277 ? -23.156 -37.406 -32.062 1 96 277 ASN B C 1
ATOM 7837 O O . ASN B 1 277 ? -23.047 -38.219 -32.969 1 96 277 ASN B O 1
ATOM 7841 N N . ILE B 1 278 ? -22.844 -37.656 -30.812 1 97.25 278 ILE B N 1
ATOM 7842 C CA . ILE B 1 278 ? -22.344 -38.969 -30.453 1 97.25 278 ILE B CA 1
ATOM 7843 C C . ILE B 1 278 ? -23.453 -40.031 -30.672 1 97.25 278 ILE B C 1
ATOM 7845 O O . ILE B 1 278 ? -23.203 -41.094 -31.25 1 97.25 278 ILE B O 1
ATOM 7849 N N . THR B 1 279 ? -24.656 -39.75 -30.203 1 96.62 279 THR B N 1
ATOM 7850 C CA . THR B 1 279 ? -25.781 -40.656 -30.391 1 96.62 279 THR B CA 1
ATOM 7851 C C . THR B 1 279 ? -26 -40.906 -31.875 1 96.62 279 THR B C 1
ATOM 7853 O O . THR B 1 279 ? -26.188 -42.062 -32.281 1 96.62 279 THR B O 1
ATOM 7856 N N . ILE B 1 280 ? -25.969 -39.875 -32.625 1 96.5 280 ILE B N 1
ATOM 7857 C CA . ILE B 1 280 ? -26.156 -39.969 -34.062 1 96.5 280 ILE B CA 1
ATOM 7858 C C . ILE B 1 280 ? -25.062 -40.844 -34.656 1 96.5 280 ILE B C 1
ATOM 7860 O O . ILE B 1 280 ? -25.344 -41.75 -35.469 1 96.5 280 ILE B O 1
ATOM 7864 N N . ASN B 1 281 ? -23.859 -40.594 -34.312 1 97.56 281 ASN B N 1
ATOM 7865 C CA . ASN B 1 281 ? -22.703 -41.281 -34.906 1 97.56 281 ASN B CA 1
ATOM 7866 C C . ASN B 1 281 ? -22.688 -42.75 -34.531 1 97.56 281 ASN B C 1
ATOM 7868 O O . ASN B 1 281 ? -22.25 -43.594 -35.312 1 97.56 281 ASN B O 1
ATOM 7872 N N . VAL B 1 282 ? -23.109 -43.094 -33.344 1 97.81 282 VAL B N 1
ATOM 7873 C CA . VAL B 1 282 ? -23.203 -44.5 -32.938 1 97.81 282 VAL B CA 1
ATOM 7874 C C . VAL B 1 282 ? -24.297 -45.188 -33.75 1 97.81 282 VAL B C 1
ATOM 7876 O O . VAL B 1 282 ? -24.094 -46.312 -34.25 1 97.81 282 VAL B O 1
ATOM 7879 N N . GLN B 1 283 ? -25.375 -44.562 -33.938 1 97.44 283 GLN B N 1
ATOM 7880 C CA . GLN B 1 283 ? -26.516 -45.125 -34.625 1 97.44 283 GLN B CA 1
ATOM 7881 C C . GLN B 1 283 ? -26.203 -45.312 -36.125 1 97.44 283 GLN B C 1
ATOM 7883 O O . GLN B 1 283 ? -26.672 -46.281 -36.75 1 97.44 283 GLN B O 1
ATOM 7888 N N . ASN B 1 284 ? -25.438 -44.406 -36.594 1 97.12 284 ASN B N 1
ATOM 7889 C CA . ASN B 1 284 ? -25.156 -44.531 -38.031 1 97.12 284 ASN B CA 1
ATOM 7890 C C . ASN B 1 284 ? -23.875 -45.312 -38.281 1 97.12 284 ASN B C 1
ATOM 7892 O O . ASN B 1 284 ? -23.453 -45.438 -39.438 1 97.12 284 ASN B O 1
ATOM 7896 N N . GLY B 1 285 ? -23.172 -45.719 -37.219 1 96.06 285 GLY B N 1
ATOM 7897 C CA . GLY B 1 285 ? -22.031 -46.625 -37.344 1 96.06 285 GLY B CA 1
ATOM 7898 C C . GLY B 1 285 ? -20.703 -45.906 -37.438 1 96.06 285 GLY B C 1
ATOM 7899 O O . GLY B 1 285 ? -19.656 -46.531 -37.438 1 96.06 285 GLY B O 1
ATOM 7900 N N . SER B 1 286 ? -20.656 -44.562 -37.5 1 95.56 286 SER B N 1
ATOM 7901 C CA . SER B 1 286 ? -19.422 -43.812 -37.594 1 95.56 286 SER B CA 1
ATOM 7902 C C . SER B 1 286 ? -18.609 -43.906 -36.312 1 95.56 286 SER B C 1
ATOM 7904 O O . SER B 1 286 ? -17.391 -43.688 -36.312 1 95.56 286 SER B O 1
ATOM 7906 N N . LEU B 1 287 ? -19.234 -44.188 -35.25 1 97.81 287 LEU B N 1
ATOM 7907 C CA . LEU B 1 287 ? -18.625 -44.375 -33.938 1 97.81 287 LEU B CA 1
ATOM 7908 C C . LEU B 1 287 ? -19.125 -45.688 -33.312 1 97.81 287 LEU B C 1
ATOM 7910 O O . LEU B 1 287 ? -20.328 -45.938 -33.281 1 97.81 287 LEU B O 1
ATOM 7914 N N . SER B 1 288 ? -18.188 -46.531 -32.875 1 97.88 288 SER B N 1
ATOM 7915 C CA . SER B 1 288 ? -18.594 -47.781 -32.281 1 97.88 288 SER B CA 1
ATOM 7916 C C . SER B 1 288 ? -19.109 -47.562 -30.844 1 97.88 288 SER B C 1
ATOM 7918 O O . SER B 1 288 ? -18.562 -46.719 -30.109 1 97.88 288 SER B O 1
ATOM 7920 N N . ILE B 1 289 ? -20.062 -48.281 -30.438 1 97.44 289 ILE B N 1
ATOM 7921 C CA . ILE B 1 289 ? -20.578 -48.219 -29.078 1 97.44 289 ILE B CA 1
ATOM 7922 C C . ILE B 1 289 ? -19.5 -48.656 -28.094 1 97.44 289 ILE B C 1
ATOM 7924 O O . ILE B 1 289 ? -19.422 -48.125 -26.969 1 97.44 289 ILE B O 1
ATOM 7928 N N . GLU B 1 290 ? -18.609 -49.562 -28.5 1 97.25 290 GLU B N 1
ATOM 7929 C CA . GLU B 1 290 ? -17.516 -50 -27.641 1 97.25 290 GLU B CA 1
ATOM 7930 C C . GLU B 1 290 ? -16.562 -48.875 -27.312 1 97.25 290 GLU B C 1
ATOM 7932 O O . GLU B 1 290 ? -16.047 -48.781 -26.188 1 97.25 290 GLU B O 1
ATOM 7937 N N . ARG B 1 291 ? -16.312 -48.031 -28.281 1 97.88 291 ARG B N 1
ATOM 7938 C CA . ARG B 1 291 ? -15.438 -46.875 -28.047 1 97.88 291 ARG B CA 1
ATOM 7939 C C . ARG B 1 291 ? -16.078 -45.906 -27.078 1 97.88 291 ARG B C 1
ATOM 7941 O O . ARG B 1 291 ? -15.414 -45.344 -26.219 1 97.88 291 ARG B O 1
ATOM 7948 N N . LEU B 1 292 ? -17.312 -45.656 -27.219 1 98.31 292 LEU B N 1
ATOM 7949 C CA . LEU B 1 292 ? -18.047 -44.812 -26.297 1 98.31 292 LEU B CA 1
ATOM 7950 C C . LEU B 1 292 ? -18.031 -45.406 -24.891 1 98.31 292 LEU B C 1
ATOM 7952 O O . LEU B 1 292 ? -17.844 -44.688 -23.906 1 98.31 292 LEU B O 1
ATOM 7956 N N . ASP B 1 293 ? -18.297 -46.719 -24.828 1 98.25 293 ASP B N 1
ATOM 7957 C CA . ASP B 1 293 ? -18.219 -47.406 -23.547 1 98.25 293 ASP B CA 1
ATOM 7958 C C . ASP B 1 293 ? -16.844 -47.219 -22.891 1 98.25 293 ASP B C 1
ATOM 7960 O O . ASP B 1 293 ? -16.75 -47.031 -21.688 1 98.25 293 ASP B O 1
ATOM 7964 N N . ASP B 1 294 ? -15.867 -47.281 -23.703 1 98.19 294 ASP B N 1
ATOM 7965 C CA . ASP B 1 294 ? -14.508 -47.094 -23.203 1 98.19 294 ASP B CA 1
ATOM 7966 C C . ASP B 1 294 ? -14.305 -45.688 -22.641 1 98.19 294 ASP B C 1
ATOM 7968 O O . ASP B 1 294 ? -13.672 -45.531 -21.594 1 98.19 294 ASP B O 1
ATOM 7972 N N . GLN B 1 295 ? -14.812 -44.656 -23.328 1 98.5 295 GLN B N 1
ATOM 7973 C CA . GLN B 1 295 ? -14.742 -43.281 -22.828 1 98.5 295 GLN B CA 1
ATOM 7974 C C . GLN B 1 295 ? -15.344 -43.188 -21.438 1 98.5 295 GLN B C 1
ATOM 7976 O O . GLN B 1 295 ? -14.711 -42.656 -20.516 1 98.5 295 GLN B O 1
ATOM 7981 N N . VAL B 1 296 ? -16.531 -43.656 -21.281 1 98.56 296 VAL B N 1
ATOM 7982 C CA . VAL B 1 296 ? -17.266 -43.562 -20.031 1 98.56 296 VAL B CA 1
ATOM 7983 C C . VAL B 1 296 ? -16.547 -44.344 -18.938 1 98.56 296 VAL B C 1
ATOM 7985 O O . VAL B 1 296 ? -16.438 -43.875 -17.797 1 98.56 296 VAL B O 1
ATOM 7988 N N . ARG B 1 297 ? -16.109 -45.5 -19.234 1 98.38 297 ARG B N 1
ATOM 7989 C CA . ARG B 1 297 ? -15.391 -46.312 -18.266 1 98.38 297 ARG B CA 1
ATOM 7990 C C . ARG B 1 297 ? -14.133 -45.625 -17.766 1 98.38 297 ARG B C 1
ATOM 7992 O O . ARG B 1 297 ? -13.836 -45.625 -16.578 1 98.38 297 ARG B O 1
ATOM 7999 N N . ARG B 1 298 ? -13.383 -45 -18.625 1 98.56 298 ARG B N 1
ATOM 8000 C CA . ARG B 1 298 ? -12.172 -44.281 -18.266 1 98.56 298 ARG B CA 1
ATOM 8001 C C . ARG B 1 298 ? -12.5 -43.125 -17.344 1 98.56 298 ARG B C 1
ATOM 8003 O O . ARG B 1 298 ? -11.727 -42.812 -16.438 1 98.56 298 ARG B O 1
ATOM 8010 N N . ILE B 1 299 ? -13.602 -42.438 -17.609 1 98.69 299 ILE B N 1
ATOM 8011 C CA . ILE B 1 299 ? -14.008 -41.281 -16.828 1 98.69 299 ILE B CA 1
ATOM 8012 C C . ILE B 1 299 ? -14.445 -41.75 -15.438 1 98.69 299 ILE B C 1
ATOM 8014 O O . ILE B 1 299 ? -14.094 -41.094 -14.438 1 98.69 299 ILE B O 1
ATOM 8018 N N . MET B 1 300 ? -15.133 -42.844 -15.336 1 98.5 300 MET B N 1
ATOM 8019 C CA . MET B 1 300 ? -15.75 -43.25 -14.086 1 98.5 300 MET B CA 1
ATOM 8020 C C . MET B 1 300 ? -14.766 -44.031 -13.227 1 98.5 300 MET B C 1
ATOM 8022 O O . MET B 1 300 ? -14.945 -44.156 -12.008 1 98.5 300 MET B O 1
ATOM 8026 N N . THR B 1 301 ? -13.742 -44.594 -13.812 1 98.56 301 THR B N 1
ATOM 8027 C CA . THR B 1 301 ? -12.789 -45.406 -13.047 1 98.56 301 THR B CA 1
ATOM 8028 C C . THR B 1 301 ? -12.102 -44.562 -11.984 1 98.56 301 THR B C 1
ATOM 8030 O O . THR B 1 301 ? -12.117 -44.906 -10.797 1 98.56 301 THR B O 1
ATOM 8033 N N . PRO B 1 302 ? -11.477 -43.438 -12.312 1 98.38 302 PRO B N 1
ATOM 8034 C CA . PRO B 1 302 ? -10.891 -42.625 -11.242 1 98.38 302 PRO B CA 1
ATOM 8035 C C . PRO B 1 302 ? -11.938 -42.094 -10.266 1 98.38 302 PRO B C 1
ATOM 8037 O O . PRO B 1 302 ? -11.648 -41.938 -9.078 1 98.38 302 PRO B O 1
ATOM 8040 N N . TYR B 1 303 ? -13.164 -41.812 -10.711 1 98.38 303 TYR B N 1
ATOM 8041 C CA . TYR B 1 303 ? -14.258 -41.375 -9.844 1 98.38 303 TYR B CA 1
ATOM 8042 C C . TYR B 1 303 ? -14.484 -42.406 -8.727 1 98.38 303 TYR B C 1
ATOM 8044 O O . TYR B 1 303 ? -14.586 -42.031 -7.555 1 98.38 303 TYR B O 1
ATOM 8052 N N . PHE B 1 304 ? -14.508 -43.656 -9.078 1 98.31 304 PHE B N 1
ATOM 8053 C CA . PHE B 1 304 ? -14.719 -44.719 -8.102 1 98.31 304 PHE B CA 1
ATOM 8054 C C . PHE B 1 304 ? -13.438 -45 -7.316 1 98.31 304 PHE B C 1
ATOM 8056 O O . PHE B 1 304 ? -13.484 -45.281 -6.117 1 98.31 304 PHE B O 1
ATOM 8063 N N . HIS B 1 305 ? -12.289 -44.969 -7.973 1 98.12 305 HIS B N 1
ATOM 8064 C CA . HIS B 1 305 ? -11.008 -45.25 -7.332 1 98.12 305 HIS B CA 1
ATOM 8065 C C . HIS B 1 305 ? -10.734 -44.281 -6.18 1 98.12 305 HIS B C 1
ATOM 8067 O O . HIS B 1 305 ? -10.234 -44.688 -5.129 1 98.12 305 HIS B O 1
ATOM 8073 N N . LEU B 1 306 ? -11.055 -43.031 -6.371 1 98.38 306 LEU B N 1
ATOM 8074 C CA . LEU B 1 306 ? -10.781 -42 -5.383 1 98.38 306 LEU B CA 1
ATOM 8075 C C . LEU B 1 306 ? -11.977 -41.812 -4.457 1 98.38 306 LEU B C 1
ATOM 8077 O O . LEU B 1 306 ? -12.039 -40.812 -3.715 1 98.38 306 LEU B O 1
ATOM 8081 N N . LYS B 1 307 ? -12.922 -42.688 -4.566 1 97.94 307 LYS B N 1
ATOM 8082 C CA . LYS B 1 307 ? -14.07 -42.781 -3.668 1 97.94 307 LYS B CA 1
ATOM 8083 C C . LYS B 1 307 ? -14.906 -41.5 -3.707 1 97.94 307 LYS B C 1
ATOM 8085 O O . LYS B 1 307 ? -15.344 -41 -2.666 1 97.94 307 LYS B O 1
ATOM 8090 N N . GLN B 1 308 ? -15.07 -40.969 -4.863 1 98.12 308 GLN B N 1
ATOM 8091 C CA . GLN B 1 308 ? -15.852 -39.75 -4.996 1 98.12 308 GLN B CA 1
ATOM 8092 C C . GLN B 1 308 ? -17.344 -40.062 -4.992 1 98.12 308 GLN B C 1
ATOM 8094 O O . GLN B 1 308 ? -18.172 -39.125 -4.938 1 98.12 308 GLN B O 1
ATOM 8099 N N . ASP B 1 309 ? -17.672 -41.312 -4.934 1 95.94 309 ASP B N 1
ATOM 8100 C CA . ASP B 1 309 ? -19.062 -41.75 -4.871 1 95.94 309 ASP B CA 1
ATOM 8101 C C . ASP B 1 309 ? -19.516 -41.969 -3.426 1 95.94 309 ASP B C 1
ATOM 8103 O O . ASP B 1 309 ? -20.688 -42.25 -3.164 1 95.94 309 ASP B O 1
ATOM 8107 N N . THR B 1 310 ? -18.594 -41.875 -2.52 1 94.12 310 THR B N 1
ATOM 8108 C CA . THR B 1 310 ? -18.922 -42.156 -1.124 1 94.12 310 THR B CA 1
ATOM 8109 C C . THR B 1 310 ? -18.594 -40.938 -0.242 1 94.12 310 THR B C 1
ATOM 8111 O O . THR B 1 310 ? -17.438 -40.625 0.003 1 94.12 310 THR B O 1
ATOM 8114 N N . ASP B 1 311 ? -19.531 -40.344 0.354 1 93.5 311 ASP B N 1
ATOM 8115 C CA . ASP B 1 311 ? -19.438 -39.25 1.34 1 93.5 311 ASP B CA 1
ATOM 8116 C C . ASP B 1 311 ? -18.562 -38.125 0.822 1 93.5 311 ASP B C 1
ATOM 8118 O O . ASP B 1 311 ? -17.719 -37.594 1.554 1 93.5 311 ASP B O 1
ATOM 8122 N N . TYR B 1 312 ? -18.578 -37.875 -0.443 1 96.94 312 TYR B N 1
ATOM 8123 C CA . TYR B 1 312 ? -17.875 -36.719 -1.01 1 96.94 312 TYR B CA 1
ATOM 8124 C C . TYR B 1 312 ? -18.641 -35.438 -0.726 1 96.94 312 TYR B C 1
ATOM 8126 O O . TYR B 1 312 ? -19.859 -35.375 -0.877 1 96.94 312 TYR B O 1
ATOM 8134 N N . PRO B 1 313 ? -17.969 -34.344 -0.302 1 97.88 313 PRO B N 1
ATOM 8135 C CA . PRO B 1 313 ? -18.672 -33.125 0.057 1 97.88 313 PRO B CA 1
ATOM 8136 C C . PRO B 1 313 ? -19.438 -32.5 -1.12 1 97.88 313 PRO B C 1
ATOM 8138 O O . PRO B 1 313 ? -18.984 -32.594 -2.266 1 97.88 313 PRO B O 1
ATOM 8141 N N . PRO B 1 314 ? -20.578 -31.922 -0.846 1 97.56 314 PRO B N 1
ATOM 8142 C CA . PRO B 1 314 ? -21.297 -31.25 -1.928 1 97.56 314 PRO B CA 1
ATOM 8143 C C . PRO B 1 314 ? -20.578 -30 -2.445 1 97.56 314 PRO B C 1
ATOM 8145 O O . PRO B 1 314 ? -19.656 -29.5 -1.787 1 97.56 314 PRO B O 1
ATOM 8148 N N . ILE B 1 315 ? -21 -29.531 -3.604 1 97.94 315 ILE B N 1
ATOM 8149 C CA . ILE B 1 315 ? -20.406 -28.344 -4.211 1 97.94 315 ILE B CA 1
ATOM 8150 C C . ILE B 1 315 ? -20.734 -27.109 -3.371 1 97.94 315 ILE B C 1
ATOM 8152 O O . ILE B 1 315 ? -21.891 -26.922 -2.955 1 97.94 315 ILE B O 1
ATOM 8156 N N . ASP B 1 316 ? -19.766 -26.25 -3.092 1 98.06 316 ASP B N 1
ATOM 8157 C CA . ASP B 1 316 ? -19.969 -24.984 -2.373 1 98.06 316 ASP B CA 1
ATOM 8158 C C . ASP B 1 316 ? -21.078 -24.156 -3.016 1 98.06 316 ASP B C 1
ATOM 8160 O O . ASP B 1 316 ? -21.047 -23.906 -4.223 1 98.06 316 ASP B O 1
ATOM 8164 N N . GLY B 1 317 ? -21.984 -23.719 -2.188 1 97.31 317 GLY B N 1
ATOM 8165 C CA . GLY B 1 317 ? -23.125 -22.984 -2.688 1 97.31 317 GLY B CA 1
ATOM 8166 C C . GLY B 1 317 ? -22.734 -21.688 -3.379 1 97.31 317 GLY B C 1
ATOM 8167 O O . GLY B 1 317 ? -23.531 -21.109 -4.133 1 97.31 317 GLY B O 1
ATOM 8168 N N . SER B 1 318 ? -21.484 -21.219 -3.266 1 96.88 318 SER B N 1
ATOM 8169 C CA . SER B 1 318 ? -21 -19.984 -3.871 1 96.88 318 SER B CA 1
ATOM 8170 C C . SER B 1 318 ? -20.516 -20.219 -5.301 1 96.88 318 SER B C 1
ATOM 8172 O O . SER B 1 318 ? -20.328 -19.266 -6.059 1 96.88 318 SER B O 1
ATOM 8174 N N . SER B 1 319 ? -20.375 -21.406 -5.715 1 96.94 319 SER B N 1
ATOM 8175 C CA . SER B 1 319 ? -19.688 -21.75 -6.957 1 96.94 319 SER B CA 1
ATOM 8176 C C . SER B 1 319 ? -20.422 -21.188 -8.164 1 96.94 319 SER B C 1
ATOM 8178 O O . SER B 1 319 ? -19.797 -20.625 -9.07 1 96.94 319 SER B O 1
ATOM 8180 N N . PRO B 1 320 ? -21.797 -21.312 -8.242 1 96 320 PRO B N 1
ATOM 8181 C CA . PRO B 1 320 ? -22.484 -20.766 -9.422 1 96 320 PRO B CA 1
ATOM 8182 C C . PRO B 1 320 ? -22.234 -19.281 -9.609 1 96 320 PRO B C 1
ATOM 8184 O O . PRO B 1 320 ? -21.906 -18.828 -10.711 1 96 320 PRO B O 1
ATOM 8187 N N . ALA B 1 321 ? -22.312 -18.531 -8.508 1 94.25 321 ALA B N 1
ATOM 8188 C CA . ALA B 1 321 ? -22.109 -17.078 -8.578 1 94.25 321 ALA B CA 1
ATOM 8189 C C . ALA B 1 321 ? -20.672 -16.734 -8.953 1 94.25 321 ALA B C 1
ATOM 8191 O O . ALA B 1 321 ? -20.422 -15.781 -9.68 1 94.25 321 ALA B O 1
ATOM 8192 N N . LEU B 1 322 ? -19.75 -17.438 -8.469 1 94.38 322 LEU B N 1
ATOM 8193 C CA . LEU B 1 322 ? -18.328 -17.219 -8.727 1 94.38 322 LEU B CA 1
ATOM 8194 C C . LEU B 1 322 ? -18 -17.484 -10.195 1 94.38 322 LEU B C 1
ATOM 8196 O O . LEU B 1 322 ? -17.031 -16.922 -10.719 1 94.38 322 LEU B O 1
ATOM 8200 N N . ASN B 1 323 ? -18.781 -18.312 -10.766 1 90.12 323 ASN B N 1
ATOM 8201 C CA . ASN B 1 323 ? -18.594 -18.609 -12.18 1 90.12 323 ASN B CA 1
ATOM 8202 C C . ASN B 1 323 ? -19.547 -17.812 -13.062 1 90.12 323 ASN B C 1
ATOM 8204 O O . ASN B 1 323 ? -19.688 -18.094 -14.25 1 90.12 323 ASN B O 1
ATOM 8208 N N . ASN B 1 324 ? -20.25 -16.797 -12.391 1 84.12 324 ASN B N 1
ATOM 8209 C CA . ASN B 1 324 ? -21.203 -15.938 -13.07 1 84.12 324 ASN B CA 1
ATOM 8210 C C . ASN B 1 324 ? -22.266 -16.75 -13.805 1 84.12 324 ASN B C 1
ATOM 8212 O O . ASN B 1 324 ? -22.547 -16.516 -14.977 1 84.12 324 ASN B O 1
ATOM 8216 N N . ARG B 1 325 ? -22.75 -17.766 -13.125 1 88.88 325 ARG B N 1
ATOM 8217 C CA . ARG B 1 325 ? -23.75 -18.641 -13.711 1 88.88 325 ARG B CA 1
ATOM 8218 C C . ARG B 1 325 ? -25.062 -18.594 -12.922 1 88.88 325 ARG B C 1
ATOM 8220 O O . ARG B 1 325 ? -25.047 -18.359 -11.711 1 88.88 325 ARG B O 1
A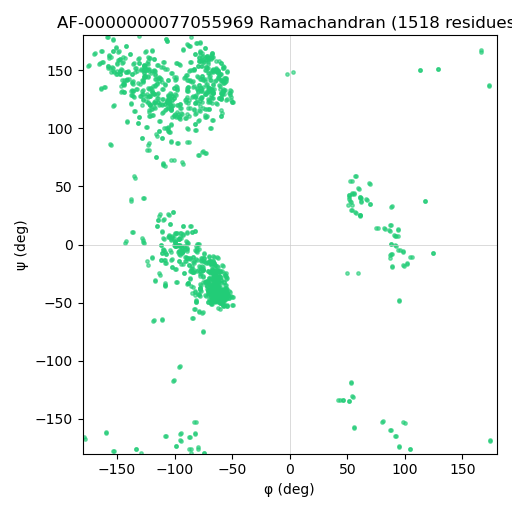TOM 8227 N N . ASN B 1 326 ? -26.156 -18.797 -13.633 1 90.25 326 ASN B N 1
ATOM 8228 C CA . ASN B 1 326 ? -27.5 -18.891 -13.047 1 90.25 326 ASN B CA 1
ATOM 8229 C C . ASN B 1 326 ? -27.969 -20.344 -12.984 1 90.25 326 ASN B C 1
ATOM 8231 O O . ASN B 1 326 ? -28.219 -20.969 -14.016 1 90.25 326 ASN B O 1
ATOM 8235 N N . PRO B 1 327 ? -28.156 -20.781 -11.82 1 90.75 327 PRO B N 1
ATOM 8236 C CA . PRO B 1 327 ? -28.531 -22.188 -11.68 1 90.75 327 PRO B CA 1
ATOM 8237 C C . PRO B 1 327 ? -29.781 -22.547 -12.492 1 90.75 327 PRO B C 1
ATOM 8239 O O . PRO B 1 327 ? -29.938 -23.703 -12.914 1 90.75 327 PRO B O 1
ATOM 8242 N N . SER B 1 328 ? -30.656 -21.609 -12.75 1 91.06 328 SER B N 1
ATOM 8243 C CA . SER B 1 328 ? -31.875 -21.859 -13.484 1 91.06 328 SER B CA 1
ATOM 8244 C C . SER B 1 328 ? -31.594 -22.25 -14.93 1 91.06 328 SER B C 1
ATOM 8246 O O . SER B 1 328 ? -32.438 -22.797 -15.617 1 91.06 328 SER B O 1
ATOM 8248 N N . SER B 1 329 ? -30.391 -22.094 -15.32 1 89.88 329 SER B N 1
ATOM 8249 C CA . SER B 1 329 ? -30.031 -22.359 -16.719 1 89.88 329 SER B CA 1
ATOM 8250 C C . SER B 1 329 ? -29.391 -23.734 -16.875 1 89.88 329 SER B C 1
ATOM 8252 O O . SER B 1 329 ? -29.062 -24.141 -17.984 1 89.88 329 SER B O 1
ATOM 8254 N N . PHE B 1 330 ? -29.25 -24.406 -15.758 1 92.5 330 PHE B N 1
ATOM 8255 C CA . PHE B 1 330 ? -28.562 -25.703 -15.828 1 92.5 330 PHE B CA 1
ATOM 8256 C C . PHE B 1 330 ? -29.484 -26.781 -16.391 1 92.5 330 PHE B C 1
ATOM 8258 O O . PHE B 1 330 ? -30.688 -26.797 -16.062 1 92.5 330 PHE B O 1
ATOM 8265 N N . ASN B 1 331 ? -28.922 -27.625 -17.156 1 90.06 331 ASN B N 1
ATOM 8266 C CA . ASN B 1 331 ? -29.688 -28.719 -17.75 1 90.06 331 ASN B CA 1
ATOM 8267 C C . ASN B 1 331 ? -29.812 -29.891 -16.781 1 90.06 331 ASN B C 1
ATOM 8269 O O . ASN B 1 331 ? -30.641 -30.781 -16.969 1 90.06 331 ASN B O 1
ATOM 8273 N N . TYR B 1 332 ? -28.953 -29.844 -15.766 1 93 332 TYR B N 1
ATOM 8274 C CA . TYR B 1 332 ? -28.922 -30.938 -14.805 1 93 332 TYR B CA 1
ATOM 8275 C C . TYR B 1 332 ? -28.969 -30.422 -13.375 1 93 332 TYR B C 1
ATOM 8277 O O . TYR B 1 332 ? -28.734 -29.234 -13.133 1 93 332 TYR B O 1
ATOM 8285 N N . THR B 1 333 ? -29.344 -31.328 -12.516 1 90.88 333 THR B N 1
ATOM 8286 C CA . THR B 1 333 ? -29.344 -30.984 -11.102 1 90.88 333 THR B CA 1
ATOM 8287 C C . THR B 1 333 ? -27.984 -31.297 -10.469 1 90.88 333 THR B C 1
ATOM 8289 O O . THR B 1 333 ? -27.391 -32.344 -10.742 1 90.88 333 THR B O 1
ATOM 8292 N N . PHE B 1 334 ? -27.516 -30.406 -9.734 1 94.25 334 PHE B N 1
ATOM 8293 C CA . PHE B 1 334 ? -26.281 -30.562 -8.977 1 94.25 334 PHE B CA 1
ATOM 8294 C C . PHE B 1 334 ? -26.531 -30.422 -7.48 1 94.25 334 PHE B C 1
ATOM 8296 O O . PHE B 1 334 ? -27.5 -29.781 -7.066 1 94.25 334 PHE B O 1
ATOM 8303 N N . THR B 1 335 ? -25.781 -31.078 -6.652 1 93.62 335 THR B N 1
ATOM 8304 C CA . THR B 1 335 ? -25.922 -31.031 -5.199 1 93.62 335 THR B CA 1
ATOM 8305 C C . THR B 1 335 ? -25.094 -29.891 -4.609 1 93.62 335 THR B C 1
ATOM 8307 O O . THR B 1 335 ? -23.875 -29.891 -4.719 1 93.62 335 THR B O 1
ATOM 8310 N N . PHE B 1 336 ? -25.797 -29.047 -3.934 1 95.75 336 PHE B N 1
ATOM 8311 C CA . PHE B 1 336 ? -25.125 -27.891 -3.342 1 95.75 336 PHE B CA 1
ATOM 8312 C C . PHE B 1 336 ? -25.047 -28.031 -1.825 1 95.75 336 PHE B C 1
ATOM 8314 O O . PHE B 1 336 ? -25.984 -28.531 -1.197 1 95.75 336 PHE B O 1
ATOM 8321 N N . GLY B 1 337 ? -23.922 -27.688 -1.304 1 97.19 337 GLY B N 1
ATOM 8322 C CA . GLY B 1 337 ? -23.781 -27.469 0.127 1 97.19 337 GLY B CA 1
ATOM 8323 C C . GLY B 1 337 ? -23.938 -26.016 0.526 1 97.19 337 GLY B C 1
ATOM 8324 O O . GLY B 1 337 ? -24.469 -25.203 -0.243 1 97.19 337 GLY B O 1
ATOM 8325 N N . PRO B 1 338 ? -23.578 -25.734 1.814 1 97.12 338 PRO B N 1
ATOM 8326 C CA . PRO B 1 338 ? -23.594 -24.328 2.232 1 97.12 338 PRO B CA 1
ATOM 8327 C C . PRO B 1 338 ? -22.703 -23.438 1.37 1 97.12 338 PRO B C 1
ATOM 8329 O O . PRO B 1 338 ? -21.75 -23.938 0.758 1 97.12 338 PRO B O 1
ATOM 8332 N N . ALA B 1 339 ? -23.016 -22.188 1.266 1 96.56 339 ALA B N 1
ATOM 8333 C CA . ALA B 1 339 ? -22.141 -21.219 0.594 1 96.56 339 ALA B CA 1
ATOM 8334 C C . ALA B 1 339 ? -21 -20.781 1.504 1 96.56 339 ALA B C 1
ATOM 8336 O O . ALA B 1 339 ? -21.109 -20.875 2.729 1 96.56 339 ALA B O 1
ATOM 8337 N N . ASP B 1 340 ? -19.859 -20.359 0.877 1 96.5 340 ASP B N 1
ATOM 8338 C CA . ASP B 1 340 ? -18.766 -19.703 1.564 1 96.5 340 ASP B CA 1
ATOM 8339 C C . ASP B 1 340 ? -18.062 -20.656 2.539 1 96.5 340 ASP B C 1
ATOM 8341 O O . ASP B 1 340 ? -17.766 -20.266 3.672 1 96.5 340 ASP B O 1
ATOM 8345 N N . VAL B 1 341 ? -17.938 -21.891 2.121 1 97.31 341 VAL B N 1
ATOM 8346 C CA . VAL B 1 341 ? -17.203 -22.844 2.938 1 97.31 341 VAL B CA 1
ATOM 8347 C C . VAL B 1 341 ? -15.734 -22.406 3.062 1 97.31 341 VAL B C 1
ATOM 8349 O O . VAL B 1 341 ? -15.047 -22.219 2.055 1 97.31 341 VAL B O 1
ATOM 8352 N N . ASP B 1 342 ? -15.266 -22.188 4.305 1 97 342 ASP B N 1
ATOM 8353 C CA . ASP B 1 342 ? -13.883 -21.797 4.555 1 97 342 ASP B CA 1
ATOM 8354 C C . ASP B 1 342 ? -12.961 -23.016 4.547 1 97 342 ASP B C 1
ATOM 8356 O O . ASP B 1 342 ? -13.055 -23.875 5.418 1 97 342 ASP B O 1
ATOM 8360 N N . VAL B 1 343 ? -12.086 -23.094 3.562 1 98.38 343 VAL B N 1
ATOM 8361 C CA . VAL B 1 343 ? -11.234 -24.266 3.426 1 98.38 343 VAL B CA 1
ATOM 8362 C C . VAL B 1 343 ? -9.773 -23.875 3.646 1 98.38 343 VAL B C 1
ATOM 8364 O O . VAL B 1 343 ? -8.867 -24.641 3.328 1 98.38 343 VAL B O 1
ATOM 8367 N N . ARG B 1 344 ? -9.43 -22.875 4.246 1 97.94 344 ARG B N 1
ATOM 8368 C CA . ARG B 1 344 ? -8.086 -22.328 4.348 1 97.94 344 ARG B CA 1
ATOM 8369 C C . ARG B 1 344 ? -7.281 -23.031 5.43 1 97.94 344 ARG B C 1
ATOM 8371 O O . ARG B 1 344 ? -6.066 -23.203 5.293 1 97.94 344 ARG B O 1
ATOM 8378 N N . GLU B 1 345 ? -7.918 -23.297 6.5 1 97.06 345 GLU B N 1
ATOM 8379 C CA . GLU B 1 345 ? -7.277 -23.953 7.633 1 97.06 345 GLU B CA 1
ATOM 8380 C C . GLU B 1 345 ? -5.988 -23.25 8.031 1 97.06 345 GLU B C 1
ATOM 8382 O O . GLU B 1 345 ? -5.977 -22.031 8.211 1 97.06 345 GLU B O 1
ATOM 8387 N N . ASN B 1 346 ? -4.879 -24.031 8.281 1 96.88 346 ASN B N 1
ATOM 8388 C CA . ASN B 1 346 ? -3.592 -23.438 8.625 1 96.88 346 ASN B CA 1
ATOM 8389 C C . ASN B 1 346 ? -2.645 -23.422 7.43 1 96.88 346 ASN B C 1
ATOM 8391 O O . ASN B 1 346 ? -1.425 -23.438 7.598 1 96.88 346 ASN B O 1
ATOM 8395 N N . HIS B 1 347 ? -3.213 -23.359 6.238 1 98.44 347 HIS B N 1
ATOM 8396 C CA . HIS B 1 347 ? -2.41 -23.453 5.023 1 98.44 347 HIS B CA 1
ATOM 8397 C C . HIS B 1 347 ? -1.426 -22.297 4.918 1 98.44 347 HIS B C 1
ATOM 8399 O O . HIS B 1 347 ? -0.39 -22.406 4.258 1 98.44 347 HIS B O 1
ATOM 8405 N N . ALA B 1 348 ? -1.689 -21.188 5.594 1 98.06 348 ALA B N 1
ATOM 8406 C CA . ALA B 1 348 ? -0.803 -20.016 5.586 1 98.06 348 ALA B CA 1
ATOM 8407 C C . ALA B 1 348 ? 0.606 -20.406 6.027 1 98.06 348 ALA B C 1
ATOM 8409 O O . ALA B 1 348 ? 1.593 -19.906 5.484 1 98.06 348 ALA B O 1
ATOM 8410 N N . ASP B 1 349 ? 0.72 -21.281 6.992 1 98.5 349 ASP B N 1
ATOM 8411 C CA . ASP B 1 349 ? 2.016 -21.719 7.512 1 98.5 349 ASP B CA 1
ATOM 8412 C C . ASP B 1 349 ? 2.814 -22.453 6.441 1 98.5 349 ASP B C 1
ATOM 8414 O O . ASP B 1 349 ? 4.012 -22.219 6.277 1 98.5 349 ASP B O 1
ATOM 8418 N N . HIS B 1 350 ? 2.154 -23.297 5.738 1 98.56 350 HIS B N 1
ATOM 8419 C CA . HIS B 1 350 ? 2.812 -24.078 4.699 1 98.56 350 HIS B CA 1
ATOM 8420 C C . HIS B 1 350 ? 3.168 -23.219 3.494 1 98.56 350 HIS B C 1
ATOM 8422 O O . HIS B 1 350 ? 4.195 -23.422 2.85 1 98.56 350 HIS B O 1
ATOM 8428 N N . ILE B 1 351 ? 2.291 -22.25 3.189 1 98.88 351 ILE B N 1
ATOM 8429 C CA . ILE B 1 351 ? 2.553 -21.328 2.094 1 98.88 351 ILE B CA 1
ATOM 8430 C C . ILE B 1 351 ? 3.801 -20.5 2.4 1 98.88 351 ILE B C 1
ATOM 8432 O O . ILE B 1 351 ? 4.66 -20.328 1.536 1 98.88 351 ILE B O 1
ATOM 8436 N N . ARG B 1 352 ? 3.902 -20 3.629 1 98.88 352 ARG B N 1
ATOM 8437 C CA . ARG B 1 352 ? 5.066 -19.25 4.07 1 98.88 352 ARG B CA 1
ATOM 8438 C C . ARG B 1 352 ? 6.332 -20.094 4 1 98.88 352 ARG B C 1
ATOM 8440 O O . ARG B 1 352 ? 7.363 -19.625 3.506 1 98.88 352 ARG B O 1
ATOM 8447 N N . GLU B 1 353 ? 6.242 -21.312 4.453 1 98.81 353 GLU B N 1
ATOM 8448 C CA . GLU B 1 353 ? 7.379 -22.219 4.465 1 98.81 353 GLU B CA 1
ATOM 8449 C C . GLU B 1 353 ? 7.859 -22.531 3.047 1 98.81 353 GLU B C 1
ATOM 8451 O O . GLU B 1 353 ? 9.055 -22.438 2.76 1 98.81 353 GLU B O 1
ATOM 8456 N N . LEU B 1 354 ? 6.941 -22.859 2.172 1 98.88 354 LEU B N 1
ATOM 8457 C CA . LEU B 1 354 ? 7.297 -23.203 0.8 1 98.88 354 LEU B CA 1
ATOM 8458 C C . LEU B 1 354 ? 7.816 -21.984 0.05 1 98.88 354 LEU B C 1
ATOM 8460 O O . LEU B 1 354 ? 8.758 -22.078 -0.742 1 98.88 354 LEU B O 1
ATOM 8464 N N . GLY B 1 355 ? 7.141 -20.844 0.303 1 98.88 355 GLY B N 1
ATOM 8465 C CA . GLY B 1 355 ? 7.645 -19.609 -0.297 1 98.88 355 GLY B CA 1
ATOM 8466 C C . GLY B 1 355 ? 9.094 -19.328 0.057 1 98.88 355 GLY B C 1
ATOM 8467 O O . GLY B 1 355 ? 9.906 -19.016 -0.82 1 98.88 355 GLY B O 1
ATOM 8468 N N . ALA B 1 356 ? 9.414 -19.484 1.287 1 98.88 356 ALA B N 1
ATOM 8469 C CA . ALA B 1 356 ? 10.781 -19.234 1.756 1 98.88 356 ALA B CA 1
ATOM 8470 C C . ALA B 1 356 ? 11.742 -20.281 1.196 1 98.88 356 ALA B C 1
ATOM 8472 O O . ALA B 1 356 ? 12.859 -19.953 0.782 1 98.88 356 ALA B O 1
ATOM 8473 N N . ALA B 1 357 ? 11.305 -21.516 1.111 1 98.88 357 ALA B N 1
ATOM 8474 C CA . ALA B 1 357 ? 12.133 -22.609 0.621 1 98.88 357 ALA B CA 1
ATOM 8475 C C . ALA B 1 357 ? 12.469 -22.422 -0.856 1 98.88 357 ALA B C 1
ATOM 8477 O O . ALA B 1 357 ? 13.5 -22.906 -1.331 1 98.88 357 ALA B O 1
ATOM 8478 N N . GLY B 1 358 ? 11.594 -21.703 -1.556 1 98.75 358 GLY B N 1
ATOM 8479 C CA . GLY B 1 358 ? 11.766 -21.531 -2.99 1 98.75 358 GLY B CA 1
ATOM 8480 C C . GLY B 1 358 ? 12.547 -20.281 -3.359 1 98.75 358 GLY B C 1
ATOM 8481 O O . GLY B 1 358 ? 12.867 -20.078 -4.531 1 98.75 358 GLY B O 1
ATOM 8482 N N . ILE B 1 359 ? 12.875 -19.438 -2.391 1 98.88 359 ILE B N 1
ATOM 8483 C CA . ILE B 1 359 ? 13.648 -18.234 -2.672 1 98.88 359 ILE B CA 1
ATOM 8484 C C . ILE B 1 359 ? 15.102 -18.609 -2.953 1 98.88 359 ILE B C 1
ATOM 8486 O O . ILE B 1 359 ? 15.719 -19.359 -2.186 1 98.88 359 ILE B O 1
ATOM 8490 N N . VAL B 1 360 ? 15.672 -18.109 -4.062 1 98.94 360 VAL B N 1
ATOM 8491 C CA . VAL B 1 360 ? 17.047 -18.406 -4.461 1 98.94 360 VAL B CA 1
ATOM 8492 C C . VAL B 1 360 ? 17.938 -17.203 -4.191 1 98.94 360 VAL B C 1
ATOM 8494 O O . VAL B 1 360 ? 17.688 -16.109 -4.715 1 98.94 360 VAL B O 1
ATOM 8497 N N . LEU B 1 361 ? 18.906 -17.375 -3.33 1 98.88 361 LEU B N 1
ATOM 8498 C CA . LEU B 1 361 ? 19.938 -16.359 -3.139 1 98.88 361 LEU B CA 1
ATOM 8499 C C . LEU B 1 361 ? 20.969 -16.406 -4.262 1 98.88 361 LEU B C 1
ATOM 8501 O O . LEU B 1 361 ? 21.703 -17.391 -4.391 1 98.88 361 LEU B O 1
ATOM 8505 N N . LEU B 1 362 ? 21.016 -15.367 -5.023 1 98.81 362 LEU B N 1
ATOM 8506 C CA . LEU B 1 362 ? 21.828 -15.367 -6.23 1 98.81 362 LEU B CA 1
ATOM 8507 C C . LEU B 1 362 ? 23.172 -14.688 -5.988 1 98.81 362 LEU B C 1
ATOM 8509 O O . LEU B 1 362 ? 24.172 -14.992 -6.656 1 98.81 362 LEU B O 1
ATOM 8513 N N . LYS B 1 363 ? 23.141 -13.734 -5.133 1 98.81 363 LYS B N 1
ATOM 8514 C CA . LYS B 1 363 ? 24.328 -12.945 -4.801 1 98.81 363 LYS B CA 1
ATOM 8515 C C . LYS B 1 363 ? 24.328 -12.555 -3.324 1 98.81 363 LYS B C 1
ATOM 8517 O O . LYS B 1 363 ? 23.281 -12.25 -2.754 1 98.81 363 LYS B O 1
ATOM 8522 N N . ASN B 1 364 ? 25.422 -12.633 -2.727 1 98.62 364 ASN B N 1
ATOM 8523 C CA . ASN B 1 364 ? 25.578 -12.211 -1.339 1 98.62 364 ASN B CA 1
ATOM 8524 C C . ASN B 1 364 ? 27.031 -11.836 -1.035 1 98.62 364 ASN B C 1
ATOM 8526 O O . ASN B 1 364 ? 27.766 -12.625 -0.436 1 98.62 364 ASN B O 1
ATOM 8530 N N . VAL B 1 365 ? 27.312 -10.664 -1.324 1 96.81 365 VAL B N 1
ATOM 8531 C CA . VAL B 1 365 ? 28.688 -10.219 -1.126 1 96.81 365 VAL B CA 1
ATOM 8532 C C . VAL B 1 365 ? 28.859 -9.688 0.294 1 96.81 365 VAL B C 1
ATOM 8534 O O . VAL B 1 365 ? 27.938 -9.102 0.862 1 96.81 365 VAL B O 1
ATOM 8537 N N . ASN B 1 366 ? 29.969 -9.938 0.954 1 92.75 366 ASN B N 1
ATOM 8538 C CA . ASN B 1 366 ? 30.344 -9.445 2.275 1 92.75 366 ASN B CA 1
ATOM 8539 C C . ASN B 1 366 ? 29.359 -9.898 3.344 1 92.75 366 ASN B C 1
ATOM 8541 O O . ASN B 1 366 ? 29.125 -9.188 4.324 1 92.75 366 ASN B O 1
ATOM 8545 N N . ASN B 1 367 ? 28.688 -11.031 3.062 1 94.44 367 ASN B N 1
ATOM 8546 C CA . ASN B 1 367 ? 27.688 -11.531 4.012 1 94.44 367 ASN B CA 1
ATOM 8547 C C . ASN B 1 367 ? 26.688 -10.445 4.402 1 94.44 367 ASN B C 1
ATOM 8549 O O . ASN B 1 367 ? 26.406 -10.266 5.586 1 94.44 367 ASN B O 1
ATOM 8553 N N . THR B 1 368 ? 26.391 -9.727 3.35 1 96.44 368 THR B N 1
ATOM 8554 C CA . THR B 1 368 ? 25.359 -8.711 3.561 1 96.44 368 THR B CA 1
ATOM 8555 C C . THR B 1 368 ? 24.125 -9.312 4.219 1 96.44 368 THR B C 1
ATOM 8557 O O . THR B 1 368 ? 23.516 -8.68 5.086 1 96.44 368 THR B O 1
ATOM 8560 N N . LEU B 1 369 ? 23.672 -10.453 3.777 1 98.44 369 LEU B N 1
ATOM 8561 C CA . LEU B 1 369 ? 22.594 -11.219 4.383 1 98.44 369 LEU B CA 1
ATOM 8562 C C . LEU B 1 369 ? 23.125 -12.391 5.191 1 98.44 369 LEU B C 1
ATOM 8564 O O . LEU B 1 369 ? 24.141 -12.977 4.832 1 98.44 369 LEU B O 1
ATOM 8568 N N . PRO B 1 370 ? 22.438 -12.742 6.262 1 98.38 370 PRO B N 1
ATOM 8569 C CA . PRO B 1 370 ? 21.188 -12.141 6.742 1 98.38 370 PRO B CA 1
ATOM 8570 C C . PRO B 1 370 ? 21.406 -10.781 7.402 1 98.38 370 PRO B C 1
ATOM 8572 O O . PRO B 1 370 ? 22.516 -10.477 7.852 1 98.38 370 PRO B O 1
ATOM 8575 N N . LEU B 1 371 ? 20.359 -10.016 7.426 1 98.38 371 LEU B N 1
ATOM 8576 C CA . LEU B 1 371 ? 20.406 -8.688 8.016 1 98.38 371 LEU B CA 1
ATOM 8577 C C . LEU B 1 371 ? 20.625 -8.766 9.523 1 98.38 371 LEU B C 1
ATOM 8579 O O . LEU B 1 371 ? 20.062 -9.633 10.195 1 98.38 371 LEU B O 1
ATOM 8583 N N . GLN B 1 372 ? 21.422 -7.961 10.023 1 95.25 372 GLN B N 1
ATOM 8584 C CA . GLN B 1 372 ? 21.766 -7.895 11.438 1 95.25 372 GLN B CA 1
ATOM 8585 C C . GLN B 1 372 ? 21.203 -6.625 12.078 1 95.25 372 GLN B C 1
ATOM 8587 O O . GLN B 1 372 ? 21.953 -5.73 12.469 1 95.25 372 GLN B O 1
ATOM 8592 N N . LYS B 1 373 ? 19.922 -6.453 12.25 1 95.81 373 LYS B N 1
ATOM 8593 C CA . LYS B 1 373 ? 19.156 -5.422 12.938 1 95.81 373 LYS B CA 1
ATOM 8594 C C . LYS B 1 373 ? 19.531 -4.027 12.438 1 95.81 373 LYS B C 1
ATOM 8596 O O . LYS B 1 373 ? 19.859 -3.146 13.242 1 95.81 373 LYS B O 1
ATOM 8601 N N . PRO B 1 374 ? 19.438 -3.838 11.078 1 97.56 374 PRO B N 1
ATOM 8602 C CA . PRO B 1 374 ? 19.719 -2.484 10.602 1 97.56 374 PRO B CA 1
ATOM 8603 C C . PRO B 1 374 ? 18.828 -1.429 11.25 1 97.56 374 PRO B C 1
ATOM 8605 O O . PRO B 1 374 ? 17.656 -1.679 11.492 1 97.56 374 PRO B O 1
ATOM 8608 N N . LYS B 1 375 ? 19.422 -0.215 11.516 1 96.69 375 LYS B N 1
ATOM 8609 C CA . LYS B 1 375 ? 18.719 0.856 12.203 1 96.69 375 LYS B CA 1
ATOM 8610 C C . LYS B 1 375 ? 18.031 1.789 11.203 1 96.69 375 LYS B C 1
ATOM 8612 O O . LYS B 1 375 ? 17.125 2.531 11.562 1 96.69 375 LYS B O 1
ATOM 8617 N N . ASN B 1 376 ? 18.516 1.853 9.945 1 97.38 376 ASN B N 1
ATOM 8618 C CA . ASN B 1 376 ? 17.984 2.682 8.867 1 97.38 376 ASN B CA 1
ATOM 8619 C C . ASN B 1 376 ? 17.812 1.885 7.582 1 97.38 376 ASN B C 1
ATOM 8621 O O . ASN B 1 376 ? 18.781 1.619 6.871 1 97.38 376 ASN B O 1
ATOM 8625 N N . ILE B 1 377 ? 16.547 1.544 7.266 1 98.44 377 ILE B N 1
ATOM 8626 C CA . ILE B 1 377 ? 16.219 0.652 6.16 1 98.44 377 ILE B CA 1
ATOM 8627 C C . ILE B 1 377 ? 15.516 1.441 5.055 1 98.44 377 ILE B C 1
ATOM 8629 O O . ILE B 1 377 ? 14.578 2.195 5.32 1 98.44 377 ILE B O 1
ATOM 8633 N N . GLY B 1 378 ? 16 1.41 3.855 1 98.38 378 GLY B N 1
ATOM 8634 C CA . GLY B 1 378 ? 15.32 1.946 2.686 1 98.38 378 GLY B CA 1
ATOM 8635 C C . GLY B 1 378 ? 14.633 0.881 1.855 1 98.38 378 GLY B C 1
ATOM 8636 O O . GLY B 1 378 ? 15.227 -0.15 1.537 1 98.38 378 GLY B O 1
ATOM 8637 N N . VAL B 1 379 ? 13.344 1.016 1.569 1 98.81 379 VAL B N 1
ATOM 8638 C CA . VAL B 1 379 ? 12.57 0.107 0.729 1 98.81 379 VAL B CA 1
ATOM 8639 C C . VAL B 1 379 ? 12.125 0.831 -0.538 1 98.81 379 VAL B C 1
ATOM 8641 O O . VAL B 1 379 ? 11.445 1.858 -0.466 1 98.81 379 VAL B O 1
ATOM 8644 N N . PHE B 1 380 ? 12.477 0.319 -1.687 1 98.5 380 PHE B N 1
ATOM 8645 C CA . PHE B 1 380 ? 12.188 0.956 -2.967 1 98.5 380 PHE B CA 1
ATOM 8646 C C . PHE B 1 380 ? 11.469 -0.01 -3.9 1 98.5 380 PHE B C 1
ATOM 8648 O O . PHE B 1 380 ? 11.711 -1.218 -3.859 1 98.5 380 PHE B O 1
ATOM 8655 N N . GLY B 1 381 ? 10.578 0.536 -4.781 1 98.56 381 GLY B N 1
ATOM 8656 C CA . GLY B 1 381 ? 10.016 -0.226 -5.883 1 98.56 381 GLY B CA 1
ATOM 8657 C C . GLY B 1 381 ? 8.523 -0.473 -5.742 1 98.56 381 GLY B C 1
ATOM 8658 O O . GLY B 1 381 ? 8.023 -0.662 -4.633 1 98.56 381 GLY B O 1
ATOM 8659 N N . ASN B 1 382 ? 7.844 -0.583 -6.875 1 98.38 382 ASN B N 1
ATOM 8660 C CA . ASN B 1 382 ? 6.391 -0.636 -6.941 1 98.38 382 ASN B CA 1
ATOM 8661 C C . ASN B 1 382 ? 5.863 -2.027 -6.598 1 98.38 382 ASN B C 1
ATOM 8663 O O . ASN B 1 382 ? 4.652 -2.242 -6.551 1 98.38 382 ASN B O 1
ATOM 8667 N N . ASP B 1 383 ? 6.773 -2.957 -6.293 1 98.56 383 ASP B N 1
ATOM 8668 C CA . ASP B 1 383 ? 6.363 -4.309 -5.926 1 98.56 383 ASP B CA 1
ATOM 8669 C C . ASP B 1 383 ? 6.324 -4.477 -4.41 1 98.56 383 ASP B C 1
ATOM 8671 O O . ASP B 1 383 ? 5.957 -5.539 -3.906 1 98.56 383 ASP B O 1
ATOM 8675 N N . ALA B 1 384 ? 6.645 -3.488 -3.645 1 98.81 384 ALA B N 1
ATOM 8676 C CA . ALA B 1 384 ? 6.855 -3.662 -2.211 1 98.81 384 ALA B CA 1
ATOM 8677 C C . ALA B 1 384 ? 5.539 -3.549 -1.445 1 98.81 384 ALA B C 1
ATOM 8679 O O . ALA B 1 384 ? 5.371 -4.176 -0.396 1 98.81 384 ALA B O 1
ATOM 8680 N N . GLY B 1 385 ? 4.605 -2.805 -1.926 1 98.56 385 GLY B N 1
ATOM 8681 C CA . GLY B 1 385 ? 3.434 -2.451 -1.142 1 98.56 385 GLY B CA 1
ATOM 8682 C C . GLY B 1 385 ? 2.225 -3.314 -1.452 1 98.56 385 GLY B C 1
ATOM 8683 O O . GLY B 1 385 ? 2.326 -4.281 -2.211 1 98.56 385 GLY B O 1
ATOM 8684 N N . ASP B 1 386 ? 0.98 -2.965 -0.855 1 97.88 386 ASP B N 1
ATOM 8685 C CA . ASP B 1 386 ? -0.293 -3.635 -1.101 1 97.88 386 ASP B CA 1
ATOM 8686 C C . ASP B 1 386 ? -0.78 -3.385 -2.525 1 97.88 386 ASP B C 1
ATOM 8688 O O . ASP B 1 386 ? -0.385 -2.402 -3.158 1 97.88 386 ASP B O 1
ATOM 8692 N N . LEU B 1 387 ? -1.678 -4.242 -2.955 1 97.12 387 LEU B N 1
ATOM 8693 C CA . LEU B 1 387 ? -2.24 -4.141 -4.297 1 97.12 387 LEU B CA 1
ATOM 8694 C C . LEU B 1 387 ? -3.189 -2.953 -4.402 1 97.12 387 LEU B C 1
ATOM 8696 O O . LEU B 1 387 ? -4.09 -2.797 -3.572 1 97.12 387 LEU B O 1
ATOM 8700 N N . THR B 1 388 ? -3.006 -2.145 -5.461 1 96.25 388 THR B N 1
ATOM 8701 C CA . THR B 1 388 ? -3.938 -1.037 -5.641 1 96.25 388 THR B CA 1
ATOM 8702 C C . THR B 1 388 ? -5.172 -1.489 -6.418 1 96.25 388 THR B C 1
ATOM 8704 O O . THR B 1 388 ? -6.254 -0.918 -6.262 1 96.25 388 THR B O 1
ATOM 8707 N N . ASP B 1 389 ? -5.023 -2.604 -7.211 1 95.19 389 ASP B N 1
ATOM 8708 C CA . ASP B 1 389 ? -6.082 -2.988 -8.141 1 95.19 389 ASP B CA 1
ATOM 8709 C C . ASP B 1 389 ? -6.906 -4.148 -7.586 1 95.19 389 ASP B C 1
ATOM 8711 O O . ASP B 1 389 ? -7.738 -4.719 -8.297 1 95.19 389 ASP B O 1
ATOM 8715 N N . GLY B 1 390 ? -6.656 -4.531 -6.363 1 95.19 390 GLY B N 1
ATOM 8716 C CA . GLY B 1 390 ? -7.5 -5.52 -5.711 1 95.19 390 GLY B CA 1
ATOM 8717 C C . GLY B 1 390 ? -6.863 -6.895 -5.633 1 95.19 390 GLY B C 1
ATOM 8718 O O . GLY B 1 390 ? -5.738 -7.09 -6.094 1 95.19 390 GLY B O 1
ATOM 8719 N N . LEU B 1 391 ? -7.555 -7.879 -5.148 1 96.75 391 LEU B N 1
ATOM 8720 C CA . LEU B 1 391 ? -6.977 -9.133 -4.684 1 96.75 391 LEU B CA 1
ATOM 8721 C C . LEU B 1 391 ? -7.242 -10.258 -5.676 1 96.75 391 LEU B C 1
ATOM 8723 O O . LEU B 1 391 ? -6.984 -11.43 -5.383 1 96.75 391 LEU B O 1
ATOM 8727 N N . TYR B 1 392 ? -7.816 -9.891 -6.832 1 95.88 392 TYR B N 1
ATOM 8728 C CA . TYR B 1 392 ? -8.109 -10.914 -7.836 1 95.88 392 TYR B CA 1
ATOM 8729 C C . TYR B 1 392 ? -7.84 -10.383 -9.242 1 95.88 392 TYR B C 1
ATOM 8731 O O . TYR B 1 392 ? -8.625 -9.594 -9.773 1 95.88 392 TYR B O 1
ATOM 8739 N N . SER B 1 393 ? -6.812 -10.797 -9.859 1 90.12 393 SER B N 1
ATOM 8740 C CA . SER B 1 393 ? -6.367 -10.258 -11.141 1 90.12 393 SER B CA 1
ATOM 8741 C C . SER B 1 393 ? -7.363 -10.578 -12.25 1 90.12 393 SER B C 1
ATOM 8743 O O . SER B 1 393 ? -7.523 -9.789 -13.188 1 90.12 393 SER B O 1
ATOM 8745 N N . ALA B 1 394 ? -8.062 -11.688 -12.164 1 87.5 394 ALA B N 1
ATOM 8746 C CA . ALA B 1 394 ? -8.961 -12.086 -13.242 1 87.5 394 ALA B CA 1
ATOM 8747 C C . ALA B 1 394 ? -10.234 -11.242 -13.234 1 87.5 394 ALA B C 1
ATOM 8749 O O . ALA B 1 394 ? -10.984 -11.234 -14.211 1 87.5 394 ALA B O 1
ATOM 8750 N N . GLY B 1 395 ? -10.438 -10.562 -12.156 1 83 395 GLY B N 1
ATOM 8751 C CA . GLY B 1 395 ? -11.586 -9.672 -12.078 1 83 395 GLY B CA 1
ATOM 8752 C C . GLY B 1 395 ? -11.328 -8.312 -12.688 1 83 395 GLY B C 1
ATOM 8753 O O . GLY B 1 395 ? -12.258 -7.512 -12.852 1 83 395 GLY B O 1
ATOM 8754 N N . ASN B 1 396 ? -10.07 -8.086 -12.984 1 82.31 396 ASN B N 1
ATOM 8755 C CA . ASN B 1 396 ? -9.672 -6.824 -13.602 1 82.31 396 ASN B CA 1
ATOM 8756 C C . ASN B 1 396 ? -9.344 -7.004 -15.078 1 82.31 396 ASN B C 1
ATOM 8758 O O . ASN B 1 396 ? -8.195 -7.273 -15.438 1 82.31 396 ASN B O 1
ATOM 8762 N N . ARG B 1 397 ? -10.164 -6.738 -15.953 1 73.44 397 ARG B N 1
ATOM 8763 C CA . ARG B 1 397 ? -10.047 -6.965 -17.391 1 73.44 397 ARG B CA 1
ATOM 8764 C C . ARG B 1 397 ? -9.016 -6.023 -18 1 73.44 397 ARG B C 1
ATOM 8766 O O . ARG B 1 397 ? -8.57 -6.238 -19.141 1 73.44 397 ARG B O 1
ATOM 8773 N N . ASP B 1 398 ? -8.586 -5.039 -17.188 1 73.94 398 ASP B N 1
ATOM 8774 C CA . ASP B 1 398 ? -7.703 -4.02 -17.75 1 73.94 398 ASP B CA 1
ATOM 8775 C C . ASP B 1 398 ? -6.238 -4.426 -17.594 1 73.94 398 ASP B C 1
ATOM 8777 O O . ASP B 1 398 ? -5.352 -3.803 -18.188 1 73.94 398 ASP B O 1
ATOM 8781 N N . LEU B 1 399 ? -5.945 -5.445 -16.828 1 82 399 LEU B N 1
ATOM 8782 C CA . LEU B 1 399 ? -4.559 -5.832 -16.609 1 82 399 LEU B CA 1
ATOM 8783 C C . LEU B 1 399 ? -3.887 -6.246 -17.906 1 82 399 LEU B C 1
ATOM 8785 O O . LEU B 1 399 ? -2.707 -5.957 -18.125 1 82 399 LEU B O 1
ATOM 8789 N N . GLY B 1 400 ? -4.727 -6.973 -18.828 1 78.44 400 GLY B N 1
ATOM 8790 C CA . GLY B 1 400 ? -4.176 -7.418 -20.094 1 78.44 400 GLY B CA 1
ATOM 8791 C C . GLY B 1 400 ? -2.814 -8.078 -19.969 1 78.44 400 GLY B C 1
ATOM 8792 O O . GLY B 1 400 ? -2.623 -8.945 -19.109 1 78.44 400 GLY B O 1
ATOM 8793 N N . ASN B 1 401 ? -1.867 -7.656 -20.891 1 83.56 401 ASN B N 1
ATOM 8794 C CA . ASN B 1 401 ? -0.531 -8.242 -20.922 1 83.56 401 ASN B CA 1
ATOM 8795 C C . ASN B 1 401 ? 0.467 -7.41 -20.125 1 83.56 401 ASN B C 1
ATOM 8797 O O . ASN B 1 401 ? 1.663 -7.703 -20.125 1 83.56 401 ASN B O 1
ATOM 8801 N N . VAL B 1 402 ? -0.019 -6.445 -19.375 1 86.75 402 VAL B N 1
ATOM 8802 C CA . VAL B 1 402 ? 0.925 -5.52 -18.766 1 86.75 402 VAL B CA 1
ATOM 8803 C C . VAL B 1 402 ? 0.894 -5.688 -17.25 1 86.75 402 VAL B C 1
ATOM 8805 O O . VAL B 1 402 ? 1.871 -5.375 -16.562 1 86.75 402 VAL B O 1
ATOM 8808 N N . GLY B 1 403 ? -0.214 -6.18 -16.719 1 92.5 403 GLY B N 1
ATOM 8809 C CA . GLY B 1 403 ? -0.342 -6.277 -15.273 1 92.5 403 GLY B CA 1
ATOM 8810 C C . GLY B 1 403 ? -0.729 -4.961 -14.617 1 92.5 403 GLY B C 1
ATOM 8811 O O . GLY B 1 403 ? -1.502 -4.188 -15.18 1 92.5 403 GLY B O 1
ATOM 8812 N N . TYR B 1 404 ? -0.362 -4.73 -13.344 1 93 404 TYR B N 1
ATOM 8813 C CA . TYR B 1 404 ? -0.676 -3.496 -12.625 1 93 404 TYR B CA 1
ATOM 8814 C C . TYR B 1 404 ? 0.584 -2.865 -12.047 1 93 404 TYR B C 1
ATOM 8816 O O . TYR B 1 404 ? 1.55 -3.564 -11.734 1 93 404 TYR B O 1
ATOM 8824 N N . ASP B 1 405 ? 0.598 -1.601 -11.859 1 93.94 405 ASP B N 1
ATOM 8825 C CA . ASP B 1 405 ? 1.798 -0.849 -11.508 1 93.94 405 ASP B CA 1
ATOM 8826 C C . ASP B 1 405 ? 2.119 -0.996 -10.023 1 93.94 405 ASP B C 1
ATOM 8828 O O . ASP B 1 405 ? 3.156 -1.556 -9.656 1 93.94 405 ASP B O 1
ATOM 8832 N N . PHE B 1 406 ? 1.185 -0.633 -9.102 1 97.12 406 PHE B N 1
ATOM 8833 C CA . PHE B 1 406 ? 1.541 -0.592 -7.684 1 97.12 406 PHE B CA 1
ATOM 8834 C C . PHE B 1 406 ? 0.944 -1.781 -6.941 1 97.12 406 PHE B C 1
ATOM 8836 O O . PHE B 1 406 ? -0.27 -1.994 -6.973 1 97.12 406 PHE B O 1
ATOM 8843 N N . GLY B 1 407 ? 1.867 -2.5 -6.211 1 98 407 GLY B N 1
ATOM 8844 C CA . GLY B 1 407 ? 1.473 -3.635 -5.391 1 98 407 GLY B CA 1
ATOM 8845 C C . GLY B 1 407 ? 2.301 -4.879 -5.656 1 98 407 GLY B C 1
ATOM 8846 O O . GLY B 1 407 ? 2.738 -5.109 -6.785 1 98 407 GLY B O 1
ATOM 8847 N N . VAL B 1 408 ? 2.439 -5.695 -4.656 1 98.5 408 VAL B N 1
ATOM 8848 C CA . VAL B 1 408 ? 3.201 -6.938 -4.742 1 98.5 408 VAL B CA 1
ATOM 8849 C C . VAL B 1 408 ? 2.562 -7.867 -5.773 1 98.5 408 VAL B C 1
ATOM 8851 O O . VAL B 1 408 ? 1.352 -7.816 -5.996 1 98.5 408 VAL B O 1
ATOM 8854 N N . LEU B 1 409 ? 3.398 -8.68 -6.418 1 97.88 409 LEU B N 1
ATOM 8855 C CA . LEU B 1 409 ? 2.934 -9.641 -7.406 1 97.88 409 LEU B CA 1
ATOM 8856 C C . LEU B 1 409 ? 3.092 -11.07 -6.891 1 97.88 409 LEU B C 1
ATOM 8858 O O . LEU B 1 409 ? 4.066 -11.75 -7.219 1 97.88 409 LEU B O 1
ATOM 8862 N N . PRO B 1 410 ? 2.055 -11.625 -6.25 1 97.88 410 PRO B N 1
ATOM 8863 C CA . PRO B 1 410 ? 2.164 -12.953 -5.641 1 97.88 410 PRO B CA 1
ATOM 8864 C C . PRO B 1 410 ? 1.755 -14.07 -6.598 1 97.88 410 PRO B C 1
ATOM 8866 O O . PRO B 1 410 ? 2.008 -15.242 -6.32 1 97.88 410 PRO B O 1
ATOM 8869 N N . VAL B 1 411 ? 1.106 -13.773 -7.695 1 97.44 411 VAL B N 1
ATOM 8870 C CA . VAL B 1 411 ? 0.528 -14.75 -8.617 1 97.44 411 VAL B CA 1
ATOM 8871 C C . VAL B 1 411 ? 0.358 -14.117 -10 1 97.44 411 VAL B C 1
ATOM 8873 O O . VAL B 1 411 ? 0.23 -12.891 -10.117 1 97.44 411 VAL B O 1
ATOM 8876 N N . GLY B 1 412 ? 0.361 -14.93 -11.07 1 96.44 412 GLY B N 1
ATOM 8877 C CA . GLY B 1 412 ? 0.178 -14.445 -12.43 1 96.44 412 GLY B CA 1
ATOM 8878 C C . GLY B 1 412 ? -1.28 -14.359 -12.836 1 96.44 412 GLY B C 1
ATOM 8879 O O . GLY B 1 412 ? -2.166 -14.281 -11.984 1 96.44 412 GLY B O 1
ATOM 8880 N N . GLY B 1 413 ? -1.544 -14.203 -14.18 1 95.69 413 GLY B N 1
ATOM 8881 C CA . GLY B 1 413 ? -2.891 -14.047 -14.711 1 95.69 413 GLY B CA 1
ATOM 8882 C C . GLY B 1 413 ? -3.393 -15.273 -15.445 1 95.69 413 GLY B C 1
ATOM 8883 O O . GLY B 1 413 ? -2.693 -16.281 -15.523 1 95.69 413 GLY B O 1
ATOM 8884 N N . GLY B 1 414 ? -4.621 -15.227 -15.898 1 94.62 414 GLY B N 1
ATOM 8885 C CA . GLY B 1 414 ? -5.215 -16.312 -16.656 1 94.62 414 GLY B CA 1
ATOM 8886 C C . GLY B 1 414 ? -5.957 -17.312 -15.773 1 94.62 414 GLY B C 1
ATOM 8887 O O . GLY B 1 414 ? -6.242 -17.031 -14.609 1 94.62 414 GLY B O 1
ATOM 8888 N N . SER B 1 415 ? -6.246 -18.438 -16.297 1 93.88 415 SER B N 1
ATOM 8889 C CA . SER B 1 415 ? -7.031 -19.453 -15.594 1 93.88 415 SER B CA 1
ATOM 8890 C C . SER B 1 415 ? -6.242 -20.078 -14.453 1 93.88 415 SER B C 1
ATOM 8892 O O . SER B 1 415 ? -6.816 -20.719 -13.562 1 93.88 415 SER B O 1
ATOM 8894 N N . GLY B 1 416 ? -4.914 -19.875 -14.461 1 95.31 416 GLY B N 1
ATOM 8895 C CA . GLY B 1 416 ? -4.082 -20.453 -13.414 1 95.31 416 GLY B CA 1
ATOM 8896 C C . GLY B 1 416 ? -3.943 -19.562 -12.195 1 95.31 416 GLY B C 1
ATOM 8897 O O . GLY B 1 416 ? -3.299 -19.938 -11.219 1 95.31 416 GLY B O 1
ATOM 8898 N N . THR B 1 417 ? -4.586 -18.406 -12.203 1 96.62 417 THR B N 1
ATOM 8899 C CA . THR B 1 417 ? -4.465 -17.453 -11.102 1 96.62 417 THR B CA 1
ATOM 8900 C C . THR B 1 417 ? -5.254 -17.938 -9.891 1 96.62 417 THR B C 1
ATOM 8902 O O . THR B 1 417 ? -5.727 -19.078 -9.859 1 96.62 417 THR B O 1
ATOM 8905 N N . GLY B 1 418 ? -5.262 -17.172 -8.781 1 96.94 418 GLY B N 1
ATOM 8906 C CA . GLY B 1 418 ? -6.055 -17.422 -7.59 1 96.94 418 GLY B CA 1
ATOM 8907 C C . GLY B 1 418 ? -6.621 -16.156 -6.98 1 96.94 418 GLY B C 1
ATOM 8908 O O . GLY B 1 418 ? -6.039 -15.07 -7.125 1 96.94 418 GLY B O 1
ATOM 8909 N N . ARG B 1 419 ? -7.734 -16.359 -6.406 1 96.81 419 ARG B N 1
ATOM 8910 C CA . ARG B 1 419 ? -8.336 -15.25 -5.664 1 96.81 419 ARG B CA 1
ATOM 8911 C C . ARG B 1 419 ? -7.754 -15.156 -4.258 1 96.81 419 ARG B C 1
ATOM 8913 O O . ARG B 1 419 ? -7.965 -16.047 -3.432 1 96.81 419 ARG B O 1
ATOM 8920 N N . LEU B 1 420 ? -7.09 -14.062 -4.004 1 97.81 420 LEU B N 1
ATOM 8921 C CA . LEU B 1 420 ? -6.508 -13.859 -2.684 1 97.81 420 LEU B CA 1
ATOM 8922 C C . LEU B 1 420 ? -7.578 -13.477 -1.668 1 97.81 420 LEU B C 1
ATOM 8924 O O . LEU B 1 420 ? -8.438 -12.648 -1.952 1 97.81 420 LEU B O 1
ATOM 8928 N N . THR B 1 421 ? -7.555 -14.164 -0.51 1 96.88 421 THR B N 1
ATOM 8929 C CA . THR B 1 421 ? -8.367 -13.703 0.605 1 96.88 421 THR B CA 1
ATOM 8930 C C . THR B 1 421 ? -7.645 -12.617 1.394 1 96.88 421 THR B C 1
ATOM 8932 O O . THR B 1 421 ? -8.266 -11.867 2.146 1 96.88 421 THR B O 1
ATOM 8935 N N . TYR B 1 422 ? -6.371 -12.586 1.323 1 97 422 TYR B N 1
ATOM 8936 C CA . TYR B 1 422 ? -5.441 -11.57 1.807 1 97 422 TYR B CA 1
ATOM 8937 C C . TYR B 1 422 ? -4.07 -11.734 1.164 1 97 422 TYR B C 1
ATOM 8939 O O . TYR B 1 422 ? -3.814 -12.734 0.485 1 97 422 TYR B O 1
ATOM 8947 N N . VAL B 1 423 ? -3.219 -10.805 1.269 1 98 423 VAL B N 1
ATOM 8948 C CA . VAL B 1 423 ? -1.812 -10.945 0.907 1 98 423 VAL B CA 1
ATOM 8949 C C . VAL B 1 423 ? -0.948 -10.141 1.876 1 98 423 VAL B C 1
ATOM 8951 O O . VAL B 1 423 ? -1.348 -9.062 2.328 1 98 423 VAL B O 1
ATOM 8954 N N . ILE B 1 424 ? 0.165 -10.688 2.291 1 98.56 424 ILE B N 1
ATOM 8955 C CA . ILE B 1 424 ? 1.173 -9.945 3.037 1 98.56 424 ILE B CA 1
ATOM 8956 C C . ILE B 1 424 ? 2.229 -9.398 2.078 1 98.56 424 ILE B C 1
ATOM 8958 O O . ILE B 1 424 ? 2.969 -10.164 1.458 1 98.56 424 ILE B O 1
ATOM 8962 N N . SER B 1 425 ? 2.303 -8.078 1.917 1 98.69 425 SER B N 1
ATOM 8963 C CA . SER B 1 425 ? 3.273 -7.465 1.021 1 98.69 425 SER B CA 1
ATOM 8964 C C . SER B 1 425 ? 4.656 -7.402 1.662 1 98.69 425 SER B C 1
ATOM 8966 O O . SER B 1 425 ? 4.785 -7.496 2.885 1 98.69 425 SER B O 1
ATOM 8968 N N . PRO B 1 426 ? 5.715 -7.227 0.87 1 98.88 426 PRO B N 1
ATOM 8969 C CA . PRO B 1 426 ? 7.062 -7.07 1.428 1 98.88 426 PRO B CA 1
ATOM 8970 C C . PRO B 1 426 ? 7.168 -5.891 2.391 1 98.88 426 PRO B C 1
ATOM 8972 O O . PRO B 1 426 ? 7.758 -6.02 3.467 1 98.88 426 PRO B O 1
ATOM 8975 N N . LEU B 1 427 ? 6.582 -4.762 2.051 1 98.88 427 LEU B N 1
ATOM 8976 C CA . LEU B 1 427 ? 6.664 -3.59 2.914 1 98.88 427 LEU B CA 1
ATOM 8977 C C . LEU B 1 427 ? 5.992 -3.855 4.258 1 98.88 427 LEU B C 1
ATOM 8979 O O . LEU B 1 427 ? 6.535 -3.504 5.309 1 98.88 427 LEU B O 1
ATOM 8983 N N . GLU B 1 428 ? 4.781 -4.422 4.223 1 98.5 428 GLU B N 1
ATOM 8984 C CA . GLU B 1 428 ? 4.074 -4.77 5.449 1 98.5 428 GLU B CA 1
ATOM 8985 C C . GLU B 1 428 ? 4.914 -5.691 6.328 1 98.5 428 GLU B C 1
ATOM 8987 O O . GLU B 1 428 ? 5.016 -5.48 7.539 1 98.5 428 GLU B O 1
ATOM 8992 N N . ALA B 1 429 ? 5.5 -6.73 5.734 1 98.75 429 ALA B N 1
ATOM 8993 C CA . ALA B 1 429 ? 6.312 -7.691 6.473 1 98.75 429 ALA B CA 1
ATOM 8994 C C . ALA B 1 429 ? 7.57 -7.035 7.027 1 98.75 429 ALA B C 1
ATOM 8996 O O . ALA B 1 429 ? 7.996 -7.34 8.148 1 98.75 429 ALA B O 1
ATOM 8997 N N . ILE B 1 430 ? 8.219 -6.168 6.262 1 98.81 430 ILE B N 1
ATOM 8998 C CA . ILE B 1 430 ? 9.445 -5.484 6.676 1 98.81 430 ILE B CA 1
ATOM 8999 C C . ILE B 1 430 ? 9.141 -4.559 7.855 1 98.81 430 ILE B C 1
ATOM 9001 O O . ILE B 1 430 ? 9.891 -4.52 8.828 1 98.81 430 ILE B O 1
ATOM 9005 N N . LYS B 1 431 ? 8.062 -3.734 7.734 1 98.25 431 LYS B N 1
ATOM 9006 C CA . LYS B 1 431 ? 7.66 -2.871 8.844 1 98.25 431 LYS B CA 1
ATOM 9007 C C . LYS B 1 431 ? 7.48 -3.676 10.125 1 98.25 431 LYS B C 1
ATOM 9009 O O . LYS B 1 431 ? 7.965 -3.277 11.188 1 98.25 431 LYS B O 1
ATOM 9014 N N . THR B 1 432 ? 6.789 -4.812 10.039 1 97.62 432 THR B N 1
ATOM 9015 C CA . THR B 1 432 ? 6.504 -5.656 11.188 1 97.62 432 THR B CA 1
ATOM 9016 C C . THR B 1 432 ? 7.793 -6.23 11.773 1 97.62 432 THR B C 1
ATOM 9018 O O . THR B 1 432 ? 8.023 -6.156 12.984 1 97.62 432 THR B O 1
ATOM 9021 N N . ARG B 1 433 ? 8.648 -6.809 10.891 1 97.94 433 ARG B N 1
ATOM 9022 C CA . ARG B 1 433 ? 9.883 -7.441 11.352 1 97.94 433 ARG B CA 1
ATOM 9023 C C . ARG B 1 433 ? 10.828 -6.414 11.961 1 97.94 433 ARG B C 1
ATOM 9025 O O . ARG B 1 433 ? 11.492 -6.695 12.961 1 97.94 433 ARG B O 1
ATOM 9032 N N . ALA B 1 434 ? 10.953 -5.262 11.297 1 97.62 434 ALA B N 1
ATOM 9033 C CA . ALA B 1 434 ? 11.805 -4.191 11.82 1 97.62 434 ALA B CA 1
ATOM 9034 C C . ALA B 1 434 ? 11.359 -3.779 13.219 1 97.62 434 ALA B C 1
ATOM 9036 O O . ALA B 1 434 ? 12.195 -3.557 14.102 1 97.62 434 ALA B O 1
ATOM 9037 N N . ALA B 1 435 ? 10.086 -3.645 13.422 1 95.44 435 ALA B N 1
ATOM 9038 C CA . ALA B 1 435 ? 9.547 -3.27 14.727 1 95.44 435 ALA B CA 1
ATOM 9039 C C . ALA B 1 435 ? 9.922 -4.297 15.789 1 95.44 435 ALA B C 1
ATOM 9041 O O . ALA B 1 435 ? 10.117 -3.949 16.953 1 95.44 435 ALA B O 1
ATOM 9042 N N . GLU B 1 436 ? 10.109 -5.496 15.422 1 96.06 436 GLU B N 1
ATOM 9043 C CA . GLU B 1 436 ? 10.398 -6.594 16.344 1 96.06 436 GLU B CA 1
ATOM 9044 C C . GLU B 1 436 ? 11.875 -6.621 16.719 1 96.06 436 GLU B C 1
ATOM 9046 O O . GLU B 1 436 ? 12.258 -7.281 17.688 1 96.06 436 GLU B O 1
ATOM 9051 N N . GLN B 1 437 ? 12.742 -5.852 16 1 94.06 437 GLN B N 1
ATOM 9052 C CA . GLN B 1 437 ? 14.188 -5.875 16.234 1 94.06 437 GLN B CA 1
ATOM 9053 C C . GLN B 1 437 ? 14.523 -5.355 17.625 1 94.06 437 GLN B C 1
ATOM 9055 O O . GLN B 1 437 ? 15.586 -5.676 18.172 1 94.06 437 GLN B O 1
ATOM 9060 N N . GLY B 1 438 ? 13.727 -4.398 18.203 1 90.06 438 GLY B N 1
ATOM 9061 C CA . GLY B 1 438 ? 13.938 -3.854 19.531 1 90.06 438 GLY B CA 1
ATOM 9062 C C . GLY B 1 438 ? 14.859 -2.648 19.547 1 90.06 438 GLY B C 1
ATOM 9063 O O . GLY B 1 438 ? 15.07 -2.029 20.594 1 90.06 438 GLY B O 1
ATOM 9064 N N . ASN B 1 439 ? 15.531 -2.27 18.453 1 93.06 439 ASN B N 1
ATOM 9065 C CA . ASN B 1 439 ? 16.453 -1.139 18.422 1 93.06 439 ASN B CA 1
ATOM 9066 C C . ASN B 1 439 ? 15.828 0.074 17.734 1 93.06 439 ASN B C 1
ATOM 9068 O O . ASN B 1 439 ? 16.547 0.9 17.172 1 93.06 439 ASN B O 1
ATOM 9072 N N . LYS B 1 440 ? 14.547 0.214 17.547 1 89.44 440 LYS B N 1
ATOM 9073 C CA . LYS B 1 440 ? 13.75 1.322 17.031 1 89.44 440 LYS B CA 1
ATOM 9074 C C . LYS B 1 440 ? 14.211 1.726 15.633 1 89.44 440 LYS B C 1
ATOM 9076 O O . LYS B 1 440 ? 14.484 2.9 15.375 1 89.44 440 LYS B O 1
ATOM 9081 N N . PRO B 1 441 ? 14.188 0.833 14.672 1 95.25 441 PRO B N 1
ATOM 9082 C CA . PRO B 1 441 ? 14.664 1.163 13.328 1 95.25 441 PRO B CA 1
ATOM 9083 C C . PRO B 1 441 ? 13.711 2.094 12.578 1 95.25 441 PRO B C 1
ATOM 9085 O O . PRO B 1 441 ? 12.523 2.17 12.914 1 95.25 441 PRO B O 1
ATOM 9088 N N . LEU B 1 442 ? 14.289 2.922 11.625 1 96.88 442 LEU B N 1
ATOM 9089 C CA . LEU B 1 442 ? 13.5 3.645 10.633 1 96.88 442 LEU B CA 1
ATOM 9090 C C . LEU B 1 442 ? 13.328 2.812 9.367 1 96.88 442 LEU B C 1
ATOM 9092 O O . LEU B 1 442 ? 14.297 2.262 8.836 1 96.88 442 LEU B O 1
ATOM 9096 N N . VAL B 1 443 ? 12.094 2.604 8.969 1 98.31 443 VAL B N 1
ATOM 9097 C CA . VAL B 1 443 ? 11.797 2.053 7.656 1 98.31 443 VAL B CA 1
ATOM 9098 C C . VAL B 1 443 ? 11.32 3.164 6.723 1 98.31 443 VAL B C 1
ATOM 9100 O O . VAL B 1 443 ? 10.188 3.633 6.832 1 98.31 443 VAL B O 1
ATOM 9103 N N . GLN B 1 444 ? 12.164 3.635 5.836 1 97.88 444 GLN B N 1
ATOM 9104 C CA . GLN B 1 444 ? 11.836 4.637 4.828 1 97.88 444 GLN B CA 1
ATOM 9105 C C . GLN B 1 444 ? 11.555 3.988 3.479 1 97.88 444 GLN B C 1
ATOM 9107 O O . GLN B 1 444 ? 12.156 2.971 3.133 1 97.88 444 GLN B O 1
ATOM 9112 N N . TYR B 1 445 ? 10.555 4.535 2.723 1 97.94 445 TYR B N 1
ATOM 9113 C CA . TYR B 1 445 ? 10.25 3.844 1.475 1 97.94 445 TYR B CA 1
ATOM 9114 C C . TYR B 1 445 ? 9.797 4.828 0.403 1 97.94 445 TYR B C 1
ATOM 9116 O O . TYR B 1 445 ? 9.25 5.887 0.716 1 97.94 445 TYR B O 1
ATOM 9124 N N . VAL B 1 446 ? 10.07 4.625 -0.816 1 97.5 446 VAL B N 1
ATOM 9125 C CA . VAL B 1 446 ? 9.562 5.227 -2.043 1 97.5 446 VAL B CA 1
ATOM 9126 C C . VAL B 1 446 ? 9.18 4.133 -3.037 1 97.5 446 VAL B C 1
ATOM 9128 O O . VAL B 1 446 ? 10.047 3.48 -3.617 1 97.5 446 VAL B O 1
ATOM 9131 N N . LEU B 1 447 ? 7.922 3.947 -3.283 1 98 447 LEU B N 1
ATOM 9132 C CA . LEU B 1 447 ? 7.422 2.799 -4.031 1 98 447 LEU B CA 1
ATOM 9133 C C . LEU B 1 447 ? 7.227 3.15 -5.5 1 98 447 LEU B C 1
ATOM 9135 O O . LEU B 1 447 ? 7.086 2.262 -6.344 1 98 447 LEU B O 1
ATOM 9139 N N . ASN B 1 448 ? 7.23 4.441 -5.848 1 96.75 448 ASN B N 1
ATOM 9140 C CA . ASN B 1 448 ? 7.035 4.949 -7.203 1 96.75 448 ASN B CA 1
ATOM 9141 C C . ASN B 1 448 ? 8.328 4.895 -8.016 1 96.75 448 ASN B C 1
ATOM 9143 O O . ASN B 1 448 ? 9.18 5.773 -7.887 1 96.75 448 ASN B O 1
ATOM 9147 N N . ASN B 1 449 ? 8.438 3.887 -8.953 1 97.44 449 ASN B N 1
ATOM 9148 C CA . ASN B 1 449 ? 9.656 3.703 -9.734 1 97.44 449 ASN B CA 1
ATOM 9149 C C . ASN B 1 449 ? 10.023 4.969 -10.5 1 97.44 449 ASN B C 1
ATOM 9151 O O . ASN B 1 449 ? 11.203 5.336 -10.57 1 97.44 449 ASN B O 1
ATOM 9155 N N . THR B 1 450 ? 9.023 5.598 -11.078 1 95.31 450 THR B N 1
ATOM 9156 C CA . THR B 1 450 ? 9.258 6.781 -11.898 1 95.31 450 THR B CA 1
ATOM 9157 C C . THR B 1 450 ? 9.883 7.898 -11.07 1 95.31 450 THR B C 1
ATOM 9159 O O . THR B 1 450 ? 10.828 8.555 -11.508 1 95.31 450 THR B O 1
ATOM 9162 N N . LEU B 1 451 ? 9.328 8.102 -9.867 1 94.31 451 LEU B N 1
ATOM 9163 C CA . LEU B 1 451 ? 9.844 9.141 -8.977 1 94.31 451 LEU B CA 1
ATOM 9164 C C . LEU B 1 451 ? 11.297 8.859 -8.602 1 94.31 451 LEU B C 1
ATOM 9166 O O . LEU B 1 451 ? 12.125 9.781 -8.586 1 94.31 451 LEU B O 1
ATOM 9170 N N . VAL B 1 452 ? 11.656 7.617 -8.305 1 95.56 452 VAL B N 1
ATOM 9171 C CA . VAL B 1 452 ? 13.016 7.254 -7.914 1 95.56 452 VAL B CA 1
ATOM 9172 C C . VAL B 1 452 ? 13.953 7.418 -9.102 1 95.56 452 VAL B C 1
ATOM 9174 O O . VAL B 1 452 ? 15.062 7.941 -8.961 1 95.56 452 VAL B O 1
ATOM 9177 N N . ASN B 1 453 ? 13.523 6.938 -10.305 1 94.25 453 ASN B N 1
ATOM 9178 C CA . ASN B 1 453 ? 14.352 6.949 -11.508 1 94.25 453 ASN B CA 1
ATOM 9179 C C . ASN B 1 453 ? 14.734 8.375 -11.914 1 94.25 453 ASN B C 1
ATOM 9181 O O . ASN B 1 453 ? 15.781 8.586 -12.516 1 94.25 453 ASN B O 1
ATOM 9185 N N . LEU B 1 454 ? 13.938 9.297 -11.57 1 87 454 LEU B N 1
ATOM 9186 C CA . LEU B 1 454 ? 14.234 10.688 -11.891 1 87 454 LEU B CA 1
ATOM 9187 C C . LEU B 1 454 ? 15.109 11.312 -10.812 1 87 454 LEU B C 1
ATOM 9189 O O . LEU B 1 454 ? 15.273 12.539 -10.781 1 87 454 LEU B O 1
ATOM 9193 N N . SER B 1 455 ? 15.727 10.539 -9.977 1 67.69 455 SER B N 1
ATOM 9194 C CA . SER B 1 455 ? 16.672 10.891 -8.914 1 67.69 455 SER B CA 1
ATOM 9195 C C . SER B 1 455 ? 16.016 11.797 -7.879 1 67.69 455 SER B C 1
ATOM 9197 O O . SER B 1 455 ? 16.703 12.5 -7.137 1 67.69 455 SER B O 1
ATOM 9199 N N . ARG B 1 456 ? 14.859 11.711 -7.82 1 74 456 ARG B N 1
ATOM 9200 C CA . ARG B 1 456 ? 14.141 12.555 -6.875 1 74 456 ARG B CA 1
ATOM 9201 C C . ARG B 1 456 ? 13.734 11.773 -5.633 1 74 456 ARG B C 1
ATOM 9203 O O . ARG B 1 456 ? 13.398 12.359 -4.605 1 74 456 ARG B O 1
ATOM 9210 N N . GLY B 1 457 ? 13.852 10.516 -5.734 1 76.31 457 GLY B N 1
ATOM 9211 C CA . GLY B 1 457 ? 13.383 9.664 -4.648 1 76.31 457 GLY B CA 1
ATOM 9212 C C . GLY B 1 457 ? 14.273 9.727 -3.42 1 76.31 457 GLY B C 1
ATOM 9213 O O . GLY B 1 457 ? 13.781 9.617 -2.291 1 76.31 457 GLY B O 1
ATOM 9214 N N . PHE B 1 458 ? 15.516 9.938 -3.582 1 84.12 458 PHE B N 1
ATOM 9215 C CA . PHE B 1 458 ? 16.422 9.906 -2.443 1 84.12 458 PHE B CA 1
ATOM 9216 C C . PHE B 1 458 ? 16.344 11.211 -1.651 1 84.12 458 PHE B C 1
ATOM 9218 O O . PHE B 1 458 ? 16.703 11.25 -0.473 1 84.12 458 PHE B O 1
ATOM 9225 N N . ASN B 1 459 ? 15.828 12.258 -2.264 1 84.88 459 ASN B N 1
ATOM 9226 C CA . ASN B 1 459 ? 15.641 13.516 -1.549 1 84.88 459 ASN B CA 1
ATOM 9227 C C . ASN B 1 459 ? 14.531 13.406 -0.504 1 84.88 459 ASN B C 1
ATOM 9229 O O . ASN B 1 459 ? 14.453 14.227 0.412 1 84.88 459 ASN B O 1
ATOM 9233 N N . ILE B 1 460 ? 13.82 12.406 -0.651 1 91.25 460 ILE B N 1
ATOM 9234 C CA . ILE B 1 460 ? 12.68 12.188 0.238 1 91.25 460 ILE B CA 1
ATOM 9235 C C . ILE B 1 460 ? 13.156 11.531 1.532 1 91.25 460 ILE B C 1
ATOM 9237 O O . ILE B 1 460 ? 12.523 11.672 2.578 1 91.25 460 ILE B O 1
ATOM 9241 N N . LEU B 1 461 ? 14.305 10.875 1.476 1 94.12 461 LEU B N 1
ATOM 9242 C CA . LEU B 1 461 ? 14.797 10.094 2.605 1 94.12 461 LEU B CA 1
ATOM 9243 C C . LEU B 1 461 ? 15.703 10.93 3.5 1 94.12 461 LEU B C 1
ATOM 9245 O O . LEU B 1 461 ? 16.469 11.758 3.006 1 94.12 461 LEU B O 1
ATOM 9249 N N . PHE B 1 462 ? 15.602 10.695 4.785 1 94.88 462 PHE B N 1
ATOM 9250 C CA . PHE B 1 462 ? 16.578 11.164 5.766 1 94.88 462 PHE B CA 1
ATOM 9251 C C . PHE B 1 462 ? 16.469 10.367 7.059 1 94.88 462 PHE B C 1
ATOM 9253 O O . PHE B 1 462 ? 15.359 10.133 7.559 1 94.88 462 PHE B O 1
ATOM 9260 N N . PRO B 1 463 ? 17.578 9.953 7.637 1 94.69 463 PRO B N 1
ATOM 9261 C CA . PRO B 1 463 ? 18.953 10.078 7.152 1 94.69 463 PRO B CA 1
ATOM 9262 C C . PRO B 1 463 ? 19.203 9.297 5.859 1 94.69 463 PRO B C 1
ATOM 9264 O O . PRO B 1 463 ? 18.469 8.352 5.559 1 94.69 463 PRO B O 1
ATOM 9267 N N . ARG B 1 464 ? 20.125 9.727 5.027 1 91.88 464 ARG B N 1
ATOM 9268 C CA . ARG B 1 464 ? 20.484 9.047 3.787 1 91.88 464 ARG B CA 1
ATOM 9269 C C . ARG B 1 464 ? 22 9.008 3.609 1 91.88 464 ARG B C 1
ATOM 9271 O O . ARG B 1 464 ? 22.703 9.906 4.062 1 91.88 464 ARG B O 1
ATOM 9278 N N . PRO B 1 465 ? 22.531 8.031 3.049 1 93.88 465 PRO B N 1
ATOM 9279 C CA . PRO B 1 465 ? 21.766 6.871 2.586 1 93.88 465 PRO B CA 1
ATOM 9280 C C . PRO B 1 465 ? 21.406 5.91 3.719 1 93.88 465 PRO B C 1
ATOM 9282 O O . PRO B 1 465 ? 22.062 5.906 4.762 1 93.88 465 PRO B O 1
ATOM 9285 N N . PRO B 1 466 ? 20.344 5.102 3.49 1 96.62 466 PRO B N 1
ATOM 9286 C CA . PRO B 1 466 ? 20.078 4.039 4.461 1 96.62 466 PRO B CA 1
ATOM 9287 C C . PRO B 1 466 ? 21.234 3.062 4.602 1 96.62 466 PRO B C 1
ATOM 9289 O O . PRO B 1 466 ? 22.062 2.943 3.691 1 96.62 466 PRO B O 1
ATOM 9292 N N . GLU B 1 467 ? 21.25 2.406 5.824 1 97.19 467 GLU B N 1
ATOM 9293 C CA . GLU B 1 467 ? 22.25 1.371 6.035 1 97.19 467 GLU B CA 1
ATOM 9294 C C . GLU B 1 467 ? 22.109 0.244 5.016 1 97.19 467 GLU B C 1
ATOM 9296 O O . GLU B 1 467 ? 23.094 -0.375 4.621 1 97.19 467 GLU B O 1
ATOM 9301 N N . VAL B 1 468 ? 20.891 -0.02 4.609 1 98.25 468 VAL B N 1
ATOM 9302 C CA . VAL B 1 468 ? 20.578 -1.029 3.605 1 98.25 468 VAL B CA 1
ATOM 9303 C C . VAL B 1 468 ? 19.406 -0.541 2.736 1 98.25 468 VAL B C 1
ATOM 9305 O O . VAL B 1 468 ? 18.469 0.068 3.238 1 98.25 468 VAL B O 1
ATOM 9308 N N . CYS B 1 469 ? 19.562 -0.638 1.438 1 98.5 469 CYS B N 1
ATOM 9309 C CA . CYS B 1 469 ? 18.5 -0.344 0.477 1 98.5 469 CYS B CA 1
ATOM 9310 C C . CYS B 1 469 ? 17.984 -1.623 -0.164 1 98.5 469 CYS B C 1
ATOM 9312 O O . CYS B 1 469 ? 18.75 -2.389 -0.751 1 98.5 469 CYS B O 1
ATOM 9314 N N . MET B 1 470 ? 16.734 -1.878 -0.009 1 98.88 470 MET B N 1
ATOM 9315 C CA . MET B 1 470 ? 16.094 -3.031 -0.635 1 98.88 470 MET B CA 1
ATOM 9316 C C . MET B 1 470 ? 15.227 -2.6 -1.816 1 98.88 470 MET B C 1
ATOM 9318 O O . MET B 1 470 ? 14.359 -1.732 -1.676 1 98.88 470 MET B O 1
ATOM 9322 N N . VAL B 1 471 ? 15.43 -3.135 -2.941 1 98.88 471 VAL B N 1
ATOM 9323 C CA . VAL B 1 471 ? 14.695 -2.82 -4.164 1 98.88 471 VAL B CA 1
ATOM 9324 C C . VAL B 1 471 ? 13.828 -4.008 -4.566 1 98.88 471 VAL B C 1
ATOM 9326 O O . VAL B 1 471 ? 14.336 -5.102 -4.82 1 98.88 471 VAL B O 1
ATOM 9329 N N . PHE B 1 472 ? 12.523 -3.779 -4.637 1 98.94 472 PHE B N 1
ATOM 9330 C CA . PHE B 1 472 ? 11.57 -4.828 -4.984 1 98.94 472 PHE B CA 1
ATOM 9331 C C . PHE B 1 472 ? 11.094 -4.668 -6.422 1 98.94 472 PHE B C 1
ATOM 9333 O O . PHE B 1 472 ? 10.492 -3.646 -6.77 1 98.94 472 PHE B O 1
ATOM 9340 N N . LEU B 1 473 ? 11.328 -5.684 -7.227 1 98.75 473 LEU B N 1
ATOM 9341 C CA . LEU B 1 473 ? 11.008 -5.711 -8.648 1 98.75 473 LEU B CA 1
ATOM 9342 C C . LEU B 1 473 ? 10 -6.812 -8.961 1 98.75 473 LEU B C 1
ATOM 9344 O O . LEU B 1 473 ? 9.844 -7.754 -8.18 1 98.75 473 LEU B O 1
ATOM 9348 N N . LYS B 1 474 ? 9.305 -6.676 -10.109 1 98.12 474 LYS B N 1
ATOM 9349 C CA . LYS B 1 474 ? 8.344 -7.711 -10.484 1 98.12 474 LYS B CA 1
ATOM 9350 C C . LYS B 1 474 ? 8.266 -7.871 -12 1 98.12 474 LYS B C 1
ATOM 9352 O O . LYS B 1 474 ? 8.648 -6.969 -12.742 1 98.12 474 LYS B O 1
ATOM 9357 N N . THR B 1 475 ? 7.793 -8.984 -12.469 1 98.12 475 THR B N 1
ATOM 9358 C CA . THR B 1 475 ? 7.492 -9.289 -13.867 1 98.12 475 THR B CA 1
ATOM 9359 C C . THR B 1 475 ? 6.168 -10.039 -13.977 1 98.12 475 THR B C 1
ATOM 9361 O O . THR B 1 475 ? 6.012 -11.125 -13.422 1 98.12 475 THR B O 1
ATOM 9364 N N . TRP B 1 476 ? 5.27 -9.469 -14.711 1 97.25 476 TRP B N 1
ATOM 9365 C CA . TRP B 1 476 ? 3.934 -10 -14.961 1 97.25 476 TRP B CA 1
ATOM 9366 C C . TRP B 1 476 ? 3.979 -11.102 -16.016 1 97.25 476 TRP B C 1
ATOM 9368 O O . TRP B 1 476 ? 4.723 -11 -17 1 97.25 476 TRP B O 1
ATOM 9378 N N . ALA B 1 477 ? 3.26 -12.195 -15.828 1 96.69 477 ALA B N 1
ATOM 9379 C CA . ALA B 1 477 ? 3.047 -13.258 -16.797 1 96.69 477 ALA B CA 1
ATOM 9380 C C . ALA B 1 477 ? 1.62 -13.797 -16.719 1 96.69 477 ALA B C 1
ATOM 9382 O O . ALA B 1 477 ? 1.053 -13.922 -15.633 1 96.69 477 ALA B O 1
ATOM 9383 N N . THR B 1 478 ? 1.024 -14.117 -17.906 1 96.25 478 THR B N 1
ATOM 9384 C CA . THR B 1 478 ? -0.385 -14.5 -17.906 1 96.25 478 THR B CA 1
ATOM 9385 C C . THR B 1 478 ? -0.692 -15.398 -19.109 1 96.25 478 THR B C 1
ATOM 9387 O O . THR B 1 478 ? 0.001 -15.352 -20.125 1 96.25 478 THR B O 1
ATOM 9390 N N . GLU B 1 479 ? -1.695 -16.219 -18.906 1 95.56 479 GLU B N 1
ATOM 9391 C CA . GLU B 1 479 ? -2.299 -16.938 -20.031 1 95.56 479 GLU B CA 1
ATOM 9392 C C . GLU B 1 479 ? -2.811 -15.953 -21.094 1 95.56 479 GLU B C 1
ATOM 9394 O O . GLU B 1 479 ? -3.359 -14.898 -20.75 1 95.56 479 GLU B O 1
ATOM 9399 N N . GLY B 1 480 ? -2.588 -16.312 -22.297 1 94.62 480 GLY B N 1
ATOM 9400 C CA . GLY B 1 480 ? -3.105 -15.5 -23.391 1 94.62 480 GLY B CA 1
ATOM 9401 C C . GLY B 1 480 ? -2.055 -14.609 -24.031 1 94.62 480 GLY B C 1
ATOM 9402 O O . GLY B 1 480 ? -2.217 -14.164 -25.156 1 94.62 480 GLY B O 1
ATOM 9403 N N . ASP B 1 481 ? -0.904 -14.43 -23.312 1 95.56 481 ASP B N 1
ATOM 9404 C CA . ASP B 1 481 ? 0.141 -13.547 -23.812 1 95.56 481 ASP B CA 1
ATOM 9405 C C . ASP B 1 481 ? 1.527 -14.055 -23.422 1 95.56 481 ASP B C 1
ATOM 9407 O O . ASP B 1 481 ? 1.788 -14.344 -22.25 1 95.56 481 ASP B O 1
ATOM 9411 N N . ASP B 1 482 ? 2.414 -14.094 -24.453 1 97.12 482 ASP B N 1
ATOM 9412 C CA . ASP B 1 482 ? 3.824 -14.336 -24.156 1 97.12 482 ASP B CA 1
ATOM 9413 C C . ASP B 1 482 ? 4.555 -13.039 -23.828 1 97.12 482 ASP B C 1
ATOM 9415 O O . ASP B 1 482 ? 4.137 -11.961 -24.266 1 97.12 482 ASP B O 1
ATOM 9419 N N . ARG B 1 483 ? 5.559 -13.141 -23 1 96.25 483 ARG B N 1
ATOM 9420 C CA . ARG B 1 483 ? 6.324 -11.961 -22.625 1 96.25 483 ARG B CA 1
ATOM 9421 C C . ARG B 1 483 ? 7.09 -11.398 -23.812 1 96.25 483 ARG B C 1
ATOM 9423 O O . ARG B 1 483 ? 7.527 -12.156 -24.688 1 96.25 483 ARG B O 1
ATOM 9430 N N . THR B 1 484 ? 7.316 -10.117 -23.828 1 94.56 484 THR B N 1
ATOM 9431 C CA . THR B 1 484 ? 8.008 -9.461 -24.938 1 94.56 484 THR B CA 1
ATOM 9432 C C . THR B 1 484 ? 9.414 -9.047 -24.531 1 94.56 484 THR B C 1
ATOM 9434 O O . THR B 1 484 ? 10.211 -8.625 -25.359 1 94.56 484 THR B O 1
ATOM 9437 N N . SER B 1 485 ? 9.703 -9.172 -23.281 1 96.25 485 SER B N 1
ATOM 9438 C CA . SER B 1 485 ? 11.008 -8.852 -22.703 1 96.25 485 SER B CA 1
ATOM 9439 C C . SER B 1 485 ? 11.352 -9.781 -21.547 1 96.25 485 SER B C 1
ATOM 9441 O O . SER B 1 485 ? 10.461 -10.344 -20.906 1 96.25 485 SER B O 1
ATOM 9443 N N . LEU B 1 486 ? 12.633 -9.969 -21.391 1 98.06 486 LEU B N 1
ATOM 9444 C CA . LEU B 1 486 ? 13.055 -10.773 -20.25 1 98.06 486 LEU B CA 1
ATOM 9445 C C . LEU B 1 486 ? 13.641 -9.891 -19.156 1 98.06 486 LEU B C 1
ATOM 9447 O O . LEU B 1 486 ? 14.188 -10.398 -18.172 1 98.06 486 LEU B O 1
ATOM 9451 N N . LEU B 1 487 ? 13.547 -8.539 -19.328 1 98.12 487 LEU B N 1
ATOM 9452 C CA . LEU B 1 487 ? 13.891 -7.605 -18.25 1 98.12 487 LEU B CA 1
ATOM 9453 C C . LEU B 1 487 ? 12.773 -7.531 -17.219 1 98.12 487 LEU B C 1
ATOM 9455 O O . LEU B 1 487 ? 11.633 -7.902 -17.5 1 98.12 487 LEU B O 1
ATOM 9459 N N . VAL B 1 488 ? 13.141 -7.105 -16.047 1 98 488 VAL B N 1
ATOM 9460 C CA . VAL B 1 488 ? 12.109 -6.812 -15.047 1 98 488 VAL B CA 1
ATOM 9461 C C . VAL B 1 488 ? 11.242 -5.652 -15.531 1 98 488 VAL B C 1
ATOM 9463 O O . VAL B 1 488 ? 11.719 -4.77 -16.25 1 98 488 VAL B O 1
ATOM 9466 N N . ASP B 1 489 ? 9.969 -5.648 -15.133 1 97.81 489 ASP B N 1
ATOM 9467 C CA . ASP B 1 489 ? 8.969 -4.711 -15.641 1 97.81 489 ASP B CA 1
ATOM 9468 C C . ASP B 1 489 ? 9.117 -3.342 -14.984 1 97.81 489 ASP B C 1
ATOM 9470 O O . ASP B 1 489 ? 9.828 -3.201 -13.984 1 97.81 489 ASP B O 1
ATOM 9474 N N . TRP B 1 490 ? 8.453 -2.252 -15.57 1 97.31 490 TRP B N 1
ATOM 9475 C CA . TRP B 1 490 ? 8.266 -0.907 -15.039 1 97.31 490 TRP B CA 1
ATOM 9476 C C . TRP B 1 490 ? 9.609 -0.219 -14.828 1 97.31 490 TRP B C 1
ATOM 9478 O O . TRP B 1 490 ? 9.844 0.389 -13.773 1 97.31 490 TRP B O 1
ATOM 9488 N N . ASN B 1 491 ? 10.539 -0.474 -15.742 1 97.81 491 ASN B N 1
ATOM 9489 C CA . ASN B 1 491 ? 11.859 0.138 -15.727 1 97.81 491 ASN B CA 1
ATOM 9490 C C . ASN B 1 491 ? 12.625 -0.207 -14.453 1 97.81 491 ASN B C 1
ATOM 9492 O O . ASN B 1 491 ? 13.266 0.657 -13.852 1 97.81 491 ASN B O 1
ATOM 9496 N N . GLY B 1 492 ? 12.492 -1.461 -14.047 1 98.12 492 GLY B N 1
ATOM 9497 C CA . GLY B 1 492 ? 13.133 -1.919 -12.828 1 98.12 492 GLY B CA 1
ATOM 9498 C C . GLY B 1 492 ? 14.648 -1.867 -12.898 1 98.12 492 GLY B C 1
ATOM 9499 O O . GLY B 1 492 ? 15.312 -1.636 -11.883 1 98.12 492 GLY B O 1
ATOM 9500 N N . THR B 1 493 ? 15.211 -2.104 -14.078 1 98.5 493 THR B N 1
ATOM 9501 C CA . THR B 1 493 ? 16.656 -2.023 -14.242 1 98.5 493 THR B CA 1
ATOM 9502 C C . THR B 1 493 ? 17.172 -0.624 -13.898 1 98.5 493 THR B C 1
ATOM 9504 O O . THR B 1 493 ? 18.156 -0.473 -13.188 1 98.5 493 THR B O 1
ATOM 9507 N N . ALA B 1 494 ? 16.469 0.369 -14.406 1 98 494 ALA B N 1
ATOM 9508 C CA . ALA B 1 494 ? 16.828 1.752 -14.102 1 98 494 ALA B CA 1
ATOM 9509 C C . ALA B 1 494 ? 16.688 2.041 -12.609 1 98 494 ALA B C 1
ATOM 9511 O O . ALA B 1 494 ? 17.5 2.775 -12.039 1 98 494 ALA B O 1
ATOM 9512 N N . LEU B 1 495 ? 15.672 1.517 -12.016 1 98.12 495 LEU B N 1
ATOM 9513 C CA . LEU B 1 495 ? 15.453 1.691 -10.586 1 98.12 495 LEU B CA 1
ATOM 9514 C C . LEU B 1 495 ? 16.641 1.171 -9.789 1 98.12 495 LEU B C 1
ATOM 9516 O O . LEU B 1 495 ? 17.141 1.859 -8.898 1 98.12 495 LEU B O 1
ATOM 9520 N N . VAL B 1 496 ? 17.125 -0.053 -10.102 1 98.69 496 VAL B N 1
ATOM 9521 C CA . VAL B 1 496 ? 18.266 -0.646 -9.391 1 98.69 496 VAL B CA 1
ATOM 9522 C C . VAL B 1 496 ? 19.5 0.229 -9.562 1 98.69 496 VAL B C 1
ATOM 9524 O O . VAL B 1 496 ? 20.219 0.507 -8.594 1 98.69 496 VAL B O 1
ATOM 9527 N N . ASN B 1 497 ? 19.734 0.639 -10.781 1 98.12 497 ASN B N 1
ATOM 9528 C CA . ASN B 1 497 ? 20.906 1.463 -11.047 1 98.12 497 ASN B CA 1
ATOM 9529 C C . ASN B 1 497 ? 20.875 2.771 -10.266 1 98.12 497 ASN B C 1
ATOM 9531 O O . ASN B 1 497 ? 21.891 3.203 -9.719 1 98.12 497 ASN B O 1
ATOM 9535 N N . THR B 1 498 ? 19.719 3.4 -10.211 1 97.5 498 THR B N 1
ATOM 9536 C CA . THR B 1 498 ? 19.562 4.66 -9.492 1 97.5 498 THR B CA 1
ATOM 9537 C C . THR B 1 498 ? 19.781 4.461 -7.996 1 97.5 498 THR B C 1
ATOM 9539 O O . THR B 1 498 ? 20.531 5.219 -7.367 1 97.5 498 THR B O 1
ATOM 9542 N N . VAL B 1 499 ? 19.156 3.459 -7.43 1 98 499 VAL B N 1
ATOM 9543 C CA . VAL B 1 499 ? 19.297 3.195 -6 1 98 499 VAL B CA 1
ATOM 9544 C C . VAL B 1 499 ? 20.734 2.809 -5.68 1 98 499 VAL B C 1
ATOM 9546 O O . VAL B 1 499 ? 21.328 3.316 -4.719 1 98 499 VAL B O 1
ATOM 9549 N N . ALA B 1 500 ? 21.344 1.941 -6.477 1 97.94 500 ALA B N 1
ATOM 9550 C CA . ALA B 1 500 ? 22.703 1.455 -6.234 1 97.94 500 ALA B CA 1
ATOM 9551 C C . ALA B 1 500 ? 23.719 2.584 -6.367 1 97.94 500 ALA B C 1
ATOM 9553 O O . ALA B 1 500 ? 24.797 2.537 -5.758 1 97.94 500 ALA B O 1
ATOM 9554 N N . SER B 1 501 ? 23.422 3.564 -7.16 1 96.75 501 SER B N 1
ATOM 9555 C CA . SER B 1 501 ? 24.344 4.695 -7.305 1 96.75 501 SER B CA 1
ATOM 9556 C C . SER B 1 501 ? 24.375 5.539 -6.035 1 96.75 501 SER B C 1
ATOM 9558 O O . SER B 1 501 ? 25.328 6.293 -5.816 1 96.75 501 SER B O 1
ATOM 9560 N N . GLN B 1 502 ? 23.422 5.352 -5.148 1 95.5 502 GLN B N 1
ATOM 9561 C CA . GLN B 1 502 ? 23.312 6.191 -3.959 1 95.5 502 GLN B CA 1
ATOM 9562 C C . GLN B 1 502 ? 23.438 5.359 -2.686 1 95.5 502 GLN B C 1
ATOM 9564 O O . GLN B 1 502 ? 23.547 5.91 -1.587 1 95.5 502 GLN B O 1
ATOM 9569 N N . CYS B 1 503 ? 23.391 4.113 -2.838 1 96.69 503 CYS B N 1
ATOM 9570 C CA . CYS B 1 503 ? 23.438 3.184 -1.715 1 96.69 503 CYS B CA 1
ATOM 9571 C C . CYS B 1 503 ? 24.391 2.031 -2 1 96.69 503 CYS B C 1
ATOM 9573 O O . CYS B 1 503 ? 24.125 1.19 -2.857 1 96.69 503 CYS B O 1
ATOM 9575 N N . SER B 1 504 ? 25.5 1.892 -1.267 1 97.81 504 SER B N 1
ATOM 9576 C CA . SER B 1 504 ? 26.547 0.912 -1.537 1 97.81 504 SER B CA 1
ATOM 9577 C C . SER B 1 504 ? 26.125 -0.483 -1.083 1 97.81 504 SER B C 1
ATOM 9579 O O . SER B 1 504 ? 26.75 -1.477 -1.453 1 97.81 504 SER B O 1
ATOM 9581 N N . ASN B 1 505 ? 25.078 -0.594 -0.3 1 98.25 505 ASN B N 1
ATOM 9582 C CA . ASN B 1 505 ? 24.484 -1.85 0.152 1 98.25 505 ASN B CA 1
ATOM 9583 C C . ASN B 1 505 ? 23.062 -2.018 -0.368 1 98.25 505 ASN B C 1
ATOM 9585 O O . ASN B 1 505 ? 22.094 -1.83 0.376 1 98.25 505 ASN B O 1
ATOM 9589 N N . THR B 1 506 ? 22.953 -2.342 -1.65 1 98.69 506 THR B N 1
ATOM 9590 C CA . THR B 1 506 ? 21.672 -2.502 -2.326 1 98.69 506 THR B CA 1
ATOM 9591 C C . THR B 1 506 ? 21.328 -3.98 -2.479 1 98.69 506 THR B C 1
ATOM 9593 O O . THR B 1 506 ? 22.078 -4.746 -3.076 1 98.69 506 THR B O 1
ATOM 9596 N N . ILE B 1 507 ? 20.203 -4.402 -1.897 1 98.88 507 ILE B N 1
ATOM 9597 C CA . ILE B 1 507 ? 19.672 -5.75 -2.016 1 98.88 507 ILE B CA 1
ATOM 9598 C C . ILE B 1 507 ? 18.516 -5.758 -3.012 1 98.88 507 ILE B C 1
ATOM 9600 O O . ILE B 1 507 ? 17.547 -4.992 -2.863 1 98.88 507 ILE B O 1
ATOM 9604 N N . VAL B 1 508 ? 18.531 -6.551 -4.027 1 98.94 508 VAL B N 1
ATOM 9605 C CA . VAL B 1 508 ? 17.5 -6.621 -5.043 1 98.94 508 VAL B CA 1
ATOM 9606 C C . VAL B 1 508 ? 16.672 -7.898 -4.852 1 98.94 508 VAL B C 1
ATOM 9608 O O . VAL B 1 508 ? 17.234 -8.984 -4.707 1 98.94 508 VAL B O 1
ATOM 9611 N N . VAL B 1 509 ? 15.352 -7.801 -4.789 1 98.94 509 VAL B N 1
ATOM 9612 C CA . VAL B 1 509 ? 14.43 -8.93 -4.715 1 98.94 509 VAL B CA 1
ATOM 9613 C C . VAL B 1 509 ? 13.5 -8.922 -5.922 1 98.94 509 VAL B C 1
ATOM 9615 O O . VAL B 1 509 ? 12.875 -7.898 -6.223 1 98.94 509 VAL B O 1
ATOM 9618 N N . THR B 1 510 ? 13.336 -10 -6.609 1 98.69 510 THR B N 1
ATOM 9619 C CA . THR B 1 510 ? 12.453 -10.086 -7.77 1 98.69 510 THR B CA 1
ATOM 9620 C C . THR B 1 510 ? 11.289 -11.031 -7.496 1 98.69 510 THR B C 1
ATOM 9622 O O . THR B 1 510 ? 11.492 -12.148 -7.016 1 98.69 510 THR B O 1
ATOM 9625 N N . ASN B 1 511 ? 10.055 -10.609 -7.668 1 98.44 511 ASN B N 1
ATOM 9626 C CA . ASN B 1 511 ? 8.844 -11.414 -7.734 1 98.44 511 ASN B CA 1
ATOM 9627 C C . ASN B 1 511 ? 8.352 -11.578 -9.172 1 98.44 511 ASN B C 1
ATOM 9629 O O . ASN B 1 511 ? 7.492 -10.828 -9.625 1 98.44 511 ASN B O 1
ATOM 9633 N N . SER B 1 512 ? 8.844 -12.633 -9.859 1 97 512 SER B N 1
ATOM 9634 C CA . SER B 1 512 ? 8.688 -12.727 -11.312 1 97 512 SER B CA 1
ATOM 9635 C C . SER B 1 512 ? 8.078 -14.062 -11.719 1 97 512 SER B C 1
ATOM 9637 O O . SER B 1 512 ? 8.289 -15.078 -11.047 1 97 512 SER B O 1
ATOM 9639 N N . GLY B 1 513 ? 7.328 -14.055 -12.836 1 93.31 513 GLY B N 1
ATOM 9640 C CA . GLY B 1 513 ? 6.688 -15.25 -13.359 1 93.31 513 GLY B CA 1
ATOM 9641 C C . GLY B 1 513 ? 7.621 -16.109 -14.188 1 93.31 513 GLY B C 1
ATOM 9642 O O . GLY B 1 513 ? 7.188 -17.062 -14.836 1 93.31 513 GLY B O 1
ATOM 9643 N N . GLY B 1 514 ? 8.891 -15.844 -14.156 1 89.19 514 GLY B N 1
ATOM 9644 C CA . GLY B 1 514 ? 9.914 -16.531 -14.93 1 89.19 514 GLY B CA 1
ATOM 9645 C C . GLY B 1 514 ? 11.289 -15.906 -14.781 1 89.19 514 GLY B C 1
ATOM 9646 O O . GLY B 1 514 ? 11.5 -15.047 -13.93 1 89.19 514 GLY B O 1
ATOM 9647 N N . LEU B 1 515 ? 12.164 -16.391 -15.672 1 95.44 515 LEU B N 1
ATOM 9648 C CA . LEU B 1 515 ? 13.539 -15.906 -15.594 1 95.44 515 LEU B CA 1
ATOM 9649 C C . LEU B 1 515 ? 13.641 -14.477 -16.109 1 95.44 515 LEU B C 1
ATOM 9651 O O . LEU B 1 515 ? 12.914 -14.094 -17.031 1 95.44 515 LEU B O 1
ATOM 9655 N N . ASN B 1 516 ? 14.414 -13.68 -15.531 1 98.19 516 ASN B N 1
ATOM 9656 C CA . ASN B 1 516 ? 14.844 -12.359 -15.992 1 98.19 516 ASN B CA 1
ATOM 9657 C C . ASN B 1 516 ? 16.344 -12.305 -16.219 1 98.19 516 ASN B C 1
ATOM 9659 O O . ASN B 1 516 ? 17.109 -12.898 -15.453 1 98.19 516 ASN B O 1
ATOM 9663 N N . VAL B 1 517 ? 16.703 -11.672 -17.328 1 98.44 517 VAL B N 1
ATOM 9664 C CA . VAL B 1 517 ? 18.094 -11.227 -17.344 1 98.44 517 VAL B CA 1
ATOM 9665 C C . VAL B 1 517 ? 18.281 -10.078 -16.359 1 98.44 517 VAL B C 1
ATOM 9667 O O . VAL B 1 517 ? 17.344 -9.305 -16.109 1 98.44 517 VAL B O 1
ATOM 9670 N N . LEU B 1 518 ? 19.422 -10.031 -15.703 1 98.5 518 LEU B N 1
ATOM 9671 C CA . LEU B 1 518 ? 19.672 -9.086 -14.617 1 98.5 518 LEU B CA 1
ATOM 9672 C C . LEU B 1 518 ? 20.891 -8.227 -14.914 1 98.5 518 LEU B C 1
ATOM 9674 O O . LEU B 1 518 ? 21.969 -8.445 -14.336 1 98.5 518 LEU B O 1
ATOM 9678 N N . PRO B 1 519 ? 20.734 -7.207 -15.703 1 98.25 519 PRO B N 1
ATOM 9679 C CA . PRO B 1 519 ? 21.875 -6.402 -16.125 1 98.25 519 PRO B CA 1
ATOM 9680 C C . PRO B 1 519 ? 22.641 -5.805 -14.938 1 98.25 519 PRO B C 1
ATOM 9682 O O . PRO B 1 519 ? 23.812 -5.453 -15.07 1 98.25 519 PRO B O 1
ATOM 9685 N N . PHE B 1 520 ? 22.062 -5.746 -13.789 1 98.5 520 PHE B N 1
ATOM 9686 C CA . PHE B 1 520 ? 22.641 -5.113 -12.609 1 98.5 520 PHE B CA 1
ATOM 9687 C C . PHE B 1 520 ? 23.328 -6.148 -11.727 1 98.5 520 PHE B C 1
ATOM 9689 O O . PHE B 1 520 ? 23.844 -5.816 -10.656 1 98.5 520 PHE B O 1
ATOM 9696 N N . ALA B 1 521 ? 23.422 -7.402 -12.109 1 98.44 521 ALA B N 1
ATOM 9697 C CA . ALA B 1 521 ? 23.891 -8.492 -11.258 1 98.44 521 ALA B CA 1
ATOM 9698 C C . ALA B 1 521 ? 25.328 -8.281 -10.82 1 98.44 521 ALA B C 1
ATOM 9700 O O . ALA B 1 521 ? 25.719 -8.672 -9.719 1 98.44 521 ALA B O 1
ATOM 9701 N N . ASP B 1 522 ? 26.141 -7.645 -11.664 1 97.56 522 ASP B N 1
ATOM 9702 C CA . ASP B 1 522 ? 27.562 -7.488 -11.367 1 97.56 522 ASP B CA 1
ATOM 9703 C C . ASP B 1 522 ? 27.859 -6.098 -10.805 1 97.56 522 ASP B C 1
ATOM 9705 O O . ASP B 1 522 ? 29.016 -5.742 -10.586 1 97.56 522 ASP B O 1
ATOM 9709 N N . HIS B 1 523 ? 26.844 -5.281 -10.633 1 98.19 523 HIS B N 1
ATOM 9710 C CA . HIS B 1 523 ? 27.047 -3.959 -10.055 1 98.19 523 HIS B CA 1
ATOM 9711 C C . HIS B 1 523 ? 27.656 -4.055 -8.664 1 98.19 523 HIS B C 1
ATOM 9713 O O . HIS B 1 523 ? 27.172 -4.801 -7.812 1 98.19 523 HIS B O 1
ATOM 9719 N N . PRO B 1 524 ? 28.703 -3.352 -8.383 1 97.94 524 PRO B N 1
ATOM 9720 C CA . PRO B 1 524 ? 29.453 -3.531 -7.137 1 97.94 524 PRO B CA 1
ATOM 9721 C C . PRO B 1 524 ? 28.625 -3.162 -5.898 1 97.94 524 PRO B C 1
ATOM 9723 O O . PRO B 1 524 ? 28.875 -3.693 -4.812 1 97.94 524 PRO B O 1
ATOM 9726 N N . ASN B 1 525 ? 27.625 -2.227 -6.082 1 98.5 525 ASN B N 1
ATOM 9727 C CA . ASN B 1 525 ? 26.828 -1.788 -4.938 1 98.5 525 ASN B CA 1
ATOM 9728 C C . ASN B 1 525 ? 25.609 -2.674 -4.734 1 98.5 525 ASN B C 1
ATOM 9730 O O . ASN B 1 525 ? 24.875 -2.518 -3.754 1 98.5 525 ASN B O 1
ATOM 9734 N N . VAL B 1 526 ? 25.344 -3.496 -5.719 1 98.81 526 VAL B N 1
ATOM 9735 C CA . VAL B 1 526 ? 24.359 -4.555 -5.492 1 98.81 526 VAL B CA 1
ATOM 9736 C C . VAL B 1 526 ? 25.016 -5.699 -4.719 1 98.81 526 VAL B C 1
ATOM 9738 O O . VAL B 1 526 ? 25.766 -6.496 -5.293 1 98.81 526 VAL B O 1
ATOM 9741 N N . THR B 1 527 ? 24.656 -5.781 -3.484 1 98.75 527 THR B N 1
ATOM 9742 C CA . THR B 1 527 ? 25.438 -6.652 -2.602 1 98.75 527 THR B CA 1
ATOM 9743 C C . THR B 1 527 ? 24.734 -8 -2.432 1 98.75 527 THR B C 1
ATOM 9745 O O . THR B 1 527 ? 25.375 -8.992 -2.061 1 98.75 527 THR B O 1
ATOM 9748 N N . ALA B 1 528 ? 23.422 -8.031 -2.688 1 98.88 528 ALA B N 1
ATOM 9749 C CA . ALA B 1 528 ? 22.672 -9.289 -2.662 1 98.88 528 ALA B CA 1
ATOM 9750 C C . ALA B 1 528 ? 21.531 -9.273 -3.682 1 98.88 528 ALA B C 1
ATOM 9752 O O . ALA B 1 528 ? 21 -8.211 -4.004 1 98.88 528 ALA B O 1
ATOM 9753 N N . ILE B 1 529 ? 21.172 -10.375 -4.223 1 98.94 529 ILE B N 1
ATOM 9754 C CA . ILE B 1 529 ? 20.047 -10.562 -5.129 1 98.94 529 ILE B CA 1
ATOM 9755 C C . ILE B 1 529 ? 19.266 -11.82 -4.738 1 98.94 529 ILE B C 1
ATOM 9757 O O . ILE B 1 529 ? 19.859 -12.883 -4.547 1 98.94 529 ILE B O 1
ATOM 9761 N N . LEU B 1 530 ? 17.984 -11.688 -4.551 1 98.88 530 LEU B N 1
ATOM 9762 C CA . LEU B 1 530 ? 17.094 -12.797 -4.281 1 98.88 530 LEU B CA 1
ATOM 9763 C C . LEU B 1 530 ? 16.047 -12.945 -5.391 1 98.88 530 LEU B C 1
ATOM 9765 O O . LEU B 1 530 ? 15.406 -11.961 -5.773 1 98.88 530 LEU B O 1
ATOM 9769 N N . ALA B 1 531 ? 15.883 -14.117 -5.93 1 98.88 531 ALA B N 1
ATOM 9770 C CA . ALA B 1 531 ? 14.758 -14.461 -6.789 1 98.88 531 ALA B CA 1
ATOM 9771 C C . ALA B 1 531 ? 13.648 -15.148 -5.992 1 98.88 531 ALA B C 1
ATOM 9773 O O . ALA B 1 531 ? 13.789 -16.297 -5.586 1 98.88 531 ALA B O 1
ATOM 9774 N N . ALA B 1 532 ? 12.531 -14.422 -5.816 1 98.69 532 ALA B N 1
ATOM 9775 C CA . ALA B 1 532 ? 11.477 -14.93 -4.949 1 98.69 532 ALA B CA 1
ATOM 9776 C C . ALA B 1 532 ? 10.328 -15.516 -5.77 1 98.69 532 ALA B C 1
ATOM 9778 O O . ALA B 1 532 ? 9.5 -16.25 -5.242 1 98.69 532 ALA B O 1
ATOM 9779 N N . HIS B 1 533 ? 10.219 -15.164 -7.07 1 98.5 533 HIS B N 1
ATOM 9780 C CA . HIS B 1 533 ? 9.156 -15.656 -7.945 1 98.5 533 HIS B CA 1
ATOM 9781 C C . HIS B 1 533 ? 7.781 -15.359 -7.367 1 98.5 533 HIS B C 1
ATOM 9783 O O . HIS B 1 533 ? 7.57 -14.297 -6.77 1 98.5 533 HIS B O 1
ATOM 9789 N N . TYR B 1 534 ? 6.68 -16.141 -7.777 1 98.62 534 TYR B N 1
ATOM 9790 C CA . TYR B 1 534 ? 5.324 -16 -7.254 1 98.62 534 TYR B CA 1
ATOM 9791 C C . TYR B 1 534 ? 5.121 -16.891 -6.031 1 98.62 534 TYR B C 1
ATOM 9793 O O . TYR B 1 534 ? 4.824 -18.078 -6.16 1 98.62 534 TYR B O 1
ATOM 9801 N N . GLY B 1 535 ? 5.211 -16.281 -4.859 1 98.69 535 GLY B N 1
ATOM 9802 C CA . GLY B 1 535 ? 5.258 -17.047 -3.621 1 98.69 535 GLY B CA 1
ATOM 9803 C C . GLY B 1 535 ? 3.902 -17.203 -2.959 1 98.69 535 GLY B C 1
ATOM 9804 O O . GLY B 1 535 ? 3.777 -17.875 -1.935 1 98.69 535 GLY B O 1
ATOM 9805 N N . GLY B 1 536 ? 2.852 -16.641 -3.512 1 98.62 536 GLY B N 1
ATOM 9806 C CA . GLY B 1 536 ? 1.518 -16.766 -2.947 1 98.62 536 GLY B CA 1
ATOM 9807 C C . GLY B 1 536 ? 1.198 -15.719 -1.907 1 98.62 536 GLY B C 1
ATOM 9808 O O . GLY B 1 536 ? 1.803 -14.641 -1.898 1 98.62 536 GLY B O 1
ATOM 9809 N N . GLU B 1 537 ? 0.183 -16.031 -1.075 1 98.5 537 GLU B N 1
ATOM 9810 C CA . GLU B 1 537 ? -0.444 -15.008 -0.247 1 98.5 537 GLU B CA 1
ATOM 9811 C C . GLU B 1 537 ? 0.459 -14.617 0.917 1 98.5 537 GLU B C 1
ATOM 9813 O O . GLU B 1 537 ? 0.217 -13.602 1.58 1 98.5 537 GLU B O 1
ATOM 9818 N N . GLN B 1 538 ? 1.56 -15.383 1.191 1 98.75 538 GLN B N 1
ATOM 9819 C CA . GLN B 1 538 ? 2.51 -15.086 2.26 1 98.75 538 GLN B CA 1
ATOM 9820 C C . GLN B 1 538 ? 3.811 -14.523 1.697 1 98.75 538 GLN B C 1
ATOM 9822 O O . GLN B 1 538 ? 4.855 -14.586 2.348 1 98.75 538 GLN B O 1
ATOM 9827 N N . GLN B 1 539 ? 3.775 -13.891 0.524 1 98.75 539 GLN B N 1
ATOM 9828 C CA . GLN B 1 539 ? 4.941 -13.438 -0.232 1 98.75 539 GLN B CA 1
ATOM 9829 C C . GLN B 1 539 ? 5.891 -12.633 0.649 1 98.75 539 GLN B C 1
ATOM 9831 O O . GLN B 1 539 ? 7.09 -12.914 0.696 1 98.75 539 GLN B O 1
ATOM 9836 N N . GLY B 1 540 ? 5.359 -11.594 1.363 1 98.88 540 GLY B N 1
ATOM 9837 C CA . GLY B 1 540 ? 6.184 -10.734 2.199 1 98.88 540 GLY B CA 1
ATOM 9838 C C . GLY B 1 540 ? 6.84 -11.477 3.352 1 98.88 540 GLY B C 1
ATOM 9839 O O . GLY B 1 540 ? 8.031 -11.289 3.615 1 98.88 540 GLY B O 1
ATOM 9840 N N . ASN B 1 541 ? 6.121 -12.305 4.055 1 98.88 541 ASN B N 1
ATOM 9841 C CA . ASN B 1 541 ? 6.648 -13.047 5.191 1 98.88 541 ASN B CA 1
ATOM 9842 C C . ASN B 1 541 ? 7.758 -14.008 4.77 1 98.88 541 ASN B C 1
ATOM 9844 O O . ASN B 1 541 ? 8.766 -14.141 5.465 1 98.88 541 ASN B O 1
ATOM 9848 N N . SER B 1 542 ? 7.547 -14.703 3.637 1 98.94 542 SER B N 1
ATOM 9849 C CA . SER B 1 542 ? 8.57 -15.609 3.137 1 98.94 542 SER B CA 1
ATOM 9850 C C . SER B 1 542 ? 9.883 -14.875 2.859 1 98.94 542 SER B C 1
ATOM 9852 O O . SER B 1 542 ? 10.961 -15.367 3.195 1 98.94 542 SER B O 1
ATOM 9854 N N . ILE B 1 543 ? 9.797 -13.734 2.273 1 98.94 543 ILE B N 1
ATOM 9855 C CA . ILE B 1 543 ? 10.969 -12.945 1.903 1 98.94 543 ILE B CA 1
ATOM 9856 C C . ILE B 1 543 ? 11.688 -12.469 3.164 1 98.94 543 ILE B C 1
ATOM 9858 O O . ILE B 1 543 ? 12.906 -12.57 3.266 1 98.94 543 ILE B O 1
ATOM 9862 N N . VAL B 1 544 ? 10.945 -11.961 4.152 1 98.81 544 VAL B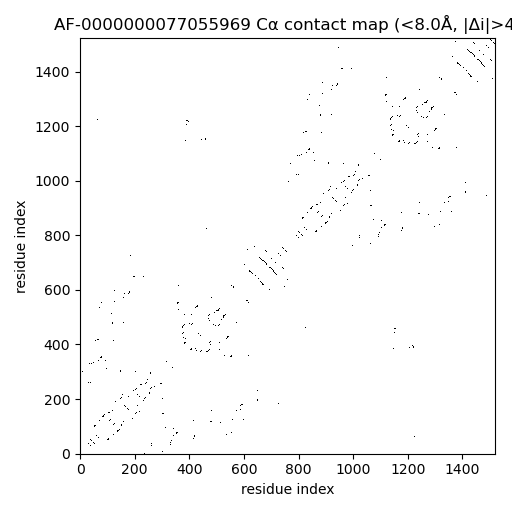 N 1
ATOM 9863 C CA . VAL B 1 544 ? 11.531 -11.406 5.371 1 98.81 544 VAL B CA 1
ATOM 9864 C C . VAL B 1 544 ? 12.195 -12.523 6.176 1 98.81 544 VAL B C 1
ATOM 9866 O O . VAL B 1 544 ? 13.234 -12.297 6.809 1 98.81 544 VAL B O 1
ATOM 9869 N N . ASP B 1 545 ? 11.609 -13.742 6.145 1 98.75 545 ASP B N 1
ATOM 9870 C CA . ASP B 1 545 ? 12.227 -14.875 6.824 1 98.75 545 ASP B CA 1
ATOM 9871 C C . ASP B 1 545 ? 13.641 -15.117 6.301 1 98.75 545 ASP B C 1
ATOM 9873 O O . ASP B 1 545 ? 14.547 -15.461 7.07 1 98.75 545 ASP B O 1
ATOM 9877 N N . VAL B 1 546 ? 13.797 -14.953 5.02 1 98.88 546 VAL B N 1
ATOM 9878 C CA . VAL B 1 546 ? 15.109 -15.18 4.41 1 98.88 546 VAL B CA 1
ATOM 9879 C C . VAL B 1 546 ? 16.016 -13.969 4.664 1 98.88 546 VAL B C 1
ATOM 9881 O O . VAL B 1 546 ? 17.172 -14.133 5.051 1 98.88 546 VAL B O 1
ATOM 9884 N N . LEU B 1 547 ? 15.516 -12.742 4.512 1 98.88 547 LEU B N 1
ATOM 9885 C CA . LEU B 1 547 ? 16.297 -11.523 4.66 1 98.88 547 LEU B CA 1
ATOM 9886 C C . LEU B 1 547 ? 16.922 -11.438 6.055 1 98.88 547 LEU B C 1
ATOM 9888 O O . LEU B 1 547 ? 18.062 -11.016 6.211 1 98.88 547 LEU B O 1
ATOM 9892 N N . TRP B 1 548 ? 16.188 -11.797 7.074 1 98.44 548 TRP B N 1
ATOM 9893 C CA . TRP B 1 548 ? 16.656 -11.656 8.453 1 98.44 548 TRP B CA 1
ATOM 9894 C C . TRP B 1 548 ? 17.266 -12.961 8.953 1 98.44 548 TRP B C 1
ATOM 9896 O O . TRP B 1 548 ? 17.734 -13.031 10.094 1 98.44 548 TRP B O 1
ATOM 9906 N N . GLY B 1 549 ? 17.156 -14.109 8.195 1 98.25 549 GLY B N 1
ATOM 9907 C CA . GLY B 1 549 ? 17.891 -15.336 8.5 1 98.25 549 GLY B CA 1
ATOM 9908 C C . GLY B 1 549 ? 17.094 -16.297 9.359 1 98.25 549 GLY B C 1
ATOM 9909 O O . GLY B 1 549 ? 17.641 -17.281 9.867 1 98.25 549 GLY B O 1
ATOM 9910 N N . ASP B 1 550 ? 15.797 -15.953 9.57 1 97.81 550 ASP B N 1
ATOM 9911 C CA . ASP B 1 550 ? 14.961 -16.969 10.203 1 97.81 550 ASP B CA 1
ATOM 9912 C C . ASP B 1 550 ? 14.953 -18.266 9.391 1 97.81 550 ASP B C 1
ATOM 9914 O O . ASP B 1 550 ? 14.828 -19.359 9.953 1 97.81 550 ASP B O 1
ATOM 9918 N N . VAL B 1 551 ? 15.062 -18.094 8.094 1 98.5 551 VAL B N 1
ATOM 9919 C CA . VAL B 1 551 ? 15.234 -19.219 7.168 1 98.5 551 VAL B CA 1
ATOM 9920 C C . VAL B 1 551 ? 16.531 -19.047 6.387 1 98.5 551 VAL B C 1
ATOM 9922 O O . VAL B 1 551 ? 16.766 -18 5.781 1 98.5 551 VAL B O 1
ATOM 9925 N N . ASN B 1 552 ? 17.453 -20.031 6.512 1 98.81 552 ASN B N 1
ATOM 9926 C CA . ASN B 1 552 ? 18.609 -20.094 5.633 1 98.81 552 ASN B CA 1
ATOM 9927 C C . ASN B 1 552 ? 18.219 -20.469 4.207 1 98.81 552 ASN B C 1
ATOM 9929 O O . ASN B 1 552 ? 17.641 -21.531 3.973 1 98.81 552 ASN B O 1
ATOM 9933 N N . PRO B 1 553 ? 18.469 -19.531 3.271 1 98.69 553 PRO B N 1
ATOM 9934 C CA . PRO B 1 553 ? 18.031 -19.844 1.906 1 98.69 553 PRO B CA 1
ATOM 9935 C C . PRO B 1 553 ? 18.594 -21.172 1.394 1 98.69 553 PRO B C 1
ATOM 9937 O O . PRO B 1 553 ? 19.766 -21.484 1.65 1 98.69 553 PRO B O 1
ATOM 9940 N N . SER B 1 554 ? 17.766 -21.875 0.705 1 98.69 554 SER B N 1
ATOM 9941 C CA . SER B 1 554 ? 18.125 -23.188 0.197 1 98.69 554 SER B CA 1
ATOM 9942 C C . SER B 1 554 ? 17.531 -23.438 -1.184 1 98.69 554 SER B C 1
ATOM 9944 O O . SER B 1 554 ? 17.578 -24.562 -1.693 1 98.69 554 SER B O 1
ATOM 9946 N N . GLY B 1 555 ? 16.812 -22.469 -1.758 1 98.81 555 GLY B N 1
ATOM 9947 C CA . GLY B 1 555 ? 16.312 -22.594 -3.115 1 98.81 555 GLY B CA 1
ATOM 9948 C C . GLY B 1 555 ? 17.406 -22.719 -4.152 1 98.81 555 GLY B C 1
ATOM 9949 O O . GLY B 1 555 ? 18.516 -22.219 -3.953 1 98.81 555 GLY B O 1
ATOM 9950 N N . ARG B 1 556 ? 17.172 -23.375 -5.223 1 98.88 556 ARG B N 1
ATOM 9951 C CA . ARG B 1 556 ? 18.047 -23.484 -6.387 1 98.88 556 ARG B CA 1
ATOM 9952 C C . ARG B 1 556 ? 17.312 -23.109 -7.668 1 98.88 556 ARG B C 1
ATOM 9954 O O . ARG B 1 556 ? 16.109 -23.406 -7.812 1 98.88 556 ARG B O 1
ATOM 9961 N N . LEU B 1 557 ? 17.984 -22.5 -8.562 1 98.88 557 LEU B N 1
ATOM 9962 C CA . LEU B 1 557 ? 17.359 -22.094 -9.812 1 98.88 557 LEU B CA 1
ATOM 9963 C C . LEU B 1 557 ? 16.844 -23.312 -10.586 1 98.88 557 LEU B C 1
ATOM 9965 O O . LEU B 1 557 ? 17.609 -24.234 -10.891 1 98.88 557 LEU B O 1
ATOM 9969 N N . PRO B 1 558 ? 15.586 -23.266 -10.938 1 98.69 558 PRO B N 1
ATOM 9970 C CA . PRO B 1 558 ? 15.062 -24.312 -11.805 1 98.69 558 PRO B CA 1
ATOM 9971 C C . PRO B 1 558 ? 15.211 -23.984 -13.289 1 98.69 558 PRO B C 1
ATOM 9973 O O . PRO B 1 558 ? 14.594 -24.641 -14.141 1 98.69 558 PRO B O 1
ATOM 9976 N N . TYR B 1 559 ? 15.93 -22.969 -13.664 1 98.69 559 TYR B N 1
ATOM 9977 C CA . TYR B 1 559 ? 16.281 -22.5 -15 1 98.69 559 TYR B CA 1
ATOM 9978 C C . TYR B 1 559 ? 17.625 -21.781 -14.992 1 98.69 559 TYR B C 1
ATOM 9980 O O . TYR B 1 559 ? 18.203 -21.547 -13.93 1 98.69 559 TYR B O 1
ATOM 9988 N N . THR B 1 560 ? 18.109 -21.516 -16.188 1 98.69 560 THR B N 1
ATOM 9989 C CA . THR B 1 560 ? 19.375 -20.812 -16.344 1 98.69 560 THR B CA 1
ATOM 9990 C C . THR B 1 560 ? 19.141 -19.328 -16.594 1 98.69 560 THR B C 1
ATOM 9992 O O . THR B 1 560 ? 18.234 -18.953 -17.344 1 98.69 560 THR B O 1
ATOM 9995 N N . VAL B 1 561 ? 19.844 -18.484 -15.914 1 98.75 561 VAL B N 1
ATOM 9996 C CA . VAL B 1 561 ? 19.828 -17.047 -16.203 1 98.75 561 VAL B CA 1
ATOM 9997 C C . VAL B 1 561 ? 21.031 -16.688 -17.062 1 98.75 561 VAL B C 1
ATOM 9999 O O . VAL B 1 561 ? 22.172 -16.688 -16.594 1 98.75 561 VAL B O 1
ATOM 10002 N N . ALA B 1 562 ? 20.781 -16.359 -18.281 1 98.44 562 ALA B N 1
ATOM 10003 C CA . ALA B 1 562 ? 21.844 -15.945 -19.188 1 98.44 562 ALA B CA 1
ATOM 10004 C C . ALA B 1 562 ? 22.219 -14.484 -18.984 1 98.44 562 ALA B C 1
ATOM 10006 O O . ALA B 1 562 ? 21.594 -13.781 -18.172 1 98.44 562 ALA B O 1
ATOM 10007 N N . LYS B 1 563 ? 23.281 -14.062 -19.672 1 97.94 563 LYS B N 1
ATOM 10008 C CA . LYS B 1 563 ? 23.75 -12.688 -19.531 1 97.94 563 LYS B CA 1
ATOM 10009 C C . LYS B 1 563 ? 22.875 -11.719 -20.328 1 97.94 563 LYS B C 1
ATOM 10011 O O . LYS B 1 563 ? 22.625 -10.594 -19.891 1 97.94 563 LYS B O 1
ATOM 10016 N N . ASN B 1 564 ? 22.438 -12.227 -21.531 1 97.38 564 ASN B N 1
ATOM 10017 C CA . ASN B 1 564 ? 21.688 -11.352 -22.422 1 97.38 564 ASN B CA 1
ATOM 10018 C C . ASN B 1 564 ? 20.391 -11.992 -22.891 1 97.38 564 ASN B C 1
ATOM 10020 O O . ASN B 1 564 ? 20.297 -13.219 -22.984 1 97.38 564 ASN B O 1
ATOM 10024 N N . GLU B 1 565 ? 19.422 -11.156 -23.156 1 97.19 565 GLU B N 1
ATOM 10025 C CA . GLU B 1 565 ? 18.156 -11.641 -23.688 1 97.19 565 GLU B CA 1
ATOM 10026 C C . GLU B 1 565 ? 18.359 -12.422 -24.984 1 97.19 565 GLU B C 1
ATOM 10028 O O . GLU B 1 565 ? 17.703 -13.445 -25.219 1 97.19 565 GLU B O 1
ATOM 10033 N N . SER B 1 566 ? 19.281 -11.953 -25.812 1 97.38 566 SER B N 1
ATOM 10034 C CA . SER B 1 566 ? 19.516 -12.555 -27.125 1 97.38 566 SER B CA 1
ATOM 10035 C C . SER B 1 566 ? 20.047 -13.977 -27 1 97.38 566 SER B C 1
ATOM 10037 O O . SER B 1 566 ? 20 -14.75 -27.953 1 97.38 566 SER B O 1
ATOM 10039 N N . ASP B 1 567 ? 20.547 -14.32 -25.812 1 98.06 567 ASP B N 1
ATOM 10040 C CA . ASP B 1 567 ? 21.062 -15.672 -25.594 1 98.06 567 ASP B CA 1
ATOM 10041 C C . ASP B 1 567 ? 19.938 -16.703 -25.656 1 98.06 567 ASP B C 1
ATOM 10043 O O . ASP B 1 567 ? 20.203 -17.906 -25.781 1 98.06 567 ASP B O 1
ATOM 10047 N N . TYR B 1 568 ? 18.719 -16.25 -25.594 1 97.88 568 TYR B N 1
ATOM 10048 C CA . TYR B 1 568 ? 17.578 -17.156 -25.594 1 97.88 568 TYR B CA 1
ATOM 10049 C C . TYR B 1 568 ? 16.953 -17.25 -26.984 1 97.88 568 TYR B C 1
ATOM 10051 O O . TYR B 1 568 ? 15.906 -17.875 -27.156 1 97.88 568 TYR B O 1
ATOM 10059 N N . ASP B 1 569 ? 17.562 -16.688 -28.047 1 96.12 569 ASP B N 1
ATOM 10060 C CA . ASP B 1 569 ? 17 -16.594 -29.375 1 96.12 569 ASP B CA 1
ATOM 10061 C C . ASP B 1 569 ? 16.891 -17.969 -30.031 1 96.12 569 ASP B C 1
ATOM 10063 O O . ASP B 1 569 ? 16.172 -18.125 -31.016 1 96.12 569 ASP B O 1
ATOM 10067 N N . PHE B 1 570 ? 17.547 -18.953 -29.469 1 96.31 570 PHE B N 1
ATOM 10068 C CA . PHE B 1 570 ? 17.547 -20.281 -30.047 1 96.31 570 PHE B CA 1
ATOM 10069 C C . PHE B 1 570 ? 16.156 -20.922 -29.953 1 96.31 570 PHE B C 1
ATOM 10071 O O . PHE B 1 570 ? 15.828 -21.828 -30.703 1 96.31 570 PHE B O 1
ATOM 10078 N N . ALA B 1 571 ? 15.32 -20.453 -29.047 1 96.06 571 ALA B N 1
ATOM 10079 C CA . ALA B 1 571 ? 13.961 -20.953 -28.875 1 96.06 571 ALA B CA 1
ATOM 10080 C C . ALA B 1 571 ? 12.969 -19.797 -28.734 1 96.06 571 ALA B C 1
ATOM 10082 O O . ALA B 1 571 ? 12.203 -19.75 -27.766 1 96.06 571 ALA B O 1
ATOM 10083 N N . ALA B 1 572 ? 12.922 -18.938 -29.688 1 95 572 ALA B N 1
ATOM 10084 C CA . ALA B 1 572 ? 12.062 -17.766 -29.688 1 95 572 ALA B CA 1
ATOM 10085 C C . ALA B 1 572 ? 10.602 -18.141 -29.906 1 95 572 ALA B C 1
ATOM 10087 O O . ALA B 1 572 ? 10.305 -19.203 -30.469 1 95 572 ALA B O 1
ATOM 10088 N N . ILE B 1 573 ? 9.711 -17.312 -29.391 1 97.56 573 ILE B N 1
ATOM 10089 C CA . ILE B 1 573 ? 8.289 -17.453 -29.703 1 97.56 573 ILE B CA 1
ATOM 10090 C C . ILE B 1 573 ? 8.078 -17.328 -31.203 1 97.56 573 ILE B C 1
ATOM 10092 O O . ILE B 1 573 ? 8.57 -16.375 -31.828 1 97.56 573 ILE B O 1
ATOM 10096 N N . THR B 1 574 ? 7.43 -18.266 -31.781 1 97.44 574 THR B N 1
ATOM 10097 C CA . THR B 1 574 ? 7.078 -18.156 -33.188 1 97.44 574 THR B CA 1
ATOM 10098 C C . THR B 1 574 ? 6.062 -17.047 -33.406 1 97.44 574 THR B C 1
ATOM 10100 O O . THR B 1 574 ? 4.914 -17.141 -32.969 1 97.44 574 THR B O 1
ATOM 10103 N N . ASN B 1 575 ? 6.562 -16.016 -33.969 1 94.69 575 ASN B N 1
ATOM 10104 C CA . ASN B 1 575 ? 5.762 -14.828 -34.25 1 94.69 575 ASN B CA 1
ATOM 10105 C C . ASN B 1 575 ? 6.453 -13.906 -35.25 1 94.69 575 ASN B C 1
ATOM 10107 O O . ASN B 1 575 ? 7.668 -13.727 -35.188 1 94.69 575 ASN B O 1
ATOM 10111 N N . SER B 1 576 ? 5.723 -13.406 -36.25 1 93.12 576 SER B N 1
ATOM 10112 C CA . SER B 1 576 ? 6.215 -12.414 -37.188 1 93.12 576 SER B CA 1
ATOM 10113 C C . SER B 1 576 ? 5.066 -11.633 -37.844 1 93.12 576 SER B C 1
ATOM 10115 O O . SER B 1 576 ? 3.922 -12.086 -37.812 1 93.12 576 SER B O 1
ATOM 10117 N N . THR B 1 577 ? 5.461 -10.531 -38.406 1 92.06 577 THR B N 1
ATOM 10118 C CA . THR B 1 577 ? 4.484 -9.742 -39.125 1 92.06 577 THR B CA 1
ATOM 10119 C C . THR B 1 577 ? 3.916 -10.547 -40.312 1 92.06 577 THR B C 1
ATOM 10121 O O . THR B 1 577 ? 2.723 -10.453 -40.594 1 92.06 577 THR B O 1
ATOM 10124 N N . ALA B 1 578 ? 4.773 -11.273 -40.906 1 93.81 578 ALA B N 1
ATOM 10125 C CA . ALA B 1 578 ? 4.344 -12.094 -42.031 1 93.81 578 ALA B CA 1
ATOM 10126 C C . ALA B 1 578 ? 3.33 -13.148 -41.594 1 93.81 578 ALA B C 1
ATOM 10128 O O . ALA B 1 578 ? 2.348 -13.398 -42.281 1 93.81 578 ALA B O 1
ATOM 10129 N N . LEU B 1 579 ? 3.557 -13.836 -40.531 1 95.06 579 LEU B N 1
ATOM 10130 C CA . LEU B 1 579 ? 2.645 -14.844 -40 1 95.06 579 LEU B CA 1
ATOM 10131 C C . LEU B 1 579 ? 1.312 -14.219 -39.625 1 95.06 579 LEU B C 1
ATOM 10133 O O . LEU B 1 579 ? 0.249 -14.766 -39.906 1 95.06 579 LEU B O 1
ATOM 10137 N N . LEU B 1 580 ? 1.345 -13.07 -38.969 1 92.81 580 LEU B N 1
ATOM 10138 C CA . LEU B 1 580 ? 0.15 -12.367 -38.531 1 92.81 580 LEU B CA 1
ATOM 10139 C C . LEU B 1 580 ? -0.716 -11.945 -39.688 1 92.81 580 LEU B C 1
ATOM 10141 O O . LEU B 1 580 ? -1.937 -11.836 -39.562 1 92.81 580 LEU B O 1
ATOM 10145 N N . ASN B 1 581 ? -0.101 -11.82 -40.906 1 92.56 581 ASN B N 1
ATOM 10146 C CA . ASN B 1 581 ? -0.817 -11.352 -42.094 1 92.56 581 ASN B CA 1
ATOM 10147 C C . ASN B 1 581 ? -1.004 -12.477 -43.125 1 92.56 581 ASN B C 1
ATOM 10149 O O . ASN B 1 581 ? -1.402 -12.219 -44.25 1 92.56 581 ASN B O 1
ATOM 10153 N N . SER B 1 582 ? -0.731 -13.656 -42.75 1 94.81 582 SER B N 1
ATOM 10154 C CA . SER B 1 582 ? -0.767 -14.758 -43.688 1 94.81 582 SER B CA 1
ATOM 10155 C C . SER B 1 582 ? -2.201 -15.133 -44.062 1 94.81 582 SER B C 1
ATOM 10157 O O . SER B 1 582 ? -3.102 -15.031 -43.219 1 94.81 582 SER B O 1
ATOM 10159 N N . SER B 1 583 ? -2.418 -15.656 -45.281 1 94.88 583 SER B N 1
ATOM 10160 C CA . SER B 1 583 ? -3.695 -16.219 -45.719 1 94.88 583 SER B CA 1
ATOM 10161 C C . SER B 1 583 ? -3.613 -17.734 -45.875 1 94.88 583 SER B C 1
ATOM 10163 O O . SER B 1 583 ? -4.602 -18.375 -46.219 1 94.88 583 SER B O 1
ATOM 10165 N N . ASP B 1 584 ? -2.486 -18.281 -45.688 1 95.94 584 ASP B N 1
ATOM 10166 C CA . ASP B 1 584 ? -2.318 -19.734 -45.688 1 95.94 584 ASP B CA 1
ATOM 10167 C C . ASP B 1 584 ? -2.795 -20.312 -44.344 1 95.94 584 ASP B C 1
ATOM 10169 O O . ASP B 1 584 ? -2.217 -20.047 -43.312 1 95.94 584 ASP B O 1
ATOM 10173 N N . PRO B 1 585 ? -3.779 -21.172 -44.375 1 96.12 585 PRO B N 1
ATOM 10174 C CA . PRO B 1 585 ? -4.355 -21.703 -43.125 1 96.12 585 PRO B CA 1
ATOM 10175 C C . PRO B 1 585 ? -3.33 -22.453 -42.281 1 96.12 585 PRO B C 1
ATOM 10177 O O . PRO B 1 585 ? -3.488 -22.562 -41.062 1 96.12 585 PRO B O 1
ATOM 10180 N N . ASN B 1 586 ? -2.322 -22.938 -42.844 1 97.06 586 ASN B N 1
ATOM 10181 C CA . ASN B 1 586 ? -1.366 -23.766 -42.125 1 97.06 586 ASN B CA 1
ATOM 10182 C C . ASN B 1 586 ? -0.013 -23.078 -42 1 97.06 586 ASN B C 1
ATOM 10184 O O . ASN B 1 586 ? 1.005 -23.734 -41.781 1 97.06 586 ASN B O 1
ATOM 10188 N N . ALA B 1 587 ? -0.018 -21.75 -42.031 1 97.19 587 ALA B N 1
ATOM 10189 C CA . ALA B 1 587 ? 1.223 -20.984 -42.094 1 97.19 587 ALA B CA 1
ATOM 10190 C C . ALA B 1 587 ? 2.002 -21.094 -40.781 1 97.19 587 ALA B C 1
ATOM 10192 O O . ALA B 1 587 ? 3.232 -21.016 -40.781 1 97.19 587 ALA B O 1
ATOM 10193 N N . TRP B 1 588 ? 1.348 -21.25 -39.719 1 98.12 588 TRP B N 1
ATOM 10194 C CA . TRP B 1 588 ? 1.989 -21.203 -38.406 1 98.12 588 TRP B CA 1
ATOM 10195 C C . TRP B 1 588 ? 2.639 -22.531 -38.062 1 98.12 588 TRP B C 1
ATOM 10197 O O . TRP B 1 588 ? 1.965 -23.469 -37.625 1 98.12 588 TRP B O 1
ATOM 10207 N N . GLN B 1 589 ? 3.938 -22.594 -38.281 1 98.19 589 GLN B N 1
ATOM 10208 C CA . GLN B 1 589 ? 4.77 -23.766 -38 1 98.19 589 GLN B CA 1
ATOM 10209 C C . GLN B 1 589 ? 5.863 -23.422 -37 1 98.19 589 GLN B C 1
ATOM 10211 O O . GLN B 1 589 ? 6.703 -22.562 -37.25 1 98.19 589 GLN B O 1
ATOM 10216 N N . SER B 1 590 ? 5.852 -23.984 -35.906 1 98.44 590 SER B N 1
ATOM 10217 C CA . SER B 1 590 ? 6.922 -23.859 -34.906 1 98.44 590 SER B CA 1
ATOM 10218 C C . SER B 1 590 ? 7.785 -25.109 -34.875 1 98.44 590 SER B C 1
ATOM 10220 O O . SER B 1 590 ? 7.453 -26.078 -34.188 1 98.44 590 SER B O 1
ATOM 10222 N N . ASP B 1 591 ? 8.867 -25.062 -35.562 1 98.19 591 ASP B N 1
ATOM 10223 C CA . ASP B 1 591 ? 9.797 -26.188 -35.594 1 98.19 591 ASP B CA 1
ATOM 10224 C C . ASP B 1 591 ? 10.727 -26.172 -34.375 1 98.19 591 ASP B C 1
ATOM 10226 O O . ASP B 1 591 ? 11.43 -25.172 -34.156 1 98.19 591 ASP B O 1
ATOM 10230 N N . PHE B 1 592 ? 10.672 -27.234 -33.656 1 98 592 PHE B N 1
ATOM 10231 C CA . PHE B 1 592 ? 11.547 -27.359 -32.469 1 98 592 PHE B CA 1
ATOM 10232 C C . PHE B 1 592 ? 12.953 -27.766 -32.906 1 98 592 PHE B C 1
ATOM 10234 O O . PHE B 1 592 ? 13.398 -28.859 -32.594 1 98 592 PHE B O 1
ATOM 10241 N N . LYS B 1 593 ? 13.68 -26.812 -33.406 1 96.88 593 LYS B N 1
ATOM 10242 C CA . LYS B 1 593 ? 14.961 -27.078 -34.031 1 96.88 593 LYS B CA 1
ATOM 10243 C C . LYS B 1 593 ? 16.062 -27.312 -33 1 96.88 593 LYS B C 1
ATOM 10245 O O . LYS B 1 593 ? 17.078 -27.953 -33.281 1 96.88 593 LYS B O 1
ATOM 10250 N N . GLU B 1 594 ? 15.844 -26.797 -31.797 1 97 594 GLU B N 1
ATOM 10251 C CA . GLU B 1 594 ? 16.828 -26.969 -30.734 1 97 594 GLU B CA 1
ATOM 10252 C C . GLU B 1 594 ? 16.828 -28.391 -30.203 1 97 594 GLU B C 1
ATOM 10254 O O . GLU B 1 594 ? 17.75 -28.797 -29.484 1 97 594 GLU B O 1
ATOM 10259 N N . ARG B 1 595 ? 15.758 -29.156 -30.531 1 96.69 595 ARG B N 1
ATOM 10260 C CA . ARG B 1 595 ? 15.641 -30.562 -30.141 1 96.69 595 ARG B CA 1
ATOM 10261 C C . ARG B 1 595 ? 15.828 -30.734 -28.625 1 96.69 595 ARG B C 1
ATOM 10263 O O . ARG B 1 595 ? 15.125 -30.094 -27.844 1 96.69 595 ARG B O 1
ATOM 10270 N N . LEU B 1 596 ? 16.859 -31.5 -28.203 1 97.25 596 LEU B N 1
ATOM 10271 C CA . LEU B 1 596 ? 17.031 -31.812 -26.797 1 97.25 596 LEU B CA 1
ATOM 10272 C C . LEU B 1 596 ? 17.703 -30.656 -26.062 1 97.25 596 LEU B C 1
ATOM 10274 O O . LEU B 1 596 ? 17.797 -30.672 -24.828 1 97.25 596 LEU B O 1
ATOM 10278 N N . LEU B 1 597 ? 18.094 -29.656 -26.797 1 98 597 LEU B N 1
ATOM 10279 C CA . LEU B 1 597 ? 18.906 -28.578 -26.203 1 98 597 LEU B CA 1
ATOM 10280 C C . LEU B 1 597 ? 18.031 -27.391 -25.828 1 98 597 LEU B C 1
ATOM 10282 O O . LEU B 1 597 ? 17.891 -26.438 -26.594 1 98 597 LEU B O 1
ATOM 10286 N N . ILE B 1 598 ? 17.484 -27.422 -24.641 1 97.5 598 ILE B N 1
ATOM 10287 C CA . ILE B 1 598 ? 16.828 -26.25 -24.078 1 97.5 598 ILE B CA 1
ATOM 10288 C C . ILE B 1 598 ? 17.438 -25.922 -22.719 1 97.5 598 ILE B C 1
ATOM 10290 O O . ILE B 1 598 ? 17.984 -26.797 -22.047 1 97.5 598 ILE B O 1
ATOM 10294 N N . ASP B 1 599 ? 17.406 -24.641 -22.359 1 97.81 599 ASP B N 1
ATOM 10295 C CA . ASP B 1 599 ? 17.922 -24.141 -21.094 1 97.81 599 ASP B CA 1
ATOM 10296 C C . ASP B 1 599 ? 19.375 -24.562 -20.891 1 97.81 599 ASP B C 1
ATOM 10298 O O . ASP B 1 599 ? 20.219 -24.344 -2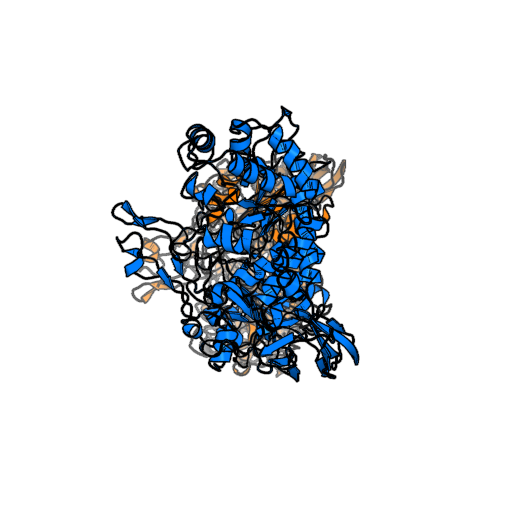1.766 1 97.81 599 ASP B O 1
ATOM 10302 N N . TYR B 1 600 ? 19.734 -25.141 -19.688 1 98.25 600 TYR B N 1
ATOM 10303 C CA . TYR B 1 600 ? 21.141 -25.406 -19.391 1 98.25 600 TYR B CA 1
ATOM 10304 C C . TYR B 1 600 ? 21.734 -26.391 -20.391 1 98.25 600 TYR B C 1
ATOM 10306 O O . TYR B 1 600 ? 22.938 -26.359 -20.656 1 98.25 600 TYR B O 1
ATOM 10314 N N . ARG B 1 601 ? 20.891 -27.281 -20.969 1 98.19 601 ARG B N 1
ATOM 10315 C CA . ARG B 1 601 ? 21.375 -28.219 -21.969 1 98.19 601 ARG B CA 1
ATOM 10316 C C . ARG B 1 601 ? 21.938 -27.5 -23.188 1 98.19 601 ARG B C 1
ATOM 10318 O O . ARG B 1 601 ? 22.938 -27.953 -23.766 1 98.19 601 ARG B O 1
ATOM 10325 N N . TRP B 1 602 ? 21.281 -26.422 -23.562 1 98.25 602 TRP B N 1
ATOM 10326 C CA . TRP B 1 602 ? 21.781 -25.594 -24.656 1 98.25 602 TRP B CA 1
ATOM 10327 C C . TRP B 1 602 ? 23.078 -24.891 -24.25 1 98.25 602 TRP B C 1
ATOM 10329 O O . TRP B 1 602 ? 24.078 -24.953 -24.969 1 98.25 602 TRP B O 1
ATOM 10339 N N . PHE B 1 603 ? 23.094 -24.25 -23.141 1 98.38 603 PHE B N 1
ATOM 10340 C CA . PHE B 1 603 ? 24.203 -23.422 -22.703 1 98.38 603 PHE B CA 1
ATOM 10341 C C . PHE B 1 603 ? 25.438 -24.281 -22.438 1 98.38 603 PHE B C 1
ATOM 10343 O O . PHE B 1 603 ? 26.562 -23.875 -22.734 1 98.38 603 PHE B O 1
ATOM 10350 N N . ASP B 1 604 ? 25.25 -25.422 -21.828 1 97.5 604 ASP B N 1
ATOM 10351 C CA . ASP B 1 604 ? 26.375 -26.312 -21.562 1 97.5 604 ASP B CA 1
ATOM 10352 C C . ASP B 1 604 ? 26.922 -26.922 -22.844 1 97.5 604 ASP B C 1
ATOM 10354 O O . ASP B 1 604 ? 28.141 -27.078 -22.984 1 97.5 604 ASP B O 1
ATOM 10358 N N . TYR B 1 605 ? 26.016 -27.344 -23.734 1 97.12 605 TYR B N 1
ATOM 10359 C CA . TYR B 1 605 ? 26.422 -27.922 -25 1 97.12 605 TYR B CA 1
ATOM 10360 C C . TYR B 1 605 ? 27.328 -26.969 -25.781 1 97.12 605 TYR B C 1
ATOM 10362 O O . TYR B 1 605 ? 28.344 -27.391 -26.344 1 97.12 605 TYR B O 1
ATOM 10370 N N . PHE B 1 606 ? 26.984 -25.719 -25.781 1 97.38 606 PHE B N 1
ATOM 10371 C CA . PHE B 1 606 ? 27.75 -24.719 -26.531 1 97.38 606 PHE B CA 1
ATOM 10372 C C . PHE B 1 606 ? 28.75 -24 -25.625 1 97.38 606 PHE B C 1
ATOM 10374 O O . PHE B 1 606 ? 29.391 -23.047 -26.047 1 97.38 606 PHE B O 1
ATOM 10381 N N . ASN B 1 607 ? 28.844 -24.422 -24.438 1 96.44 607 ASN B N 1
ATOM 10382 C CA . ASN B 1 607 ? 29.75 -23.859 -23.453 1 96.44 607 ASN B CA 1
ATOM 10383 C C . ASN B 1 607 ? 29.609 -22.344 -23.359 1 96.44 607 ASN B C 1
ATOM 10385 O O . ASN B 1 607 ? 30.609 -21.625 -23.359 1 96.44 607 ASN B O 1
ATOM 10389 N N . THR B 1 608 ? 28.406 -21.875 -23.375 1 97.5 608 THR B N 1
ATOM 10390 C CA . THR B 1 608 ? 28.109 -20.438 -23.281 1 97.5 608 THR B CA 1
ATOM 10391 C C . THR B 1 608 ? 28.172 -19.969 -21.828 1 97.5 608 THR B C 1
ATOM 10393 O O . THR B 1 608 ? 27.625 -20.609 -20.938 1 97.5 608 THR B O 1
ATOM 10396 N N . THR B 1 609 ? 28.828 -18.875 -21.641 1 97.62 609 THR B N 1
ATOM 10397 C CA . THR B 1 609 ? 28.875 -18.281 -20.297 1 97.62 609 THR B CA 1
ATOM 10398 C C . THR B 1 609 ? 27.516 -17.734 -19.906 1 97.62 609 THR B C 1
ATOM 10400 O O . THR B 1 609 ? 26.859 -17.047 -20.703 1 97.62 609 THR B O 1
ATOM 10403 N N . VAL B 1 610 ? 27.047 -18.047 -18.703 1 98.44 610 VAL B N 1
ATOM 10404 C CA . VAL B 1 610 ? 25.75 -17.578 -18.203 1 98.44 610 VAL B CA 1
ATOM 10405 C C . VAL B 1 610 ? 25.938 -16.781 -16.922 1 98.44 610 VAL B C 1
ATOM 10407 O O . VAL B 1 610 ? 27.031 -16.797 -16.328 1 98.44 610 VAL B O 1
ATOM 10410 N N . GLN B 1 611 ? 24.984 -15.961 -16.531 1 98.56 611 GLN B N 1
ATOM 10411 C CA . GLN B 1 611 ? 25.016 -15.219 -15.273 1 98.56 611 GLN B CA 1
ATOM 10412 C C . GLN B 1 611 ? 24.875 -16.156 -14.07 1 98.56 611 GLN B C 1
ATOM 10414 O O . GLN B 1 611 ? 25.656 -16.078 -13.125 1 98.56 611 GLN B O 1
ATOM 10419 N N . TYR B 1 612 ? 23.891 -17 -14.086 1 98.75 612 TYR B N 1
ATOM 10420 C CA . TYR B 1 612 ? 23.656 -18.047 -13.086 1 98.75 612 TYR B CA 1
ATOM 10421 C C . TYR B 1 612 ? 23.234 -19.359 -13.75 1 98.75 612 TYR B C 1
ATOM 10423 O O . TYR B 1 612 ? 22.297 -19.375 -14.539 1 98.75 612 TYR B O 1
ATOM 10431 N N . GLU B 1 613 ? 23.891 -20.484 -13.43 1 98.75 613 GLU B N 1
ATOM 10432 C CA . GLU B 1 613 ? 23.641 -21.766 -14.055 1 98.75 613 GLU B CA 1
ATOM 10433 C C . GLU B 1 613 ? 22.453 -22.469 -13.422 1 98.75 613 GLU B C 1
ATOM 10435 O O . GLU B 1 613 ? 22 -22.078 -12.344 1 98.75 613 GLU B O 1
ATOM 10440 N N . PHE B 1 614 ? 21.938 -23.453 -14.094 1 98.69 614 PHE B N 1
ATOM 10441 C CA . PHE B 1 614 ? 20.875 -24.312 -13.594 1 98.69 614 PHE B CA 1
ATOM 10442 C C . PHE B 1 614 ? 21.281 -24.984 -12.289 1 98.69 614 PHE B C 1
ATOM 10444 O O . PHE B 1 614 ? 22.406 -25.484 -12.172 1 98.69 614 PHE B O 1
ATOM 10451 N N . GLY B 1 615 ? 20.391 -24.875 -11.281 1 98.81 615 GLY B N 1
ATOM 10452 C CA . GLY B 1 615 ? 20.641 -25.484 -9.992 1 98.81 615 GLY B CA 1
ATOM 10453 C C . GLY B 1 615 ? 21.422 -24.594 -9.047 1 98.81 615 GLY B C 1
ATOM 10454 O O . GLY B 1 615 ? 21.688 -24.969 -7.902 1 98.81 615 GLY B O 1
ATOM 10455 N N . PHE B 1 616 ? 21.766 -23.422 -9.477 1 98.69 616 PHE B N 1
ATOM 10456 C CA . PHE B 1 616 ? 22.547 -22.484 -8.68 1 98.69 616 PHE B CA 1
ATOM 10457 C C . PHE B 1 616 ? 21.719 -21.938 -7.52 1 98.69 616 PHE B C 1
ATOM 10459 O O . PHE B 1 616 ? 20.516 -21.656 -7.676 1 98.69 616 PHE B O 1
ATOM 10466 N N . GLY B 1 617 ? 22.297 -21.656 -6.445 1 98.81 617 GLY B N 1
ATOM 10467 C CA . GLY B 1 617 ? 21.766 -20.953 -5.289 1 98.81 617 GLY B CA 1
ATOM 10468 C C . GLY B 1 617 ? 22.703 -20.938 -4.105 1 98.81 617 GLY B C 1
ATOM 10469 O O . GLY B 1 617 ? 23.312 -21.969 -3.777 1 98.81 617 GLY B O 1
ATOM 10470 N N . LEU B 1 618 ? 22.797 -19.797 -3.477 1 98.69 618 LEU B N 1
ATOM 10471 C CA . LEU B 1 618 ? 23.688 -19.641 -2.336 1 98.69 618 LEU B CA 1
ATOM 10472 C C . LEU B 1 618 ? 22.969 -20 -1.034 1 98.69 618 LEU B C 1
ATOM 10474 O O . LEU B 1 618 ? 21.797 -20.328 -1.043 1 98.69 618 LEU B O 1
ATOM 10478 N N . SER B 1 619 ? 23.703 -20.031 0.01 1 98.56 619 SER B N 1
ATOM 10479 C CA . SER B 1 619 ? 23.281 -20.297 1.381 1 98.56 619 SER B CA 1
ATOM 10480 C C . SER B 1 619 ? 24.078 -19.469 2.377 1 98.56 619 SER B C 1
ATOM 10482 O O . SER B 1 619 ? 25.109 -18.906 2.031 1 98.56 619 SER B O 1
ATOM 10484 N N . TYR B 1 620 ? 23.562 -19.312 3.604 1 98.5 620 TYR B N 1
ATOM 10485 C CA . TYR B 1 620 ? 24.297 -18.609 4.648 1 98.5 620 TYR B CA 1
ATOM 10486 C C . TYR B 1 620 ? 25.328 -19.531 5.297 1 98.5 620 TYR B C 1
ATOM 10488 O O . TYR B 1 620 ? 26.094 -19.109 6.164 1 98.5 620 TYR B O 1
ATOM 10496 N N . THR B 1 621 ? 25.359 -20.766 4.844 1 98.06 621 THR B N 1
ATOM 10497 C CA . THR B 1 621 ? 26.359 -21.734 5.262 1 98.06 621 THR B CA 1
ATOM 10498 C C . THR B 1 621 ? 27.016 -22.406 4.051 1 98.06 621 THR B C 1
ATOM 10500 O O . THR B 1 621 ? 26.828 -21.953 2.918 1 98.06 621 THR B O 1
ATOM 10503 N N . THR B 1 622 ? 27.953 -23.328 4.281 1 97.94 622 THR B N 1
ATOM 10504 C CA . THR B 1 622 ? 28.656 -24.031 3.211 1 97.94 622 THR B CA 1
ATOM 10505 C C . THR B 1 622 ? 28.5 -25.531 3.363 1 97.94 622 THR B C 1
ATOM 10507 O O . THR B 1 622 ? 28.219 -26.031 4.457 1 97.94 622 THR B O 1
ATOM 10510 N N . PHE B 1 623 ? 28.641 -26.188 2.301 1 98.69 623 PHE B N 1
ATOM 10511 C CA . PHE B 1 623 ? 28.516 -27.641 2.285 1 98.69 623 PHE B CA 1
ATOM 10512 C C . PHE B 1 623 ? 29.625 -28.281 1.45 1 98.69 623 PHE B C 1
ATOM 10514 O O . PHE B 1 623 ? 30.172 -27.641 0.557 1 98.69 623 PHE B O 1
ATOM 10521 N N . SER B 1 624 ? 29.938 -29.5 1.724 1 98.69 624 SER B N 1
ATOM 10522 C CA . SER B 1 624 ? 30.859 -30.281 0.921 1 98.69 624 SER B CA 1
ATOM 10523 C C . SER B 1 624 ? 30.281 -31.656 0.578 1 98.69 624 SER B C 1
ATOM 10525 O O . SER B 1 624 ? 29.312 -32.094 1.208 1 98.69 624 SER B O 1
ATOM 10527 N N . LEU B 1 625 ? 30.75 -32.25 -0.469 1 98.69 625 LEU B N 1
ATOM 10528 C CA . LEU B 1 625 ? 30.406 -33.594 -0.888 1 98.69 625 LEU B CA 1
ATOM 10529 C C . LEU B 1 625 ? 31.641 -34.5 -0.852 1 98.69 625 LEU B C 1
ATOM 10531 O O . LEU B 1 625 ? 32.75 -34.062 -1.188 1 98.69 625 LEU B O 1
ATOM 10535 N N . ALA B 1 626 ? 31.391 -35.75 -0.449 1 98.38 626 ALA B N 1
ATOM 10536 C CA . ALA B 1 626 ? 32.469 -36.719 -0.418 1 98.38 626 ALA B CA 1
ATOM 10537 C C . ALA B 1 626 ? 31.938 -38.125 -0.583 1 98.38 626 ALA B C 1
ATOM 10539 O O . ALA B 1 626 ? 30.719 -38.344 -0.622 1 98.38 626 ALA B O 1
ATOM 10540 N N . ASP B 1 627 ? 32.812 -39.094 -0.842 1 97.81 627 ASP B N 1
ATOM 10541 C CA . ASP B 1 627 ? 32.531 -40.531 -0.763 1 97.81 627 ASP B CA 1
ATOM 10542 C C . ASP B 1 627 ? 31.578 -40.969 -1.865 1 97.81 627 ASP B C 1
ATOM 10544 O O . ASP B 1 627 ? 30.562 -41.625 -1.591 1 97.81 627 ASP B O 1
ATOM 10548 N N . LEU B 1 628 ? 31.938 -40.625 -3.084 1 98.44 628 LEU B N 1
ATOM 10549 C CA . LEU B 1 628 ? 31.125 -41.062 -4.199 1 98.44 628 LEU B CA 1
ATOM 10550 C C . LEU B 1 628 ? 31.219 -42.594 -4.371 1 98.44 628 LEU B C 1
ATOM 10552 O O . LEU B 1 628 ? 32.312 -43.125 -4.449 1 98.44 628 LEU B O 1
ATOM 10556 N N . ALA B 1 629 ? 30.125 -43.219 -4.305 1 98.38 629 ALA B N 1
ATOM 10557 C CA . ALA B 1 629 ? 30.062 -44.656 -4.582 1 98.38 629 ALA B CA 1
ATOM 10558 C C . ALA B 1 629 ? 28.984 -44.969 -5.617 1 98.38 629 ALA B C 1
ATOM 10560 O O . ALA B 1 629 ? 27.891 -44.375 -5.582 1 98.38 629 ALA B O 1
ATOM 10561 N N . ILE B 1 630 ? 29.344 -45.75 -6.594 1 97.69 630 ILE B N 1
ATOM 10562 C CA . ILE B 1 630 ? 28.438 -46.219 -7.621 1 97.69 630 ILE B CA 1
ATOM 10563 C C . ILE B 1 630 ? 28.328 -47.75 -7.559 1 97.69 630 ILE B C 1
ATOM 10565 O O . ILE B 1 630 ? 29.328 -48.438 -7.75 1 97.69 630 ILE B O 1
ATOM 10569 N N . THR B 1 631 ? 27.125 -48.219 -7.285 1 96.69 631 THR B N 1
ATOM 10570 C CA . THR B 1 631 ? 26.938 -49.656 -7.074 1 96.69 631 THR B CA 1
ATOM 10571 C C . THR B 1 631 ? 25.875 -50.219 -8.023 1 96.69 631 THR B C 1
ATOM 10573 O O . THR B 1 631 ? 24.781 -49.656 -8.117 1 96.69 631 THR B O 1
ATOM 10576 N N . ALA B 1 632 ? 26.172 -51.25 -8.703 1 95.44 632 ALA B N 1
ATOM 10577 C CA . ALA B 1 632 ? 25.156 -51.969 -9.477 1 95.44 632 ALA B CA 1
ATOM 10578 C C . ALA B 1 632 ? 24.188 -52.719 -8.555 1 95.44 632 ALA B C 1
ATOM 10580 O O . ALA B 1 632 ? 24.609 -53.312 -7.562 1 95.44 632 ALA B O 1
ATOM 10581 N N . LEU B 1 633 ? 22.953 -52.625 -8.781 1 94.81 633 LEU B N 1
ATOM 10582 C CA . LEU B 1 633 ? 21.969 -53.219 -7.887 1 94.81 633 LEU B CA 1
ATOM 10583 C C . LEU B 1 633 ? 21.578 -54.625 -8.336 1 94.81 633 LEU B C 1
ATOM 10585 O O . LEU B 1 633 ? 20.906 -55.344 -7.605 1 94.81 633 LEU B O 1
ATOM 10589 N N . SER B 1 634 ? 21.891 -54.906 -9.523 1 84.5 634 SER B N 1
ATOM 10590 C CA . SER B 1 634 ? 21.703 -56.281 -9.969 1 84.5 634 SER B CA 1
ATOM 10591 C C . SER B 1 634 ? 22.984 -56.844 -10.555 1 84.5 634 SER B C 1
ATOM 10593 O O . SER B 1 634 ? 23.797 -56.125 -11.117 1 84.5 634 SER B O 1
ATOM 10595 N N . THR B 1 635 ? 23.25 -58.188 -10.328 1 81.5 635 THR B N 1
ATOM 10596 C CA . THR B 1 635 ? 24.438 -58.875 -10.844 1 81.5 635 THR B CA 1
ATOM 10597 C C . THR B 1 635 ? 24.156 -59.469 -12.219 1 81.5 635 THR B C 1
ATOM 10599 O O . THR B 1 635 ? 25.078 -59.969 -12.883 1 81.5 635 THR B O 1
ATOM 10602 N N . SER B 1 636 ? 23.031 -59.344 -12.586 1 83.75 636 SER B N 1
ATOM 10603 C CA . SER B 1 636 ? 22.688 -59.938 -13.875 1 83.75 636 SER B CA 1
ATOM 10604 C C . SER B 1 636 ? 23.031 -59 -15.016 1 83.75 636 SER B C 1
ATOM 10606 O O . SER B 1 636 ? 23.078 -57.781 -14.828 1 83.75 636 SER B O 1
ATOM 10608 N N . ALA B 1 637 ? 23.344 -59.688 -16.125 1 86.19 637 ALA B N 1
ATOM 10609 C CA . ALA B 1 637 ? 23.609 -58.906 -17.328 1 86.19 637 ALA B CA 1
ATOM 10610 C C . ALA B 1 637 ? 22.422 -58.031 -17.688 1 86.19 637 ALA B C 1
ATOM 10612 O O . ALA B 1 637 ? 21.266 -58.5 -17.641 1 86.19 637 ALA B O 1
ATOM 10613 N N . VAL B 1 638 ? 22.672 -56.781 -17.969 1 91.56 638 VAL B N 1
ATOM 10614 C CA . VAL B 1 638 ? 21.625 -55.844 -18.359 1 91.56 638 VAL B CA 1
ATOM 10615 C C . VAL B 1 638 ? 21.609 -55.719 -19.891 1 91.56 638 VAL B C 1
ATOM 10617 O O . VAL B 1 638 ? 22.609 -55.312 -20.5 1 91.56 638 VAL B O 1
ATOM 10620 N N . PRO B 1 639 ? 20.578 -56.156 -20.547 1 93.56 639 PRO B N 1
ATOM 10621 C CA . PRO B 1 639 ? 20.531 -55.969 -21.984 1 93.56 639 PRO B CA 1
ATOM 10622 C C . PRO B 1 639 ? 20.391 -54.5 -22.391 1 93.56 639 PRO B C 1
ATOM 10624 O O . PRO B 1 639 ? 19.953 -53.656 -21.594 1 93.56 639 PRO B O 1
ATOM 10627 N N . SER B 1 640 ? 20.734 -54.25 -23.656 1 94.19 640 SER B N 1
ATOM 10628 C CA . SER B 1 640 ? 20.672 -52.875 -24.172 1 94.19 640 SER B CA 1
ATOM 10629 C C . SER B 1 640 ? 19.234 -52.406 -24.281 1 94.19 640 SER B C 1
ATOM 10631 O O . SER B 1 640 ? 18.953 -51.219 -24.078 1 94.19 640 SER B O 1
ATOM 10633 N N . THR B 1 641 ? 18.375 -53.219 -24.688 1 95.44 641 THR B N 1
ATOM 10634 C CA . THR B 1 641 ? 16.953 -52.906 -24.781 1 95.44 641 THR B CA 1
ATOM 10635 C C . THR B 1 641 ? 16.203 -53.469 -23.562 1 95.44 641 THR B C 1
ATOM 10637 O O . THR B 1 641 ? 16.547 -54.531 -23.062 1 95.44 641 THR B O 1
ATOM 10640 N N . PRO B 1 642 ? 15.266 -52.781 -23.141 1 96.06 642 PRO B N 1
ATOM 10641 C CA . PRO B 1 642 ? 14.523 -53.312 -21.984 1 96.06 642 PRO B CA 1
ATOM 10642 C C . PRO B 1 642 ? 13.789 -54.594 -22.312 1 96.06 642 PRO B C 1
ATOM 10644 O O . PRO B 1 642 ? 13.242 -54.75 -23.406 1 96.06 642 PRO B O 1
ATOM 10647 N N . PRO B 1 643 ? 13.805 -55.531 -21.328 1 94.81 643 PRO B N 1
ATOM 10648 C CA . PRO B 1 643 ? 12.977 -56.719 -21.531 1 94.81 643 PRO B CA 1
ATOM 10649 C C . PRO B 1 643 ? 11.516 -56.375 -21.797 1 94.81 643 PRO B C 1
ATOM 10651 O O . PRO B 1 643 ? 10.969 -55.469 -21.203 1 94.81 643 PRO B O 1
ATOM 10654 N N . ALA B 1 644 ? 10.961 -57.156 -22.656 1 93.44 644 ALA B N 1
ATOM 10655 C CA . ALA B 1 644 ? 9.555 -56.938 -23 1 93.44 644 ALA B CA 1
ATOM 10656 C C . ALA B 1 644 ? 8.641 -57.344 -21.859 1 93.44 644 ALA B C 1
ATOM 10658 O O . ALA B 1 644 ? 8.711 -58.5 -21.391 1 93.44 644 ALA B O 1
ATOM 10659 N N . HIS B 1 645 ? 7.988 -56.469 -21.359 1 93.94 645 HIS B N 1
ATOM 10660 C CA . HIS B 1 645 ? 6.953 -56.688 -20.359 1 93.94 645 HIS B CA 1
ATOM 10661 C C . HIS B 1 645 ? 5.609 -56.125 -20.812 1 93.94 645 HIS B C 1
ATOM 10663 O O . HIS B 1 645 ? 5.555 -55.312 -21.719 1 93.94 645 HIS B O 1
ATOM 10669 N N . SER B 1 646 ? 4.566 -56.688 -20.188 1 94.25 646 SER B N 1
ATOM 10670 C CA . SER B 1 646 ? 3.268 -56.062 -20.406 1 94.25 646 SER B CA 1
ATOM 10671 C C . SER B 1 646 ? 3.266 -54.625 -19.938 1 94.25 646 SER B C 1
ATOM 10673 O O . SER B 1 646 ? 3.795 -54.312 -18.875 1 94.25 646 SER B O 1
ATOM 10675 N N . ILE B 1 647 ? 2.701 -53.781 -20.719 1 95.12 647 ILE B N 1
ATOM 10676 C CA . ILE B 1 647 ? 2.668 -52.344 -20.438 1 95.12 647 ILE B CA 1
ATOM 10677 C C . ILE B 1 647 ? 1.816 -52.094 -19.203 1 95.12 647 ILE B C 1
ATOM 10679 O O . ILE B 1 647 ? 0.725 -52.625 -19.062 1 95.12 647 ILE B O 1
ATOM 10683 N N . ALA B 1 648 ? 2.311 -51.344 -18.266 1 95.19 648 ALA B N 1
ATOM 10684 C CA . ALA B 1 648 ? 1.648 -50.812 -17.078 1 95.19 648 ALA B CA 1
ATOM 10685 C C . ALA B 1 648 ? 1.685 -49.281 -17.078 1 95.19 648 ALA B C 1
ATOM 10687 O O . ALA B 1 648 ? 2.357 -48.656 -17.906 1 95.19 648 ALA B O 1
ATOM 10688 N N . PRO B 1 649 ? 0.852 -48.688 -16.156 1 96.5 649 PRO B N 1
ATOM 10689 C CA . PRO B 1 649 ? 0.961 -47.219 -16.094 1 96.5 649 PRO B CA 1
ATOM 10690 C C . PRO B 1 649 ? 2.402 -46.75 -15.922 1 96.5 649 PRO B C 1
ATOM 10692 O O . PRO B 1 649 ? 3.094 -47.188 -14.992 1 96.5 649 PRO B O 1
ATOM 10695 N N . GLY B 1 650 ? 2.809 -45.844 -16.781 1 96.88 650 GLY B N 1
ATOM 10696 C CA . GLY B 1 650 ? 4.188 -45.406 -16.844 1 96.88 650 GLY B CA 1
ATOM 10697 C C . GLY B 1 650 ? 4.996 -46.094 -17.938 1 96.88 650 GLY B C 1
ATOM 10698 O O . GLY B 1 650 ? 6.152 -45.719 -18.172 1 96.88 650 GLY B O 1
ATOM 10699 N N . GLY B 1 651 ? 4.375 -47.094 -18.609 1 96.94 651 GLY B N 1
ATOM 10700 C CA . GLY B 1 651 ? 5.012 -47.781 -19.703 1 96.94 651 GLY B CA 1
ATOM 10701 C C . GLY B 1 651 ? 5.613 -49.125 -19.297 1 96.94 651 GLY B C 1
ATOM 10702 O O . GLY B 1 651 ? 5.121 -49.75 -18.375 1 96.94 651 GLY B O 1
ATOM 10703 N N . ASN B 1 652 ? 6.645 -49.531 -20.047 1 97.5 652 ASN B N 1
ATOM 10704 C CA . ASN B 1 652 ? 7.352 -50.75 -19.75 1 97.5 652 ASN B CA 1
ATOM 10705 C C . ASN B 1 652 ? 7.949 -50.75 -18.344 1 97.5 652 ASN B C 1
ATOM 10707 O O . ASN B 1 652 ? 8.852 -49.938 -18.062 1 97.5 652 ASN B O 1
ATOM 10711 N N . PRO B 1 653 ? 7.449 -51.625 -17.453 1 97.25 653 PRO B N 1
ATOM 10712 C CA . PRO B 1 653 ? 7.922 -51.625 -16.062 1 97.25 653 PRO B CA 1
ATOM 10713 C C . PRO B 1 653 ? 9.438 -51.781 -15.961 1 97.25 653 PRO B C 1
ATOM 10715 O O . PRO B 1 653 ? 10.039 -51.281 -15 1 97.25 653 PRO B O 1
ATOM 10718 N N . ALA B 1 654 ? 10.055 -52.344 -16.922 1 96.81 654 ALA B N 1
ATOM 10719 C CA . ALA B 1 654 ? 11.5 -52.531 -16.906 1 96.81 654 ALA B CA 1
ATOM 10720 C C . ALA B 1 654 ? 12.234 -51.188 -16.891 1 96.81 654 ALA B C 1
ATOM 10722 O O . ALA B 1 654 ? 13.359 -51.094 -16.406 1 96.81 654 ALA B O 1
ATOM 10723 N N . LEU B 1 655 ? 11.609 -50.219 -17.438 1 97.69 655 LEU B N 1
ATOM 10724 C CA . LEU B 1 655 ? 12.227 -48.906 -17.516 1 97.69 655 LEU B CA 1
ATOM 10725 C C . LEU B 1 655 ? 12.383 -48.312 -16.125 1 97.69 655 LEU B C 1
ATOM 10727 O O . LEU B 1 655 ? 13.227 -47.438 -15.914 1 97.69 655 LEU B O 1
ATOM 10731 N N . TRP B 1 656 ? 11.602 -48.75 -15.203 1 97.56 656 TRP B N 1
ATOM 10732 C CA . TRP B 1 656 ? 11.57 -48.156 -13.875 1 97.56 656 TRP B CA 1
ATOM 10733 C C . TRP B 1 656 ? 12.414 -48.969 -12.891 1 97.56 656 TRP B C 1
ATOM 10735 O O . TRP B 1 656 ? 12.516 -48.594 -11.711 1 97.56 656 TRP B O 1
ATOM 10745 N N . GLN B 1 657 ? 13 -50.031 -13.32 1 95.88 657 GLN B N 1
ATOM 10746 C CA . GLN B 1 657 ? 13.852 -50.844 -12.461 1 95.88 657 GLN B CA 1
ATOM 10747 C C . GLN B 1 657 ? 15.156 -50.125 -12.133 1 95.88 657 GLN B C 1
ATOM 10749 O O . GLN B 1 657 ? 15.867 -49.688 -13.039 1 95.88 657 GLN B O 1
ATOM 10754 N N . ALA B 1 658 ? 15.398 -50 -10.852 1 96.94 658 ALA B N 1
ATOM 10755 C CA . ALA B 1 658 ? 16.688 -49.438 -10.453 1 96.94 658 ALA B CA 1
ATOM 10756 C C . ALA B 1 658 ? 17.844 -50.344 -10.812 1 96.94 658 ALA B C 1
ATOM 10758 O O . ALA B 1 658 ? 17.828 -51.531 -10.453 1 96.94 658 ALA B O 1
ATOM 10759 N N . LEU B 1 659 ? 18.828 -49.812 -11.539 1 96.38 659 LEU B N 1
ATOM 10760 C CA . LEU B 1 659 ? 19.953 -50.625 -11.977 1 96.38 659 LEU B CA 1
ATOM 10761 C C . LEU B 1 659 ? 21.219 -50.25 -11.203 1 96.38 659 LEU B C 1
ATOM 10763 O O . LEU B 1 659 ? 22.078 -51.125 -10.961 1 96.38 659 LEU B O 1
ATOM 10767 N N . PHE B 1 660 ? 21.359 -49.062 -10.852 1 97.25 660 PHE B N 1
ATOM 10768 C CA . PHE B 1 660 ? 22.516 -48.562 -10.117 1 97.25 660 PHE B CA 1
ATOM 10769 C C . PHE B 1 660 ? 22.078 -47.656 -8.961 1 97.25 660 PHE B C 1
ATOM 10771 O O . PHE B 1 660 ? 21 -47.062 -9.008 1 97.25 660 PHE B O 1
ATOM 10778 N N . ARG B 1 661 ? 22.766 -47.625 -7.934 1 98.31 661 ARG B N 1
ATOM 10779 C CA . ARG B 1 661 ? 22.641 -46.656 -6.828 1 98.31 661 ARG B CA 1
ATOM 10780 C C . ARG B 1 661 ? 23.906 -45.812 -6.688 1 98.31 661 ARG B C 1
ATOM 10782 O O . ARG B 1 661 ? 25.016 -46.344 -6.633 1 98.31 661 ARG B O 1
ATOM 10789 N N . VAL B 1 662 ? 23.766 -44.531 -6.754 1 98.44 662 VAL B N 1
ATOM 10790 C CA . VAL B 1 662 ? 24.844 -43.594 -6.5 1 98.44 662 VAL B CA 1
ATOM 10791 C C . VAL B 1 662 ? 24.688 -43 -5.105 1 98.44 662 VAL B C 1
ATOM 10793 O O . VAL B 1 662 ? 23.609 -42.531 -4.738 1 98.44 662 VAL B O 1
ATOM 10796 N N . THR B 1 663 ? 25.703 -43.031 -4.262 1 98.5 663 THR B N 1
ATOM 10797 C CA . THR B 1 663 ? 25.656 -42.406 -2.934 1 98.5 663 THR B CA 1
ATOM 10798 C C . THR B 1 663 ? 26.797 -41.406 -2.756 1 98.5 663 THR B C 1
ATOM 10800 O O . THR B 1 663 ? 27.844 -41.531 -3.387 1 98.5 663 THR B O 1
ATOM 10803 N N . THR B 1 664 ? 26.562 -40.469 -2.02 1 98.56 664 THR B N 1
ATOM 10804 C CA . THR B 1 664 ? 27.547 -39.5 -1.608 1 98.56 664 THR B CA 1
ATOM 10805 C C . THR B 1 664 ? 27.25 -38.969 -0.199 1 98.56 664 THR B C 1
ATOM 10807 O O . THR B 1 664 ? 26.141 -39.188 0.317 1 98.56 664 THR B O 1
ATOM 10810 N N . THR B 1 665 ? 28.203 -38.438 0.461 1 98.75 665 THR B N 1
ATOM 10811 C CA . THR B 1 665 ? 28.047 -37.844 1.785 1 98.75 665 THR B CA 1
ATOM 10812 C C . THR B 1 665 ? 28.062 -36.312 1.706 1 98.75 665 THR B C 1
ATOM 10814 O O . THR B 1 665 ? 29 -35.75 1.134 1 98.75 665 THR B O 1
ATOM 10817 N N . VAL B 1 666 ? 27.047 -35.688 2.197 1 98.75 666 VAL B N 1
ATOM 10818 C CA . VAL B 1 666 ? 26.969 -34.25 2.277 1 98.75 666 VAL B CA 1
ATOM 10819 C C . VAL B 1 666 ? 27.297 -33.781 3.697 1 98.75 666 VAL B C 1
ATOM 10821 O O . VAL B 1 666 ? 26.812 -34.375 4.668 1 98.75 666 VAL B O 1
ATOM 10824 N N . THR B 1 667 ? 28.109 -32.781 3.865 1 98.81 667 THR B N 1
ATOM 10825 C CA . THR B 1 667 ? 28.469 -32.219 5.168 1 98.81 667 THR B CA 1
ATOM 10826 C C . THR B 1 667 ? 28.25 -30.719 5.191 1 98.81 667 THR B C 1
ATOM 10828 O O . THR B 1 667 ? 28.641 -30.016 4.258 1 98.81 667 THR B O 1
ATOM 10831 N N . ASN B 1 668 ? 27.531 -30.203 6.227 1 98.81 668 ASN B N 1
ATOM 10832 C CA . ASN B 1 668 ? 27.516 -28.766 6.473 1 98.81 668 ASN B CA 1
ATOM 10833 C C . ASN B 1 668 ? 28.828 -28.281 7.074 1 98.81 668 ASN B C 1
ATOM 10835 O O . ASN B 1 668 ? 29.125 -28.547 8.242 1 98.81 668 ASN B O 1
ATOM 10839 N N . THR B 1 669 ? 29.516 -27.578 6.359 1 98.69 669 THR B N 1
ATOM 10840 C CA . THR B 1 669 ? 30.859 -27.188 6.766 1 98.69 669 THR B CA 1
ATOM 10841 C C . THR B 1 669 ? 30.859 -25.766 7.332 1 98.69 669 THR B C 1
ATOM 10843 O O . THR B 1 669 ? 31.922 -25.234 7.68 1 98.69 669 THR B O 1
ATOM 10846 N N . GLY B 1 670 ? 29.688 -25.188 7.316 1 98 670 GLY B N 1
ATOM 10847 C CA . GLY B 1 670 ? 29.594 -23.828 7.824 1 98 670 GLY B CA 1
ATOM 10848 C C . GLY B 1 670 ? 29.188 -23.766 9.281 1 98 670 GLY B C 1
ATOM 10849 O O . GLY B 1 670 ? 29.312 -24.75 10.016 1 98 670 GLY B O 1
ATOM 10850 N N . SER B 1 671 ? 28.703 -22.578 9.82 1 96.94 671 SER B N 1
ATOM 10851 C CA . SER B 1 671 ? 28.531 -22.312 11.25 1 96.94 671 SER B CA 1
ATOM 10852 C C . SER B 1 671 ? 27.062 -22.234 11.625 1 96.94 671 SER B C 1
ATOM 10854 O O . SER B 1 671 ? 26.719 -22.125 12.805 1 96.94 671 SER B O 1
ATOM 10856 N N . VAL B 1 672 ? 26.109 -22.25 10.633 1 98.06 672 VAL B N 1
ATOM 10857 C CA . VAL B 1 672 ? 24.688 -22.203 10.93 1 98.06 672 VAL B CA 1
ATOM 10858 C C . VAL B 1 672 ? 23.969 -23.359 10.242 1 98.06 672 VAL B C 1
ATOM 10860 O O . VAL B 1 672 ? 24.484 -23.938 9.273 1 98.06 672 VAL B O 1
ATOM 10863 N N . PRO B 1 673 ? 22.812 -23.766 10.836 1 98.5 673 PRO B N 1
ATOM 10864 C CA . PRO B 1 673 ? 22.047 -24.812 10.164 1 98.5 673 PRO B CA 1
ATOM 10865 C C . PRO B 1 673 ? 21.531 -24.391 8.789 1 98.5 673 PRO B C 1
ATOM 10867 O O . PRO B 1 673 ? 21.312 -23.203 8.547 1 98.5 673 PRO B O 1
ATOM 10870 N N . GLY B 1 674 ? 21.422 -25.297 7.91 1 98.5 674 GLY B N 1
ATOM 10871 C CA . GLY B 1 674 ? 20.891 -25.016 6.586 1 98.5 674 GLY B CA 1
ATOM 10872 C C . GLY B 1 674 ? 20.609 -26.266 5.773 1 98.5 674 GLY B C 1
ATOM 10873 O O . GLY B 1 674 ? 21.016 -27.359 6.156 1 98.5 674 GLY B O 1
ATOM 10874 N N . ALA B 1 675 ? 19.875 -26.047 4.762 1 98.75 675 ALA B N 1
ATOM 10875 C CA . ALA B 1 675 ? 19.578 -27.109 3.818 1 98.75 675 ALA B CA 1
ATOM 10876 C C . ALA B 1 675 ? 20.312 -26.906 2.498 1 98.75 675 ALA B C 1
ATOM 10878 O O . ALA B 1 675 ? 20.625 -25.781 2.135 1 98.75 675 ALA B O 1
ATOM 10879 N N . THR B 1 676 ? 20.609 -27.984 1.82 1 98.56 676 THR B N 1
ATOM 10880 C CA . THR B 1 676 ? 21.203 -27.953 0.486 1 98.56 676 THR B CA 1
ATOM 10881 C C . THR B 1 676 ? 20.641 -29.062 -0.386 1 98.56 676 THR B C 1
ATOM 10883 O O . THR B 1 676 ? 19.828 -29.875 0.072 1 98.56 676 THR B O 1
ATOM 10886 N N . VAL B 1 677 ? 20.969 -29 -1.684 1 98.81 677 VAL B N 1
ATOM 10887 C CA . VAL B 1 677 ? 20.438 -29.969 -2.643 1 98.81 677 VAL B CA 1
ATOM 10888 C C . VAL B 1 677 ? 21.594 -30.578 -3.439 1 98.81 677 VAL B C 1
ATOM 10890 O O . VAL B 1 677 ? 21.984 -30.047 -4.484 1 98.81 677 VAL B O 1
ATOM 10893 N N . PRO B 1 678 ? 22.172 -31.734 -2.984 1 98.75 678 PRO B N 1
ATOM 10894 C CA . PRO B 1 678 ? 23.016 -32.469 -3.918 1 98.75 678 PRO B CA 1
ATOM 10895 C C . PRO B 1 678 ? 22.297 -32.875 -5.203 1 98.75 678 PRO B C 1
ATOM 10897 O O . PRO B 1 678 ? 21.156 -33.344 -5.148 1 98.75 678 PRO B O 1
ATOM 10900 N N . GLN B 1 679 ? 22.938 -32.625 -6.34 1 98.81 679 GLN B N 1
ATOM 10901 C CA . GLN B 1 679 ? 22.375 -32.844 -7.664 1 98.81 679 GLN B CA 1
ATOM 10902 C C . GLN B 1 679 ? 23.203 -33.875 -8.445 1 98.81 679 GLN B C 1
ATOM 10904 O O . GLN B 1 679 ? 24.438 -33.75 -8.5 1 98.81 679 GLN B O 1
ATOM 10909 N N . LEU B 1 680 ? 22.594 -34.844 -9.016 1 98.88 680 LEU B N 1
ATOM 10910 C CA . LEU B 1 680 ? 23.266 -35.875 -9.82 1 98.88 680 LEU B CA 1
ATOM 10911 C C . LEU B 1 680 ? 23 -35.656 -11.305 1 98.88 680 LEU B C 1
ATOM 10913 O O . LEU B 1 680 ? 21.844 -35.594 -11.734 1 98.88 680 LEU B O 1
ATOM 10917 N N . TYR B 1 681 ? 24.047 -35.531 -12.062 1 98.69 681 TYR B N 1
ATOM 10918 C CA . TYR B 1 681 ? 23.969 -35.375 -13.516 1 98.69 681 TYR B CA 1
ATOM 10919 C C . TYR B 1 681 ? 24.656 -36.562 -14.211 1 98.69 681 TYR B C 1
ATOM 10921 O O . TYR B 1 681 ? 25.656 -37.062 -13.719 1 98.69 681 TYR B O 1
ATOM 10929 N N . LEU B 1 682 ? 24.156 -36.938 -15.336 1 98.31 682 LEU B N 1
ATOM 10930 C CA . LEU B 1 682 ? 24.734 -38 -16.156 1 98.31 682 LEU B CA 1
ATOM 10931 C C . LEU B 1 682 ? 25.141 -37.469 -17.516 1 98.31 682 LEU B C 1
ATOM 10933 O O . LEU B 1 682 ? 24.422 -36.688 -18.125 1 98.31 682 LEU B O 1
ATOM 10937 N N . ALA B 1 683 ? 26.312 -37.812 -17.922 1 96.75 683 ALA B N 1
ATOM 10938 C CA . ALA B 1 683 ? 26.719 -37.656 -19.328 1 96.75 683 ALA B CA 1
ATOM 10939 C C . ALA B 1 683 ? 26.328 -38.875 -20.156 1 96.75 683 ALA B C 1
ATOM 10941 O O . ALA B 1 683 ? 27.125 -39.781 -20.344 1 96.75 683 ALA B O 1
ATOM 10942 N N . LEU B 1 684 ? 25.156 -38.844 -20.672 1 94.5 684 LEU B N 1
ATOM 10943 C CA . LEU B 1 684 ? 24.594 -40 -21.406 1 94.5 684 LEU B CA 1
ATOM 10944 C C . LEU B 1 684 ? 25.109 -40 -22.844 1 94.5 684 LEU B C 1
ATOM 10946 O O . LEU B 1 684 ? 25.031 -39 -23.547 1 94.5 684 LEU B O 1
ATOM 10950 N N . PRO B 1 685 ? 25.656 -41.125 -23.203 1 90.69 685 PRO B N 1
ATOM 10951 C CA . PRO B 1 685 ? 25.969 -41.219 -24.625 1 90.69 685 PRO B CA 1
ATOM 10952 C C . PRO B 1 685 ? 24.719 -41.281 -25.5 1 90.69 685 PRO B C 1
ATOM 10954 O O . PRO B 1 685 ? 23.719 -41.906 -25.125 1 90.69 685 PRO B O 1
ATOM 10957 N N . GLY B 1 686 ? 24.672 -40.5 -26.594 1 84.44 686 GLY B N 1
ATOM 10958 C CA . GLY B 1 686 ? 23.578 -40.594 -27.547 1 84.44 686 GLY B CA 1
ATOM 10959 C C . GLY B 1 686 ? 23.766 -41.656 -28.594 1 84.44 686 GLY B C 1
ATOM 10960 O O . GLY B 1 686 ? 24.734 -42.406 -28.562 1 84.44 686 GLY B O 1
ATOM 10961 N N . PRO B 1 687 ? 22.781 -41.688 -29.422 1 87.44 687 PRO B N 1
ATOM 10962 C CA . PRO B 1 687 ? 22.953 -42.625 -30.547 1 87.44 687 PRO B CA 1
ATOM 10963 C C . PRO B 1 687 ? 24.156 -42.25 -31.422 1 87.44 687 PRO B C 1
ATOM 10965 O O . PRO B 1 687 ? 24.516 -41.094 -31.531 1 87.44 687 PRO B O 1
ATOM 10968 N N . PRO B 1 688 ? 24.859 -43.25 -32.031 1 79.44 688 PRO B N 1
ATOM 10969 C CA . PRO B 1 688 ? 26.062 -43 -32.812 1 79.44 688 PRO B CA 1
ATOM 10970 C C . PRO B 1 688 ? 25.844 -42 -33.906 1 79.44 688 PRO B C 1
ATOM 10972 O O . PRO B 1 688 ? 26.75 -41.219 -34.25 1 79.44 688 PRO B O 1
ATOM 10975 N N . ASN B 1 689 ? 24.766 -41.844 -34.469 1 74.75 689 ASN B N 1
ATOM 10976 C CA . ASN B 1 689 ? 24.578 -40.969 -35.625 1 74.75 689 ASN B CA 1
ATOM 10977 C C . ASN B 1 689 ? 23.766 -39.719 -35.25 1 74.75 689 ASN B C 1
ATOM 10979 O O . ASN B 1 689 ? 23.141 -39.094 -36.125 1 74.75 689 ASN B O 1
ATOM 10983 N N . ASP B 1 690 ? 23.75 -39.406 -34.062 1 72.62 690 ASP B N 1
ATOM 10984 C CA . ASP B 1 690 ? 23 -38.219 -33.656 1 72.62 690 ASP B CA 1
ATOM 10985 C C . ASP B 1 690 ? 23.875 -37.281 -32.812 1 72.62 690 ASP B C 1
ATOM 10987 O O . ASP B 1 690 ? 24.266 -37.625 -31.703 1 72.62 690 ASP B O 1
ATOM 10991 N N . ASP B 1 691 ? 24 -36.125 -33.344 1 71.19 691 ASP B N 1
ATOM 10992 C CA . ASP B 1 691 ? 24.969 -35.219 -32.75 1 71.19 691 ASP B CA 1
ATOM 10993 C C . ASP B 1 691 ? 24.312 -34.281 -31.734 1 71.19 691 ASP B C 1
ATOM 10995 O O . ASP B 1 691 ? 24.984 -33.562 -30.984 1 71.19 691 ASP B O 1
ATOM 10999 N N . ILE B 1 692 ? 23.141 -34.281 -31.578 1 89.06 692 ILE B N 1
ATOM 11000 C CA . ILE B 1 692 ? 22.5 -33.375 -30.656 1 89.06 692 ILE B CA 1
ATOM 11001 C C . ILE B 1 692 ? 22.172 -34.094 -29.359 1 89.06 692 ILE B C 1
ATOM 11003 O O . ILE B 1 692 ? 21.031 -34.531 -29.141 1 89.06 692 ILE B O 1
ATOM 11007 N N . THR B 1 693 ? 23.141 -34.406 -28.531 1 93.88 693 THR B N 1
ATOM 11008 C CA . THR B 1 693 ? 23 -35 -27.203 1 93.88 693 THR B CA 1
ATOM 11009 C C . THR B 1 693 ? 23.547 -34.062 -26.125 1 93.88 693 THR B C 1
ATOM 11011 O O . THR B 1 693 ? 24.703 -33.625 -26.203 1 93.88 693 THR B O 1
ATOM 11014 N N . PRO B 1 694 ? 22.719 -33.719 -25.188 1 96.56 694 PRO B N 1
ATOM 11015 C CA . PRO B 1 694 ? 23.188 -32.844 -24.109 1 96.56 694 PRO B CA 1
ATOM 11016 C C . PRO B 1 694 ? 24.422 -33.375 -23.406 1 96.56 694 PRO B C 1
ATOM 11018 O O . PRO B 1 694 ? 24.547 -34.594 -23.219 1 96.56 694 PRO B O 1
ATOM 11021 N N . VAL B 1 695 ? 25.344 -32.5 -22.891 1 95.31 695 VAL B N 1
ATOM 11022 C CA . VAL B 1 695 ? 26.594 -32.844 -22.25 1 95.31 695 VAL B CA 1
ATOM 11023 C C . VAL B 1 695 ? 26.328 -33.531 -20.906 1 95.31 695 VAL B C 1
ATOM 11025 O O . VAL B 1 695 ? 27.094 -34.375 -20.453 1 95.31 695 VAL B O 1
ATOM 11028 N N . ARG B 1 696 ? 25.312 -33.125 -20.281 1 97.06 696 ARG B N 1
ATOM 11029 C CA . ARG B 1 696 ? 24.859 -33.656 -18.984 1 97.06 696 ARG B CA 1
ATOM 11030 C C . ARG B 1 696 ? 23.359 -33.469 -18.797 1 97.06 696 ARG B C 1
ATOM 11032 O O . ARG B 1 696 ? 22.781 -32.531 -19.328 1 97.06 696 ARG B O 1
ATOM 11039 N N . VAL B 1 697 ? 22.719 -34.344 -18.094 1 98.19 697 VAL B N 1
ATOM 11040 C CA . VAL B 1 697 ? 21.297 -34.25 -17.812 1 98.19 697 VAL B CA 1
ATOM 11041 C C . VAL B 1 697 ? 21.031 -34.625 -16.344 1 98.19 697 VAL B C 1
ATOM 11043 O O . VAL B 1 697 ? 21.625 -35.562 -15.828 1 98.19 697 VAL B O 1
ATOM 11046 N N . LEU B 1 698 ? 20.219 -33.781 -15.609 1 98.81 698 LEU B N 1
ATOM 11047 C CA . LEU B 1 698 ? 19.844 -34.062 -14.234 1 98.81 698 LEU B CA 1
ATOM 11048 C C . LEU B 1 698 ? 19.078 -35.406 -14.141 1 98.81 698 LEU B C 1
ATOM 11050 O O . LEU B 1 698 ? 18.141 -35.625 -14.898 1 98.81 698 LEU B O 1
ATOM 11054 N N . LYS B 1 699 ? 19.484 -36.281 -13.219 1 98.69 699 LYS B N 1
ATOM 11055 C CA . LYS B 1 699 ? 18.797 -37.562 -13.055 1 98.69 699 LYS B CA 1
ATOM 11056 C C . LYS B 1 699 ? 18.609 -37.875 -11.578 1 98.69 699 LYS B C 1
ATOM 11058 O O . LYS B 1 699 ? 18.172 -39 -11.234 1 98.69 699 LYS B O 1
ATOM 11063 N N . GLY B 1 700 ? 18.875 -36.906 -10.719 1 98.5 700 GLY B N 1
ATOM 11064 C CA . GLY B 1 700 ? 18.625 -37.094 -9.297 1 98.5 700 GLY B CA 1
ATOM 11065 C C . GLY B 1 700 ? 18.875 -35.844 -8.469 1 98.5 700 GLY B C 1
ATOM 11066 O O . GLY B 1 700 ? 19.734 -35.031 -8.805 1 98.5 700 GLY B O 1
ATOM 11067 N N . PHE B 1 701 ? 18.234 -35.719 -7.359 1 98.62 701 PHE B N 1
ATOM 11068 C CA . PHE B 1 701 ? 18.453 -34.688 -6.355 1 98.62 701 PHE B CA 1
ATOM 11069 C C . PHE B 1 701 ? 17.797 -35.062 -5.035 1 98.62 701 PHE B C 1
ATOM 11071 O O . PHE B 1 701 ? 16.859 -35.844 -5.012 1 98.62 701 PHE B O 1
ATOM 11078 N N . GLU B 1 702 ? 18.281 -34.531 -3.992 1 98 702 GLU B N 1
ATOM 11079 C CA . GLU B 1 702 ? 17.719 -34.719 -2.656 1 98 702 GLU B CA 1
ATOM 11080 C C . GLU B 1 702 ? 18.047 -33.531 -1.751 1 98 702 GLU B C 1
ATOM 11082 O O . GLU B 1 702 ? 19.219 -33.219 -1.537 1 98 702 GLU B O 1
ATOM 11087 N N . LYS B 1 703 ? 17 -32.812 -1.228 1 98.44 703 LYS B N 1
ATOM 11088 C CA . LYS B 1 703 ? 17.234 -31.734 -0.281 1 98.44 703 LYS B CA 1
ATOM 11089 C C . LYS B 1 703 ? 17.484 -32.281 1.125 1 98.44 703 LYS B C 1
ATOM 11091 O O . LYS B 1 703 ? 16.719 -33.094 1.625 1 98.44 703 LYS B O 1
ATOM 11096 N N . VAL B 1 704 ? 18.516 -31.828 1.787 1 98.12 704 VAL B N 1
ATOM 11097 C CA . VAL B 1 704 ? 18.875 -32.312 3.119 1 98.12 704 VAL B CA 1
ATOM 11098 C C . VAL B 1 704 ? 19.156 -31.109 4.035 1 98.12 704 VAL B C 1
ATOM 11100 O O . VAL B 1 704 ? 19.781 -30.141 3.619 1 98.12 704 VAL B O 1
ATOM 11103 N N . PHE B 1 705 ? 18.609 -31.141 5.199 1 98.5 705 PHE B N 1
ATOM 11104 C CA . PHE B 1 705 ? 18.859 -30.141 6.234 1 98.5 705 PHE B CA 1
ATOM 11105 C C . PHE B 1 705 ? 19.891 -30.641 7.238 1 98.5 705 PHE B C 1
ATOM 11107 O O . PHE B 1 705 ? 19.75 -31.75 7.77 1 98.5 705 PHE B O 1
ATOM 11114 N N . LEU B 1 706 ? 20.938 -29.875 7.539 1 98.75 706 LEU B N 1
ATOM 11115 C CA . LEU B 1 706 ? 22.047 -30.344 8.367 1 98.75 706 LEU B CA 1
ATOM 11116 C C . LEU B 1 706 ? 22.453 -29.266 9.375 1 98.75 706 LEU B C 1
ATOM 11118 O O . LEU B 1 706 ? 22.469 -28.078 9.047 1 98.75 706 LEU B O 1
ATOM 11122 N N . GLN B 1 707 ? 22.719 -29.703 10.555 1 98.62 707 GLN B N 1
ATOM 11123 C CA . GLN B 1 707 ? 23.375 -28.844 11.539 1 98.62 707 GLN B CA 1
ATOM 11124 C C . GLN B 1 707 ? 24.844 -28.609 11.188 1 98.62 707 GLN B C 1
ATOM 11126 O O . GLN B 1 707 ? 25.422 -29.375 10.414 1 98.62 707 GLN B O 1
ATOM 11131 N N . PRO B 1 708 ? 25.406 -27.594 11.781 1 98.5 708 PRO B N 1
ATOM 11132 C CA . PRO B 1 708 ? 26.844 -27.406 11.555 1 98.5 708 PRO B CA 1
ATOM 11133 C C . PRO B 1 708 ? 27.656 -28.641 11.898 1 98.5 708 PRO B C 1
ATOM 11135 O O . PRO B 1 708 ? 27.5 -29.203 12.984 1 98.5 708 PRO B O 1
ATOM 11138 N N . GLY B 1 709 ? 28.422 -29.094 10.977 1 98.5 709 GLY B N 1
ATOM 11139 C CA . GLY B 1 709 ? 29.281 -30.234 11.195 1 98.5 709 GLY B CA 1
ATOM 11140 C C . GLY B 1 709 ? 28.609 -31.578 10.938 1 98.5 709 GLY B C 1
ATOM 11141 O O . GLY B 1 709 ? 29.266 -32.594 10.836 1 98.5 709 GLY B O 1
ATOM 11142 N N . GLU B 1 710 ? 27.344 -31.531 10.797 1 98.75 710 GLU B N 1
ATOM 11143 C CA . GLU B 1 710 ? 26.578 -32.75 10.586 1 98.75 710 GLU B CA 1
ATOM 11144 C C . GLU B 1 710 ? 26.75 -33.281 9.164 1 98.75 710 GLU B C 1
ATOM 11146 O O . GLU B 1 710 ? 26.891 -32.5 8.219 1 98.75 710 GLU B O 1
ATOM 11151 N N . SER B 1 711 ? 26.828 -34.562 8.977 1 98.62 711 SER B N 1
ATOM 11152 C CA . SER B 1 711 ? 26.906 -35.25 7.684 1 98.62 711 SER B CA 1
ATOM 11153 C C . SER B 1 711 ? 25.75 -36.219 7.488 1 98.62 711 SER B C 1
ATOM 11155 O O . SER B 1 711 ? 25.219 -36.781 8.461 1 98.62 711 SER B O 1
ATOM 11157 N N . GLN B 1 712 ? 25.344 -36.375 6.289 1 98.56 712 GLN B N 1
ATOM 11158 C CA . GLN B 1 712 ? 24.312 -37.344 5.918 1 98.56 712 GLN B CA 1
ATOM 11159 C C . GLN B 1 712 ? 24.594 -37.969 4.551 1 98.56 712 GLN B C 1
ATOM 11161 O O . GLN B 1 712 ? 25.031 -37.25 3.629 1 98.56 712 GLN B O 1
ATOM 11166 N N . GLU B 1 713 ? 24.422 -39.188 4.434 1 98.38 713 GLU B N 1
ATOM 11167 C CA . GLU B 1 713 ? 24.5 -39.844 3.143 1 98.38 713 GLU B CA 1
ATOM 11168 C C . GLU B 1 713 ? 23.25 -39.625 2.316 1 98.38 713 GLU B C 1
ATOM 11170 O O . GLU B 1 713 ? 22.125 -39.719 2.838 1 98.38 713 GLU B O 1
ATOM 11175 N N . VAL B 1 714 ? 23.469 -39.312 1.119 1 98.19 714 VAL B N 1
ATOM 11176 C CA . VAL B 1 714 ? 22.375 -39.156 0.158 1 98.19 714 VAL B CA 1
ATOM 11177 C C . VAL B 1 714 ? 22.469 -40.25 -0.889 1 98.19 714 VAL B C 1
ATOM 11179 O O . VAL B 1 714 ? 23.547 -40.625 -1.333 1 98.19 714 VAL B O 1
ATOM 11182 N N . CYS B 1 715 ? 21.328 -40.719 -1.228 1 97.62 715 CYS B N 1
ATOM 11183 C CA . CYS B 1 715 ? 21.25 -41.844 -2.156 1 97.62 715 CYS B CA 1
ATOM 11184 C C . CYS B 1 715 ? 20.406 -41.469 -3.377 1 97.62 715 CYS B C 1
ATOM 11186 O O . CYS B 1 715 ? 19.328 -40.906 -3.246 1 97.62 715 CYS B O 1
ATOM 11188 N N . PHE B 1 716 ? 20.938 -41.844 -4.609 1 98.25 716 PHE B N 1
ATOM 11189 C CA . PHE B 1 716 ? 20.234 -41.719 -5.875 1 98.25 716 PHE B CA 1
ATOM 11190 C C . PHE B 1 716 ? 20.094 -43.094 -6.562 1 98.25 716 PHE B C 1
ATOM 11192 O O . PHE B 1 716 ? 21.094 -43.656 -7.004 1 98.25 716 PHE B O 1
ATOM 11199 N N . ASP B 1 717 ? 18.922 -43.594 -6.633 1 97.75 717 ASP B N 1
ATOM 11200 C CA . ASP B 1 717 ? 18.672 -44.781 -7.43 1 97.75 717 ASP B CA 1
ATOM 11201 C C . ASP B 1 717 ? 18.438 -44.406 -8.898 1 97.75 717 ASP B C 1
ATOM 11203 O O . ASP B 1 717 ? 17.625 -43.531 -9.203 1 97.75 717 ASP B O 1
ATOM 11207 N N . LEU B 1 718 ? 19.156 -45.031 -9.773 1 97.94 718 LEU B N 1
ATOM 11208 C CA . LEU B 1 718 ? 19.031 -44.781 -11.211 1 97.94 718 LEU B CA 1
ATOM 11209 C C . LEU B 1 718 ? 18.234 -45.906 -11.875 1 97.94 718 LEU B C 1
ATOM 11211 O O . LEU B 1 718 ? 18.703 -47.062 -11.922 1 97.94 718 LEU B O 1
ATOM 11215 N N . ALA B 1 719 ? 17.125 -45.562 -12.391 1 97.56 719 ALA B N 1
ATOM 11216 C CA . ALA B 1 719 ? 16.312 -46.5 -13.141 1 97.56 719 ALA B CA 1
ATOM 11217 C C . ALA B 1 719 ? 16.891 -46.75 -14.531 1 97.56 719 ALA B C 1
ATOM 11219 O O . ALA B 1 719 ? 17.672 -45.938 -15.031 1 97.56 719 ALA B O 1
ATOM 11220 N N . ARG B 1 720 ? 16.531 -47.844 -15.148 1 96.75 720 ARG B N 1
ATOM 11221 C CA . ARG B 1 720 ? 16.969 -48.156 -16.516 1 96.75 720 ARG B CA 1
ATOM 11222 C C . ARG B 1 720 ? 16.719 -46.969 -17.438 1 96.75 720 ARG B C 1
ATOM 11224 O O . ARG B 1 720 ? 17.547 -46.625 -18.281 1 96.75 720 ARG B O 1
ATOM 11231 N N . ARG B 1 721 ? 15.516 -46.344 -17.344 1 97.56 721 ARG B N 1
ATOM 11232 C CA . ARG B 1 721 ? 15.156 -45.219 -18.172 1 97.56 721 ARG B CA 1
ATOM 11233 C C . ARG B 1 721 ? 16.172 -44.094 -18.047 1 97.56 721 ARG B C 1
ATOM 11235 O O . ARG B 1 721 ? 16.484 -43.406 -19.016 1 97.56 721 ARG B O 1
ATOM 11242 N N . ASP B 1 722 ? 16.688 -43.906 -16.812 1 97.62 722 ASP B N 1
ATOM 11243 C CA . ASP B 1 722 ? 17.625 -42.812 -16.531 1 97.62 722 ASP B CA 1
ATOM 11244 C C . ASP B 1 722 ? 18.938 -43.031 -17.281 1 97.62 722 ASP B C 1
ATOM 11246 O O . ASP B 1 722 ? 19.641 -42.062 -17.594 1 97.62 722 ASP B O 1
ATOM 11250 N N . LEU B 1 723 ? 19.234 -44.25 -17.609 1 96.94 723 LEU B N 1
ATOM 11251 C CA . LEU B 1 723 ? 20.5 -44.594 -18.234 1 96.94 723 LEU B CA 1
ATOM 11252 C C . LEU B 1 723 ? 20.344 -44.781 -19.734 1 96.94 723 LEU B C 1
ATOM 11254 O O . LEU B 1 723 ? 21.281 -45.219 -20.422 1 96.94 723 LEU B O 1
ATOM 11258 N N . SER B 1 724 ? 19.188 -44.5 -20.234 1 96.38 724 SER B N 1
ATOM 11259 C CA . SER B 1 724 ? 18.875 -44.844 -21.625 1 96.38 724 SER B CA 1
ATOM 11260 C C . SER B 1 724 ? 18.672 -43.594 -22.469 1 96.38 724 SER B C 1
ATOM 11262 O O . SER B 1 724 ? 18.391 -42.5 -21.938 1 96.38 724 SER B O 1
ATOM 11264 N N . TYR B 1 725 ? 18.891 -43.688 -23.75 1 95.56 725 TYR B N 1
ATOM 11265 C CA . TYR B 1 725 ? 18.422 -42.75 -24.766 1 95.56 725 TYR B CA 1
ATOM 11266 C C . TYR B 1 725 ? 17.328 -43.375 -25.609 1 95.56 725 TYR B C 1
ATOM 11268 O O . TYR B 1 725 ? 17.172 -44.594 -25.656 1 95.56 725 TYR B O 1
ATOM 11276 N N . TRP B 1 726 ? 16.484 -42.562 -26.234 1 96.25 726 TRP B N 1
ATOM 11277 C CA . TRP B 1 726 ? 15.469 -43.062 -27.141 1 96.25 726 TRP B CA 1
ATOM 11278 C C . TRP B 1 726 ? 16.062 -43.375 -28.516 1 96.25 726 TRP B C 1
ATOM 11280 O O . TRP B 1 726 ? 16.594 -42.469 -29.172 1 96.25 726 TRP B O 1
ATOM 11290 N N . ASP B 1 727 ? 15.93 -44.531 -28.922 1 95.19 727 ASP B N 1
ATOM 11291 C CA . ASP B 1 727 ? 16.391 -44.938 -30.25 1 95.19 727 ASP B CA 1
ATOM 11292 C C . ASP B 1 727 ? 15.266 -44.875 -31.266 1 95.19 727 ASP B C 1
ATOM 11294 O O . ASP B 1 727 ? 14.328 -45.688 -31.219 1 95.19 727 ASP B O 1
ATOM 11298 N N . VAL B 1 728 ? 15.414 -44.062 -32.219 1 94.25 728 VAL B N 1
ATOM 11299 C CA . VAL B 1 728 ? 14.336 -43.781 -33.188 1 94.25 728 VAL B CA 1
ATOM 11300 C C . VAL B 1 728 ? 14.195 -44.938 -34.156 1 94.25 728 VAL B C 1
ATOM 11302 O O . VAL B 1 728 ? 13.141 -45.094 -34.781 1 94.25 728 VAL B O 1
ATOM 11305 N N . VAL B 1 729 ? 15.211 -45.688 -34.281 1 93.06 729 VAL B N 1
ATOM 11306 C CA . VAL B 1 729 ? 15.18 -46.781 -35.25 1 93.06 729 VAL B CA 1
ATOM 11307 C C . VAL B 1 729 ? 14.453 -47.969 -34.625 1 93.06 729 VAL B C 1
ATOM 11309 O O . VAL B 1 729 ? 13.5 -48.5 -35.219 1 93.06 729 VAL B O 1
ATOM 11312 N N . THR B 1 730 ? 14.82 -48.344 -33.438 1 92.62 730 THR B N 1
ATOM 11313 C CA . THR B 1 730 ? 14.203 -49.5 -32.781 1 92.62 730 THR B CA 1
ATOM 11314 C C . THR B 1 730 ? 12.922 -49.094 -32.094 1 92.62 730 THR B C 1
ATOM 11316 O O . THR B 1 730 ? 12.141 -49.938 -31.656 1 92.62 730 THR B O 1
ATOM 11319 N N . GLN B 1 731 ? 12.719 -47.781 -31.922 1 94.56 731 GLN B N 1
ATOM 11320 C CA . GLN B 1 731 ? 11.539 -47.219 -31.266 1 94.56 731 GLN B CA 1
ATOM 11321 C C . GLN B 1 731 ? 11.43 -47.719 -29.828 1 94.56 731 GLN B C 1
ATOM 11323 O O . GLN B 1 731 ? 10.375 -48.219 -29.422 1 94.56 731 GLN B O 1
ATOM 11328 N N . ASP B 1 732 ? 12.516 -47.656 -29.125 1 95.44 732 ASP B N 1
ATOM 11329 C CA . ASP B 1 732 ? 12.586 -48.094 -27.734 1 95.44 732 ASP B CA 1
ATOM 11330 C C . ASP B 1 732 ? 13.727 -47.375 -27 1 95.44 732 ASP B C 1
ATOM 11332 O O . ASP B 1 732 ? 14.609 -46.781 -27.625 1 95.44 732 ASP B O 1
ATOM 11336 N N . TRP B 1 733 ? 13.633 -47.406 -25.703 1 96.69 733 TRP B N 1
ATOM 11337 C CA . TRP B 1 733 ? 14.719 -46.906 -24.859 1 96.69 733 TRP B CA 1
ATOM 11338 C C . TRP B 1 733 ? 15.906 -47.844 -24.875 1 96.69 733 TRP B C 1
ATOM 11340 O O . TRP B 1 733 ? 15.742 -49.062 -24.672 1 96.69 733 TRP B O 1
ATOM 11350 N N . ARG B 1 734 ? 17.062 -47.312 -25.125 1 95.56 734 ARG B N 1
ATOM 11351 C CA . ARG B 1 734 ? 18.25 -48.156 -25.25 1 95.56 734 ARG B CA 1
ATOM 11352 C C . ARG B 1 734 ? 19.391 -47.625 -24.391 1 95.56 734 ARG B C 1
ATOM 11354 O O . ARG B 1 734 ? 19.609 -46.406 -24.297 1 95.56 734 ARG B O 1
ATOM 11361 N N . ILE B 1 735 ? 20.109 -48.531 -23.719 1 95.44 735 ILE B N 1
ATOM 11362 C CA . ILE B 1 735 ? 21.344 -48.219 -23.031 1 95.44 735 ILE B CA 1
ATOM 11363 C C . ILE B 1 735 ? 22.531 -48.344 -23.984 1 95.44 735 ILE B C 1
ATOM 11365 O O . ILE B 1 735 ? 22.688 -49.375 -24.656 1 95.44 735 ILE B O 1
ATOM 11369 N N . ALA B 1 736 ? 23.281 -47.344 -24.109 1 92.69 736 ALA B N 1
ATOM 11370 C CA . ALA B 1 736 ? 24.422 -47.344 -25 1 92.69 736 ALA B CA 1
ATOM 11371 C C . ALA B 1 736 ? 25.547 -48.25 -24.453 1 92.69 736 ALA B C 1
ATOM 11373 O O . ALA B 1 736 ? 25.625 -48.469 -23.234 1 92.69 736 ALA B O 1
ATOM 11374 N N . GLU B 1 737 ? 26.484 -48.656 -25.359 1 89.56 737 GLU B N 1
ATOM 11375 C CA . GLU B 1 737 ? 27.625 -49.5 -24.969 1 89.56 737 GLU B CA 1
ATOM 11376 C C . GLU B 1 737 ? 28.703 -48.656 -24.281 1 89.56 737 GLU B C 1
ATOM 11378 O O . GLU B 1 737 ? 29.484 -49.188 -23.484 1 89.56 737 GLU B O 1
ATOM 11383 N N . ARG B 1 738 ? 28.766 -47.438 -24.547 1 91.62 738 ARG B N 1
ATOM 11384 C CA . ARG B 1 738 ? 29.797 -46.562 -24 1 91.62 738 ARG B CA 1
ATOM 11385 C C . ARG B 1 738 ? 29.547 -46.281 -22.531 1 91.62 738 ARG B C 1
ATOM 11387 O O . ARG B 1 738 ? 28.422 -46.375 -22.047 1 91.62 738 ARG B O 1
ATOM 11394 N N . SER B 1 739 ? 30.578 -45.875 -21.844 1 93.25 739 SER B N 1
ATOM 11395 C CA . SER B 1 739 ? 30.484 -45.531 -20.438 1 93.25 739 SER B CA 1
ATOM 11396 C C . SER B 1 739 ? 29.656 -44.25 -20.234 1 93.25 739 SER B C 1
ATOM 11398 O O . SER B 1 739 ? 29.578 -43.406 -21.141 1 93.25 739 SER B O 1
ATOM 11400 N N . ILE B 1 740 ? 29 -44.188 -19.141 1 96.56 740 ILE B N 1
ATOM 11401 C CA . ILE B 1 740 ? 28.203 -43 -18.75 1 96.56 740 ILE B CA 1
ATOM 11402 C C . ILE B 1 740 ? 28.938 -42.25 -17.641 1 96.56 740 ILE B C 1
ATOM 11404 O O . ILE B 1 740 ? 29.281 -42.812 -16.609 1 96.56 740 ILE B O 1
ATOM 11408 N N . GLY B 1 741 ? 29.219 -41 -17.906 1 97.5 741 GLY B N 1
ATOM 11409 C CA . GLY B 1 741 ? 29.797 -40.125 -16.859 1 97.5 741 GLY B CA 1
ATOM 11410 C C . GLY B 1 741 ? 28.797 -39.781 -15.766 1 97.5 741 GLY B C 1
ATOM 11411 O O . GLY B 1 741 ? 27.625 -39.594 -16.031 1 97.5 741 GLY B O 1
ATOM 11412 N N . VAL B 1 742 ? 29.234 -39.875 -14.508 1 98.31 742 VAL B N 1
ATOM 11413 C CA . VAL B 1 742 ? 28.438 -39.531 -13.328 1 98.31 742 VAL B CA 1
ATOM 11414 C C . VAL B 1 742 ? 29.031 -38.312 -12.641 1 98.31 742 VAL B C 1
ATOM 11416 O O . VAL B 1 742 ? 30.219 -38.312 -12.289 1 98.31 742 VAL B O 1
ATOM 11419 N N . GLU B 1 743 ? 28.234 -37.281 -12.539 1 98.44 743 GLU B N 1
ATOM 11420 C CA . GLU B 1 743 ? 28.656 -36.031 -11.914 1 98.44 743 GLU B CA 1
ATOM 11421 C C . GLU B 1 743 ? 27.734 -35.656 -10.766 1 98.44 743 GLU B C 1
ATOM 11423 O O . GLU B 1 743 ? 26.516 -35.594 -10.938 1 98.44 743 GLU B O 1
ATOM 11428 N N . VAL B 1 744 ? 28.25 -35.5 -9.57 1 98.69 744 VAL B N 1
ATOM 11429 C CA . VAL B 1 744 ? 27.469 -35.031 -8.422 1 98.69 744 VAL B CA 1
ATOM 11430 C C . VAL B 1 744 ? 28 -33.656 -7.961 1 98.69 744 VAL B C 1
ATOM 11432 O O . VAL B 1 744 ? 29.219 -33.469 -7.836 1 98.69 744 VAL B O 1
ATOM 11435 N N . GLY B 1 745 ? 27.125 -32.719 -7.797 1 98.62 745 GLY B N 1
ATOM 11436 C CA . GLY B 1 745 ? 27.5 -31.391 -7.355 1 98.62 745 GLY B CA 1
ATOM 11437 C C . GLY B 1 745 ? 26.344 -30.609 -6.77 1 98.62 745 GLY B C 1
ATOM 11438 O O . GLY B 1 745 ? 25.375 -31.188 -6.254 1 98.62 745 GLY B O 1
ATOM 11439 N N . PHE B 1 746 ? 26.531 -29.297 -6.723 1 98.56 746 PHE B N 1
ATOM 11440 C CA . PHE B 1 746 ? 25.516 -28.453 -6.109 1 98.56 746 PHE B CA 1
ATOM 11441 C C . PHE B 1 746 ? 24.797 -27.609 -7.164 1 98.56 746 PHE B C 1
ATOM 11443 O O . PHE B 1 746 ? 23.859 -26.859 -6.848 1 98.56 746 PHE B O 1
ATOM 11450 N N . SER B 1 747 ? 25.219 -27.672 -8.43 1 98.56 747 SER B N 1
ATOM 11451 C CA . SER B 1 747 ? 24.562 -27.125 -9.617 1 98.56 747 SER B CA 1
ATOM 11452 C C . SER B 1 747 ? 25.062 -27.828 -10.883 1 98.56 747 SER B C 1
ATOM 11454 O O . SER B 1 747 ? 25.922 -28.703 -10.82 1 98.56 747 SER B O 1
ATOM 11456 N N . SER B 1 748 ? 24.484 -27.391 -12.008 1 98.25 748 SER B N 1
ATOM 11457 C CA . SER B 1 748 ? 24.859 -28.016 -13.273 1 98.25 748 SER B CA 1
ATOM 11458 C C . SER B 1 748 ? 26.328 -27.734 -13.617 1 98.25 748 SER B C 1
ATOM 11460 O O . SER B 1 748 ? 26.922 -28.438 -14.43 1 98.25 748 SER B O 1
ATOM 11462 N N . ARG B 1 749 ? 26.938 -26.734 -12.953 1 98 749 ARG B N 1
ATOM 11463 C CA . ARG B 1 749 ? 28.312 -26.375 -13.305 1 98 749 ARG B CA 1
ATOM 11464 C C . ARG B 1 749 ? 29.203 -26.359 -12.07 1 98 749 ARG B C 1
ATOM 11466 O O . ARG B 1 749 ? 30.328 -25.875 -12.125 1 98 749 ARG B O 1
ATOM 11473 N N . ASP B 1 750 ? 28.688 -26.719 -10.961 1 98 750 ASP B N 1
ATOM 11474 C CA . ASP B 1 750 ? 29.469 -26.891 -9.734 1 98 750 ASP B CA 1
ATOM 11475 C C . ASP B 1 750 ? 29.609 -28.359 -9.367 1 98 750 ASP B C 1
ATOM 11477 O O . ASP B 1 750 ? 29.141 -28.781 -8.312 1 98 750 ASP B O 1
ATOM 11481 N N . VAL B 1 751 ? 30.312 -29.094 -10.141 1 98.06 751 VAL B N 1
ATOM 11482 C CA . VAL B 1 751 ? 30.531 -30.531 -9.969 1 98.06 751 VAL B CA 1
ATOM 11483 C C . VAL B 1 751 ? 31.641 -30.766 -8.938 1 98.06 751 VAL B C 1
ATOM 11485 O O . VAL B 1 751 ? 32.719 -30.203 -9.055 1 98.06 751 VAL B O 1
ATOM 11488 N N . LYS B 1 752 ? 31.391 -31.578 -7.969 1 98.5 752 LYS B N 1
ATOM 11489 C CA . LYS B 1 752 ? 32.344 -31.828 -6.898 1 98.5 752 LYS B CA 1
ATOM 11490 C C . LYS B 1 752 ? 32.938 -33.219 -7.016 1 98.5 752 LYS B C 1
ATOM 11492 O O . LYS B 1 752 ? 34.094 -33.438 -6.617 1 98.5 752 LYS B O 1
ATOM 11497 N N . LEU B 1 753 ? 32.125 -34.125 -7.441 1 98.62 753 LEU B N 1
ATOM 11498 C CA . LEU B 1 753 ? 32.531 -35.531 -7.543 1 98.62 753 LEU B CA 1
ATOM 11499 C C . LEU B 1 753 ? 32.25 -36.062 -8.938 1 98.62 753 LEU B C 1
ATOM 11501 O O . LEU B 1 753 ? 31.25 -35.719 -9.555 1 98.62 753 LEU B O 1
ATOM 11505 N N . ASN B 1 754 ? 33.188 -36.875 -9.445 1 97.94 754 ASN B N 1
ATOM 11506 C CA . ASN B 1 754 ? 33.062 -37.5 -10.766 1 97.94 754 ASN B CA 1
ATOM 11507 C C . ASN B 1 754 ? 33.281 -39 -10.703 1 97.94 754 ASN B C 1
ATOM 11509 O O . ASN B 1 754 ? 34.094 -39.5 -9.93 1 97.94 754 ASN B O 1
ATOM 11513 N N . GLY B 1 755 ? 32.5 -39.656 -11.469 1 97.69 755 GLY B N 1
ATOM 11514 C CA . GLY B 1 755 ? 32.625 -41.094 -11.641 1 97.69 755 GLY B CA 1
ATOM 11515 C C . GLY B 1 755 ? 32.125 -41.562 -12.984 1 97.69 755 GLY B C 1
ATOM 11516 O O . GLY B 1 755 ? 31.859 -40.75 -13.883 1 97.69 755 GLY B O 1
ATOM 11517 N N . GLU B 1 756 ? 32.188 -42.844 -13.133 1 96.56 756 GLU B N 1
ATOM 11518 C CA . GLU B 1 756 ? 31.688 -43.469 -14.359 1 96.56 756 GLU B CA 1
ATOM 11519 C C . GLU B 1 756 ? 31 -44.812 -14.07 1 96.56 756 GLU B C 1
ATOM 11521 O O . GLU B 1 756 ? 31.328 -45.469 -13.094 1 96.56 756 GLU B O 1
ATOM 11526 N N . LEU B 1 757 ? 30.016 -45.094 -14.898 1 94.12 757 LEU B N 1
ATOM 11527 C CA . LEU B 1 757 ? 29.406 -46.406 -14.797 1 94.12 757 LEU B CA 1
ATOM 11528 C C . LEU B 1 757 ? 29.234 -47.031 -16.172 1 94.12 757 LEU B C 1
ATOM 11530 O O . LEU B 1 757 ? 29.234 -46.344 -17.188 1 94.12 757 LEU B O 1
ATOM 11534 N N . GLN B 1 758 ? 29.25 -48.344 -16.156 1 91.06 758 GLN B N 1
ATOM 11535 C CA . GLN B 1 758 ? 29.047 -49.156 -17.344 1 91.06 758 GLN B CA 1
ATOM 11536 C C . GLN B 1 758 ? 27.891 -50.156 -17.156 1 91.06 758 GLN B C 1
ATOM 11538 O O . GLN B 1 758 ? 28.094 -51.25 -16.672 1 91.06 758 GLN B O 1
ATOM 11543 N N . PRO B 1 759 ? 26.812 -49.781 -17.703 1 88.81 759 PRO B N 1
ATOM 11544 C CA . PRO B 1 759 ? 25.641 -50.594 -17.406 1 88.81 759 PRO B CA 1
ATOM 11545 C C . PRO B 1 759 ? 25.656 -51.969 -18.094 1 88.81 759 PRO B C 1
ATOM 11547 O O . PRO B 1 759 ? 25.078 -52.938 -17.609 1 88.81 759 PRO B O 1
ATOM 11550 N N . LEU B 1 760 ? 26.281 -52.031 -19.297 1 82.81 760 LEU B N 1
ATOM 11551 C CA . LEU B 1 760 ? 26.234 -53.281 -20.062 1 82.81 760 LEU B CA 1
ATOM 11552 C C . LEU B 1 760 ? 27.453 -54.156 -19.75 1 82.81 760 LEU B C 1
ATOM 11554 O O . LEU B 1 760 ? 27.656 -55.188 -20.391 1 82.81 760 LEU B O 1
ATOM 11558 N N . ALA B 1 761 ? 28.109 -53.938 -18.797 1 73.81 761 ALA B N 1
ATOM 11559 C CA . ALA B 1 761 ? 29.281 -54.781 -18.484 1 73.81 761 ALA B CA 1
ATOM 11560 C C . ALA B 1 761 ? 28.891 -56 -17.688 1 73.81 761 ALA B C 1
ATOM 11562 O O . ALA B 1 761 ? 27.875 -56 -16.984 1 73.81 761 ALA B O 1
#

Sequence (1522 aa):
NATGSGWDEAFAKASVFVSRLTLEEKATLVTGTGGPCVGNIGSVPRLGFNGMCLQDGPLAIRVADYASVFPAGLTVAASWDRKLAYQRGQNLGDEFKNKGAHVMLGPVAGPLGRSAYGGRNWEGFSPDPHLTAVMFEETILGAQDRGVQACAKHYIGNEQEVQRNPGNNDNGERIEAVSSNIDDRTMHELYLYPFANAIRAGAASIMCSYQRVNGSYGCQNSKTLNGLLKDELGFQGYVVSDWGGTHSGYQAINAGQDMDMPGSLGGSPGASFFGGNITINVQNGSLSIERLDDQVRRIMTPYFHLKQDTDYPPIDGSSPALNNRNPSSFNYTFTFGPADVDVRENHADHIRELGAAGIVLLKNVNNTLPLQKPKNIGVFGNDAGDLTDGLYSAGNRDLGNVGYDFGVLPVGGGSGTGRLTYVISPLEAIKTRAAEQGNKPLVQYVLNNTLVNLSRGFNILFPRPPEVCMVFLKTWATEGDDRTSLLVDWNGTALVNTVASQCSNTIVVTNSGGLNVLPFADHPNVTAILAAHYGGEQQGNSIVDVLWGDVNPSGRLPYTVAKNESDYDFAAITNSTALLNSSDPNAWQSDFKERLLIDYRWFDYFNTTVQYEFGFGLSYTTFSLADLAITALSTSAVPSTPPAHSIAPGGNPALWQALFRVTTTVTNTGSVPGATVPQLYLALPGPPNDDITPVRVLKGFEKVFLQPGESQEVCFDLARRDLSYWDVVTQDWRIAERSIGVEVGFSSRDVKLNGELQPLANATGSGWDEAFAKASVFVSRLTLEEKATLVTGTGGPCVGNIGSVPRLGFNGMCLQDGPLAIRVADYASVFPAGLTVAASWDRKLAYQRGQNLGDEFKNKGAHVMLGPVAGPLGRSAYGGRNWEGFSPDPHLTAVMFEETILGAQDRGVQACAKHYIGNEQEVQRNPGNNDNGERIEAVSSNIDDRTMHELYLYPFANAIRAGAASIMCSYQRVNGSYGCQNSKTLNGLLKDELGFQGYVVSDWGGTHSGYQAINAGQDMDMPGSLGGSPGASFFGGNITINVQNGSLSIERLDDQVRRIMTPYFHLKQDTDYPPIDGSSPALNNRNPSSFNYTFTFGPADVDVRENHADHIRELGAAGIVLLKNVNNTLPLQKPKNIGVFGNDAGDLTDGLYSAGNRDLGNVGYDFGVLPVGGGSGTGRLTYVISPLEAIKTRAAEQGNKPLVQYVLNNTLVNLSRGFNILFPRPPEVCMVFLKTWATEGDDRTSLLVDWNGTALVNTVASQCSNTIVVTNSGGLNVLPFADHPNVTAILAAHYGGEQQGNSIVDVLWGDVNPSGRLPYTVAKNESDYDFAAITNSTALLNSSDPNAWQSDFKERLLIDYRWFDYFNTTVQYEFGFGLSYTTFSLADLAITALSTSAVPSTPPAHSIAPGGNPALWQALFRVTTTVTNTGSVPGATVPQLYLALPGPPNDDITPVRVLKGFEKVFLQPGESQEVCFDLARRDLSYWDVVTQDWRIAERSIGVEVGFSSRDVKLNGELQPLA